Protein AF-0000000077652849 (afdb_homodimer)

Organism: Acanthosepion pharaonis (NCBI:txid158019)

Radius of gyration: 27.16 Å; Cα contacts (8 Å, |Δi|>4): 1986; chains: 2; bounding box: 56×71×80 Å

Sequence (888 aa):
MTVIPEKGLSDDEVLNELKRYRGYGNVNWQEGWCSGMIYGQDTKLTSLLAKSYEIFAFSNPLHPEVFPDIRKMEAEIVRMTCNLFNGGPESCGVVTTGGTESIMLACLAYRNWAMEKGIKIPEIIAPITAHAAFDKAAMVFRMKLTHVPVDPVTSAADVNAMRKAINKNTCLLVGSAPQFPHGIIDPIKEISELGVKYNIPVHCDCCLGGFLVPFLDKAGYPIDPVDFRLPGVTSISADTHKYGQAPKGSAVLMYKNPDYRKHQWFSITNWPGGIYATPTFAGSRAGSEIAACWATMLYVGMDGYIESARKIISTTRAFTKILKSIDGLKVIGDPKLSVVAFGSDQFDIYRLSDDLTERGWILNPLQFPSSIHICVVMAHTQPGVVERFEKDVTECVKKIMENPGELCSGAGALYGMSQKIPDRSVIEEVTEIYLNASYNTRSHMTVIPEKGLSDDEVLNELKRYRGYGNVNWQEGWCSGMIYGQDTKLTSLLAKSYEIFAFSNPLHPEVFPDIRKMEAEIVRMTCNLFNGGPESCGVVTTGGTESIMLACLAYRNWAMEKGIKIPEIIAPITAHAAFDKAAMVFRMKLTHVPVDPVTSAADVNAMRKAINKNTCLLVGSAPQFPHGIIDPIKEISELGVKYNIPVHCDCCLGGFLVPFLDKAGYPIDPVDFRLPGVTSISADTHKYGQAPKGSAVLMYKNPDYRKHQWFSITNWPGGIYATPTFAGSRAGSEIAACWATMLYVGMDGYIESARKIISTTRAFTKILKSIDGLKVIGDPKLSVVAFGSDQFDIYRLSDDLTERGWILNPLQFPSSIHICVVMAHTQPGVVERFEKDVTECVKKIMENPGELCSGAGALYGMSQKIPDRSVIEEVTEIYLNASYNTRSH

pLDDT: mean 91.32, std 11.64, range [34.81, 98.94]

Solvent-accessible surface area (backbone atoms only — not comparable to full-atom values): 43561 Å² total; per-residue (Å²): 112,61,59,62,37,64,62,39,40,51,68,66,55,44,51,51,50,50,54,56,36,56,62,64,33,78,62,60,50,78,69,36,35,51,38,64,72,60,44,58,79,54,64,67,57,38,54,48,40,18,54,48,29,51,75,25,41,63,35,34,55,72,41,49,82,56,25,42,34,47,34,51,41,46,17,26,48,37,40,27,50,33,51,56,39,54,37,59,93,53,30,43,55,44,77,32,48,20,47,36,50,24,49,30,43,51,52,43,11,34,40,45,51,32,39,76,73,66,34,88,55,29,21,37,42,29,33,53,52,50,62,66,40,58,58,48,34,21,64,54,48,62,37,44,72,45,68,26,57,50,35,89,69,51,58,24,50,32,62,68,54,46,59,70,64,59,55,94,40,49,33,33,38,50,37,27,41,34,24,76,44,40,10,27,55,29,59,40,58,62,50,14,50,51,13,54,75,68,73,25,47,18,38,32,39,14,32,70,23,42,45,34,62,66,28,23,56,83,38,74,52,69,74,82,73,68,38,46,84,38,84,14,33,41,32,38,28,27,13,33,29,34,60,41,41,14,47,42,40,26,14,36,28,35,24,53,30,60,86,55,54,62,38,40,49,46,73,47,74,84,36,30,58,22,75,46,71,30,78,53,86,44,59,64,42,36,23,26,41,48,51,34,37,42,47,32,45,39,40,41,11,45,49,42,44,24,52,50,35,32,44,27,38,54,44,31,50,50,52,50,51,50,44,62,68,37,87,61,44,39,60,45,40,74,43,78,50,40,25,49,15,35,27,38,94,62,34,58,45,40,42,52,53,47,52,40,37,76,74,55,39,45,66,44,63,31,29,89,62,67,26,36,27,43,31,52,31,64,40,39,56,42,88,61,37,62,59,48,46,50,51,52,53,52,52,47,49,54,58,43,62,75,51,33,85,56,80,57,86,51,75,33,30,54,56,52,38,58,72,63,44,86,60,59,66,56,52,52,50,50,50,47,48,50,57,49,54,55,46,48,59,79,77,110,114,60,59,64,36,63,61,40,41,51,69,66,56,44,50,50,50,53,53,55,36,55,61,66,34,79,60,61,50,78,69,35,35,52,38,64,73,58,45,58,80,54,65,69,56,39,54,47,42,18,55,47,30,50,74,26,42,63,34,34,52,72,39,49,82,56,25,41,34,45,36,51,42,46,17,26,47,37,39,27,50,34,51,56,39,54,36,59,94,54,30,43,56,43,78,33,49,21,47,36,48,24,49,29,43,51,51,42,11,36,40,46,50,31,39,77,72,67,35,88,56,29,21,37,42,31,32,53,53,50,62,65,40,57,58,48,32,21,65,52,46,61,35,44,72,44,68,25,59,50,36,90,68,52,58,24,51,32,63,68,54,46,61,70,66,59,54,94,38,49,32,35,38,48,37,28,41,35,23,75,46,38,10,26,55,27,59,40,56,62,51,14,50,50,14,56,74,68,72,27,47,16,37,32,39,14,32,68,23,41,45,35,63,65,30,23,56,85,38,74,53,68,73,79,73,71,38,47,82,37,84,14,34,40,30,38,27,27,14,35,29,36,62,41,42,15,47,44,38,26,14,36,28,36,24,53,32,60,84,55,53,60,40,40,50,46,75,46,75,84,36,28,58,24,75,47,71,29,80,53,86,45,58,63,41,39,23,26,42,47,51,35,37,42,47,32,45,38,41,40,11,46,50,44,44,24,52,50,35,32,45,28,39,53,43,31,50,50,53,50,52,49,43,62,69,38,89,62,43,39,61,47,42,73,47,78,51,42,25,47,15,34,28,38,94,61,38,56,44,42,42,53,53,47,53,39,37,75,74,56,38,43,63,44,64,33,27,88,61,68,26,36,26,42,31,52,31,63,39,39,56,42,88,61,37,60,58,48,47,49,50,53,52,50,53,47,49,55,58,43,62,74,53,31,85,58,78,58,85,51,74,33,28,56,56,52,38,57,72,64,44,85,61,60,65,55,52,53,51,48,49,47,48,50,56,48,54,55,46,48,60,78,80,111

InterPro domains:
  IPR002129 Pyridoxal phosphate-dependent decarboxylase, major domain [PF00282] (13-342)
  IPR015421 Pyridoxal phosphate-dependent transferase, major domain [G3DSA:3.40.640.10] (42-301)
  IPR015422 Pyridoxal phosphate-dependent transferase, small domain [G3DSA:3.90.1150.10] (11-402)
  IPR015424 Pyridoxal phosphate-dependent transferase [SSF53383] (4-403)
  IPR050477 Group II Amino Acid Decarboxylases [PTHR42735] (3-441)

Nearest PDB structures (foldseek):
  4q6r-assembly1_B  TM=9.886E-01  e=1.057E-63  Homo sapiens
  3maf-assembly1_B  TM=9.734E-01  e=4.972E-50  Symbiobacterium thermophilum
  5k1r-assembly1_A  TM=9.733E-01  e=2.637E-50  Burkholderia pseudomallei K96243
  5k1r-assembly1_B  TM=9.380E-01  e=6.633E-50  Burkholderia pseudomallei K96243
  4w8i-assembly1_B  TM=8.892E-01  e=3.155E-33  Legionella pneumophila str. Paris

Structure (mmCIF, N/CA/C/O backbone):
data_AF-0000000077652849-model_v1
#
loop_
_entity.id
_entity.type
_entity.pdbx_description
1 polymer 'sphinganine-1-phosphate aldolase'
#
loop_
_atom_site.group_PDB
_atom_site.id
_atom_site.type_symbol
_atom_site.label_atom_id
_atom_site.label_alt_id
_atom_site.label_comp_id
_atom_site.label_asym_id
_atom_site.label_entity_id
_atom_site.label_seq_id
_atom_site.pdbx_PDB_ins_code
_atom_site.Cartn_x
_atom_site.Cartn_y
_atom_site.Cartn_z
_atom_site.occupancy
_atom_site.B_iso_or_equiv
_atom_site.auth_seq_id
_atom_site.auth_comp_id
_atom_site.auth_asym_id
_atom_site.auth_atom_id
_atom_site.pdbx_PDB_model_num
ATOM 1 N N . MET A 1 1 ? -11.734 -13.859 18.406 1 75.75 1 MET A N 1
ATOM 2 C CA . MET A 1 1 ? -11.812 -14.922 17.406 1 75.75 1 MET A CA 1
ATOM 3 C C . MET A 1 1 ? -10.438 -15.211 16.812 1 75.75 1 MET A C 1
ATOM 5 O O . MET A 1 1 ? -9.984 -14.523 15.898 1 75.75 1 MET A O 1
ATOM 9 N N . THR A 1 2 ? -9.781 -16.172 17.359 1 81.31 2 THR A N 1
ATOM 10 C CA . THR A 1 2 ? -8.398 -16.438 16.984 1 81.31 2 THR A CA 1
ATOM 11 C C . THR A 1 2 ? -8.305 -17.609 16.016 1 81.31 2 THR A C 1
ATOM 13 O O . THR A 1 2 ? -7.219 -17.969 15.57 1 81.31 2 THR A O 1
ATOM 16 N N . VAL A 1 3 ? -9.516 -18.141 15.742 1 87.38 3 VAL A N 1
ATOM 17 C CA . VAL A 1 3 ? -9.555 -19.25 14.789 1 87.38 3 VAL A CA 1
ATOM 18 C C . VAL A 1 3 ? -10.68 -19.016 13.781 1 87.38 3 VAL A C 1
ATOM 20 O O . VAL A 1 3 ? -11.734 -18.484 14.125 1 87.38 3 VAL A O 1
ATOM 23 N N . ILE A 1 4 ? -10.438 -19.422 12.562 1 92.69 4 ILE A N 1
ATOM 24 C CA . ILE A 1 4 ? -11.5 -19.391 11.562 1 92.69 4 ILE A CA 1
ATOM 25 C C . ILE A 1 4 ? -12.641 -20.312 11.992 1 92.69 4 ILE A C 1
ATOM 27 O O . ILE A 1 4 ? -12.398 -21.453 12.398 1 92.69 4 ILE A O 1
ATOM 31 N N . PRO A 1 5 ? -13.852 -19.859 11.922 1 93.81 5 PRO A N 1
ATOM 32 C CA . PRO A 1 5 ? -14.961 -20.75 12.289 1 93.81 5 PRO A CA 1
ATOM 33 C C . PRO A 1 5 ? -15.031 -22 11.422 1 93.81 5 PRO A C 1
ATOM 35 O O . PRO A 1 5 ? -14.758 -21.938 10.219 1 93.81 5 PRO A O 1
ATOM 38 N N . GLU A 1 6 ? -15.406 -23.062 12.055 1 94.94 6 GLU A N 1
ATOM 39 C CA . GLU A 1 6 ? -15.5 -24.328 11.328 1 94.94 6 GLU A CA 1
ATOM 40 C C . GLU A 1 6 ? -16.5 -24.234 10.18 1 94.94 6 GLU A C 1
ATOM 42 O O . GLU A 1 6 ? -16.234 -24.75 9.086 1 94.94 6 GLU A O 1
ATOM 47 N N . LYS A 1 7 ? -17.609 -23.688 10.555 1 95.31 7 LYS A N 1
ATOM 48 C CA . LYS A 1 7 ? -18.625 -23.375 9.547 1 95.31 7 LYS A CA 1
ATOM 49 C C . LYS A 1 7 ? -18.703 -21.875 9.289 1 95.31 7 LYS A C 1
ATOM 51 O O . LYS A 1 7 ? -18.781 -21.078 10.227 1 95.31 7 LYS A O 1
ATOM 56 N N . GLY A 1 8 ? -18.719 -21.516 7.973 1 94.62 8 GLY A N 1
ATOM 57 C CA . GLY A 1 8 ? -18.859 -20.109 7.641 1 94.62 8 GLY A CA 1
ATOM 58 C C . GLY A 1 8 ? -20.078 -19.469 8.281 1 94.62 8 GLY A C 1
ATOM 59 O O . GLY A 1 8 ? -21.141 -20.109 8.383 1 94.62 8 GLY A O 1
ATOM 60 N N . LEU A 1 9 ? -19.938 -18.25 8.695 1 93.94 9 LEU A N 1
ATOM 61 C CA . LEU A 1 9 ? -21.047 -17.516 9.297 1 93.94 9 LEU A CA 1
ATOM 62 C C . LEU A 1 9 ? -21.953 -16.938 8.211 1 93.94 9 LEU A C 1
ATOM 64 O O . LEU A 1 9 ? -21.5 -16.656 7.102 1 93.94 9 LEU A O 1
ATOM 68 N N . SER A 1 10 ? -23.219 -16.766 8.523 1 93.81 10 SER A N 1
ATOM 69 C CA . SER A 1 10 ? -24.141 -16.094 7.602 1 93.81 10 SER A CA 1
ATOM 70 C C . SER A 1 10 ? -23.797 -14.609 7.465 1 93.81 10 SER A C 1
ATOM 72 O O . SER A 1 10 ? -23.078 -14.055 8.289 1 93.81 10 SER A O 1
ATOM 74 N N . ASP A 1 11 ? -24.344 -14.039 6.395 1 92.19 11 ASP A N 1
ATOM 75 C CA . ASP A 1 11 ? -24.109 -12.617 6.176 1 92.19 11 ASP A CA 1
ATOM 76 C C . ASP A 1 11 ? -24.594 -11.797 7.371 1 92.19 11 ASP A C 1
ATOM 78 O O . ASP A 1 11 ? -23.906 -10.875 7.816 1 92.19 11 ASP A O 1
ATOM 82 N N . ASP A 1 12 ? -25.688 -12.156 7.93 1 92.75 12 ASP A N 1
ATOM 83 C CA . ASP A 1 12 ? -26.25 -11.445 9.07 1 92.75 12 ASP A CA 1
ATOM 84 C C . ASP A 1 12 ? -25.375 -11.602 10.305 1 92.75 12 ASP A C 1
ATOM 86 O O . ASP A 1 12 ? -25.172 -10.656 11.07 1 92.75 12 ASP A O 1
ATOM 90 N N . GLU A 1 13 ? -24.859 -12.781 10.508 1 93.81 13 GLU A N 1
ATOM 91 C CA . GLU A 1 13 ? -24 -13.039 11.656 1 93.81 13 GLU A CA 1
ATOM 92 C C . GLU A 1 13 ? -22.703 -12.227 11.562 1 93.81 13 GLU A C 1
ATOM 94 O O . GLU A 1 13 ? -22.25 -11.656 12.555 1 93.81 13 GLU A O 1
ATOM 99 N N . VAL A 1 14 ? -22.172 -12.188 10.43 1 94.5 14 VAL A N 1
ATOM 100 C CA . VAL A 1 14 ? -20.938 -11.438 10.219 1 94.5 14 VAL A CA 1
ATOM 101 C C . VAL A 1 14 ? -21.188 -9.945 10.422 1 94.5 14 VAL A C 1
ATOM 103 O O . VAL A 1 14 ? -20.406 -9.258 11.086 1 94.5 14 VAL A O 1
ATOM 106 N N . LEU A 1 15 ? -22.281 -9.492 9.805 1 93.38 15 LEU A N 1
ATOM 107 C CA . LEU A 1 15 ? -22.625 -8.078 9.922 1 93.38 15 LEU A CA 1
ATOM 108 C C . LEU A 1 15 ? -22.844 -7.691 11.383 1 93.38 15 LEU A C 1
ATOM 110 O O . LEU A 1 15 ? -22.422 -6.613 11.812 1 93.38 15 LEU A O 1
ATOM 114 N N . ASN A 1 16 ? -23.453 -8.594 12.133 1 93.25 16 ASN A N 1
ATOM 115 C CA . ASN A 1 16 ? -23.672 -8.336 13.547 1 93.25 16 ASN A CA 1
ATOM 116 C C . ASN A 1 16 ? -22.344 -8.258 14.312 1 93.25 16 ASN A C 1
ATOM 118 O O . ASN A 1 16 ? -22.203 -7.434 15.219 1 93.25 16 ASN A O 1
ATOM 122 N N . GLU A 1 17 ? -21.453 -9.109 13.984 1 92.19 17 GLU A N 1
ATOM 123 C CA . GLU A 1 17 ? -20.141 -9.07 14.625 1 92.19 17 GLU A CA 1
ATOM 124 C C . GLU A 1 17 ? -19.391 -7.793 14.273 1 92.19 17 GLU A C 1
ATOM 126 O O . GLU A 1 17 ? -18.703 -7.219 15.125 1 92.19 17 GLU A O 1
ATOM 131 N N . LEU A 1 18 ? -19.5 -7.344 13.008 1 92.75 18 LEU A N 1
ATOM 132 C CA . LEU A 1 18 ? -18.875 -6.098 12.578 1 92.75 18 LEU A CA 1
ATOM 133 C C . LEU A 1 18 ? -19.406 -4.914 13.383 1 92.75 18 LEU A C 1
ATOM 135 O O . LEU A 1 18 ? -18.641 -4.074 13.852 1 92.75 18 LEU A O 1
ATOM 139 N N . LYS A 1 19 ? -20.703 -4.895 13.516 1 90.75 19 LYS A N 1
ATOM 140 C CA . LYS A 1 19 ? -21.328 -3.812 14.266 1 90.75 19 LYS A CA 1
ATOM 141 C C . LYS A 1 19 ? -20.922 -3.855 15.734 1 90.75 19 LYS A C 1
ATOM 143 O O . LYS A 1 19 ? -20.719 -2.812 16.359 1 90.75 19 LYS A O 1
ATOM 148 N N . ARG A 1 20 ? -20.828 -5.09 16.266 1 89.5 20 ARG A N 1
ATOM 149 C CA . ARG A 1 20 ? -20.375 -5.246 17.656 1 89.5 20 ARG A CA 1
ATOM 150 C C . ARG A 1 20 ? -18.969 -4.688 17.844 1 89.5 20 ARG A C 1
ATOM 152 O O . ARG A 1 20 ? -18.703 -3.979 18.812 1 89.5 20 ARG A O 1
ATOM 159 N N . TYR A 1 21 ? -18.094 -5 16.922 1 88.25 21 TYR A N 1
ATOM 160 C CA . TYR A 1 21 ? -16.719 -4.496 16.984 1 88.25 21 TYR A CA 1
ATOM 161 C C . TYR A 1 21 ? -16.688 -2.979 16.859 1 88.25 21 TYR A C 1
ATOM 163 O O . TYR A 1 21 ? -15.938 -2.303 17.562 1 88.25 21 TYR A O 1
ATOM 171 N N . ARG A 1 22 ? -17.5 -2.43 15.922 1 86.44 22 ARG A N 1
ATOM 172 C CA . ARG A 1 22 ? -17.547 -0.982 15.742 1 86.44 22 ARG A CA 1
ATOM 173 C C . ARG A 1 22 ? -17.953 -0.283 17.047 1 86.44 22 ARG A C 1
ATOM 175 O O . ARG A 1 22 ? -17.531 0.85 17.297 1 86.44 22 ARG A O 1
ATOM 182 N N . GLY A 1 23 ? -18.688 -0.986 17.844 1 81.19 23 GLY A N 1
ATOM 183 C CA . GLY A 1 23 ? -19.141 -0.454 19.125 1 81.19 23 GLY A CA 1
ATOM 184 C C . GLY A 1 23 ? -18.031 -0.277 20.125 1 81.19 23 GLY A C 1
ATOM 185 O O . GLY A 1 23 ? -18.188 0.437 21.125 1 81.19 23 GLY A O 1
ATOM 186 N N . TYR A 1 24 ? -16.875 -0.88 19.844 1 77.19 24 TYR A N 1
ATOM 187 C CA . TYR A 1 24 ? -15.734 -0.741 20.75 1 77.19 24 TYR A CA 1
ATOM 188 C C . TYR A 1 24 ? -15.172 0.672 20.688 1 77.19 24 TYR A C 1
ATOM 190 O O . TYR A 1 24 ? -14.492 1.113 21.625 1 77.19 24 TYR A O 1
ATOM 198 N N . GLY A 1 25 ? -15.398 1.369 19.578 1 74.62 25 GLY A N 1
ATOM 199 C CA . GLY A 1 25 ? -14.961 2.752 19.484 1 74.62 25 GLY A CA 1
ATOM 200 C C . GLY A 1 25 ? -15.859 3.719 20.234 1 74.62 25 GLY A C 1
ATOM 201 O O . GLY A 1 25 ? -17.078 3.67 20.078 1 74.62 25 GLY A O 1
ATOM 202 N N . ASN A 1 26 ? -15.281 4.508 21.047 1 73.31 26 ASN A N 1
ATOM 203 C CA . ASN A 1 26 ? -16.094 5.363 21.906 1 73.31 26 ASN A CA 1
ATOM 204 C C . ASN A 1 26 ? -15.844 6.84 21.625 1 73.31 26 ASN A C 1
ATOM 206 O O . ASN A 1 26 ? -16.391 7.711 22.297 1 73.31 26 ASN A O 1
ATOM 210 N N . VAL A 1 27 ? -15.102 7.008 20.609 1 75.62 27 VAL A N 1
ATOM 211 C CA . VAL A 1 27 ? -14.805 8.406 20.312 1 75.62 27 VAL A CA 1
ATOM 212 C C . VAL A 1 27 ? -15.805 8.953 19.297 1 75.62 27 VAL A C 1
ATOM 214 O O . VAL A 1 27 ? -15.992 8.367 18.234 1 75.62 27 VAL A O 1
ATOM 217 N N . ASN A 1 28 ? -16.484 9.969 19.688 1 78.94 28 ASN A N 1
ATOM 218 C CA . ASN A 1 28 ? -17.438 10.617 18.781 1 78.94 28 ASN A CA 1
ATOM 219 C C . ASN A 1 28 ? -16.734 11.633 17.875 1 78.94 28 ASN A C 1
ATOM 221 O O . ASN A 1 28 ? -17 12.836 17.969 1 78.94 28 ASN A O 1
ATOM 225 N N . TRP A 1 29 ? -16.094 11.172 16.938 1 78.88 29 TRP A N 1
ATOM 226 C CA . TRP A 1 29 ? -15.281 12.031 16.078 1 78.88 29 TRP A CA 1
ATOM 227 C C . TRP A 1 29 ? -16.172 12.922 15.211 1 78.88 29 TRP A C 1
ATOM 229 O O . TRP A 1 29 ? -15.773 14.023 14.844 1 78.88 29 TRP A O 1
ATOM 239 N N . GLN A 1 30 ? -17.359 12.57 15.016 1 82.31 30 GLN A N 1
ATOM 240 C CA . GLN A 1 30 ? -18.281 13.32 14.172 1 82.31 30 GLN A CA 1
ATOM 241 C C . GLN A 1 30 ? -18.688 14.641 14.828 1 82.31 30 GLN A C 1
ATOM 243 O O . GLN A 1 30 ? -19.109 15.57 14.148 1 82.31 30 GLN A O 1
ATOM 248 N N . GLU A 1 31 ? -18.453 14.695 16.125 1 86.69 31 GLU A N 1
ATOM 249 C CA . GLU A 1 31 ? -18.859 15.898 16.844 1 86.69 31 GLU A CA 1
ATOM 250 C C . GLU A 1 31 ? -17.688 16.859 17.016 1 86.69 31 GLU A C 1
ATOM 252 O O . GLU A 1 31 ? -17.797 17.844 17.75 1 86.69 31 GLU A O 1
ATOM 257 N N . GLY A 1 32 ? -16.594 16.609 16.375 1 89.25 32 GLY A N 1
ATOM 258 C CA . GLY A 1 32 ? -15.5 17.578 16.312 1 89.25 32 GLY A CA 1
ATOM 259 C C . GLY A 1 32 ? -14.562 17.5 17.5 1 89.25 32 GLY A C 1
ATOM 260 O O . GLY A 1 32 ? -13.969 18.5 17.891 1 89.25 32 GLY A O 1
ATOM 261 N N . TRP A 1 33 ? -14.5 16.312 18.016 1 89.38 33 TRP A N 1
ATOM 262 C CA . TRP A 1 33 ? -13.664 16.141 19.203 1 89.38 33 TRP A CA 1
ATOM 263 C C . TRP A 1 33 ? -12.234 15.773 18.812 1 89.38 33 TRP A C 1
ATOM 265 O O . TRP A 1 33 ? -11.305 15.938 19.609 1 89.38 33 TRP A O 1
ATOM 275 N N . CYS A 1 34 ? -12.062 15.305 17.547 1 88.12 34 CYS A N 1
ATOM 276 C CA . CYS A 1 34 ? -10.797 14.68 17.188 1 88.12 34 CYS A CA 1
ATOM 277 C C . CYS A 1 34 ? -10.023 15.523 16.188 1 88.12 34 CYS A C 1
ATOM 279 O O . CYS A 1 34 ? -10.586 15.961 15.18 1 88.12 34 CYS A O 1
ATOM 281 N N . SER A 1 35 ? -8.711 15.578 16.422 1 88.81 35 SER A N 1
ATOM 282 C CA . SER A 1 35 ? -7.793 16.328 15.57 1 88.81 35 SER A CA 1
ATOM 283 C C . SER A 1 35 ? -7.348 15.492 14.375 1 88.81 35 SER A C 1
ATOM 285 O O . SER A 1 35 ? -6.652 14.492 14.531 1 88.81 35 SER A O 1
ATOM 287 N N . GLY A 1 36 ? -7.562 15.844 13.141 1 83 36 GLY A N 1
ATOM 288 C CA . GLY A 1 36 ? -6.941 15.445 11.883 1 83 36 GLY A CA 1
ATOM 289 C C . GLY A 1 36 ? -7.059 13.953 11.609 1 83 36 GLY A C 1
ATOM 290 O O . GLY A 1 36 ? -6.316 13.414 10.789 1 83 36 GLY A O 1
ATOM 291 N N . MET A 1 37 ? -7.883 13.18 12.109 1 74.31 37 MET A N 1
ATOM 292 C CA . MET A 1 37 ? -7.902 11.727 12 1 74.31 37 MET A CA 1
ATOM 293 C C . MET A 1 37 ? -8.953 11.273 10.992 1 74.31 37 MET A C 1
ATOM 295 O O . MET A 1 37 ? -8.75 10.297 10.273 1 74.31 37 MET A O 1
ATOM 299 N N . ILE A 1 38 ? -9.945 12.055 10.875 1 77 38 ILE A N 1
ATOM 300 C CA . ILE A 1 38 ? -11.055 11.734 9.984 1 77 38 ILE A CA 1
ATOM 301 C C . ILE A 1 38 ? -11.445 12.969 9.18 1 77 38 ILE A C 1
ATOM 303 O O . ILE A 1 38 ? -11.828 13.992 9.758 1 77 38 ILE A O 1
ATOM 307 N N . TYR A 1 39 ? -11.383 12.844 7.887 1 79 39 TYR A N 1
ATOM 308 C CA . TYR A 1 39 ? -11.562 14.016 7.047 1 79 39 TYR A CA 1
ATOM 309 C C . TYR A 1 39 ? -12.883 13.953 6.285 1 79 39 TYR A C 1
ATOM 311 O O . TYR A 1 39 ? -13.359 14.961 5.766 1 79 39 TYR A O 1
ATOM 319 N N . GLY A 1 40 ? -13.406 12.766 6.188 1 69.25 40 GLY A N 1
ATOM 320 C CA . GLY A 1 40 ? -14.68 12.609 5.496 1 69.25 40 GLY A CA 1
ATOM 321 C C . GLY A 1 40 ? -15.82 12.25 6.422 1 69.25 40 GLY A C 1
ATOM 322 O O . GLY A 1 40 ? -15.672 11.406 7.309 1 69.25 40 GLY A O 1
ATOM 323 N N . GLN A 1 41 ? -17.016 13.016 6.293 1 68.38 41 GLN A N 1
ATOM 324 C CA . GLN A 1 41 ? -18.078 12.766 7.242 1 68.38 41 GLN A CA 1
ATOM 325 C C . GLN A 1 41 ? -19.438 12.727 6.543 1 68.38 41 GLN A C 1
ATOM 327 O O . GLN A 1 41 ? -20.469 12.484 7.184 1 68.38 41 GLN A O 1
ATOM 332 N N . ASP A 1 42 ? -19.391 12.734 5.383 1 80.5 42 ASP A N 1
ATOM 333 C CA . ASP A 1 42 ? -20.672 12.828 4.684 1 80.5 42 ASP A CA 1
ATOM 334 C C . ASP A 1 42 ? -21.328 11.461 4.527 1 80.5 42 ASP A C 1
ATOM 336 O O . ASP A 1 42 ? -20.812 10.609 3.791 1 80.5 42 ASP A O 1
ATOM 340 N N . THR A 1 43 ? -22.453 11.328 5.188 1 83.38 43 THR A N 1
ATOM 341 C CA . THR A 1 43 ? -23.141 10.039 5.18 1 83.38 43 THR A CA 1
ATOM 342 C C . THR A 1 43 ? -23.625 9.695 3.775 1 83.38 43 THR A C 1
ATOM 344 O O . THR A 1 43 ? -23.641 8.523 3.391 1 83.38 43 THR A O 1
ATOM 347 N N . LYS A 1 44 ? -24.047 10.703 3.08 1 87.88 44 LYS A N 1
ATOM 348 C CA . LYS A 1 44 ? -24.484 10.453 1.709 1 87.88 44 LYS A CA 1
ATOM 349 C C . LYS A 1 44 ? -23.328 10 0.83 1 87.88 44 LYS A C 1
ATOM 351 O O . LYS A 1 44 ? -23.484 9.094 0.008 1 87.88 44 LYS A O 1
ATOM 356 N N . LEU A 1 45 ? -22.25 10.656 1.043 1 88.88 45 LEU A N 1
ATOM 357 C CA . LEU A 1 45 ? -21.062 10.242 0.321 1 88.88 45 LEU A CA 1
ATOM 358 C C . LEU A 1 45 ? -20.672 8.812 0.677 1 88.88 45 LEU A C 1
ATOM 360 O O . LEU A 1 45 ? -20.328 8.023 -0.204 1 88.88 45 LEU A O 1
ATOM 364 N N . THR A 1 46 ? -20.766 8.453 1.924 1 90.06 46 THR A N 1
ATOM 365 C CA . THR A 1 46 ? -20.406 7.117 2.379 1 90.06 46 THR A CA 1
ATOM 366 C C . THR A 1 46 ? -21.281 6.059 1.724 1 90.06 46 THR A C 1
ATOM 368 O O . THR A 1 46 ? -20.812 4.996 1.328 1 90.06 46 THR A O 1
ATOM 371 N N . SER A 1 47 ? -22.531 6.379 1.637 1 91.25 47 SER A N 1
ATOM 372 C CA . SER A 1 47 ? -23.469 5.461 0.987 1 91.25 47 SER A CA 1
ATOM 373 C C . SER A 1 47 ? -23.125 5.285 -0.49 1 91.25 47 SER A C 1
ATOM 375 O O . SER A 1 47 ? -23.203 4.176 -1.021 1 91.25 47 SER A O 1
ATOM 377 N N . LEU A 1 48 ? -22.828 6.379 -1.096 1 92.25 48 LEU A N 1
ATOM 378 C CA . LEU A 1 48 ? -22.406 6.332 -2.49 1 92.25 48 LEU A CA 1
ATOM 379 C C . LEU A 1 48 ? -21.156 5.48 -2.65 1 92.25 48 LEU A C 1
ATOM 381 O O . LEU A 1 48 ? -21.062 4.68 -3.584 1 92.25 48 LEU A O 1
ATOM 385 N N . LEU A 1 49 ? -20.266 5.625 -1.753 1 92.25 49 LEU A N 1
ATOM 386 C CA . LEU A 1 49 ? -18.984 4.91 -1.829 1 92.25 49 LEU A CA 1
ATOM 387 C C . LEU A 1 49 ? -19.188 3.422 -1.571 1 92.25 49 LEU A C 1
ATOM 389 O O . LEU A 1 49 ? -18.484 2.59 -2.143 1 92.25 49 LEU A O 1
ATOM 393 N N . ALA A 1 50 ? -20.141 3.123 -0.735 1 92.31 50 ALA A N 1
ATOM 394 C CA . ALA A 1 50 ? -20.484 1.719 -0.528 1 92.31 50 ALA A CA 1
ATOM 395 C C . ALA A 1 50 ? -20.984 1.081 -1.818 1 92.31 50 ALA A C 1
ATOM 397 O O . ALA A 1 50 ? -20.656 -0.064 -2.127 1 92.31 50 ALA A O 1
ATOM 398 N N . LYS A 1 51 ? -21.797 1.799 -2.514 1 92.12 51 LYS A N 1
ATOM 399 C CA . LYS A 1 51 ? -22.281 1.312 -3.803 1 92.12 51 LYS A CA 1
ATOM 400 C C . LYS A 1 51 ? -21.141 1.172 -4.801 1 92.12 51 LYS A C 1
ATOM 402 O O . LYS A 1 51 ? -21.094 0.21 -5.57 1 92.12 51 LYS A O 1
ATOM 407 N N . SER A 1 52 ? -20.266 2.16 -4.828 1 92.25 52 SER A N 1
ATOM 408 C CA . SER A 1 52 ? -19.078 2.08 -5.66 1 92.25 52 SER A CA 1
ATOM 409 C C . SER A 1 52 ? -18.25 0.836 -5.336 1 92.25 52 SER A C 1
ATOM 411 O O . SER A 1 52 ? -17.766 0.153 -6.238 1 92.25 52 SER A O 1
ATOM 413 N N . TYR A 1 53 ? -18.125 0.554 -4.066 1 90.12 53 TYR A N 1
ATOM 414 C CA . TYR A 1 53 ? -17.359 -0.604 -3.609 1 90.12 53 TYR A CA 1
ATOM 415 C C . TYR A 1 53 ? -17.984 -1.899 -4.125 1 90.12 53 TYR A C 1
ATOM 417 O O . TYR A 1 53 ? -17.266 -2.824 -4.516 1 90.12 53 TYR A O 1
ATOM 425 N N . GLU A 1 54 ? -19.203 -1.955 -4.109 1 89.69 54 GLU A N 1
ATOM 426 C CA . GLU A 1 54 ? -19.891 -3.148 -4.582 1 89.69 54 GLU A CA 1
ATOM 427 C C . GLU A 1 54 ? -19.578 -3.426 -6.051 1 89.69 54 GLU A C 1
ATOM 429 O O . GLU A 1 54 ? -19.516 -4.582 -6.469 1 89.69 54 GLU A O 1
ATOM 434 N N . ILE A 1 55 ? -19.422 -2.389 -6.777 1 88 55 ILE A N 1
ATOM 435 C CA . ILE A 1 55 ? -19.172 -2.504 -8.211 1 88 55 ILE A CA 1
ATOM 436 C C . ILE A 1 55 ? -17.719 -2.879 -8.453 1 88 55 ILE A C 1
ATOM 438 O O . ILE A 1 55 ? -17.406 -3.66 -9.359 1 88 55 ILE A O 1
ATOM 442 N N . PHE A 1 56 ? -16.797 -2.455 -7.621 1 88.56 56 PHE A N 1
ATOM 443 C CA . PHE A 1 56 ? -15.391 -2.512 -8 1 88.56 56 PHE A CA 1
ATOM 444 C C . PHE A 1 56 ? -14.578 -3.301 -6.977 1 88.56 56 PHE A C 1
ATOM 446 O O . PHE A 1 56 ? -13.352 -3.277 -6.996 1 88.56 56 PHE A O 1
ATOM 453 N N . ALA A 1 57 ? -15.156 -4.031 -6.133 1 84.38 57 ALA A N 1
ATOM 454 C CA . ALA A 1 57 ? -14.539 -4.68 -4.977 1 84.38 57 ALA A CA 1
ATOM 455 C C . ALA A 1 57 ? -13.359 -5.555 -5.406 1 84.38 57 ALA A C 1
ATOM 457 O O . ALA A 1 57 ? -12.359 -5.648 -4.691 1 84.38 57 ALA A O 1
ATOM 458 N N . PHE A 1 58 ? -13.383 -6.125 -6.555 1 83.25 58 PHE A N 1
ATOM 459 C CA . PHE A 1 58 ? -12.375 -7.105 -6.93 1 83.25 58 PHE A CA 1
ATOM 460 C C . PHE A 1 58 ? -11.57 -6.621 -8.125 1 83.25 58 PHE A C 1
ATOM 462 O O . PHE A 1 58 ? -10.828 -7.398 -8.734 1 83.25 58 PHE A O 1
ATOM 469 N N . SER A 1 59 ? -11.727 -5.395 -8.461 1 83.5 59 SER A N 1
ATOM 470 C CA . SER A 1 59 ? -11 -4.836 -9.602 1 83.5 59 SER A CA 1
ATOM 471 C C . SER A 1 59 ? -9.547 -4.543 -9.242 1 83.5 59 SER A C 1
ATOM 473 O O . SER A 1 59 ? -9.227 -4.305 -8.078 1 83.5 59 SER A O 1
ATOM 475 N N . ASN A 1 60 ? -8.688 -4.664 -10.25 1 83.62 60 ASN A N 1
ATOM 476 C CA . ASN A 1 60 ? -7.242 -4.539 -10.141 1 83.62 60 ASN A CA 1
ATOM 477 C C . ASN A 1 60 ? -6.645 -3.836 -11.352 1 83.62 60 ASN A C 1
ATOM 479 O O . ASN A 1 60 ? -6.691 -4.363 -12.469 1 83.62 60 ASN A O 1
ATOM 483 N N . PRO A 1 61 ? -5.98 -2.709 -11.125 1 78.5 61 PRO A N 1
ATOM 484 C CA . PRO A 1 61 ? -5.441 -1.976 -12.273 1 78.5 61 PRO A CA 1
ATOM 485 C C . PRO A 1 61 ? -4.246 -2.676 -12.914 1 78.5 61 PRO A C 1
ATOM 487 O O . PRO A 1 61 ? -3.812 -2.293 -14.008 1 78.5 61 PRO A O 1
ATOM 490 N N . LEU A 1 62 ? -3.732 -3.684 -12.273 1 76.5 62 LEU A N 1
ATOM 491 C CA . LEU A 1 62 ? -2.615 -4.441 -12.828 1 76.5 62 LEU A CA 1
ATOM 492 C C . LEU A 1 62 ? -3.027 -5.152 -14.117 1 76.5 62 LEU A C 1
ATOM 494 O O . LEU A 1 62 ? -2.172 -5.547 -14.914 1 76.5 62 LEU A O 1
ATOM 498 N N . HIS A 1 63 ? -4.352 -5.332 -14.297 1 77.06 63 HIS A N 1
ATOM 499 C CA . HIS A 1 63 ? -4.879 -6.023 -15.469 1 77.06 63 HIS A CA 1
ATOM 500 C C . HIS A 1 63 ? -5.762 -5.102 -16.297 1 77.06 63 HIS A C 1
ATOM 502 O O . HIS A 1 63 ? -6.984 -5.234 -16.297 1 77.06 63 HIS A O 1
ATOM 508 N N . PRO A 1 64 ? -5.094 -4.316 -17.109 1 76.19 64 PRO A N 1
ATOM 509 C CA . PRO A 1 64 ? -5.855 -3.311 -17.844 1 76.19 64 PRO A CA 1
ATOM 510 C C . PRO A 1 64 ? -6.781 -3.922 -18.891 1 76.19 64 PRO A C 1
ATOM 512 O O . PRO A 1 64 ? -7.762 -3.293 -19.297 1 76.19 64 PRO A O 1
ATOM 515 N N . GLU A 1 65 ? -6.477 -5.082 -19.297 1 75.69 65 GLU A N 1
ATOM 516 C CA . GLU A 1 65 ? -7.324 -5.758 -20.281 1 75.69 65 GLU A CA 1
ATOM 517 C C . GLU A 1 65 ? -8.672 -6.137 -19.672 1 75.69 65 GLU A C 1
ATOM 519 O O . GLU A 1 65 ? -9.688 -6.164 -20.359 1 75.69 65 GLU A O 1
ATOM 524 N N . VAL A 1 66 ? -8.633 -6.352 -18.422 1 78.38 66 VAL A N 1
ATOM 525 C CA . VAL A 1 66 ? -9.844 -6.781 -17.719 1 78.38 66 VAL A CA 1
ATOM 526 C C . VAL A 1 66 ? -10.523 -5.582 -17.078 1 78.38 66 VAL A C 1
ATOM 528 O O . VAL A 1 66 ? -11.75 -5.516 -17 1 78.38 66 VAL A O 1
ATOM 531 N N . PHE A 1 67 ? -9.672 -4.602 -16.641 1 85.62 67 PHE A N 1
ATOM 532 C CA . PHE A 1 67 ? -10.227 -3.484 -15.883 1 85.62 67 PHE A CA 1
ATOM 533 C C . PHE A 1 67 ? -9.797 -2.154 -16.5 1 85.62 67 PHE A C 1
ATOM 535 O O . PHE A 1 67 ? -9.227 -1.305 -15.805 1 85.62 67 PHE A O 1
ATOM 542 N N . PRO A 1 68 ? -10.133 -1.878 -17.719 1 84.06 68 PRO A N 1
ATOM 543 C CA . PRO A 1 68 ? -9.789 -0.594 -18.344 1 84.06 68 PRO A CA 1
ATOM 544 C C . PRO A 1 68 ? -10.461 0.589 -17.641 1 84.06 68 PRO A C 1
ATOM 546 O O . PRO A 1 68 ? -9.945 1.707 -17.688 1 84.06 68 PRO A O 1
ATOM 549 N N . ASP A 1 69 ? -11.586 0.338 -17.031 1 88.25 69 ASP A N 1
ATOM 550 C CA . ASP A 1 69 ? -12.328 1.358 -16.297 1 88.25 69 ASP A CA 1
ATOM 551 C C . ASP A 1 69 ? -11.5 1.932 -15.156 1 88.25 69 ASP A C 1
ATOM 553 O O . ASP A 1 69 ? -11.414 3.15 -15 1 88.25 69 ASP A O 1
ATOM 557 N N . ILE A 1 70 ? -10.844 1.064 -14.422 1 89.56 70 ILE A N 1
ATOM 558 C CA . ILE A 1 70 ? -10.047 1.5 -13.289 1 89.56 70 ILE A CA 1
ATOM 559 C C . ILE A 1 70 ? -8.844 2.305 -13.781 1 89.56 70 ILE A C 1
ATOM 561 O O . ILE A 1 70 ? -8.477 3.314 -13.172 1 89.56 70 ILE A O 1
ATOM 565 N N . ARG A 1 71 ? -8.266 1.888 -14.828 1 87.06 71 ARG A N 1
ATOM 566 C CA . ARG A 1 71 ? -7.129 2.613 -15.398 1 87.06 71 ARG A CA 1
ATOM 567 C C . ARG A 1 71 ? -7.539 4.012 -15.836 1 87.06 71 ARG A C 1
ATOM 569 O O . ARG A 1 71 ? -6.781 4.973 -15.672 1 87.06 71 ARG A O 1
ATOM 576 N N . LYS A 1 72 ? -8.688 4.102 -16.469 1 89.19 72 LYS A N 1
ATOM 577 C CA . LYS A 1 72 ? -9.203 5.398 -16.891 1 89.19 72 LYS A CA 1
ATOM 578 C C . LYS A 1 72 ? -9.422 6.316 -15.688 1 89.19 72 LYS A C 1
ATOM 580 O O . LYS A 1 72 ? -9.031 7.484 -15.711 1 89.19 72 LYS A O 1
ATOM 585 N N . MET A 1 73 ? -10.047 5.781 -14.672 1 92.56 73 MET A N 1
ATOM 586 C CA . MET A 1 73 ? -10.305 6.57 -13.477 1 92.56 73 MET A CA 1
ATOM 587 C C . MET A 1 73 ? -9 7.02 -12.828 1 92.56 73 MET A C 1
ATOM 589 O O . MET A 1 73 ? -8.891 8.148 -12.352 1 92.56 73 MET A O 1
ATOM 593 N N . GLU A 1 74 ? -8.047 6.098 -12.82 1 92.5 74 GLU A N 1
ATOM 594 C CA . GLU A 1 74 ? -6.738 6.426 -12.266 1 92.5 74 GLU A CA 1
ATOM 595 C C . GLU A 1 74 ? -6.09 7.586 -13.016 1 92.5 74 GLU A C 1
ATOM 597 O O . GLU A 1 74 ? -5.574 8.523 -12.398 1 92.5 74 GLU A O 1
ATOM 602 N N . ALA A 1 75 ? -6.125 7.531 -14.281 1 91.94 75 ALA A N 1
ATOM 603 C CA . ALA A 1 75 ? -5.562 8.586 -15.125 1 91.94 75 ALA A CA 1
ATOM 604 C C . ALA A 1 75 ? -6.277 9.914 -14.891 1 91.94 75 ALA A C 1
ATOM 606 O O . ALA A 1 75 ? -5.645 10.969 -14.867 1 91.94 75 ALA A O 1
ATOM 607 N N . GLU A 1 76 ? -7.559 9.859 -14.758 1 93.75 76 GLU A N 1
ATOM 608 C CA . GLU A 1 76 ? -8.352 11.062 -14.555 1 93.75 76 GLU A CA 1
ATOM 609 C C . GLU A 1 76 ? -8.062 11.688 -13.188 1 93.75 76 GLU A C 1
ATOM 611 O O . GLU A 1 76 ? -7.98 12.914 -13.07 1 93.75 76 GLU A O 1
ATOM 616 N N . ILE A 1 77 ? -7.891 10.859 -12.195 1 96.31 77 ILE A N 1
ATOM 617 C CA . ILE A 1 77 ? -7.535 11.344 -10.867 1 96.31 77 ILE A CA 1
ATOM 618 C C . ILE A 1 77 ? -6.23 12.133 -10.938 1 96.31 77 ILE A C 1
ATOM 620 O O . ILE A 1 77 ? -6.133 13.234 -10.406 1 96.31 77 ILE A O 1
ATOM 624 N N . VAL A 1 78 ? -5.242 11.578 -11.602 1 96.12 78 VAL A N 1
ATOM 625 C CA . VAL A 1 78 ? -3.924 12.188 -11.711 1 96.12 78 VAL A CA 1
ATOM 626 C C . VAL A 1 78 ? -4.027 13.516 -12.461 1 96.12 78 VAL A C 1
ATOM 628 O O . VAL A 1 78 ? -3.496 14.531 -12.016 1 96.12 78 VAL A O 1
ATOM 631 N N . ARG A 1 79 ? -4.762 13.516 -13.531 1 95.62 79 ARG A N 1
ATOM 632 C CA . ARG A 1 79 ? -4.871 14.727 -14.344 1 95.62 79 ARG A CA 1
ATOM 633 C C . ARG A 1 79 ? -5.602 15.828 -13.594 1 95.62 79 ARG A C 1
ATOM 635 O O . ARG A 1 79 ? -5.172 16.984 -13.609 1 95.62 79 ARG A O 1
ATOM 642 N N . MET A 1 80 ? -6.684 15.469 -12.977 1 96.81 80 MET A N 1
ATOM 643 C CA . MET A 1 80 ? -7.43 16.438 -12.18 1 96.81 80 MET A CA 1
ATOM 644 C C . MET A 1 80 ? -6.543 17.062 -11.109 1 96.81 80 MET A C 1
ATOM 646 O O . MET A 1 80 ? -6.574 18.281 -10.891 1 96.81 80 MET A O 1
ATOM 650 N N . THR A 1 81 ? -5.727 16.25 -10.492 1 97.88 81 THR A N 1
ATOM 651 C CA . THR A 1 81 ? -4.875 16.719 -9.406 1 97.88 81 THR A CA 1
ATOM 652 C C . THR A 1 81 ? -3.736 17.578 -9.953 1 97.88 81 THR A C 1
ATOM 654 O O . THR A 1 81 ? -3.393 18.609 -9.367 1 97.88 81 THR A O 1
ATOM 657 N N . CYS A 1 82 ? -3.139 17.125 -11.055 1 97.31 82 CYS A N 1
ATOM 658 C CA . CYS A 1 82 ? -2.113 17.938 -11.695 1 97.31 82 CYS A CA 1
ATOM 659 C C . CYS A 1 82 ? -2.648 19.328 -12.023 1 97.31 82 CYS A C 1
ATOM 661 O O . CYS A 1 82 ? -1.966 20.328 -11.797 1 97.31 82 CYS A O 1
ATOM 663 N N . ASN A 1 83 ? -3.848 19.406 -12.484 1 96.88 83 ASN A N 1
ATOM 664 C CA . ASN A 1 83 ? -4.461 20.672 -12.828 1 96.88 83 ASN A CA 1
ATOM 665 C C . ASN A 1 83 ? -4.641 21.562 -11.602 1 96.88 83 ASN A C 1
ATOM 667 O O . ASN A 1 83 ? -4.438 22.781 -11.664 1 96.88 83 ASN A O 1
ATOM 671 N N . LEU A 1 84 ? -4.992 20.969 -10.539 1 97.38 84 LEU A N 1
ATOM 672 C CA . LEU A 1 84 ? -5.176 21.703 -9.297 1 97.38 84 LEU A CA 1
ATOM 673 C C . LEU A 1 84 ? -3.875 22.375 -8.875 1 97.38 84 LEU A C 1
ATOM 675 O O . LEU A 1 84 ? -3.898 23.453 -8.258 1 97.38 84 LEU A O 1
ATOM 679 N N . PHE A 1 85 ? -2.752 21.781 -9.211 1 98.19 85 PHE A N 1
ATOM 680 C CA . PHE A 1 85 ? -1.46 22.297 -8.758 1 98.19 85 PHE A CA 1
ATOM 681 C C . PHE A 1 85 ? -0.735 23.016 -9.891 1 98.19 85 PHE A C 1
ATOM 683 O O . PHE A 1 85 ? 0.493 23.125 -9.875 1 98.19 85 PHE A O 1
ATOM 690 N N . ASN A 1 86 ? -1.49 23.375 -10.883 1 97.81 86 ASN A N 1
ATOM 691 C CA . ASN A 1 86 ? -0.988 24.156 -12.008 1 97.81 86 ASN A CA 1
ATOM 692 C C . ASN A 1 86 ? 0.1 23.406 -12.773 1 97.81 86 ASN A C 1
ATOM 694 O O . ASN A 1 86 ? 1.098 24 -13.188 1 97.81 86 ASN A O 1
ATOM 698 N N . GLY A 1 87 ? -0.124 22.125 -12.836 1 96.69 87 GLY A N 1
ATOM 699 C CA . GLY A 1 87 ? 0.768 21.328 -13.664 1 96.69 87 GLY A CA 1
ATOM 700 C C . GLY A 1 87 ? 0.542 21.547 -15.148 1 96.69 87 GLY A C 1
ATOM 701 O O . GLY A 1 87 ? -0.6 21.562 -15.617 1 96.69 87 GLY A O 1
ATOM 702 N N . GLY A 1 88 ? 1.569 21.828 -15.953 1 94.19 88 GLY A N 1
ATOM 703 C CA . GLY A 1 88 ? 1.474 21.984 -17.391 1 94.19 88 GLY A CA 1
ATOM 704 C C . GLY A 1 88 ? 1.092 20.688 -18.094 1 94.19 88 GLY A C 1
ATOM 705 O O . GLY A 1 88 ? 0.796 19.688 -17.453 1 94.19 88 GLY A O 1
ATOM 706 N N . PRO A 1 89 ? 1.064 20.656 -19.406 1 92.81 89 PRO A N 1
ATOM 707 C CA . PRO A 1 89 ? 0.631 19.516 -20.203 1 92.81 89 PRO A CA 1
ATOM 708 C C . PRO A 1 89 ? 1.518 18.281 -19.984 1 92.81 89 PRO A C 1
ATOM 710 O O . PRO A 1 89 ? 1.062 17.156 -20.172 1 92.81 89 PRO A O 1
ATOM 713 N N . GLU A 1 90 ? 2.711 18.531 -19.516 1 94.38 90 GLU A N 1
ATOM 714 C CA . GLU A 1 90 ? 3.643 17.422 -19.375 1 94.38 90 GLU A CA 1
ATOM 715 C C . GLU A 1 90 ? 3.574 16.828 -17.969 1 94.38 90 GLU A C 1
ATOM 717 O O . GLU A 1 90 ? 4.168 15.781 -17.703 1 94.38 90 GLU A O 1
ATOM 722 N N . SER A 1 91 ? 2.863 17.562 -17.078 1 96.31 91 SER A N 1
ATOM 723 C CA . SER A 1 91 ? 2.768 17.031 -15.727 1 96.31 91 SER A CA 1
ATOM 724 C C . SER A 1 91 ? 2.102 15.664 -15.711 1 96.31 91 SER A C 1
ATOM 726 O O . SER A 1 91 ? 1.305 15.344 -16.594 1 96.31 91 SER A O 1
ATOM 728 N N . CYS A 1 92 ? 2.496 14.805 -14.852 1 95.75 92 CYS A N 1
ATOM 729 C CA . CYS A 1 92 ? 2.039 13.43 -14.719 1 95.75 92 CYS A CA 1
ATOM 730 C C . CYS A 1 92 ? 2.066 12.977 -13.266 1 95.75 92 CYS A C 1
ATOM 732 O O . CYS A 1 92 ? 2.299 13.789 -12.367 1 95.75 92 CYS A O 1
ATOM 734 N N . GLY A 1 93 ? 1.746 11.719 -13.07 1 96.38 93 GLY A N 1
ATOM 735 C CA . GLY A 1 93 ? 1.745 11.258 -11.695 1 96.38 93 GLY A CA 1
ATOM 736 C C . GLY A 1 93 ? 1.3 9.812 -11.555 1 96.38 93 GLY A C 1
ATOM 737 O O . GLY A 1 93 ? 1.308 9.055 -12.531 1 96.38 93 GLY A O 1
ATOM 738 N N . VAL A 1 94 ? 1.081 9.438 -10.336 1 95.75 94 VAL A N 1
ATOM 739 C CA . VAL A 1 94 ? 0.565 8.117 -9.992 1 95.75 94 VAL A CA 1
ATOM 740 C C . VAL A 1 94 ? -0.381 8.227 -8.797 1 95.75 94 VAL A C 1
ATOM 742 O O . VAL A 1 94 ? -0.25 9.141 -7.973 1 95.75 94 VAL A O 1
ATOM 745 N N . VAL A 1 95 ? -1.373 7.344 -8.812 1 96 95 VAL A N 1
ATOM 746 C CA . VAL A 1 95 ? -2.201 7.184 -7.621 1 96 95 VAL A CA 1
ATOM 747 C C . VAL A 1 95 ? -1.526 6.215 -6.648 1 96 95 VAL A C 1
ATOM 749 O O . VAL A 1 95 ? -1.101 5.129 -7.043 1 96 95 VAL A O 1
ATOM 752 N N . THR A 1 96 ? -1.325 6.688 -5.438 1 96.25 96 THR A N 1
ATOM 753 C CA . THR A 1 96 ? -0.711 5.855 -4.41 1 96.25 96 THR A CA 1
ATOM 754 C C . THR A 1 96 ? -1.715 5.531 -3.307 1 96.25 96 THR A C 1
ATOM 756 O O . THR A 1 96 ? -2.859 5.988 -3.348 1 96.25 96 THR A O 1
ATOM 759 N N . THR A 1 97 ? -1.279 4.77 -2.324 1 93.94 97 THR A N 1
ATOM 760 C CA . THR A 1 97 ? -2.184 4.32 -1.272 1 93.94 97 THR A CA 1
ATOM 761 C C . THR A 1 97 ? -2.193 5.305 -0.107 1 93.94 97 THR A C 1
ATOM 763 O O . THR A 1 97 ? -2.961 5.141 0.844 1 93.94 97 THR A O 1
ATOM 766 N N . GLY A 1 98 ? -1.326 6.297 -0.155 1 95.25 98 GLY A N 1
ATOM 767 C CA . GLY A 1 98 ? -1.236 7.277 0.915 1 95.25 98 GLY A CA 1
ATOM 768 C C . GLY A 1 98 ? -0.02 8.18 0.799 1 95.25 98 GLY A C 1
ATOM 769 O O . GLY A 1 98 ? 0.854 7.941 -0.037 1 95.25 98 GLY A O 1
ATOM 770 N N . GLY A 1 99 ? -0.016 9.125 1.692 1 96.81 99 GLY A N 1
ATOM 771 C CA . GLY A 1 99 ? 1.052 10.109 1.659 1 96.81 99 GLY A CA 1
ATOM 772 C C . GLY A 1 99 ? 2.428 9.508 1.876 1 96.81 99 GLY A C 1
ATOM 773 O O . GLY A 1 99 ? 3.398 9.922 1.241 1 96.81 99 GLY A O 1
ATOM 774 N N . THR A 1 100 ? 2.537 8.531 2.76 1 96.94 100 THR A N 1
ATOM 775 C CA . THR A 1 100 ? 3.82 7.895 3.023 1 96.94 100 THR A CA 1
ATOM 776 C C . THR A 1 100 ? 4.371 7.242 1.759 1 96.94 100 THR A C 1
ATOM 778 O O . THR A 1 100 ? 5.543 7.418 1.423 1 96.94 100 THR A O 1
ATOM 781 N N . GLU A 1 101 ? 3.508 6.551 1.07 1 97.19 101 GLU A N 1
ATOM 782 C CA . GLU A 1 101 ? 3.957 5.91 -0.163 1 97.19 101 GLU A CA 1
ATOM 783 C C . GLU A 1 101 ? 4.348 6.949 -1.212 1 97.19 101 GLU A C 1
ATOM 785 O O . GLU A 1 101 ? 5.32 6.766 -1.945 1 97.19 101 GLU A O 1
ATOM 790 N N . SER A 1 102 ? 3.562 8.055 -1.3 1 98.25 102 SER A N 1
ATOM 791 C CA . SER A 1 102 ? 3.891 9.117 -2.242 1 98.25 102 SER A CA 1
ATOM 792 C C . SER A 1 102 ? 5.289 9.672 -1.987 1 98.25 102 SER A C 1
ATOM 794 O O . SER A 1 102 ? 6.09 9.797 -2.914 1 98.25 102 SER A O 1
ATOM 796 N N . ILE A 1 103 ? 5.559 9.961 -0.752 1 98.75 103 ILE A N 1
ATOM 797 C CA . ILE A 1 103 ? 6.84 10.539 -0.365 1 98.75 103 ILE A CA 1
ATOM 798 C C . ILE A 1 103 ? 7.961 9.539 -0.646 1 98.75 103 ILE A C 1
ATOM 800 O O . ILE A 1 103 ? 8.984 9.898 -1.229 1 98.75 103 ILE A O 1
ATOM 804 N N . MET A 1 104 ? 7.758 8.32 -0.277 1 98.62 104 MET A N 1
ATOM 805 C CA . MET A 1 104 ? 8.789 7.309 -0.468 1 98.62 104 MET A CA 1
ATOM 806 C C . MET A 1 104 ? 9.07 7.094 -1.95 1 98.62 104 MET A C 1
ATOM 808 O O . MET A 1 104 ? 10.227 6.945 -2.352 1 98.62 104 MET A O 1
ATOM 812 N N . LEU A 1 105 ? 8.023 7.051 -2.732 1 98.44 105 LEU A N 1
ATOM 813 C CA . LEU A 1 105 ? 8.203 6.863 -4.168 1 98.44 105 LEU A CA 1
ATOM 814 C C . LEU A 1 105 ? 8.945 8.047 -4.781 1 98.44 105 LEU A C 1
ATOM 816 O O . LEU A 1 105 ? 9.773 7.867 -5.676 1 98.44 105 LEU A O 1
ATOM 820 N N . ALA A 1 106 ? 8.617 9.266 -4.348 1 98.75 106 ALA A N 1
ATOM 821 C CA . ALA A 1 106 ? 9.367 10.43 -4.812 1 98.75 106 ALA A CA 1
ATOM 822 C C . ALA A 1 106 ? 10.852 10.289 -4.473 1 98.75 106 ALA A C 1
ATOM 824 O O . ALA A 1 106 ? 11.711 10.523 -5.32 1 98.75 106 ALA A O 1
ATOM 825 N N . CYS A 1 107 ? 11.141 9.922 -3.238 1 98.88 107 CYS A N 1
ATOM 826 C CA . CYS A 1 107 ? 12.523 9.727 -2.814 1 98.88 107 CYS A CA 1
ATOM 827 C C . CYS A 1 107 ? 13.203 8.656 -3.656 1 98.88 107 CYS A C 1
ATOM 829 O O . CYS A 1 107 ? 14.367 8.805 -4.031 1 98.88 107 CYS A O 1
ATOM 831 N N . LEU A 1 108 ? 12.477 7.57 -3.941 1 98.62 108 LEU A N 1
ATOM 832 C CA . LEU A 1 108 ? 13.023 6.492 -4.762 1 98.62 108 LEU A CA 1
ATOM 833 C C . LEU A 1 108 ? 13.375 6.996 -6.156 1 98.62 108 LEU A C 1
ATOM 835 O O . LEU A 1 108 ? 14.43 6.66 -6.695 1 98.62 108 LEU A O 1
ATOM 839 N N . ALA A 1 109 ? 12.453 7.754 -6.75 1 98.31 109 ALA A N 1
ATOM 840 C CA . ALA A 1 109 ? 12.672 8.297 -8.086 1 98.31 109 ALA A CA 1
ATOM 841 C C . ALA A 1 109 ? 13.945 9.133 -8.133 1 98.31 109 ALA A C 1
ATOM 843 O O . ALA A 1 109 ? 14.773 8.969 -9.031 1 98.31 109 ALA A O 1
ATOM 844 N N . TYR A 1 110 ? 14.094 9.969 -7.172 1 98.75 110 TYR A N 1
ATOM 845 C CA . TYR A 1 110 ? 15.227 10.898 -7.207 1 98.75 110 TYR A CA 1
ATOM 846 C C . TYR A 1 110 ? 16.516 10.195 -6.793 1 98.75 110 TYR A C 1
ATOM 848 O O . TYR A 1 110 ? 17.594 10.562 -7.246 1 98.75 110 TYR A O 1
ATOM 856 N N . ARG A 1 111 ? 16.422 9.164 -5.879 1 98.69 111 ARG A N 1
ATOM 857 C CA . ARG A 1 111 ? 17.562 8.305 -5.617 1 98.69 111 ARG A CA 1
ATOM 858 C C . ARG A 1 111 ? 18.078 7.672 -6.906 1 98.69 111 ARG A C 1
ATOM 860 O O . ARG A 1 111 ? 19.266 7.746 -7.211 1 98.69 111 ARG A O 1
ATOM 867 N N . ASN A 1 112 ? 17.188 7.012 -7.621 1 97.88 112 ASN A N 1
ATOM 868 C CA . ASN A 1 112 ? 17.562 6.32 -8.852 1 97.88 112 ASN A CA 1
ATOM 869 C C . ASN A 1 112 ? 18.094 7.293 -9.898 1 97.88 112 ASN A C 1
ATOM 871 O O . ASN A 1 112 ? 19.047 6.98 -10.609 1 97.88 112 ASN A O 1
ATOM 875 N N . TRP A 1 113 ? 17.391 8.453 -9.969 1 97.5 113 TRP A N 1
ATOM 876 C CA . TRP A 1 113 ? 17.844 9.508 -10.867 1 97.5 113 TRP A CA 1
ATOM 877 C C . TRP A 1 113 ? 19.281 9.914 -10.547 1 97.5 113 TRP A C 1
ATOM 879 O O . TRP A 1 113 ? 20.125 10.039 -11.445 1 97.5 113 TRP A O 1
ATOM 889 N N . ALA A 1 114 ? 19.609 10.125 -9.305 1 98.25 114 ALA A N 1
ATOM 890 C CA . ALA A 1 114 ? 20.938 10.547 -8.844 1 98.25 114 ALA A CA 1
ATOM 891 C C . ALA A 1 114 ? 21.969 9.445 -9.086 1 98.25 114 ALA A C 1
ATOM 893 O O . ALA A 1 114 ? 23.109 9.727 -9.477 1 98.25 114 ALA A O 1
ATOM 894 N N . MET A 1 115 ? 21.578 8.234 -8.844 1 97.31 115 MET A N 1
ATOM 895 C CA . MET A 1 115 ? 22.5 7.117 -9.039 1 97.31 115 MET A CA 1
ATOM 896 C C . MET A 1 115 ? 22.875 6.965 -10.508 1 97.31 115 MET A C 1
ATOM 898 O O . MET A 1 115 ? 24 6.617 -10.836 1 97.31 115 MET A O 1
ATOM 902 N N . GLU A 1 116 ? 21.938 7.184 -11.359 1 95.5 116 GLU A N 1
ATOM 903 C CA . GLU A 1 116 ? 22.219 7.152 -12.797 1 95.5 116 GLU A CA 1
ATOM 904 C C . GLU A 1 116 ? 23.234 8.219 -13.188 1 95.5 116 GLU A C 1
ATOM 906 O O . GLU A 1 116 ? 23.938 8.07 -14.188 1 95.5 116 GLU A O 1
ATOM 911 N N . LYS A 1 117 ? 23.328 9.227 -12.383 1 95.56 117 LYS A N 1
ATOM 912 C CA . LYS A 1 117 ? 24.266 10.32 -12.641 1 95.56 117 LYS A CA 1
ATOM 913 C C . LYS A 1 117 ? 25.594 10.086 -11.914 1 95.56 117 LYS A C 1
ATOM 915 O O . LYS A 1 117 ? 26.469 10.953 -11.922 1 95.56 117 LYS A O 1
ATOM 920 N N . GLY A 1 118 ? 25.703 8.977 -11.211 1 96.62 118 GLY A N 1
ATOM 921 C CA . GLY A 1 118 ? 26.984 8.578 -10.664 1 96.62 118 GLY A CA 1
ATOM 922 C C . GLY A 1 118 ? 27.078 8.797 -9.164 1 96.62 118 GLY A C 1
ATOM 923 O O . GLY A 1 118 ? 28.125 8.516 -8.555 1 96.62 118 GLY A O 1
ATOM 924 N N . ILE A 1 119 ? 26.047 9.281 -8.539 1 97.44 119 ILE A N 1
ATOM 925 C CA . ILE A 1 119 ? 26.078 9.492 -7.098 1 97.44 119 ILE A CA 1
ATOM 926 C C . ILE A 1 119 ? 25.891 8.156 -6.375 1 97.44 119 ILE A C 1
ATOM 928 O O . ILE A 1 119 ? 24.891 7.461 -6.598 1 97.44 119 ILE A O 1
ATOM 932 N N . LYS A 1 120 ? 26.734 7.801 -5.504 1 95.62 120 LYS A N 1
ATOM 933 C CA . LYS A 1 120 ? 26.734 6.488 -4.859 1 95.62 120 LYS A CA 1
ATOM 934 C C . LYS A 1 120 ? 25.766 6.465 -3.678 1 95.62 120 LYS A C 1
ATOM 936 O O . LYS A 1 120 ? 25.062 5.473 -3.461 1 95.62 120 LYS A O 1
ATOM 941 N N . ILE A 1 121 ? 25.766 7.57 -2.898 1 96.5 121 ILE A N 1
ATOM 942 C CA . ILE A 1 121 ? 24.891 7.695 -1.747 1 96.5 121 ILE A CA 1
ATOM 943 C C . ILE A 1 121 ? 24.078 8.992 -1.848 1 96.5 121 ILE A C 1
ATOM 945 O O . ILE A 1 121 ? 24.484 10.016 -1.285 1 96.5 121 ILE A O 1
ATOM 949 N N . PRO A 1 122 ? 22.984 8.906 -2.545 1 98.56 122 PRO A N 1
ATOM 950 C CA . PRO A 1 122 ? 22.156 10.109 -2.699 1 98.56 122 PRO A CA 1
ATOM 951 C C . PRO A 1 122 ? 21.688 10.68 -1.362 1 98.56 122 PRO A C 1
ATOM 953 O O . PRO A 1 122 ? 21.359 9.922 -0.446 1 98.56 122 PRO A O 1
ATOM 956 N N . GLU A 1 123 ? 21.672 12.008 -1.278 1 98.88 123 GLU A N 1
ATOM 957 C CA . GLU A 1 123 ? 21.391 12.688 -0.018 1 98.88 123 GLU A CA 1
ATOM 958 C C . GLU A 1 123 ? 20.156 13.594 -0.141 1 98.88 123 GLU A C 1
ATOM 960 O O . GLU A 1 123 ? 20.062 14.398 -1.073 1 98.88 123 GLU A O 1
ATOM 965 N N . ILE A 1 124 ? 19.234 13.414 0.779 1 98.94 124 ILE A N 1
ATOM 966 C CA . ILE A 1 124 ? 18.078 14.281 0.913 1 98.94 124 ILE A CA 1
ATOM 967 C C . ILE A 1 124 ? 18.359 15.391 1.918 1 98.94 124 ILE A C 1
ATOM 969 O O . ILE A 1 124 ? 18.938 15.141 2.984 1 98.94 124 ILE A O 1
ATOM 973 N N . ILE A 1 125 ? 18.047 16.609 1.582 1 98.94 125 ILE A N 1
ATOM 974 C CA . ILE A 1 125 ? 18.078 17.703 2.537 1 98.94 125 ILE A CA 1
ATOM 975 C C . ILE A 1 125 ? 16.656 18.156 2.85 1 98.94 125 ILE A C 1
ATOM 977 O O . ILE A 1 125 ? 15.93 18.594 1.955 1 98.94 125 ILE A O 1
ATOM 981 N N . ALA A 1 126 ? 16.25 18.016 4.086 1 98.88 126 ALA A N 1
ATOM 982 C CA . ALA A 1 126 ? 14.891 18.344 4.508 1 98.88 126 ALA A CA 1
ATOM 983 C C . ALA A 1 126 ? 14.891 19.031 5.871 1 98.88 126 ALA A C 1
ATOM 985 O O . ALA A 1 126 ? 15.773 18.797 6.699 1 98.88 126 ALA A O 1
ATOM 986 N N . PRO A 1 127 ? 13.945 19.953 6.117 1 98.81 127 PRO A N 1
ATOM 987 C CA . PRO A 1 127 ? 13.82 20.516 7.469 1 98.81 127 PRO A CA 1
ATOM 988 C C . PRO A 1 127 ? 13.5 19.438 8.516 1 98.81 127 PRO A C 1
ATOM 990 O O . PRO A 1 127 ? 12.891 18.422 8.188 1 98.81 127 PRO A O 1
ATOM 993 N N . ILE A 1 128 ? 13.844 19.688 9.758 1 98.38 128 ILE A N 1
ATOM 994 C CA . ILE A 1 128 ? 13.641 18.75 10.852 1 98.38 128 ILE A CA 1
ATOM 995 C C . ILE A 1 128 ? 12.148 18.484 11.047 1 98.38 128 ILE A C 1
ATOM 997 O O . ILE A 1 128 ? 11.758 17.469 11.617 1 98.38 128 ILE A O 1
ATOM 1001 N N . THR A 1 129 ? 11.312 19.375 10.5 1 98.31 129 THR A N 1
ATOM 1002 C CA . THR A 1 129 ? 9.867 19.266 10.664 1 98.31 129 THR A CA 1
ATOM 1003 C C . THR A 1 129 ? 9.25 18.453 9.531 1 98.31 129 THR A C 1
ATOM 1005 O O . THR A 1 129 ? 8.047 18.203 9.516 1 98.31 129 THR A O 1
ATOM 1008 N N . ALA A 1 130 ? 10.117 18.047 8.531 1 98.56 130 ALA A N 1
ATOM 1009 C CA . ALA A 1 130 ? 9.586 17.25 7.43 1 98.56 130 ALA A CA 1
ATOM 1010 C C . ALA A 1 130 ? 8.977 15.945 7.945 1 98.56 130 ALA A C 1
ATOM 1012 O O . ALA A 1 130 ? 9.422 15.406 8.961 1 98.56 130 ALA A O 1
ATOM 1013 N N . HIS A 1 131 ? 7.965 15.523 7.254 1 98 131 HIS A N 1
ATOM 1014 C CA . HIS A 1 131 ? 7.258 14.312 7.656 1 98 131 HIS A CA 1
ATOM 1015 C C . HIS A 1 131 ? 8.219 13.141 7.832 1 98 131 HIS A C 1
ATOM 1017 O O . HIS A 1 131 ? 9.18 13.008 7.07 1 98 131 HIS A O 1
ATOM 1023 N N . ALA A 1 132 ? 7.922 12.227 8.75 1 96.75 132 ALA A N 1
ATOM 1024 C CA . ALA A 1 132 ? 8.758 11.094 9.125 1 96.75 132 ALA A CA 1
ATOM 1025 C C . ALA A 1 132 ? 8.945 10.133 7.953 1 96.75 132 ALA A C 1
ATOM 1027 O O . ALA A 1 132 ? 9.883 9.336 7.945 1 96.75 132 ALA A O 1
ATOM 1028 N N . ALA A 1 133 ? 8.086 10.203 6.957 1 97.88 133 ALA A N 1
ATOM 1029 C CA . ALA A 1 133 ? 8.188 9.336 5.785 1 97.88 133 ALA A CA 1
ATOM 1030 C C . ALA A 1 133 ? 9.508 9.555 5.051 1 97.88 133 ALA A C 1
ATOM 1032 O O . ALA A 1 133 ? 10.008 8.656 4.375 1 97.88 133 ALA A O 1
ATOM 1033 N N . PHE A 1 134 ? 10.094 10.789 5.148 1 98.75 134 PHE A N 1
ATOM 1034 C CA . PHE A 1 134 ? 11.398 11.023 4.531 1 98.75 134 PHE A CA 1
ATOM 1035 C C . PHE A 1 134 ? 12.492 10.258 5.266 1 98.75 134 PHE A C 1
ATOM 1037 O O . PHE A 1 134 ? 13.406 9.727 4.637 1 98.75 134 PHE A O 1
ATOM 1044 N N . ASP A 1 135 ? 12.406 10.219 6.633 1 98.25 135 ASP A N 1
ATOM 1045 C CA . ASP A 1 135 ? 13.305 9.375 7.414 1 98.25 135 ASP A CA 1
ATOM 1046 C C . ASP A 1 135 ? 13.148 7.902 7.031 1 98.25 135 ASP A C 1
ATOM 1048 O O . ASP A 1 135 ? 14.141 7.188 6.883 1 98.25 135 ASP A O 1
ATOM 1052 N N . LYS A 1 136 ? 11.961 7.492 6.879 1 97.62 136 LYS A N 1
ATOM 1053 C CA . LYS A 1 136 ? 11.68 6.113 6.488 1 97.62 136 LYS A CA 1
ATOM 1054 C C . LYS A 1 136 ? 12.289 5.789 5.129 1 97.62 136 LYS A C 1
ATOM 1056 O O . LYS A 1 136 ? 12.922 4.742 4.957 1 97.62 136 LYS A O 1
ATOM 1061 N N . ALA A 1 137 ? 12.055 6.66 4.156 1 98.44 137 ALA A N 1
ATOM 1062 C CA . ALA A 1 137 ? 12.609 6.465 2.822 1 98.44 137 ALA A CA 1
ATOM 1063 C C . ALA A 1 137 ? 14.133 6.352 2.877 1 98.44 137 ALA A C 1
ATOM 1065 O O . ALA A 1 137 ? 14.719 5.473 2.238 1 98.44 137 ALA A O 1
ATOM 1066 N N . ALA A 1 138 ? 14.742 7.277 3.629 1 98.25 138 ALA A N 1
ATOM 1067 C CA . ALA A 1 138 ? 16.203 7.27 3.729 1 98.25 138 ALA A CA 1
ATOM 1068 C C . ALA A 1 138 ? 16.703 5.949 4.316 1 98.25 138 ALA A C 1
ATOM 1070 O O . ALA A 1 138 ? 17.672 5.371 3.818 1 98.25 138 ALA A O 1
ATOM 1071 N N . MET A 1 139 ? 16 5.492 5.367 1 96.5 139 MET A N 1
ATOM 1072 C CA . MET A 1 139 ? 16.375 4.242 6.02 1 96.5 139 MET A CA 1
ATOM 1073 C C . MET A 1 139 ? 16.172 3.055 5.086 1 96.5 139 MET A C 1
ATOM 1075 O O . MET A 1 139 ? 17.062 2.217 4.938 1 96.5 139 MET A O 1
ATOM 1079 N N . VAL A 1 140 ? 15.078 2.988 4.43 1 97.38 140 VAL A N 1
ATOM 1080 C CA . VAL A 1 140 ? 14.68 1.835 3.631 1 97.38 140 VAL A CA 1
ATOM 1081 C C . VAL A 1 140 ? 15.492 1.79 2.34 1 97.38 140 VAL A C 1
ATOM 1083 O O . VAL A 1 140 ? 15.922 0.718 1.903 1 97.38 140 VAL A O 1
ATOM 1086 N N . PHE A 1 141 ? 15.734 2.953 1.72 1 98 141 PHE A N 1
ATOM 1087 C CA . PHE A 1 141 ? 16.344 3.01 0.396 1 98 141 PHE A CA 1
ATOM 1088 C C . PHE A 1 141 ? 17.859 3.223 0.502 1 98 141 PHE A C 1
ATOM 1090 O O . PHE A 1 141 ? 18.547 3.328 -0.513 1 98 141 PHE A O 1
ATOM 1097 N N . ARG A 1 142 ? 18.359 3.326 1.752 1 96.81 142 ARG A N 1
ATOM 1098 C CA . ARG A 1 142 ? 19.781 3.535 2.027 1 96.81 142 ARG A CA 1
ATOM 1099 C C . ARG A 1 142 ? 20.266 4.828 1.39 1 96.81 142 ARG A C 1
ATOM 1101 O O . ARG A 1 142 ? 21.25 4.824 0.649 1 96.81 142 ARG A O 1
ATOM 1108 N N . MET A 1 143 ? 19.594 5.863 1.698 1 98.38 143 MET A N 1
ATOM 1109 C CA . MET A 1 143 ? 19.953 7.238 1.373 1 98.38 143 MET A CA 1
ATOM 1110 C C . MET A 1 143 ? 20.438 7.98 2.615 1 98.38 143 MET A C 1
ATOM 1112 O O . MET A 1 143 ? 20.25 7.508 3.738 1 98.38 143 MET A O 1
ATOM 1116 N N . LYS A 1 144 ? 21.141 9.031 2.408 1 98.69 144 LYS A N 1
ATOM 1117 C CA . LYS A 1 144 ? 21.469 9.93 3.51 1 98.69 144 LYS A CA 1
ATOM 1118 C C . LYS A 1 144 ? 20.406 11.031 3.645 1 98.69 144 LYS A C 1
ATOM 1120 O O . LYS A 1 144 ? 19.938 11.57 2.643 1 98.69 144 LYS A O 1
ATOM 1125 N N . LEU A 1 145 ? 19.922 11.266 4.824 1 98.75 145 LEU A N 1
ATOM 1126 C CA . LEU A 1 145 ? 19.016 12.367 5.113 1 98.75 145 LEU A CA 1
ATOM 1127 C C . LEU A 1 145 ? 19.656 13.383 6.059 1 98.75 145 LEU A C 1
ATOM 1129 O O . LEU A 1 145 ? 20.094 13.023 7.152 1 98.75 145 LEU A O 1
ATOM 1133 N N . THR A 1 146 ? 19.828 14.57 5.582 1 98.81 146 THR A N 1
ATOM 1134 C CA . THR A 1 146 ? 20.312 15.672 6.402 1 98.81 146 THR A CA 1
ATOM 1135 C C . THR A 1 146 ? 19.172 16.594 6.797 1 98.81 146 THR A C 1
ATOM 1137 O O . THR A 1 146 ? 18.516 17.188 5.934 1 98.81 146 THR A O 1
ATOM 1140 N N . HIS A 1 147 ? 18.953 16.703 8.07 1 98.69 147 HIS A N 1
ATOM 1141 C CA . HIS A 1 147 ? 17.938 17.625 8.594 1 98.69 147 HIS A CA 1
ATOM 1142 C C . HIS A 1 147 ? 18.531 19.016 8.789 1 98.69 147 HIS A C 1
ATOM 1144 O O . HIS A 1 147 ? 19.594 19.172 9.398 1 98.69 147 HIS A O 1
ATOM 1150 N N . VAL A 1 148 ? 17.859 19.984 8.312 1 98.69 148 VAL A N 1
ATOM 1151 C CA . VAL A 1 148 ? 18.234 21.375 8.586 1 98.69 148 VAL A CA 1
ATOM 1152 C C . VAL A 1 148 ? 17.281 21.953 9.625 1 98.69 148 VAL A C 1
ATOM 1154 O O . VAL A 1 148 ? 16.141 21.516 9.758 1 98.69 148 VAL A O 1
ATOM 1157 N N . PRO A 1 149 ? 17.703 22.922 10.383 1 98.25 149 PRO A N 1
ATOM 1158 C CA . PRO A 1 149 ? 16.844 23.516 11.406 1 98.25 149 PRO A CA 1
ATOM 1159 C C . PRO A 1 149 ? 15.742 24.391 10.82 1 98.25 149 PRO A C 1
ATOM 1161 O O . PRO A 1 149 ? 15.734 24.656 9.609 1 98.25 149 PRO A O 1
ATOM 1164 N N . VAL A 1 150 ? 14.82 24.734 11.633 1 98.06 150 VAL A N 1
ATOM 1165 C CA . VAL A 1 150 ? 13.789 25.719 11.312 1 98.06 150 VAL A CA 1
ATOM 1166 C C . VAL A 1 150 ? 14.055 27.016 12.07 1 98.06 150 VAL A C 1
ATOM 1168 O O . VAL A 1 150 ? 14.773 27.016 13.07 1 98.06 150 VAL A O 1
ATOM 1171 N N . ASP A 1 151 ? 13.523 28.094 11.492 1 97.06 151 ASP A N 1
ATOM 1172 C CA . ASP A 1 151 ? 13.617 29.375 12.18 1 97.06 151 ASP A CA 1
ATOM 1173 C C . ASP A 1 151 ? 12.914 29.328 13.531 1 97.06 151 ASP A C 1
ATOM 1175 O O . ASP A 1 151 ? 11.75 28.938 13.617 1 97.06 151 ASP A O 1
ATOM 1179 N N . PRO A 1 152 ? 13.547 29.719 14.609 1 93.88 152 PRO A N 1
ATOM 1180 C CA . PRO A 1 152 ? 12.969 29.578 15.945 1 93.88 152 PRO A CA 1
ATOM 1181 C C . PRO A 1 152 ? 11.734 30.438 16.156 1 93.88 152 PRO A C 1
ATOM 1183 O O . PRO A 1 152 ? 10.93 30.172 17.047 1 93.88 152 PRO A O 1
ATOM 1186 N N . VAL A 1 153 ? 11.594 31.438 15.32 1 94.69 153 VAL A N 1
ATOM 1187 C CA . VAL A 1 153 ? 10.461 32.344 15.477 1 94.69 153 VAL A CA 1
ATOM 1188 C C . VAL A 1 153 ? 9.312 31.906 14.57 1 94.69 153 VAL A C 1
ATOM 1190 O O . VAL A 1 153 ? 8.188 31.719 15.039 1 94.69 153 VAL A O 1
ATOM 1193 N N . THR A 1 154 ? 9.625 31.625 13.367 1 96.56 154 THR A N 1
ATOM 1194 C CA . THR A 1 154 ? 8.578 31.344 12.391 1 96.56 154 THR A CA 1
ATOM 1195 C C . THR A 1 154 ? 8.305 29.844 12.305 1 96.56 154 THR A C 1
ATOM 1197 O O . THR A 1 154 ? 7.27 29.438 11.781 1 96.56 154 THR A O 1
ATOM 1200 N N . SER A 1 155 ? 9.242 29.016 12.742 1 97.5 155 SER A N 1
ATOM 1201 C CA . SER A 1 155 ? 9.203 27.562 12.672 1 97.5 155 SER A CA 1
ATOM 1202 C C . SER A 1 155 ? 9.234 27.078 11.227 1 97.5 155 SER A C 1
ATOM 1204 O O . SER A 1 155 ? 8.953 25.906 10.953 1 97.5 155 SER A O 1
ATOM 1206 N N . ALA A 1 156 ? 9.539 27.953 10.266 1 98.12 156 ALA A N 1
ATOM 1207 C CA . ALA A 1 156 ? 9.711 27.594 8.867 1 98.12 156 ALA A CA 1
ATOM 1208 C C . ALA A 1 156 ? 11.133 27.094 8.594 1 98.12 156 ALA A C 1
ATOM 1210 O O . ALA A 1 156 ? 12.062 27.453 9.312 1 98.12 156 ALA A O 1
ATOM 1211 N N . ALA A 1 157 ? 11.273 26.359 7.543 1 98.5 157 ALA A N 1
ATOM 1212 C CA . ALA A 1 157 ? 12.586 25.828 7.172 1 98.5 157 ALA A CA 1
ATOM 1213 C C . ALA A 1 157 ? 13.617 26.938 7.027 1 98.5 157 ALA A C 1
ATOM 1215 O O . ALA A 1 157 ? 13.312 28 6.473 1 98.5 157 ALA A O 1
ATOM 1216 N N . ASP A 1 158 ? 14.82 26.719 7.547 1 98.56 158 ASP A N 1
ATOM 1217 C CA . ASP A 1 158 ? 15.938 27.641 7.363 1 98.56 158 ASP A CA 1
ATOM 1218 C C . ASP A 1 158 ? 16.609 27.438 6.008 1 98.56 158 ASP A C 1
ATOM 1220 O O . ASP A 1 158 ? 17.5 26.594 5.867 1 98.56 158 ASP A O 1
ATOM 1224 N N . VAL A 1 159 ? 16.328 28.344 5.113 1 98.5 159 VAL A N 1
ATOM 1225 C CA . VAL A 1 159 ? 16.797 28.188 3.736 1 98.5 159 VAL A CA 1
ATOM 1226 C C . VAL A 1 159 ? 18.312 28.359 3.67 1 98.5 159 VAL A C 1
ATOM 1228 O O . VAL A 1 159 ? 18.969 27.719 2.867 1 98.5 159 VAL A O 1
ATOM 1231 N N . ASN A 1 160 ? 18.828 29.25 4.488 1 98.5 160 ASN A N 1
ATOM 1232 C CA . ASN A 1 160 ? 20.281 29.422 4.523 1 98.5 160 ASN A CA 1
ATOM 1233 C C . ASN A 1 160 ? 20.984 28.156 4.992 1 98.5 160 ASN A C 1
ATOM 1235 O O . ASN A 1 160 ? 22.016 27.766 4.441 1 98.5 160 ASN A O 1
ATOM 1239 N N . ALA A 1 161 ? 20.453 27.578 6.027 1 98.69 161 ALA A N 1
ATOM 1240 C CA . ALA A 1 161 ? 21 26.312 6.496 1 98.69 161 ALA A CA 1
ATOM 1241 C C . ALA A 1 161 ? 20.891 25.234 5.422 1 98.69 161 ALA A C 1
ATOM 1243 O O . ALA A 1 161 ? 21.781 24.391 5.281 1 98.69 161 ALA A O 1
ATOM 1244 N N . MET A 1 162 ? 19.812 25.25 4.691 1 98.75 162 MET A N 1
ATOM 1245 C CA . MET A 1 162 ? 19.625 24.312 3.588 1 98.75 162 MET A CA 1
ATOM 1246 C C . MET A 1 162 ? 20.688 24.516 2.518 1 98.75 162 MET A C 1
ATOM 1248 O O . MET A 1 162 ? 21.297 23.547 2.045 1 98.75 162 MET A O 1
ATOM 1252 N N . ARG A 1 163 ? 20.891 25.734 2.174 1 98.81 163 ARG A N 1
ATOM 1253 C CA . ARG A 1 163 ? 21.906 26.062 1.181 1 98.81 163 ARG A CA 1
ATOM 1254 C C . ARG A 1 163 ? 23.281 25.547 1.609 1 98.81 163 ARG A C 1
ATOM 1256 O O . ARG A 1 163 ? 24 24.953 0.811 1 98.81 163 ARG A O 1
ATOM 1263 N N . LYS A 1 164 ? 23.625 25.734 2.859 1 98.81 164 LYS A N 1
ATOM 1264 C CA . LYS A 1 164 ? 24.922 25.344 3.393 1 98.81 164 LYS A CA 1
ATOM 1265 C C . LYS A 1 164 ? 25.078 23.828 3.402 1 98.81 164 LYS A C 1
ATOM 1267 O O . LYS A 1 164 ? 26.203 23.312 3.32 1 98.81 164 LYS A O 1
ATOM 1272 N N . ALA A 1 165 ? 23.984 23.141 3.438 1 98.81 165 ALA A N 1
ATOM 1273 C CA . ALA A 1 165 ? 24.016 21.688 3.539 1 98.81 165 ALA A CA 1
ATOM 1274 C C . ALA A 1 165 ? 24.172 21.047 2.162 1 98.81 165 ALA A C 1
ATOM 1276 O O . ALA A 1 165 ? 24.5 19.875 2.057 1 98.81 165 ALA A O 1
ATOM 1277 N N . ILE A 1 166 ? 23.906 21.75 1.072 1 98.75 166 ILE A N 1
ATOM 1278 C CA . ILE A 1 166 ? 23.969 21.219 -0.285 1 98.75 166 ILE A CA 1
ATOM 1279 C C . ILE A 1 166 ? 25.391 20.781 -0.615 1 98.75 166 ILE A C 1
ATOM 1281 O O . ILE A 1 166 ? 26.344 21.469 -0.284 1 98.75 166 ILE A O 1
ATOM 1285 N N . ASN A 1 167 ? 25.578 19.688 -1.185 1 98.5 167 ASN A N 1
ATOM 1286 C CA . ASN A 1 167 ? 26.844 19.141 -1.649 1 98.5 167 ASN A CA 1
ATOM 1287 C C . ASN A 1 167 ? 26.656 18.281 -2.906 1 98.5 167 ASN A C 1
ATOM 1289 O O . ASN A 1 167 ? 25.578 18.266 -3.494 1 98.5 167 ASN A O 1
ATOM 1293 N N . LYS A 1 168 ? 27.672 17.578 -3.334 1 97.81 168 LYS A N 1
ATOM 1294 C CA . LYS A 1 168 ? 27.688 16.891 -4.621 1 97.81 168 LYS A CA 1
ATOM 1295 C C . LYS A 1 168 ? 26.766 15.672 -4.594 1 97.81 168 LYS A C 1
ATOM 1297 O O . LYS A 1 168 ? 26.406 15.141 -5.648 1 97.81 168 LYS A O 1
ATOM 1302 N N . ASN A 1 169 ? 26.375 15.234 -3.381 1 98.56 169 ASN A N 1
ATOM 1303 C CA . ASN A 1 169 ? 25.562 14.039 -3.252 1 98.56 169 ASN A CA 1
ATOM 1304 C C . ASN A 1 169 ? 24.078 14.391 -3.1 1 98.56 169 ASN A C 1
ATOM 1306 O O . ASN A 1 169 ? 23.219 13.5 -3.111 1 98.56 169 ASN A O 1
ATOM 1310 N N . THR A 1 170 ? 23.797 15.695 -3.006 1 98.88 170 THR A N 1
ATOM 1311 C CA . THR A 1 170 ? 22.406 16.109 -2.777 1 98.88 170 THR A CA 1
ATOM 1312 C C . THR A 1 170 ? 21.547 15.805 -3.998 1 98.88 170 THR A C 1
ATOM 1314 O O . THR A 1 170 ? 21.859 16.234 -5.109 1 98.88 170 THR A O 1
ATOM 1317 N N . CYS A 1 171 ? 20.469 15.062 -3.76 1 98.75 171 CYS A N 1
ATOM 1318 C CA . CYS A 1 171 ? 19.641 14.672 -4.898 1 98.75 171 CYS A CA 1
ATOM 1319 C C . CYS A 1 171 ? 18.219 15.211 -4.75 1 98.75 171 CYS A C 1
ATOM 1321 O O . CYS A 1 171 ? 17.422 15.141 -5.691 1 98.75 171 CYS A O 1
ATOM 1323 N N . LEU A 1 172 ? 17.875 15.797 -3.602 1 98.94 172 LEU A N 1
ATOM 1324 C CA . LEU A 1 172 ? 16.5 16.219 -3.354 1 98.94 172 LEU A CA 1
ATOM 1325 C C . LEU A 1 172 ? 16.438 17.266 -2.248 1 98.94 172 LEU A C 1
ATOM 1327 O O . LEU A 1 172 ? 17.062 17.094 -1.196 1 98.94 172 LEU A O 1
ATOM 1331 N N . LEU A 1 173 ? 15.82 18.344 -2.516 1 98.94 173 LEU A N 1
ATOM 1332 C CA . LEU A 1 173 ? 15.43 19.328 -1.504 1 98.94 173 LEU A CA 1
ATOM 1333 C C . LEU A 1 173 ? 13.945 19.203 -1.18 1 98.94 173 LEU A C 1
ATOM 1335 O O . LEU A 1 173 ? 13.125 18.969 -2.074 1 98.94 173 LEU A O 1
ATOM 1339 N N . VAL A 1 174 ? 13.617 19.359 0.117 1 98.94 174 VAL A N 1
ATOM 1340 C CA . VAL A 1 174 ? 12.25 19.109 0.55 1 98.94 174 VAL A CA 1
ATOM 1341 C C . VAL A 1 174 ? 11.688 20.344 1.256 1 98.94 174 VAL A C 1
ATOM 1343 O O . VAL A 1 174 ? 12.406 21.016 2 1 98.94 174 VAL A O 1
ATOM 1346 N N . GLY A 1 175 ? 10.5 20.656 1.016 1 98.88 175 GLY A N 1
ATOM 1347 C CA . GLY A 1 175 ? 9.68 21.578 1.778 1 98.88 175 GLY A CA 1
ATOM 1348 C C . GLY A 1 175 ? 8.258 21.094 1.973 1 98.88 175 GLY A C 1
ATOM 1349 O O . GLY A 1 175 ? 7.766 20.266 1.202 1 98.88 175 GLY A O 1
ATOM 1350 N N . SER A 1 176 ? 7.625 21.562 2.992 1 98.75 176 SER A N 1
ATOM 1351 C CA . SER A 1 176 ? 6.273 21.125 3.316 1 98.75 176 SER A CA 1
ATOM 1352 C C . SER A 1 176 ? 5.281 22.281 3.248 1 98.75 176 SER A C 1
ATOM 1354 O O . SER A 1 176 ? 5.613 23.406 3.598 1 98.75 176 SER A O 1
ATOM 1356 N N . ALA A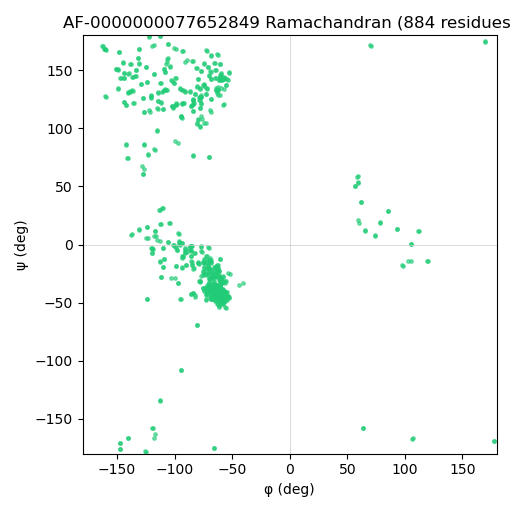 1 177 ? 4.031 21.953 2.838 1 98.44 177 ALA A N 1
ATOM 1357 C CA . ALA A 1 177 ? 2.973 22.969 2.762 1 98.44 177 ALA A CA 1
ATOM 1358 C C . ALA A 1 177 ? 1.631 22.375 3.195 1 98.44 177 ALA A C 1
ATOM 1360 O O . ALA A 1 177 ? 0.762 22.109 2.361 1 98.44 177 ALA A O 1
ATOM 1361 N N . PRO A 1 178 ? 1.278 22.344 4.461 1 98 178 PRO A N 1
ATOM 1362 C CA . PRO A 1 178 ? 2.168 22.719 5.559 1 98 178 PRO A CA 1
ATOM 1363 C C . PRO A 1 178 ? 2.93 21.531 6.141 1 98 178 PRO A C 1
ATOM 1365 O O . PRO A 1 178 ? 2.662 20.375 5.777 1 98 178 PRO A O 1
ATOM 1368 N N . GLN A 1 179 ? 3.928 21.797 6.93 1 98.19 179 GLN A N 1
ATOM 1369 C CA . GLN A 1 179 ? 4.5 20.719 7.742 1 98.19 179 GLN A CA 1
ATOM 1370 C C . GLN A 1 179 ? 3.531 20.281 8.828 1 98.19 179 GLN A C 1
ATOM 1372 O O . GLN A 1 179 ? 2.74 21.078 9.328 1 98.19 179 GLN A O 1
ATOM 1377 N N . PHE A 1 180 ? 3.525 19.125 9.219 1 96 180 PHE A N 1
ATOM 1378 C CA . PHE A 1 180 ? 2.584 18.5 10.141 1 96 180 PHE A CA 1
ATOM 1379 C C . PHE A 1 180 ? 2.752 19.078 11.547 1 96 180 PHE A C 1
ATOM 1381 O O . PHE A 1 180 ? 1.768 19.422 12.203 1 96 180 PHE A O 1
ATOM 1388 N N . PRO A 1 181 ? 3.939 19.203 12.07 1 97.12 181 PRO A N 1
ATOM 1389 C CA . PRO A 1 181 ? 4.086 19.516 13.492 1 97.12 181 PRO A CA 1
ATOM 1390 C C . PRO A 1 181 ? 3.445 20.844 13.875 1 97.12 181 PRO A C 1
ATOM 1392 O O . PRO A 1 181 ? 2.633 20.906 14.797 1 97.12 181 PRO A O 1
ATOM 1395 N N . HIS A 1 182 ? 3.768 21.891 13.102 1 97.94 182 HIS A N 1
ATOM 1396 C CA . HIS A 1 182 ? 3.4 23.219 13.594 1 97.94 182 HIS A CA 1
ATOM 1397 C C . HIS A 1 182 ? 2.455 23.922 12.625 1 97.94 182 HIS A C 1
ATOM 1399 O O . HIS A 1 182 ? 1.987 25.031 12.898 1 97.94 182 HIS A O 1
ATOM 1405 N N . GLY A 1 183 ? 2.188 23.281 11.523 1 97.88 183 GLY A N 1
ATOM 1406 C CA . GLY A 1 183 ? 1.227 23.844 10.586 1 97.88 183 GLY A CA 1
ATOM 1407 C C . GLY A 1 183 ? 1.8 24.953 9.742 1 97.88 183 GLY A C 1
ATOM 1408 O O . GLY A 1 183 ? 1.053 25.75 9.148 1 97.88 183 GLY A O 1
ATOM 1409 N N . ILE A 1 184 ? 3.096 25.031 9.656 1 98.31 184 ILE A N 1
ATOM 1410 C CA . ILE A 1 184 ? 3.76 26.141 8.977 1 98.31 184 ILE A CA 1
ATOM 1411 C C . ILE A 1 184 ? 4.07 25.75 7.535 1 98.31 184 ILE A C 1
ATOM 1413 O O . ILE A 1 184 ? 4.488 24.609 7.266 1 98.31 184 ILE A O 1
ATOM 1417 N N . ILE A 1 185 ? 3.789 26.609 6.582 1 98.56 185 ILE A N 1
ATOM 1418 C CA . ILE A 1 185 ? 4.23 26.438 5.203 1 98.56 185 ILE A CA 1
ATOM 1419 C C . ILE A 1 185 ? 5.707 26.812 5.086 1 98.56 185 ILE A C 1
ATOM 1421 O O . ILE A 1 185 ? 6.098 27.938 5.426 1 98.56 185 ILE A O 1
ATOM 1425 N N . ASP A 1 186 ? 6.539 25.938 4.656 1 98.69 186 ASP A N 1
ATOM 1426 C CA . ASP A 1 186 ? 7.941 26.25 4.414 1 98.69 186 ASP A CA 1
ATOM 1427 C C . ASP A 1 186 ? 8.086 27.25 3.27 1 98.69 186 ASP A C 1
ATOM 1429 O O . ASP A 1 186 ? 7.168 27.422 2.473 1 98.69 186 ASP A O 1
ATOM 1433 N N . PRO A 1 187 ? 9.227 28 3.256 1 98.5 187 PRO A N 1
ATOM 1434 C CA . PRO A 1 187 ? 9.453 28.938 2.152 1 98.5 187 PRO A CA 1
ATOM 1435 C C . PRO A 1 187 ? 9.742 28.234 0.829 1 98.5 187 PRO A C 1
ATOM 1437 O O . PRO A 1 187 ? 10.867 28.312 0.316 1 98.5 187 PRO A O 1
ATOM 1440 N N . ILE A 1 188 ? 8.719 27.656 0.174 1 98.81 188 ILE A N 1
ATOM 1441 C CA . ILE A 1 188 ? 8.852 26.797 -0.995 1 98.81 188 ILE A CA 1
ATOM 1442 C C . ILE A 1 188 ? 9.453 27.578 -2.154 1 98.81 188 ILE A C 1
ATOM 1444 O O . ILE A 1 188 ? 10.227 27.031 -2.949 1 98.81 188 ILE A O 1
ATOM 1448 N N . LYS A 1 189 ? 9.078 28.875 -2.275 1 98.75 189 LYS A N 1
ATOM 1449 C CA . LYS A 1 189 ? 9.648 29.703 -3.332 1 98.75 189 LYS A CA 1
ATOM 1450 C C . LYS A 1 189 ? 11.164 29.766 -3.225 1 98.75 189 LYS A C 1
ATOM 1452 O O . LYS A 1 189 ? 11.875 29.562 -4.215 1 98.75 189 LYS A O 1
ATOM 1457 N N . GLU A 1 190 ? 11.633 30.094 -2.055 1 98.81 190 GLU A N 1
ATOM 1458 C CA . GLU A 1 190 ? 13.07 30.188 -1.832 1 98.81 190 GLU A CA 1
ATOM 1459 C C . GLU A 1 190 ? 13.75 28.844 -2.02 1 98.81 190 GLU A C 1
ATOM 1461 O O . GLU A 1 190 ? 14.867 28.766 -2.549 1 98.81 190 GLU A O 1
ATOM 1466 N N . ILE A 1 191 ? 13.141 27.766 -1.571 1 98.88 191 ILE A N 1
ATOM 1467 C CA . ILE A 1 191 ? 13.688 26.438 -1.751 1 98.88 191 ILE A CA 1
ATOM 1468 C C . ILE A 1 191 ? 13.742 26.094 -3.238 1 98.88 191 ILE A C 1
ATOM 1470 O O . ILE A 1 191 ? 14.719 25.5 -3.709 1 98.88 191 ILE A O 1
ATOM 1474 N N . SER A 1 192 ? 12.664 26.438 -3.941 1 98.81 192 SER A N 1
ATOM 1475 C CA . SER A 1 192 ? 12.625 26.266 -5.391 1 98.81 192 SER A CA 1
ATOM 1476 C C . SER A 1 192 ? 13.797 26.984 -6.059 1 98.81 192 SER A C 1
ATOM 1478 O O . SER A 1 192 ? 14.422 26.438 -6.969 1 98.81 192 SER A O 1
ATOM 1480 N N . GLU A 1 193 ? 14.047 28.203 -5.625 1 98.81 193 GLU A N 1
ATOM 1481 C CA . GLU A 1 193 ? 15.164 28.969 -6.18 1 98.81 193 GLU A CA 1
ATOM 1482 C C . GLU A 1 193 ? 16.484 28.25 -5.957 1 98.81 193 GLU A C 1
ATOM 1484 O O . GLU A 1 193 ? 17.359 28.25 -6.836 1 98.81 193 GLU A O 1
ATOM 1489 N N . LEU A 1 194 ? 16.688 27.641 -4.781 1 98.75 194 LEU A N 1
ATOM 1490 C CA . LEU A 1 194 ? 17.875 26.828 -4.527 1 98.75 194 LEU A CA 1
ATOM 1491 C C . LEU A 1 194 ? 17.953 25.656 -5.504 1 98.75 194 LEU A C 1
ATOM 1493 O O . LEU A 1 194 ? 19.031 25.328 -6.012 1 98.75 194 LEU A O 1
ATOM 1497 N N . GLY A 1 195 ? 16.781 25 -5.688 1 98.75 195 GLY A N 1
ATOM 1498 C CA . GLY A 1 195 ? 16.719 23.891 -6.613 1 98.75 195 GLY A CA 1
ATOM 1499 C C . GLY A 1 195 ? 17.172 24.25 -8.016 1 98.75 195 GLY A C 1
ATOM 1500 O O . GLY A 1 195 ? 17.938 23.516 -8.641 1 98.75 195 GLY A O 1
ATOM 1501 N N . VAL A 1 196 ? 16.719 25.406 -8.461 1 98.69 196 VAL A N 1
ATOM 1502 C CA . VAL A 1 196 ? 17.078 25.875 -9.789 1 98.69 196 VAL A CA 1
ATOM 1503 C C . VAL A 1 196 ? 18.562 26.203 -9.836 1 98.69 196 VAL A C 1
ATOM 1505 O O . VAL A 1 196 ? 19.281 25.797 -10.75 1 98.69 196 VAL A O 1
ATOM 1508 N N . LYS A 1 197 ? 19 26.906 -8.867 1 98.62 197 LYS A N 1
ATOM 1509 C CA . LYS A 1 197 ? 20.391 27.375 -8.82 1 98.62 197 LYS A CA 1
ATOM 1510 C C . LYS A 1 197 ? 21.359 26.203 -8.836 1 98.62 197 LYS A C 1
ATOM 1512 O O . LYS A 1 197 ? 22.406 26.25 -9.5 1 98.62 197 LYS A O 1
ATOM 1517 N N . TYR A 1 198 ? 21.094 25.141 -8.141 1 98.5 198 TYR A N 1
ATOM 1518 C CA . TYR A 1 198 ? 22.047 24.031 -7.969 1 98.5 198 TYR A CA 1
ATOM 1519 C C . TYR A 1 198 ? 21.641 22.828 -8.812 1 98.5 198 TYR A C 1
ATOM 1521 O O . TYR A 1 198 ? 22.281 21.781 -8.742 1 98.5 198 TYR A O 1
ATOM 1529 N N . ASN A 1 199 ? 20.594 22.953 -9.57 1 97.81 199 ASN A N 1
ATOM 1530 C CA . ASN A 1 199 ? 20.062 21.875 -10.398 1 97.81 199 ASN A CA 1
ATOM 1531 C C . ASN A 1 199 ? 19.734 20.641 -9.57 1 97.81 199 ASN A C 1
ATOM 1533 O O . ASN A 1 199 ? 20.203 19.531 -9.867 1 97.81 199 ASN A O 1
ATOM 1537 N N . ILE A 1 200 ? 19 20.859 -8.5 1 98.62 200 ILE A N 1
ATOM 1538 C CA . ILE A 1 200 ? 18.531 19.812 -7.602 1 98.62 200 ILE A CA 1
ATOM 1539 C C . ILE A 1 200 ? 17 19.812 -7.555 1 98.62 200 ILE A C 1
ATOM 1541 O O . ILE A 1 200 ? 16.391 20.844 -7.293 1 98.62 200 ILE A O 1
ATOM 1545 N N . PRO A 1 201 ? 16.375 18.656 -7.801 1 98.69 201 PRO A N 1
ATOM 1546 C CA . PRO A 1 201 ? 14.906 18.578 -7.711 1 98.69 201 PRO A CA 1
ATOM 1547 C C . PRO A 1 201 ? 14.383 19.016 -6.344 1 98.69 201 PRO A C 1
ATOM 1549 O O . PRO A 1 201 ? 14.992 18.703 -5.316 1 98.69 201 PRO A O 1
ATOM 1552 N N . VAL A 1 202 ? 13.219 19.703 -6.348 1 98.94 202 VAL A N 1
ATOM 1553 C CA . VAL A 1 202 ? 12.539 20.094 -5.117 1 98.94 202 VAL A CA 1
ATOM 1554 C C . VAL A 1 202 ? 11.203 19.359 -5.016 1 98.94 202 VAL A C 1
ATOM 1556 O O . VAL A 1 202 ? 10.391 19.391 -5.945 1 98.94 202 VAL A O 1
ATOM 1559 N N . HIS A 1 203 ? 11.016 18.641 -3.945 1 98.94 203 HIS A N 1
ATOM 1560 C CA . HIS A 1 203 ? 9.727 18.031 -3.637 1 98.94 203 HIS A CA 1
ATOM 1561 C C . HIS A 1 203 ? 8.938 18.875 -2.643 1 98.94 203 HIS A C 1
ATOM 1563 O O . HIS A 1 203 ? 9.43 19.172 -1.548 1 98.94 203 HIS A O 1
ATOM 1569 N N . CYS A 1 204 ? 7.793 19.297 -3.002 1 98.94 204 CYS A N 1
ATOM 1570 C CA . CYS A 1 204 ? 6.875 19.953 -2.074 1 98.94 204 CYS A CA 1
ATOM 1571 C C . CYS A 1 204 ? 5.898 18.953 -1.476 1 98.94 204 CYS A C 1
ATOM 1573 O O . CYS A 1 204 ? 5.016 18.438 -2.172 1 98.94 204 CYS A O 1
ATOM 1575 N N . ASP A 1 205 ? 6.066 18.672 -0.194 1 98.81 205 ASP A N 1
ATOM 1576 C CA . ASP A 1 205 ? 5.156 17.781 0.517 1 98.81 205 ASP A CA 1
ATOM 1577 C C . ASP A 1 205 ? 3.854 18.5 0.874 1 98.81 205 ASP A C 1
ATOM 1579 O O . ASP A 1 205 ? 3.789 19.219 1.875 1 98.81 205 ASP A O 1
ATOM 1583 N N . CYS A 1 206 ? 2.844 18.219 0.076 1 98.5 206 CYS A N 1
ATOM 1584 C CA . CYS A 1 206 ? 1.504 18.734 0.317 1 98.5 206 CYS A CA 1
ATOM 1585 C C . CYS A 1 206 ? 0.54 17.609 0.688 1 98.5 206 CYS A C 1
ATOM 1587 O O . CYS A 1 206 ? -0.651 17.688 0.382 1 98.5 206 CYS A O 1
ATOM 1589 N N . CYS A 1 207 ? 1.063 16.578 1.302 1 97.56 207 CYS A N 1
ATOM 1590 C CA . CYS A 1 207 ? 0.179 15.484 1.688 1 97.56 207 CYS A CA 1
ATOM 1591 C C . CYS A 1 207 ? -0.995 16 2.514 1 97.56 207 CYS A C 1
ATOM 1593 O O . CYS A 1 207 ? -2.145 15.641 2.258 1 97.56 207 CYS A O 1
ATOM 1595 N N . LEU A 1 208 ? -0.706 16.844 3.412 1 95.81 208 LEU A N 1
ATOM 1596 C CA . LEU A 1 208 ? -1.728 17.391 4.297 1 95.81 208 LEU A CA 1
ATOM 1597 C C . LEU A 1 208 ? -2.467 18.547 3.631 1 95.81 208 LEU A C 1
ATOM 1599 O O . LEU A 1 208 ? -3.699 18.562 3.596 1 95.81 208 LEU A O 1
ATOM 1603 N N . GLY A 1 209 ? -1.801 19.438 3.008 1 95.88 209 GLY A N 1
ATOM 1604 C CA . GLY A 1 209 ? -2.367 20.656 2.477 1 95.88 209 GLY A CA 1
ATOM 1605 C C . GLY A 1 209 ? -2.877 20.516 1.055 1 95.88 209 GLY A C 1
ATOM 1606 O O . GLY A 1 209 ? -3.51 21.438 0.523 1 95.88 209 GLY A O 1
ATOM 1607 N N . GLY A 1 210 ? -2.672 19.438 0.409 1 94.12 210 GLY A N 1
ATOM 1608 C CA . GLY A 1 210 ? -2.844 19.297 -1.027 1 94.12 210 GLY A CA 1
ATOM 1609 C C . GLY A 1 210 ? -4.262 19.578 -1.49 1 94.12 210 GLY A C 1
ATOM 1610 O O . GLY A 1 210 ? -4.477 20 -2.625 1 94.12 210 GLY A O 1
ATOM 1611 N N . PHE A 1 211 ? -5.262 19.312 -0.739 1 96.06 211 PHE A N 1
ATOM 1612 C CA . PHE A 1 211 ? -6.637 19.578 -1.136 1 96.06 211 PHE A CA 1
ATOM 1613 C C . PHE A 1 211 ? -7.227 20.719 -0.303 1 96.06 211 PHE A C 1
ATOM 1615 O O . PHE A 1 211 ? -8.43 20.719 -0.019 1 96.06 211 PHE A O 1
ATOM 1622 N N . LEU A 1 212 ? -6.309 21.641 0.079 1 97.31 212 LEU A N 1
ATOM 1623 C CA . LEU A 1 212 ? -6.641 22.953 0.618 1 97.31 212 LEU A CA 1
ATOM 1624 C C . LEU A 1 212 ? -5.977 24.062 -0.198 1 97.31 212 LEU A C 1
ATOM 1626 O O . LEU A 1 212 ? -6.652 24.969 -0.67 1 97.31 212 LEU A O 1
ATOM 1630 N N . VAL A 1 213 ? -4.738 23.875 -0.451 1 97.69 213 VAL A N 1
ATOM 1631 C CA . VAL A 1 213 ? -3.875 24.891 -1.052 1 97.69 213 VAL A CA 1
ATOM 1632 C C . VAL A 1 213 ? -4.469 25.359 -2.379 1 97.69 213 VAL A C 1
ATOM 1634 O O . VAL A 1 213 ? -4.586 26.547 -2.627 1 97.69 213 VAL A O 1
ATOM 1637 N N . PRO A 1 214 ? -4.953 24.406 -3.205 1 97.25 214 PRO A N 1
ATOM 1638 C CA . PRO A 1 214 ? -5.41 24.844 -4.527 1 97.25 214 PRO A CA 1
ATOM 1639 C C . PRO A 1 214 ? -6.688 25.672 -4.469 1 97.25 214 PRO A C 1
ATOM 1641 O O . PRO A 1 214 ? -7.035 26.344 -5.441 1 97.25 214 PRO A O 1
ATOM 1644 N N . PHE A 1 215 ? -7.344 25.656 -3.32 1 97.81 215 PHE A N 1
ATOM 1645 C CA . PHE A 1 215 ? -8.672 26.25 -3.27 1 97.81 215 PHE A CA 1
ATOM 1646 C C . PHE A 1 215 ? -8.664 27.547 -2.443 1 97.81 215 PHE A C 1
ATOM 1648 O O . PHE A 1 215 ? -9.672 28.234 -2.361 1 97.81 215 PHE A O 1
ATOM 1655 N N . LEU A 1 216 ? -7.566 27.875 -1.901 1 97.69 216 LEU A N 1
ATOM 1656 C CA . LEU A 1 216 ? -7.477 28.938 -0.912 1 97.69 216 LEU A CA 1
ATOM 1657 C C . LEU A 1 216 ? -7.762 30.297 -1.549 1 97.69 216 LEU A C 1
ATOM 1659 O O . LEU A 1 216 ? -8.422 31.141 -0.947 1 97.69 216 LEU A O 1
ATOM 1663 N N . ASP A 1 217 ? -7.184 30.484 -2.746 1 96.81 217 ASP A N 1
ATOM 1664 C CA . ASP A 1 217 ? -7.418 31.766 -3.416 1 96.81 217 ASP A CA 1
ATOM 1665 C C . ASP A 1 217 ? -8.906 32.031 -3.605 1 96.81 217 ASP A C 1
ATOM 1667 O O . ASP A 1 217 ? -9.414 33.094 -3.248 1 96.81 217 ASP A O 1
ATOM 1671 N N . LYS A 1 218 ? -9.594 31.062 -4.105 1 96.62 218 LYS A N 1
ATOM 1672 C CA . LYS A 1 218 ? -11.023 31.188 -4.359 1 96.62 218 LYS A CA 1
ATOM 1673 C C . LYS A 1 218 ? -11.82 31.188 -3.057 1 96.62 218 LYS A C 1
ATOM 1675 O O . LYS A 1 218 ? -12.953 31.672 -3.018 1 96.62 218 LYS A O 1
ATOM 1680 N N . ALA A 1 219 ? -11.203 30.688 -2.023 1 97.44 219 ALA A N 1
ATOM 1681 C CA . ALA A 1 219 ? -11.852 30.656 -0.715 1 97.44 219 ALA A CA 1
ATOM 1682 C C . ALA A 1 219 ? -11.633 31.969 0.034 1 97.44 219 ALA A C 1
ATOM 1684 O O . ALA A 1 219 ? -12.164 32.156 1.13 1 97.44 219 ALA A O 1
ATOM 1685 N N . GLY A 1 220 ? -10.828 32.875 -0.537 1 97.06 220 GLY A N 1
ATOM 1686 C CA . GLY A 1 220 ? -10.617 34.188 0.055 1 97.06 220 GLY A CA 1
ATOM 1687 C C . GLY A 1 220 ? -9.406 34.25 0.974 1 97.06 220 GLY A C 1
ATOM 1688 O O . GLY A 1 220 ? -9.281 35.156 1.796 1 97.06 220 GLY A O 1
ATOM 1689 N N . TYR A 1 221 ? -8.547 33.219 0.902 1 97.19 221 TYR A N 1
ATOM 1690 C CA . TYR A 1 221 ? -7.359 33.125 1.749 1 97.19 221 TYR A CA 1
ATOM 1691 C C . TYR A 1 221 ? -6.109 32.906 0.914 1 97.19 221 TYR A C 1
ATOM 1693 O O . TYR A 1 221 ? -5.422 31.875 1.09 1 97.19 221 TYR A O 1
ATOM 1701 N N . PRO A 1 222 ? -5.711 33.75 0.137 1 95.5 222 PRO A N 1
ATOM 1702 C CA . PRO A 1 222 ? -4.574 33.531 -0.76 1 95.5 222 PRO A CA 1
ATOM 1703 C C . PRO A 1 222 ? -3.262 33.312 -0.009 1 95.5 222 PRO A C 1
ATOM 1705 O O . PRO A 1 222 ? -3.033 33.938 1.024 1 95.5 222 PRO A O 1
ATOM 1708 N N . ILE A 1 223 ? -2.41 32.438 -0.521 1 95.56 223 ILE A N 1
ATOM 1709 C CA . ILE A 1 223 ? -1.059 32.219 -0.02 1 95.56 223 ILE A CA 1
ATOM 1710 C C . ILE A 1 223 ? -0.067 32.25 -1.181 1 95.56 223 ILE A C 1
ATOM 1712 O O . ILE A 1 223 ? -0.466 32.219 -2.348 1 95.56 223 ILE A O 1
ATOM 1716 N N . ASP A 1 224 ? 1.232 32.312 -0.857 1 95.94 224 ASP A N 1
ATOM 1717 C CA . ASP A 1 224 ? 2.266 32.219 -1.882 1 95.94 224 ASP A CA 1
ATOM 1718 C C . ASP A 1 224 ? 2.242 30.828 -2.547 1 95.94 224 ASP A C 1
ATOM 1720 O O . ASP A 1 224 ? 1.864 29.844 -1.92 1 95.94 224 ASP A O 1
ATOM 1724 N N . PRO A 1 225 ? 2.65 30.828 -3.814 1 97.12 225 PRO A N 1
ATOM 1725 C CA . PRO A 1 225 ? 2.631 29.547 -4.531 1 97.12 225 PRO A CA 1
ATOM 1726 C C . PRO A 1 225 ? 3.537 28.5 -3.893 1 97.12 225 PRO A C 1
ATOM 1728 O O . PRO A 1 225 ? 4.633 28.828 -3.428 1 97.12 225 PRO A O 1
ATOM 1731 N N . VAL A 1 226 ? 3.045 27.297 -3.91 1 98.25 226 VAL A N 1
ATOM 1732 C CA . VAL A 1 226 ? 3.842 26.188 -3.406 1 98.25 226 VAL A CA 1
ATOM 1733 C C . VAL A 1 226 ? 3.83 25.047 -4.418 1 98.25 226 VAL A C 1
ATOM 1735 O O . VAL A 1 226 ? 4.211 23.922 -4.094 1 98.25 226 VAL A O 1
ATOM 1738 N N . ASP A 1 227 ? 3.365 25.281 -5.672 1 98.31 227 ASP A N 1
ATOM 1739 C CA . ASP A 1 227 ? 3.107 24.219 -6.637 1 98.31 227 ASP A CA 1
ATOM 1740 C C . ASP A 1 227 ? 3.971 24.391 -7.883 1 98.31 227 ASP A C 1
ATOM 1742 O O . ASP A 1 227 ? 5.051 24.969 -7.82 1 98.31 227 ASP A O 1
ATOM 1746 N N . PHE A 1 228 ? 3.553 23.797 -9 1 98.56 228 PHE A N 1
ATOM 1747 C CA . PHE A 1 228 ? 4.398 23.672 -10.18 1 98.56 228 PHE A CA 1
ATOM 1748 C C . PHE A 1 228 ? 4.605 25.031 -10.844 1 98.56 228 PHE A C 1
ATOM 1750 O O . PHE A 1 228 ? 5.387 25.156 -11.781 1 98.56 228 PHE A O 1
ATOM 1757 N N . ARG A 1 229 ? 3.965 26.219 -10.344 1 98.19 229 ARG A N 1
ATOM 1758 C CA . ARG A 1 229 ? 4.293 27.562 -10.789 1 98.19 229 ARG A CA 1
ATOM 1759 C C . ARG A 1 229 ? 5.723 27.938 -10.406 1 98.19 229 ARG A C 1
ATOM 1761 O O . ARG A 1 229 ? 6.316 28.828 -11.008 1 98.19 229 ARG A O 1
ATOM 1768 N N . LEU A 1 230 ? 6.242 27.297 -9.367 1 98.81 230 LEU A N 1
ATOM 1769 C CA . LEU A 1 230 ? 7.637 27.469 -8.969 1 98.81 230 LEU A CA 1
ATOM 1770 C C . LEU A 1 230 ? 8.547 26.547 -9.781 1 98.81 230 LEU A C 1
ATOM 1772 O O . LEU A 1 230 ? 8.406 25.328 -9.742 1 98.81 230 LEU A O 1
ATOM 1776 N N . PRO A 1 231 ? 9.547 27.062 -10.438 1 98.25 231 PRO A N 1
ATOM 1777 C CA . PRO A 1 231 ? 10.305 26.281 -11.414 1 98.25 231 PRO A CA 1
ATOM 1778 C C . PRO A 1 231 ? 11.117 25.172 -10.773 1 98.25 231 PRO A C 1
ATOM 1780 O O . PRO A 1 231 ? 11.375 24.141 -11.414 1 98.25 231 PRO A O 1
ATOM 1783 N N . GLY A 1 232 ? 11.516 25.344 -9.555 1 98.69 232 GLY A N 1
ATOM 1784 C CA . GLY A 1 232 ? 12.344 24.344 -8.906 1 98.69 232 GLY A CA 1
ATOM 1785 C C . GLY A 1 232 ? 11.555 23.156 -8.391 1 98.69 232 GLY A C 1
ATOM 1786 O O . GLY A 1 232 ? 12.125 22.109 -8.102 1 98.69 232 GLY A O 1
ATOM 1787 N N . VAL A 1 233 ? 10.203 23.312 -8.289 1 98.88 233 VAL A N 1
ATOM 1788 C CA . VAL A 1 233 ? 9.359 22.219 -7.797 1 98.88 233 VAL A CA 1
ATOM 1789 C C . VAL A 1 233 ? 9.156 21.188 -8.906 1 98.88 233 VAL A C 1
ATOM 1791 O O . VAL A 1 233 ? 8.539 21.484 -9.93 1 98.88 233 VAL A O 1
ATOM 1794 N N . THR A 1 234 ? 9.648 19.969 -8.617 1 98.81 234 THR A N 1
ATOM 1795 C CA . THR A 1 234 ? 9.594 18.969 -9.664 1 98.81 234 THR A CA 1
ATOM 1796 C C . THR A 1 234 ? 8.617 17.844 -9.289 1 98.81 234 THR A C 1
ATOM 1798 O O . THR A 1 234 ? 8.227 17.047 -10.141 1 98.81 234 THR A O 1
ATOM 1801 N N . SER A 1 235 ? 8.242 17.781 -8.062 1 98.88 235 SER A N 1
ATOM 1802 C CA . SER A 1 235 ? 7.242 16.812 -7.633 1 98.88 235 SER A CA 1
ATOM 1803 C C . SER A 1 235 ? 6.453 17.328 -6.438 1 98.88 235 SER A C 1
ATOM 1805 O O . SER A 1 235 ? 6.941 18.156 -5.68 1 98.88 235 SER A O 1
ATOM 1807 N N . ILE A 1 236 ? 5.207 16.875 -6.328 1 98.88 236 ILE A N 1
ATOM 1808 C CA . ILE A 1 236 ? 4.297 17.266 -5.254 1 98.88 236 ILE A CA 1
ATOM 1809 C C . ILE A 1 236 ? 3.486 16.047 -4.805 1 98.88 236 ILE A C 1
ATOM 1811 O O . ILE A 1 236 ? 3.014 15.266 -5.633 1 98.88 236 ILE A O 1
ATOM 1815 N N . SER A 1 237 ? 3.42 15.797 -3.547 1 98.75 237 SER A N 1
ATOM 1816 C CA . SER A 1 237 ? 2.514 14.789 -3.002 1 98.75 237 SER A CA 1
ATOM 1817 C C . SER A 1 237 ? 1.257 15.438 -2.424 1 98.75 237 SER A C 1
ATOM 1819 O O . SER A 1 237 ? 1.33 16.484 -1.783 1 98.75 237 SER A O 1
ATOM 1821 N N . ALA A 1 238 ? 0.112 14.867 -2.643 1 98.5 238 ALA A N 1
ATOM 1822 C CA . ALA A 1 238 ? -1.174 15.359 -2.162 1 98.5 238 ALA A CA 1
ATOM 1823 C C . ALA A 1 238 ? -2.1 14.211 -1.78 1 98.5 238 ALA A C 1
ATOM 1825 O O . ALA A 1 238 ? -2.406 13.352 -2.609 1 98.5 238 ALA A O 1
ATOM 1826 N N . ASP A 1 239 ? -2.547 14.211 -0.552 1 97.12 239 ASP A N 1
ATOM 1827 C CA . ASP A 1 239 ? -3.398 13.125 -0.083 1 97.12 239 ASP A CA 1
ATOM 1828 C C . ASP A 1 239 ? -4.863 13.391 -0.416 1 97.12 239 ASP A C 1
ATOM 1830 O O . ASP A 1 239 ? -5.465 14.336 0.109 1 97.12 239 ASP A O 1
ATOM 1834 N N . THR A 1 240 ? -5.418 12.516 -1.182 1 96.44 240 THR A N 1
ATOM 1835 C CA . THR A 1 240 ? -6.844 12.617 -1.481 1 96.44 240 THR A CA 1
ATOM 1836 C C . THR A 1 240 ? -7.68 12.164 -0.29 1 96.44 240 THR A C 1
ATOM 1838 O O . THR A 1 240 ? -8.836 12.57 -0.143 1 96.44 240 THR A O 1
ATOM 1841 N N . HIS A 1 241 ? -7.113 11.352 0.579 1 93.44 241 HIS A N 1
ATOM 1842 C CA . HIS A 1 241 ? -7.883 10.781 1.683 1 93.44 241 HIS A CA 1
ATOM 1843 C C . HIS A 1 241 ? -7.898 11.727 2.881 1 93.44 241 HIS A C 1
ATOM 1845 O O . HIS A 1 241 ? -8.477 11.406 3.922 1 93.44 241 HIS A O 1
ATOM 1851 N N . LYS A 1 242 ? -7.242 12.859 2.826 1 95.12 242 LYS A N 1
ATOM 1852 C CA . LYS A 1 242 ? -7.332 13.906 3.842 1 95.12 242 LYS A CA 1
ATOM 1853 C C . LYS A 1 242 ? -8.375 14.953 3.463 1 95.12 242 LYS A C 1
ATOM 1855 O O . LYS A 1 242 ? -9.562 14.641 3.352 1 95.12 242 LYS A O 1
ATOM 1860 N N . TYR A 1 243 ? -7.969 16.125 3.082 1 96.44 243 TYR A N 1
ATOM 1861 C CA . TYR A 1 243 ? -8.938 17.172 2.783 1 96.44 243 TYR A CA 1
ATOM 1862 C C . TYR A 1 243 ? -9.586 16.953 1.423 1 96.44 243 TYR A C 1
ATOM 1864 O O . TYR A 1 243 ? -10.555 17.625 1.066 1 96.44 243 TYR A O 1
ATOM 1872 N N . GLY A 1 244 ? -9.086 15.93 0.68 1 95.31 244 GLY A N 1
ATOM 1873 C CA . GLY A 1 244 ? -9.766 15.516 -0.537 1 95.31 244 GLY A CA 1
ATOM 1874 C C . GLY A 1 244 ? -11.047 14.734 -0.271 1 95.31 244 GLY A C 1
ATOM 1875 O O . GLY A 1 244 ? -11.844 14.523 -1.18 1 95.31 244 GLY A O 1
ATOM 1876 N N . GLN A 1 245 ? -11.227 14.273 0.884 1 93.5 245 GLN A N 1
ATOM 1877 C CA . GLN A 1 245 ? -12.445 13.664 1.409 1 93.5 245 GLN A CA 1
ATOM 1878 C C . GLN A 1 245 ? -12.656 12.266 0.84 1 93.5 245 GLN A C 1
ATOM 1880 O O . GLN A 1 245 ? -13.734 11.68 0.995 1 93.5 245 GLN A O 1
ATOM 1885 N N . ALA A 1 246 ? -11.664 11.781 0.128 1 93.19 246 ALA A N 1
ATOM 1886 C CA . ALA A 1 246 ? -11.719 10.391 -0.313 1 93.19 246 ALA A CA 1
ATOM 1887 C C . ALA A 1 246 ? -11.438 9.438 0.845 1 93.19 246 ALA A C 1
ATOM 1889 O O . ALA A 1 246 ? -10.852 9.836 1.855 1 93.19 246 ALA A O 1
ATOM 1890 N N . PRO A 1 247 ? -11.898 8.203 0.758 1 89.44 247 PRO A N 1
ATOM 1891 C CA . PRO A 1 247 ? -11.562 7.23 1.799 1 89.44 247 PRO A CA 1
ATOM 1892 C C . PRO A 1 247 ? -10.062 6.949 1.881 1 89.44 247 PRO A C 1
ATOM 1894 O O . PRO A 1 247 ? -9.32 7.266 0.948 1 89.44 247 PRO A O 1
ATOM 1897 N N . LYS A 1 248 ? -9.695 6.344 3.029 1 89.06 248 LYS A N 1
ATOM 1898 C CA . LYS A 1 248 ? -8.305 5.941 3.203 1 89.06 248 LYS A CA 1
ATOM 1899 C C . LYS A 1 248 ? -7.859 4.988 2.096 1 89.06 248 LYS A C 1
ATOM 1901 O O . LYS A 1 248 ? -8.656 4.184 1.61 1 89.06 248 LYS A O 1
ATOM 1906 N N . GLY A 1 249 ? -6.566 5.191 1.679 1 90.31 249 GLY A N 1
ATOM 1907 C CA . GLY A 1 249 ? -6.043 4.285 0.667 1 90.31 249 GLY A CA 1
ATOM 1908 C C . GLY A 1 249 ? -5.793 4.965 -0.666 1 90.31 249 GLY A C 1
ATOM 1909 O O . GLY A 1 249 ? -5.578 4.293 -1.68 1 90.31 249 GLY A O 1
ATOM 1910 N N . SER A 1 250 ? -5.84 6.277 -0.672 1 93.62 250 SER A N 1
ATOM 1911 C CA . SER A 1 250 ? -5.582 6.961 -1.935 1 93.62 250 SER A CA 1
ATOM 1912 C C . SER A 1 250 ? -4.812 8.266 -1.712 1 93.62 250 SER A C 1
ATOM 1914 O O . SER A 1 250 ? -5.043 8.961 -0.722 1 93.62 250 SER A O 1
ATOM 1916 N N . ALA A 1 251 ? -3.945 8.562 -2.582 1 97.44 251 ALA A N 1
ATOM 1917 C CA . ALA A 1 251 ? -3.16 9.789 -2.688 1 97.44 251 ALA A CA 1
ATOM 1918 C C . ALA A 1 251 ? -2.596 9.961 -4.094 1 97.44 251 ALA A C 1
ATOM 1920 O O . ALA A 1 251 ? -2.727 9.07 -4.938 1 97.44 251 ALA A O 1
ATOM 1921 N N . VAL A 1 252 ? -2.098 11.086 -4.371 1 98.12 252 VAL A N 1
ATOM 1922 C CA . VAL A 1 252 ? -1.517 11.328 -5.688 1 98.12 252 VAL A CA 1
ATOM 1923 C C . VAL A 1 252 ? -0.099 11.875 -5.535 1 98.12 252 VAL A C 1
ATOM 1925 O O . VAL A 1 252 ? 0.14 12.789 -4.742 1 98.12 252 VAL A O 1
ATOM 1928 N N . LEU A 1 253 ? 0.836 11.25 -6.156 1 98.69 253 LEU A N 1
ATOM 1929 C CA . LEU A 1 253 ? 2.172 11.797 -6.367 1 98.69 253 LEU A CA 1
ATOM 1930 C C . LEU A 1 253 ? 2.305 12.383 -7.77 1 98.69 253 LEU A C 1
ATOM 1932 O O . LEU A 1 253 ? 2.094 11.68 -8.766 1 98.69 253 LEU A O 1
ATOM 1936 N N . MET A 1 254 ? 2.588 13.641 -7.828 1 98.5 254 MET A N 1
ATOM 1937 C CA . MET A 1 254 ? 2.676 14.336 -9.109 1 98.5 254 MET A CA 1
ATOM 1938 C C . MET A 1 254 ? 4.125 14.672 -9.445 1 98.5 254 MET A C 1
ATOM 1940 O O . MET A 1 254 ? 4.934 14.914 -8.555 1 98.5 254 MET A O 1
ATOM 1944 N N . TYR A 1 255 ? 4.426 14.68 -10.695 1 98.44 255 TYR A N 1
ATOM 1945 C CA . TYR A 1 255 ? 5.707 15.133 -11.234 1 98.44 255 TYR A CA 1
ATOM 1946 C C . TYR A 1 255 ? 5.5 16.219 -12.289 1 98.44 255 TYR A C 1
ATOM 1948 O O . TYR A 1 255 ? 4.48 16.234 -12.984 1 98.44 255 TYR A O 1
ATOM 1956 N N . LYS A 1 256 ? 6.492 17.062 -12.422 1 97.81 256 LYS A N 1
ATOM 1957 C CA . LYS A 1 256 ? 6.473 18.125 -13.414 1 97.81 256 LYS A CA 1
ATOM 1958 C C . LYS A 1 256 ? 6.473 17.562 -14.828 1 97.81 256 LYS A C 1
ATOM 1960 O O . LYS A 1 256 ? 5.883 18.156 -15.742 1 97.81 256 LYS A O 1
ATOM 1965 N N . ASN A 1 257 ? 7.125 16.484 -15.016 1 95.06 257 ASN A N 1
ATOM 1966 C CA . ASN A 1 257 ? 7.184 15.805 -16.297 1 95.06 257 ASN A CA 1
ATOM 1967 C C . ASN A 1 257 ? 7.598 14.344 -16.141 1 95.06 257 ASN A C 1
ATOM 1969 O O . ASN A 1 257 ? 8.016 13.922 -15.062 1 95.06 257 ASN A O 1
ATOM 1973 N N . PRO A 1 258 ? 7.453 13.516 -17.219 1 93.81 258 PRO A N 1
ATOM 1974 C CA . PRO A 1 258 ? 7.691 12.07 -17.125 1 93.81 258 PRO A CA 1
ATOM 1975 C C . PRO A 1 258 ? 9.164 11.727 -16.891 1 93.81 258 PRO A C 1
ATOM 1977 O O . PRO A 1 258 ? 9.477 10.609 -16.469 1 93.81 258 PRO A O 1
ATOM 1980 N N . ASP A 1 259 ? 10.062 12.648 -17.094 1 93.56 259 ASP A N 1
ATOM 1981 C CA . ASP A 1 259 ? 11.492 12.375 -16.984 1 93.56 259 ASP A CA 1
ATOM 1982 C C . ASP A 1 259 ? 11.875 12.07 -15.531 1 93.56 259 ASP A C 1
ATOM 1984 O O . ASP A 1 259 ? 12.844 11.352 -15.273 1 93.56 259 ASP A O 1
ATOM 1988 N N . TYR A 1 260 ? 11.094 12.625 -14.617 1 95.44 260 TYR A N 1
ATOM 1989 C CA . TYR A 1 260 ? 11.312 12.312 -13.211 1 95.44 260 TYR A CA 1
ATOM 1990 C C . TYR A 1 260 ? 10.578 11.039 -12.805 1 95.44 260 TYR A C 1
ATOM 1992 O O . TYR A 1 260 ? 11.141 10.188 -12.125 1 95.44 260 TYR A O 1
ATOM 2000 N N . ARG A 1 261 ? 9.344 10.883 -13.266 1 94.62 261 ARG A N 1
ATOM 2001 C CA . ARG A 1 261 ? 8.445 9.805 -12.859 1 94.62 261 ARG A CA 1
ATOM 2002 C C . ARG A 1 261 ? 9.008 8.445 -13.25 1 94.62 261 ARG A C 1
ATOM 2004 O O . ARG A 1 261 ? 8.844 7.465 -12.523 1 94.62 261 ARG A O 1
ATOM 2011 N N . LYS A 1 262 ? 9.688 8.375 -14.359 1 92.12 262 LYS A N 1
ATOM 2012 C CA . LYS A 1 262 ? 10.148 7.098 -14.906 1 92.12 262 LYS A CA 1
ATOM 2013 C C . LYS A 1 262 ? 11.141 6.43 -13.961 1 92.12 262 LYS A C 1
ATOM 2015 O O . LYS A 1 262 ? 11.32 5.211 -14 1 92.12 262 LYS A O 1
ATOM 2020 N N . HIS A 1 263 ? 11.727 7.223 -13.055 1 94.81 263 HIS A N 1
ATOM 2021 C CA . HIS A 1 263 ? 12.781 6.695 -12.203 1 94.81 263 HIS A CA 1
ATOM 2022 C C . HIS A 1 263 ? 12.211 5.965 -10.992 1 94.81 263 HIS A C 1
ATOM 2024 O O . HIS A 1 263 ? 12.938 5.301 -10.258 1 94.81 263 HIS A O 1
ATOM 2030 N N . GLN A 1 264 ? 10.883 6.043 -10.82 1 94.44 264 GLN A N 1
ATOM 2031 C CA . GLN A 1 264 ? 10.305 5.273 -9.719 1 94.44 264 GLN A CA 1
ATOM 2032 C C . GLN A 1 264 ? 9.828 3.906 -10.203 1 94.44 264 GLN A C 1
ATOM 2034 O O . GLN A 1 264 ? 9.523 3.031 -9.391 1 94.44 264 GLN A O 1
ATOM 2039 N N . TRP A 1 265 ? 9.797 3.662 -11.492 1 91.31 265 TRP A N 1
ATOM 2040 C CA . TRP A 1 265 ? 9.266 2.422 -12.047 1 91.31 265 TRP A CA 1
ATOM 2041 C C . TRP A 1 265 ? 10.156 1.237 -11.688 1 91.31 265 TRP A C 1
ATOM 2043 O O . TRP A 1 265 ? 11.383 1.367 -11.633 1 91.31 265 TRP A O 1
ATOM 2053 N N . PHE A 1 266 ? 9.477 0.152 -11.422 1 91.75 266 PHE A N 1
ATOM 2054 C CA . PHE A 1 266 ? 10.164 -1.133 -11.359 1 91.75 266 PHE A CA 1
ATOM 2055 C C . PHE A 1 266 ? 9.797 -2 -12.555 1 91.75 266 PHE A C 1
ATOM 2057 O O . PHE A 1 266 ? 8.625 -2.098 -12.922 1 91.75 266 PHE A O 1
ATOM 2064 N N . SER A 1 267 ? 10.836 -2.596 -13.18 1 89.5 267 SER A N 1
ATOM 2065 C CA . SER A 1 267 ? 10.578 -3.492 -14.305 1 89.5 267 SER A CA 1
ATOM 2066 C C . SER A 1 267 ? 11.633 -4.59 -14.391 1 89.5 267 SER A C 1
ATOM 2068 O O . SER A 1 267 ? 12.82 -4.336 -14.172 1 89.5 267 SER A O 1
ATOM 2070 N N . ILE A 1 268 ? 11.148 -5.75 -14.578 1 89.38 268 ILE A N 1
ATOM 2071 C CA . ILE A 1 268 ? 12.023 -6.871 -14.891 1 89.38 268 ILE A CA 1
ATOM 2072 C C . ILE A 1 268 ? 11.516 -7.594 -16.125 1 89.38 268 ILE A C 1
ATOM 2074 O O . ILE A 1 268 ? 10.312 -7.785 -16.297 1 89.38 268 ILE A O 1
ATOM 2078 N N . THR A 1 269 ? 12.445 -7.969 -17.016 1 87.25 269 THR A N 1
ATOM 2079 C CA . THR A 1 269 ? 12.039 -8.523 -18.297 1 87.25 269 THR A CA 1
ATOM 2080 C C . THR A 1 269 ? 12.562 -9.945 -18.469 1 87.25 269 THR A C 1
ATOM 2082 O O . THR A 1 269 ? 12.203 -10.633 -19.422 1 87.25 269 THR A O 1
ATOM 2085 N N . ASN A 1 270 ? 13.328 -10.422 -17.547 1 88.88 270 ASN A N 1
ATOM 2086 C CA . ASN A 1 270 ? 13.945 -11.734 -17.703 1 88.88 270 ASN A CA 1
ATOM 2087 C C . ASN A 1 270 ? 13.375 -12.742 -16.703 1 88.88 270 ASN A C 1
ATOM 2089 O O . ASN A 1 270 ? 14 -13.773 -16.438 1 88.88 270 ASN A O 1
ATOM 2093 N N . TRP A 1 271 ? 12.25 -12.414 -16.156 1 92.88 271 TRP A N 1
ATOM 2094 C CA . TRP A 1 271 ? 11.57 -13.289 -15.211 1 92.88 271 TRP A CA 1
ATOM 2095 C C . TRP A 1 271 ? 10.766 -14.359 -15.945 1 92.88 271 TRP A C 1
ATOM 2097 O O . TRP A 1 271 ? 10.023 -14.055 -16.875 1 92.88 271 TRP A O 1
ATOM 2107 N N . PRO A 1 272 ? 10.961 -15.664 -15.555 1 94.81 272 PRO A N 1
ATOM 2108 C CA . PRO A 1 272 ? 10.203 -16.734 -16.219 1 94.81 272 PRO A CA 1
ATOM 2109 C C . PRO A 1 272 ? 8.703 -16.469 -16.234 1 94.81 272 PRO A C 1
ATOM 2111 O O . PRO A 1 272 ? 7.988 -16.969 -17.109 1 94.81 272 PRO A O 1
ATOM 2114 N N . GLY A 1 273 ? 8.242 -15.68 -15.266 1 93 273 GLY A N 1
ATOM 2115 C CA . GLY A 1 273 ? 6.832 -15.352 -15.172 1 93 273 GLY A CA 1
ATOM 2116 C C . GLY A 1 273 ? 6.395 -14.305 -16.172 1 93 273 GLY A C 1
ATOM 2117 O O . GLY A 1 273 ? 5.207 -13.984 -16.266 1 93 273 GLY A O 1
ATOM 2118 N N . GLY A 1 274 ? 7.344 -13.781 -16.969 1 89.44 274 GLY A N 1
ATOM 2119 C CA . GLY A 1 274 ? 7.031 -12.758 -17.969 1 89.44 274 GLY A CA 1
ATOM 2120 C C . GLY A 1 274 ? 7.535 -11.383 -17.578 1 89.44 274 GLY A C 1
ATOM 2121 O O . GLY A 1 274 ? 8.414 -11.25 -16.719 1 89.44 274 GLY A O 1
ATOM 2122 N N . ILE A 1 275 ? 7.027 -10.469 -18.297 1 83.88 275 ILE A N 1
ATOM 2123 C CA . ILE A 1 275 ? 7.383 -9.078 -18.031 1 83.88 275 ILE A CA 1
ATOM 2124 C C . ILE A 1 275 ? 6.59 -8.562 -16.828 1 83.88 275 ILE A C 1
ATOM 2126 O O . ILE A 1 275 ? 5.363 -8.703 -16.781 1 83.88 275 ILE A O 1
ATOM 2130 N N . TYR A 1 276 ? 7.301 -8.102 -15.898 1 86.44 276 TYR A N 1
ATOM 2131 C CA . TYR A 1 276 ? 6.68 -7.543 -14.695 1 86.44 276 TYR A CA 1
ATOM 2132 C C . TYR A 1 276 ? 7.102 -6.094 -14.492 1 86.44 276 TYR A C 1
ATOM 2134 O O . TYR A 1 276 ? 8.289 -5.805 -14.312 1 86.44 276 TYR A O 1
ATOM 2142 N N . ALA A 1 277 ? 6.141 -5.168 -14.602 1 88.44 277 ALA A N 1
ATOM 2143 C CA . ALA A 1 277 ? 6.391 -3.736 -14.445 1 88.44 277 ALA A CA 1
ATOM 2144 C C . ALA A 1 277 ? 5.312 -3.08 -13.586 1 88.44 277 ALA A C 1
ATOM 2146 O O . ALA A 1 277 ? 4.125 -3.361 -13.75 1 88.44 277 ALA A O 1
ATOM 2147 N N . THR A 1 278 ? 5.734 -2.299 -12.617 1 90.62 278 THR A N 1
ATOM 2148 C CA . THR A 1 278 ? 4.773 -1.633 -11.742 1 90.62 278 THR A CA 1
ATOM 2149 C C . THR A 1 278 ? 5.176 -0.18 -11.508 1 90.62 278 THR A C 1
ATOM 2151 O O . THR A 1 278 ? 6.363 0.131 -11.391 1 90.62 278 THR A O 1
ATOM 2154 N N . PRO A 1 279 ? 4.168 0.688 -11.422 1 89.94 279 PRO A N 1
ATOM 2155 C CA . PRO A 1 279 ? 4.449 2.102 -11.164 1 89.94 279 PRO A CA 1
ATOM 2156 C C . PRO A 1 279 ? 4.633 2.408 -9.68 1 89.94 279 PRO A C 1
ATOM 2158 O O . PRO A 1 279 ? 5.156 3.469 -9.32 1 89.94 279 PRO A O 1
ATOM 2161 N N . THR A 1 280 ? 4.148 1.562 -8.82 1 93.56 280 THR A N 1
ATOM 2162 C CA . THR A 1 280 ? 4.242 1.736 -7.375 1 93.56 280 THR A CA 1
ATOM 2163 C C . THR A 1 280 ? 4.871 0.51 -6.723 1 93.56 280 THR A C 1
ATOM 2165 O O . THR A 1 280 ? 5.324 -0.405 -7.414 1 93.56 280 THR A O 1
ATOM 2168 N N . PHE A 1 281 ? 4.961 0.538 -5.383 1 93.5 281 PHE A N 1
ATOM 2169 C CA . PHE A 1 281 ? 5.535 -0.608 -4.688 1 93.5 281 PHE A CA 1
ATOM 2170 C C . PHE A 1 281 ? 4.699 -1.859 -4.922 1 93.5 281 PHE A C 1
ATOM 2172 O O . PHE A 1 281 ? 5.238 -2.932 -5.195 1 93.5 281 PHE A O 1
ATOM 2179 N N . ALA A 1 282 ? 3.439 -1.632 -4.871 1 91.06 282 ALA A N 1
ATOM 2180 C CA . ALA A 1 282 ? 2.533 -2.768 -5.023 1 91.06 282 ALA A CA 1
ATOM 2181 C C . ALA A 1 282 ? 2.373 -3.146 -6.492 1 91.06 282 ALA A C 1
ATOM 2183 O O . ALA A 1 282 ? 2.371 -2.277 -7.367 1 91.06 282 ALA A O 1
ATOM 2184 N N . GLY A 1 283 ? 2.283 -4.438 -6.746 1 88.81 283 GLY A N 1
ATOM 2185 C CA . GLY A 1 283 ? 1.812 -4.879 -8.047 1 88.81 283 GLY A CA 1
ATOM 2186 C C . GLY A 1 283 ? 0.302 -4.836 -8.18 1 88.81 283 GLY A C 1
ATOM 2187 O O . GLY A 1 283 ? -0.249 -3.898 -8.766 1 88.81 283 GLY A O 1
ATOM 2188 N N . SER A 1 284 ? -0.3 -5.723 -7.445 1 87.44 284 SER A N 1
ATOM 2189 C CA . SER A 1 284 ? -1.756 -5.672 -7.352 1 87.44 284 SER A CA 1
ATOM 2190 C C . SER A 1 284 ? -2.211 -4.582 -6.391 1 87.44 284 SER A C 1
ATOM 2192 O O . SER A 1 284 ? -1.601 -4.379 -5.34 1 87.44 284 SER A O 1
ATOM 2194 N N . ARG A 1 285 ? -3.225 -3.791 -6.824 1 89.69 285 ARG A N 1
ATOM 2195 C CA . ARG A 1 285 ? -3.795 -2.719 -6.012 1 89.69 285 ARG A CA 1
ATOM 2196 C C . ARG A 1 285 ? -5.316 -2.791 -6.004 1 89.69 285 ARG A C 1
ATOM 2198 O O . ARG A 1 285 ? -5.922 -3.389 -6.898 1 89.69 285 ARG A O 1
ATOM 2205 N N . ALA A 1 286 ? -5.879 -2.166 -5.039 1 91 286 ALA A N 1
ATOM 2206 C CA . ALA A 1 286 ? -7.332 -2.178 -4.898 1 91 286 ALA A CA 1
ATOM 2207 C C . ALA A 1 286 ? -7.98 -1.172 -5.844 1 91 286 ALA A C 1
ATOM 2209 O O . ALA A 1 286 ? -7.934 0.036 -5.602 1 91 286 ALA A O 1
ATOM 2210 N N . GLY A 1 287 ? -8.625 -1.709 -6.879 1 91.44 287 GLY A N 1
ATOM 2211 C CA . GLY A 1 287 ? -9.344 -0.825 -7.785 1 91.44 287 GLY A CA 1
ATOM 2212 C C . GLY A 1 287 ? -10.5 -0.1 -7.117 1 91.44 287 GLY A C 1
ATOM 2213 O O . GLY A 1 287 ? -10.883 0.991 -7.543 1 91.44 287 GLY A O 1
ATOM 2214 N N . SER A 1 288 ? -11.039 -0.688 -6.082 1 92.19 288 SER A N 1
ATOM 2215 C CA . SER A 1 288 ? -12.141 -0.08 -5.344 1 92.19 288 SER A CA 1
ATOM 2216 C C . SER A 1 288 ? -11.734 1.261 -4.746 1 92.19 288 SER A C 1
ATOM 2218 O O . SER A 1 288 ? -12.531 2.193 -4.691 1 92.19 288 SER A O 1
ATOM 2220 N N . GLU A 1 289 ? -10.508 1.334 -4.293 1 93.25 289 GLU A N 1
ATOM 2221 C CA . GLU A 1 289 ? -10.008 2.58 -3.715 1 93.25 289 GLU A CA 1
ATOM 2222 C C . GLU A 1 289 ? -9.867 3.662 -4.781 1 93.25 289 GLU A C 1
ATOM 2224 O O . GLU A 1 289 ? -10.133 4.836 -4.523 1 93.25 289 GLU A O 1
ATOM 2229 N N . ILE A 1 290 ? -9.43 3.256 -5.918 1 94.12 290 ILE A N 1
ATOM 2230 C CA . ILE A 1 290 ? -9.289 4.18 -7.039 1 94.12 290 ILE A CA 1
ATOM 2231 C C . ILE A 1 290 ? -10.664 4.699 -7.457 1 94.12 290 ILE A C 1
ATOM 2233 O O . ILE A 1 290 ? -10.852 5.906 -7.629 1 94.12 290 ILE A O 1
ATOM 2237 N N . ALA A 1 291 ? -11.625 3.803 -7.574 1 94.69 291 ALA A N 1
ATOM 2238 C CA . ALA A 1 291 ? -12.984 4.18 -7.957 1 94.69 291 ALA A CA 1
ATOM 2239 C C . ALA A 1 291 ? -13.617 5.098 -6.918 1 94.69 291 ALA A C 1
ATOM 2241 O O . ALA A 1 291 ? -14.297 6.066 -7.266 1 94.69 291 ALA A O 1
ATOM 2242 N N . ALA A 1 292 ? -13.375 4.773 -5.715 1 94.62 292 ALA A N 1
ATOM 2243 C CA . ALA A 1 292 ? -13.93 5.578 -4.629 1 94.62 292 ALA A CA 1
ATOM 2244 C C . ALA A 1 292 ? -13.352 6.988 -4.641 1 94.62 292 ALA A C 1
ATOM 2246 O O . ALA A 1 292 ? -14.062 7.965 -4.414 1 94.62 292 ALA A O 1
ATOM 2247 N N . CYS A 1 293 ? -12.086 7.086 -4.805 1 95.94 293 CYS A N 1
ATOM 2248 C CA . CYS A 1 293 ? -11.43 8.391 -4.895 1 95.94 293 CYS A CA 1
ATOM 2249 C C . CYS A 1 293 ? -12 9.203 -6.051 1 95.94 293 CYS A C 1
ATOM 2251 O O . CYS A 1 293 ? -12.344 10.375 -5.879 1 95.94 293 CYS A O 1
ATOM 2253 N N . TRP A 1 294 ? -12.086 8.539 -7.203 1 96.06 294 TRP A N 1
ATOM 2254 C CA . TRP A 1 294 ? -12.633 9.172 -8.398 1 96.06 294 TRP A CA 1
ATOM 2255 C C . TRP A 1 294 ? -14.047 9.672 -8.148 1 96.06 294 TRP A C 1
ATOM 2257 O O . TRP A 1 294 ? -14.367 10.828 -8.445 1 96.06 294 TRP A O 1
ATOM 2267 N N . ALA A 1 295 ? -14.859 8.852 -7.602 1 95.88 295 ALA A N 1
ATOM 2268 C CA . ALA A 1 295 ? -16.25 9.188 -7.289 1 95.88 295 ALA A CA 1
ATOM 2269 C C . ALA A 1 295 ? -16.328 10.367 -6.324 1 95.88 295 ALA A C 1
ATOM 2271 O O . ALA A 1 295 ? -17.172 11.25 -6.484 1 95.88 295 ALA A O 1
ATOM 2272 N N . THR A 1 296 ? -15.477 10.406 -5.352 1 96.12 296 THR A N 1
ATOM 2273 C CA . THR A 1 296 ? -15.461 11.461 -4.352 1 96.12 296 THR A CA 1
ATOM 2274 C C . THR A 1 296 ? -15.133 12.812 -4.992 1 96.12 296 THR A C 1
ATOM 2276 O O . THR A 1 296 ? -15.781 13.812 -4.699 1 96.12 296 THR A O 1
ATOM 2279 N N . MET A 1 297 ? -14.141 12.82 -5.828 1 96.5 297 MET A N 1
ATOM 2280 C CA . MET A 1 297 ? -13.719 14.062 -6.477 1 96.5 297 MET A CA 1
ATOM 2281 C C . MET A 1 297 ? -14.852 14.656 -7.309 1 96.5 297 MET A C 1
ATOM 2283 O O . MET A 1 297 ? -15.047 15.867 -7.332 1 96.5 297 MET A O 1
ATOM 2287 N N . LEU A 1 298 ? -15.602 13.758 -7.969 1 96.19 298 LEU A N 1
ATOM 2288 C CA . LEU A 1 298 ? -16.719 14.211 -8.789 1 96.19 298 LEU A CA 1
ATOM 2289 C C . LEU A 1 298 ? -17.891 14.664 -7.91 1 96.19 298 LEU A C 1
ATOM 2291 O O . LEU A 1 298 ? -18.578 15.633 -8.242 1 96.19 298 LEU A O 1
ATOM 2295 N N . TYR A 1 299 ? -18.109 13.977 -6.84 1 95.75 299 TYR A N 1
ATOM 2296 C CA . TYR A 1 299 ? -19.219 14.258 -5.926 1 95.75 299 TYR A CA 1
ATOM 2297 C C . TYR A 1 299 ? -19.016 15.594 -5.23 1 95.75 299 TYR A C 1
ATOM 2299 O O . TYR A 1 299 ? -19.953 16.391 -5.129 1 95.75 299 TYR A O 1
ATOM 2307 N N . VAL A 1 300 ? -17.812 15.875 -4.746 1 95.5 300 VAL A N 1
ATOM 2308 C CA . VAL A 1 300 ? -17.531 17.109 -4.012 1 95.5 300 VAL A CA 1
ATOM 2309 C C . VAL A 1 300 ? -17.5 18.297 -4.973 1 95.5 300 VAL A C 1
ATOM 2311 O O . VAL A 1 300 ? -18.172 19.297 -4.738 1 95.5 300 VAL A O 1
ATOM 2314 N N . GLY A 1 301 ? -16.766 18.078 -6.098 1 95.75 301 GLY A N 1
ATOM 2315 C CA . GLY A 1 301 ? -16.688 19.141 -7.094 1 95.75 301 GLY A CA 1
ATOM 2316 C C . GLY A 1 301 ? -15.859 20.328 -6.625 1 95.75 301 GLY A C 1
ATOM 2317 O O . GLY A 1 301 ? -15.531 20.438 -5.445 1 95.75 301 GLY A O 1
ATOM 2318 N N . MET A 1 302 ? -15.602 21.219 -7.547 1 96.94 302 MET A N 1
ATOM 2319 C CA . MET A 1 302 ? -14.805 22.406 -7.254 1 96.94 302 MET A CA 1
ATOM 2320 C C . MET A 1 302 ? -15.477 23.266 -6.191 1 96.94 302 MET A C 1
ATOM 2322 O O . MET A 1 302 ? -14.828 23.734 -5.254 1 96.94 302 MET A O 1
ATOM 2326 N N . ASP A 1 303 ? -16.688 23.484 -6.336 1 97.62 303 ASP A N 1
ATOM 2327 C CA . ASP A 1 303 ? -17.406 24.328 -5.395 1 97.62 303 ASP A CA 1
ATOM 2328 C C . ASP A 1 303 ? -17.391 23.719 -3.99 1 97.62 303 ASP A C 1
ATOM 2330 O O . ASP A 1 303 ? -17.219 24.453 -3.004 1 97.62 303 ASP A O 1
ATOM 2334 N N . GLY A 1 304 ? -17.578 22.375 -3.912 1 96.56 304 GLY A N 1
ATOM 2335 C CA . GLY A 1 304 ? -17.531 21.719 -2.621 1 96.56 304 GLY A CA 1
ATOM 2336 C C . GLY A 1 304 ? -16.172 21.844 -1.943 1 96.56 304 GLY A C 1
ATOM 2337 O O . GLY A 1 304 ? -16.094 22.062 -0.734 1 96.56 304 GLY A O 1
ATOM 2338 N N . TYR A 1 305 ? -15.133 21.703 -2.717 1 97.38 305 TYR A N 1
ATOM 2339 C CA . TYR A 1 305 ? -13.789 21.828 -2.164 1 97.38 305 TYR A CA 1
ATOM 2340 C C . TYR A 1 305 ? -13.516 23.266 -1.719 1 97.38 305 TYR A C 1
ATOM 2342 O O . TYR A 1 305 ? -12.898 23.484 -0.674 1 97.38 305 TYR A O 1
ATOM 2350 N N . ILE A 1 306 ? -13.93 24.234 -2.492 1 98.12 306 ILE A N 1
ATOM 2351 C CA . ILE A 1 306 ? -13.742 25.641 -2.143 1 98.12 306 ILE A CA 1
ATOM 2352 C C . ILE A 1 306 ? -14.484 25.953 -0.845 1 98.12 306 ILE A C 1
ATOM 2354 O O . ILE A 1 306 ? -13.93 26.594 0.05 1 98.12 306 ILE A O 1
ATOM 2358 N N . GLU A 1 307 ? -15.695 25.5 -0.752 1 97.38 307 GLU A N 1
ATOM 2359 C CA . GLU A 1 307 ? -16.484 25.734 0.449 1 97.38 307 GLU A CA 1
ATOM 2360 C C . GLU A 1 307 ? -15.867 25.062 1.665 1 97.38 307 GLU A C 1
ATOM 2362 O O . GLU A 1 307 ? -15.828 25.641 2.752 1 97.38 307 GLU A O 1
ATOM 2367 N N . SER A 1 308 ? -15.422 23.844 1.48 1 96.25 308 SER A N 1
ATOM 2368 C CA . SER A 1 308 ? -14.75 23.125 2.562 1 96.25 308 SER A CA 1
ATOM 2369 C C . SER A 1 308 ? -13.516 23.891 3.033 1 96.25 308 SER A C 1
ATOM 2371 O O . SER A 1 308 ? -13.273 24.016 4.234 1 96.25 308 SER A O 1
ATOM 2373 N N . ALA A 1 309 ? -12.742 24.359 2.086 1 97.5 309 ALA A N 1
ATOM 2374 C CA . ALA A 1 309 ? -11.547 25.125 2.422 1 97.5 309 ALA A CA 1
ATOM 2375 C C . ALA A 1 309 ? -11.906 26.391 3.205 1 97.5 309 ALA A C 1
ATOM 2377 O O . ALA A 1 309 ? -11.242 26.719 4.191 1 97.5 309 ALA A O 1
ATOM 2378 N N . ARG A 1 310 ? -12.914 27.078 2.76 1 97.94 310 ARG A N 1
ATOM 2379 C CA . ARG A 1 310 ? -13.352 28.297 3.424 1 97.94 310 ARG A CA 1
ATOM 2380 C C . ARG A 1 310 ? -13.734 28.016 4.875 1 97.94 310 ARG A C 1
ATOM 2382 O O . ARG A 1 310 ? -13.297 28.734 5.781 1 97.94 310 ARG A O 1
ATOM 2389 N N . LYS A 1 311 ? -14.539 27.016 5.074 1 97.25 311 LYS A N 1
ATOM 2390 C CA . LYS A 1 311 ? -15.008 26.672 6.41 1 97.25 311 LYS A CA 1
ATOM 2391 C C . LYS A 1 311 ? -13.852 26.25 7.312 1 97.25 311 LYS A C 1
ATOM 2393 O O . LYS A 1 311 ? -13.773 26.672 8.469 1 97.25 311 LYS A O 1
ATOM 2398 N N . ILE A 1 312 ? -12.961 25.438 6.781 1 97.5 312 ILE A N 1
ATOM 2399 C CA . ILE A 1 312 ? -11.859 24.891 7.559 1 97.5 312 ILE A CA 1
ATOM 2400 C C . ILE A 1 312 ? -10.906 26.016 7.957 1 97.5 312 ILE A C 1
ATOM 2402 O O . ILE A 1 312 ? -10.5 26.109 9.117 1 97.5 312 ILE A O 1
ATOM 2406 N N . ILE A 1 313 ? -10.586 26.875 7.027 1 98.19 313 ILE A N 1
ATOM 2407 C CA . ILE A 1 313 ? -9.633 27.938 7.305 1 98.19 313 ILE A CA 1
ATOM 2408 C C . ILE A 1 313 ? -10.258 28.969 8.25 1 98.19 313 ILE A C 1
ATOM 2410 O O . ILE A 1 313 ? -9.602 29.469 9.164 1 98.19 313 ILE A O 1
ATOM 2414 N N . SER A 1 314 ? -11.531 29.281 8 1 98.25 314 SER A N 1
ATOM 2415 C CA . SER A 1 314 ? -12.219 30.203 8.898 1 98.25 314 SER A CA 1
ATOM 2416 C C . SER A 1 314 ? -12.227 29.688 10.328 1 98.25 314 SER A C 1
ATOM 2418 O O . SER A 1 314 ? -11.984 30.438 11.281 1 98.25 314 SER A O 1
ATOM 2420 N N . THR A 1 315 ? -12.547 28.422 10.492 1 98.19 315 THR A N 1
ATOM 2421 C CA . THR A 1 315 ? -12.555 27.781 11.812 1 98.19 315 THR A CA 1
ATOM 2422 C C . THR A 1 315 ? -11.156 27.766 12.414 1 98.19 315 THR A C 1
ATOM 2424 O O . THR A 1 315 ? -10.984 28 13.609 1 98.19 315 THR A O 1
ATOM 2427 N N . THR A 1 316 ? -10.148 27.5 11.586 1 98.19 316 THR A N 1
ATOM 2428 C CA . THR A 1 316 ? -8.766 27.516 12.047 1 98.19 316 THR A CA 1
ATOM 2429 C C . THR A 1 316 ? -8.391 28.891 12.578 1 98.19 316 THR A C 1
ATOM 2431 O O . THR A 1 316 ? -7.73 29 13.617 1 98.19 316 THR A O 1
ATOM 2434 N N . ARG A 1 317 ? -8.844 29.938 11.898 1 98.19 317 ARG A N 1
ATOM 2435 C CA . ARG A 1 317 ? -8.586 31.297 12.344 1 98.19 317 ARG A CA 1
ATOM 2436 C C . ARG A 1 317 ? -9.266 31.578 13.68 1 98.19 317 ARG A C 1
ATOM 2438 O O . ARG A 1 317 ? -8.695 32.25 14.539 1 98.19 317 ARG A O 1
ATOM 2445 N N . ALA A 1 318 ? -10.414 31.078 13.781 1 98.38 318 ALA A N 1
ATOM 2446 C CA . ALA A 1 318 ? -11.125 31.25 15.047 1 98.38 318 ALA A CA 1
ATOM 2447 C C . ALA A 1 318 ? -10.383 30.562 16.188 1 98.38 318 ALA A C 1
ATOM 2449 O O . ALA A 1 318 ? -10.227 31.156 17.266 1 98.38 318 ALA A O 1
ATOM 2450 N N . PHE A 1 319 ? -9.953 29.328 15.969 1 98.5 319 PHE A N 1
ATOM 2451 C CA . PHE A 1 319 ? -9.18 28.609 16.969 1 98.5 319 PHE A CA 1
ATOM 2452 C C . PHE A 1 319 ? -7.906 29.375 17.312 1 98.5 319 PHE A C 1
ATOM 2454 O O . PHE A 1 319 ? -7.547 29.5 18.484 1 98.5 319 PHE A O 1
ATOM 2461 N N . THR A 1 320 ? -7.234 29.859 16.312 1 98.5 320 THR A N 1
ATOM 2462 C CA . THR A 1 320 ? -5.988 30.609 16.5 1 98.5 320 THR A CA 1
ATOM 2463 C C . THR A 1 320 ? -6.219 31.844 17.344 1 98.5 320 THR A C 1
ATOM 2465 O O . THR A 1 320 ? -5.434 32.156 18.25 1 98.5 320 THR A O 1
ATOM 2468 N N . LYS A 1 321 ? -7.262 32.531 17.031 1 98.19 321 LYS A N 1
ATOM 2469 C CA . LYS A 1 321 ? -7.598 33.75 17.781 1 98.19 321 LYS A CA 1
ATOM 2470 C C . LYS A 1 321 ? -7.848 33.438 19.25 1 98.19 321 LYS A C 1
ATOM 2472 O O . LYS A 1 321 ? -7.387 34.156 20.141 1 98.19 321 LYS A O 1
ATOM 2477 N N . ILE A 1 322 ? -8.57 32.406 19.484 1 98.31 322 ILE A N 1
ATOM 2478 C CA . ILE A 1 322 ? -8.859 31.969 20.844 1 98.31 322 ILE A CA 1
ATOM 2479 C C . ILE A 1 322 ? -7.555 31.656 21.578 1 98.31 322 ILE A C 1
ATOM 2481 O O . ILE A 1 322 ? -7.336 32.156 22.688 1 98.31 322 ILE A O 1
ATOM 2485 N N . LEU A 1 323 ? -6.684 30.891 20.969 1 98.56 323 LEU A N 1
ATOM 2486 C CA . LEU A 1 323 ? -5.438 30.469 21.594 1 98.56 323 LEU A CA 1
ATOM 2487 C C . LEU A 1 323 ? -4.539 31.656 21.891 1 98.56 323 LEU A C 1
ATOM 2489 O O . LEU A 1 323 ? -3.857 31.688 22.922 1 98.56 323 LEU A O 1
ATOM 2493 N N . LYS A 1 324 ? -4.551 32.625 21.016 1 97.81 324 LYS A N 1
ATOM 2494 C CA . LYS A 1 324 ? -3.727 33.844 21.188 1 97.81 324 LYS A CA 1
ATOM 2495 C C . LYS A 1 324 ? -4.277 34.719 22.297 1 97.81 324 LYS A C 1
ATOM 2497 O O . LYS A 1 324 ? -3.537 35.5 22.891 1 97.81 324 LYS A O 1
ATOM 2502 N N . SER A 1 325 ? -5.559 34.594 22.547 1 97.75 325 SER A N 1
ATOM 2503 C CA . SER A 1 325 ? -6.207 35.469 23.516 1 97.75 325 SER A CA 1
ATOM 2504 C C . SER A 1 325 ? -6.074 34.938 24.938 1 97.75 325 SER A C 1
ATOM 2506 O O . SER A 1 325 ? -6.316 35.688 25.891 1 97.75 325 SER A O 1
ATOM 2508 N N . ILE A 1 326 ? -5.699 33.75 25.047 1 97.69 326 ILE A N 1
ATOM 2509 C CA . ILE A 1 326 ? -5.621 33.125 26.375 1 97.69 326 ILE A CA 1
ATOM 2510 C C . ILE A 1 326 ? -4.219 33.312 26.953 1 97.69 326 ILE A C 1
ATOM 2512 O O . ILE A 1 326 ? -3.238 32.844 26.375 1 97.69 326 ILE A O 1
ATOM 2516 N N . ASP A 1 327 ? -4.176 33.938 28.109 1 95.56 327 ASP A N 1
ATOM 2517 C CA . ASP A 1 327 ? -2.898 34.125 28.781 1 95.56 327 ASP A CA 1
ATOM 2518 C C . ASP A 1 327 ? -2.258 32.812 29.156 1 95.56 327 ASP A C 1
ATOM 2520 O O . ASP A 1 327 ? -2.93 31.922 29.688 1 95.56 327 ASP A O 1
ATOM 2524 N N . GLY A 1 328 ? -0.985 32.719 28.828 1 95.56 328 GLY A N 1
ATOM 2525 C CA . GLY A 1 328 ? -0.269 31.484 29.141 1 95.56 328 GLY A CA 1
ATOM 2526 C C . GLY A 1 328 ? -0.054 30.578 27.953 1 95.56 328 GLY A C 1
ATOM 2527 O O . GLY A 1 328 ? 0.75 29.656 28 1 95.56 328 GLY A O 1
ATOM 2528 N N . LEU A 1 329 ? -0.777 30.875 26.922 1 98.06 329 LEU A N 1
ATOM 2529 C CA . LEU A 1 329 ? -0.62 30.078 25.703 1 98.06 329 LEU A CA 1
ATOM 2530 C C . LEU A 1 329 ? 0.079 30.906 24.609 1 98.06 329 LEU A C 1
ATOM 2532 O O . LEU A 1 329 ? 0.021 32.125 24.625 1 98.06 329 LEU A O 1
ATOM 2536 N N . LYS A 1 330 ? 0.76 30.219 23.781 1 97.44 330 LYS A N 1
ATOM 2537 C CA . LYS A 1 330 ? 1.385 30.844 22.609 1 97.44 330 LYS A CA 1
ATOM 2538 C C . LYS A 1 330 ? 1.242 29.953 21.375 1 97.44 330 LYS A C 1
ATOM 2540 O O . LYS A 1 330 ? 1.466 28.734 21.453 1 97.44 330 LYS A O 1
ATOM 2545 N N . VAL A 1 331 ? 0.83 30.531 20.328 1 98.31 331 VAL A N 1
ATOM 2546 C CA . VAL A 1 331 ? 0.759 29.844 19.047 1 98.31 331 VAL A CA 1
ATOM 2547 C C . VAL A 1 331 ? 2.143 29.812 18.406 1 98.31 331 VAL A C 1
ATOM 2549 O O . VAL A 1 331 ? 2.889 30.781 18.469 1 98.31 331 VAL A O 1
ATOM 2552 N N . ILE A 1 332 ? 2.5 28.656 17.859 1 98.06 332 ILE A N 1
ATOM 2553 C CA . ILE A 1 332 ? 3.805 28.484 17.234 1 98.06 332 ILE A CA 1
ATOM 2554 C C . ILE A 1 332 ? 3.744 28.984 15.789 1 98.06 332 ILE A C 1
ATOM 2556 O O . ILE A 1 332 ? 2.949 28.484 14.992 1 98.06 332 ILE A O 1
ATOM 2560 N N . GLY A 1 333 ? 4.59 29.953 15.492 1 96.94 333 GLY A N 1
ATOM 2561 C CA . GLY A 1 333 ? 4.652 30.5 14.141 1 96.94 333 GLY A CA 1
ATOM 2562 C C . GLY A 1 333 ? 3.367 31.188 13.719 1 96.94 333 GLY A C 1
ATOM 2563 O O . GLY A 1 333 ? 2.67 31.781 14.547 1 96.94 333 GLY A O 1
ATOM 2564 N N . ASP A 1 334 ? 3.217 31.281 12.469 1 96.62 334 ASP A N 1
ATOM 2565 C CA . ASP A 1 334 ? 2.021 31.859 11.859 1 96.62 334 ASP A CA 1
ATOM 2566 C C . ASP A 1 334 ? 1.365 30.875 10.898 1 96.62 334 ASP A C 1
ATOM 2568 O O . ASP A 1 334 ? 1.499 31.016 9.68 1 96.62 334 ASP A O 1
ATOM 2572 N N . PRO A 1 335 ? 0.684 29.953 11.484 1 96.75 335 PRO A N 1
ATOM 2573 C CA . PRO A 1 335 ? 0.054 28.938 10.633 1 96.75 335 PRO A CA 1
ATOM 2574 C C . PRO A 1 335 ? -1.007 29.531 9.703 1 96.75 335 PRO A C 1
ATOM 2576 O O . PRO A 1 335 ? -1.871 30.281 10.156 1 96.75 335 PRO A O 1
ATOM 2579 N N . LYS A 1 336 ? -0.967 29.156 8.406 1 96.31 336 LYS A N 1
ATOM 2580 C CA . LYS A 1 336 ? -1.864 29.75 7.414 1 96.31 336 LYS A CA 1
ATOM 2581 C C . LYS A 1 336 ? -2.916 28.734 6.957 1 96.31 336 LYS A C 1
ATOM 2583 O O . LYS A 1 336 ? -3.916 29.109 6.344 1 96.31 336 LYS A O 1
ATOM 2588 N N . LEU A 1 337 ? -2.697 27.484 7.305 1 97.12 337 LEU A N 1
ATOM 2589 C CA . LEU A 1 337 ? -3.605 26.453 6.82 1 97.12 337 LEU A CA 1
ATOM 2590 C C . LEU A 1 337 ? -4.402 25.844 7.973 1 97.12 337 LEU A C 1
ATOM 2592 O O . LEU A 1 337 ? -4.941 26.578 8.805 1 97.12 337 LEU A O 1
ATOM 2596 N N . SER A 1 338 ? -4.512 24.547 8.016 1 97.44 338 SER A N 1
ATOM 2597 C CA . SER A 1 338 ? -5.543 23.906 8.828 1 97.44 338 SER A CA 1
ATOM 2598 C C . SER A 1 338 ? -4.977 23.422 10.156 1 97.44 338 SER A C 1
ATOM 2600 O O . SER A 1 338 ? -5.719 22.938 11.016 1 97.44 338 SER A O 1
ATOM 2602 N N . VAL A 1 339 ? -3.65 23.594 10.406 1 98.06 339 VAL A N 1
ATOM 2603 C CA . VAL A 1 339 ? -3.014 23.078 11.609 1 98.06 339 VAL A CA 1
ATOM 2604 C C . VAL A 1 339 ? -2.531 24.234 12.484 1 98.06 339 VAL A C 1
ATOM 2606 O O . VAL A 1 339 ? -1.855 25.141 12.008 1 98.06 339 VAL A O 1
ATOM 2609 N N . VAL A 1 340 ? -2.861 24.172 13.75 1 98.19 340 VAL A N 1
ATOM 2610 C CA . VAL A 1 340 ? -2.418 25.188 14.703 1 98.19 340 VAL A CA 1
ATOM 2611 C C . VAL A 1 340 ? -1.724 24.516 15.891 1 98.19 340 VAL A C 1
ATOM 2613 O O . VAL A 1 340 ? -2.348 23.75 16.625 1 98.19 340 VAL A O 1
ATOM 2616 N N . ALA A 1 341 ? -0.487 24.766 16 1 98.38 341 ALA A N 1
ATOM 2617 C CA . ALA A 1 341 ? 0.28 24.281 17.141 1 98.38 341 ALA A CA 1
ATOM 2618 C C . ALA A 1 341 ? 0.442 25.375 18.203 1 98.38 341 ALA A C 1
ATOM 2620 O O . ALA A 1 341 ? 0.601 26.547 17.875 1 98.38 341 ALA A O 1
ATOM 2621 N N . PHE A 1 342 ? 0.395 24.969 19.469 1 98.38 342 PHE A N 1
ATOM 2622 C CA . PHE A 1 342 ? 0.524 25.938 20.547 1 98.38 342 PHE A CA 1
ATOM 2623 C C . PHE A 1 342 ? 1.186 25.297 21.766 1 98.38 342 PHE A C 1
ATOM 2625 O O . PHE A 1 342 ? 1.149 24.078 21.938 1 98.38 342 PHE A O 1
ATOM 2632 N N . GLY A 1 343 ? 1.864 26.109 22.5 1 97.25 343 GLY A N 1
ATOM 2633 C CA . GLY A 1 343 ? 2.557 25.719 23.719 1 97.25 343 GLY A CA 1
ATOM 2634 C C . GLY A 1 343 ? 2.449 26.766 24.812 1 97.25 343 GLY A C 1
ATOM 2635 O O . GLY A 1 343 ? 1.527 27.594 24.812 1 97.25 343 GLY A O 1
ATOM 2636 N N . SER A 1 344 ? 3.285 26.594 25.844 1 96.94 344 SER A N 1
ATOM 2637 C CA . SER A 1 344 ? 3.316 27.531 26.953 1 96.94 344 SER A CA 1
ATOM 2638 C C . SER A 1 344 ? 4.723 27.672 27.531 1 96.94 344 SER A C 1
ATOM 2640 O O . SER A 1 344 ? 5.465 26.688 27.594 1 96.94 344 SER A O 1
ATOM 2642 N N . ASP A 1 345 ? 5.027 28.906 27.922 1 95 345 ASP A N 1
ATOM 2643 C CA . ASP A 1 345 ? 6.258 29.141 28.672 1 95 345 ASP A CA 1
ATOM 2644 C C . ASP A 1 345 ? 5.988 29.172 30.172 1 95 345 ASP A C 1
ATOM 2646 O O . ASP A 1 345 ? 6.918 29.312 30.969 1 95 345 ASP A O 1
ATOM 2650 N N . GLN A 1 346 ? 4.75 28.938 30.562 1 95.88 346 GLN A N 1
ATOM 2651 C CA . GLN A 1 346 ? 4.363 29.141 31.953 1 95.88 346 GLN A CA 1
ATOM 2652 C C . GLN A 1 346 ? 4.047 27.812 32.625 1 95.88 346 GLN A C 1
ATOM 2654 O O . GLN A 1 346 ? 4.145 27.688 33.844 1 95.88 346 GLN A O 1
ATOM 2659 N N . PHE A 1 347 ? 3.637 26.875 31.922 1 94.81 347 PHE A N 1
ATOM 2660 C CA . PHE A 1 347 ? 3.299 25.562 32.469 1 94.81 347 PHE A CA 1
ATOM 2661 C C . PHE A 1 347 ? 3.594 24.469 31.453 1 94.81 347 PHE A C 1
ATOM 2663 O O . PHE A 1 347 ? 3.877 24.75 30.281 1 94.81 347 PHE A O 1
ATOM 2670 N N . ASP A 1 348 ? 3.615 23.266 31.906 1 93.38 348 ASP A N 1
ATOM 2671 C CA . ASP A 1 348 ? 3.795 22.109 31.031 1 93.38 348 ASP A CA 1
ATOM 2672 C C . ASP A 1 348 ? 2.574 21.891 30.141 1 93.38 348 ASP A C 1
ATOM 2674 O O . ASP A 1 348 ? 1.513 21.484 30.625 1 93.38 348 ASP A O 1
ATOM 2678 N N . ILE A 1 349 ? 2.771 22.031 28.859 1 95.75 349 ILE A N 1
ATOM 2679 C CA . ILE A 1 349 ? 1.673 22.062 27.906 1 95.75 349 ILE A CA 1
ATOM 2680 C C . ILE A 1 349 ? 0.958 20.719 27.906 1 95.75 349 ILE A C 1
ATOM 2682 O O . ILE A 1 349 ? -0.219 20.625 27.547 1 95.75 349 ILE A O 1
ATOM 2686 N N . TYR A 1 350 ? 1.618 19.688 28.344 1 93.81 350 TYR A N 1
ATOM 2687 C CA . TYR A 1 350 ? 1.03 18.344 28.312 1 93.81 350 TYR A CA 1
ATOM 2688 C C . TYR A 1 350 ? -0.023 18.188 29.391 1 93.81 350 TYR A C 1
ATOM 2690 O O . TYR A 1 350 ? -0.881 17.312 29.312 1 93.81 350 TYR A O 1
ATOM 2698 N N . ARG A 1 351 ? 0.016 19.047 30.406 1 94.12 351 ARG A N 1
ATOM 2699 C CA . ARG A 1 351 ? -1.07 19.094 31.375 1 94.12 351 ARG A CA 1
ATOM 2700 C C . ARG A 1 351 ? -2.379 19.516 30.719 1 94.12 351 ARG A C 1
ATOM 2702 O O . ARG A 1 351 ? -3.438 18.953 31.016 1 94.12 351 ARG A O 1
ATOM 2709 N N . LEU A 1 352 ? -2.211 20.5 29.906 1 95.75 352 LEU A N 1
ATOM 2710 C CA . LEU A 1 352 ? -3.387 20.938 29.156 1 95.75 352 LEU A CA 1
ATOM 2711 C C . LEU A 1 352 ? -3.891 19.828 28.25 1 95.75 352 LEU A C 1
ATOM 2713 O O . LEU A 1 352 ? -5.102 19.625 28.125 1 95.75 352 LEU A O 1
ATOM 2717 N N . SER A 1 353 ? -2.977 19.188 27.547 1 94.25 353 SER A N 1
ATOM 2718 C CA . SER A 1 353 ? -3.348 18.062 26.688 1 94.25 353 SER A CA 1
ATOM 2719 C C . SER A 1 353 ? -4.16 17.016 27.469 1 94.25 353 SER A C 1
ATOM 2721 O O . SER A 1 353 ? -5.195 16.547 26.984 1 94.25 353 SER A O 1
ATOM 2723 N N . ASP A 1 354 ? -3.732 16.688 28.625 1 92.44 354 ASP A N 1
ATOM 2724 C CA . ASP A 1 354 ? -4.406 15.688 29.453 1 92.44 354 ASP A CA 1
ATOM 2725 C C . ASP A 1 354 ? -5.797 16.172 29.859 1 92.44 354 ASP A C 1
ATOM 2727 O O . ASP A 1 354 ? -6.766 15.414 29.812 1 92.44 354 ASP A O 1
ATOM 2731 N N . ASP A 1 355 ? -5.855 17.406 30.344 1 94.81 355 ASP A N 1
ATOM 2732 C CA . ASP A 1 355 ? -7.129 17.969 30.781 1 94.81 355 ASP A CA 1
ATOM 2733 C C . ASP A 1 355 ? -8.141 18 29.641 1 94.81 355 ASP A C 1
ATOM 2735 O O . ASP A 1 355 ? -9.32 17.688 29.844 1 94.81 355 ASP A O 1
ATOM 2739 N N . LEU A 1 356 ? -7.66 18.375 28.5 1 95.25 356 LEU A N 1
ATOM 2740 C CA . LEU A 1 356 ? -8.547 18.406 27.344 1 95.25 356 LEU A CA 1
ATOM 2741 C C . LEU A 1 356 ? -8.992 17 26.953 1 95.25 356 LEU A C 1
ATOM 2743 O O . LEU A 1 356 ? -10.141 16.812 26.531 1 95.25 356 LEU A O 1
ATOM 2747 N N . THR A 1 357 ? -8.086 16.062 27.047 1 91.69 357 THR A N 1
ATOM 2748 C CA . THR A 1 357 ? -8.438 14.672 26.766 1 91.69 357 THR A CA 1
ATOM 2749 C C . THR A 1 357 ? -9.539 14.188 27.703 1 91.69 357 THR A C 1
ATOM 2751 O O . THR A 1 357 ? -10.453 13.469 27.297 1 91.69 357 THR A O 1
ATOM 2754 N N . GLU A 1 358 ? -9.453 14.539 28.922 1 91.12 358 GLU A N 1
ATOM 2755 C CA . GLU A 1 358 ? -10.469 14.18 29.906 1 91.12 358 GLU A CA 1
ATOM 2756 C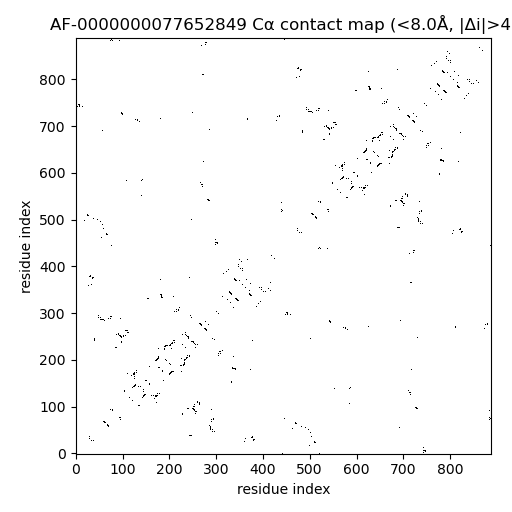 C . GLU A 1 358 ? -11.836 14.742 29.516 1 91.12 358 GLU A C 1
ATOM 2758 O O . GLU A 1 358 ? -12.867 14.156 29.844 1 91.12 358 GLU A O 1
ATOM 2763 N N . ARG A 1 359 ? -11.797 15.852 28.828 1 94 359 ARG A N 1
ATOM 2764 C CA . ARG A 1 359 ? -13.039 16.484 28.406 1 94 359 ARG A CA 1
ATOM 2765 C C . ARG A 1 359 ? -13.516 15.891 27.078 1 94 359 ARG A C 1
ATOM 2767 O O . ARG A 1 359 ? -14.594 16.25 26.594 1 94 359 ARG A O 1
ATOM 2774 N N . GLY A 1 360 ? -12.617 15.078 26.453 1 90.06 360 GLY A N 1
ATOM 2775 C CA . GLY A 1 360 ? -13.047 14.398 25.234 1 90.06 360 GLY A CA 1
ATOM 2776 C C . GLY A 1 360 ? -12.211 14.773 24.016 1 90.06 360 GLY A C 1
ATOM 2777 O O . GLY A 1 360 ? -12.242 14.078 23 1 90.06 360 GLY A O 1
ATOM 2778 N N . TRP A 1 361 ? -11.414 15.883 24.188 1 93.31 361 TRP A N 1
ATOM 2779 C CA . TRP A 1 361 ? -10.594 16.312 23.047 1 93.31 361 TRP A CA 1
ATOM 2780 C C . TRP A 1 361 ? -9.438 15.336 22.828 1 93.31 361 TRP A C 1
ATOM 2782 O O . TRP A 1 361 ? -8.828 14.852 23.781 1 93.31 361 TRP A O 1
ATOM 2792 N N . ILE A 1 362 ? -9.25 14.992 21.547 1 90.81 362 ILE A N 1
ATOM 2793 C CA . ILE A 1 362 ? -8.078 14.219 21.172 1 90.81 362 ILE A CA 1
ATOM 2794 C C . ILE A 1 362 ? -7.184 15.047 20.266 1 90.81 362 ILE A C 1
ATOM 2796 O O . ILE A 1 362 ? -7.375 15.062 19.047 1 90.81 362 ILE A O 1
ATOM 2800 N N . LEU A 1 363 ? -6.168 15.641 20.875 1 93.69 363 LEU A N 1
ATOM 2801 C CA . LEU A 1 363 ? -5.227 16.484 20.141 1 93.69 363 LEU A CA 1
ATOM 2802 C C . LEU A 1 363 ? -3.895 15.766 19.938 1 93.69 363 LEU A C 1
ATOM 2804 O O . LEU A 1 363 ? -3.705 14.648 20.453 1 93.69 363 LEU A O 1
ATOM 2808 N N . ASN A 1 364 ? -3.029 16.375 19.156 1 92.69 364 ASN A N 1
ATOM 2809 C CA . ASN A 1 364 ? -1.759 15.734 18.844 1 92.69 364 ASN A CA 1
ATOM 2810 C C . ASN A 1 364 ? -0.615 16.297 19.672 1 92.69 364 ASN A C 1
ATOM 2812 O O . ASN A 1 364 ? -0.284 17.484 19.547 1 92.69 364 ASN A O 1
ATOM 2816 N N . PRO A 1 365 ? 0.004 15.469 20.469 1 92.38 365 PRO A N 1
ATOM 2817 C CA . PRO A 1 365 ? 1.194 15.938 21.188 1 92.38 365 PRO A CA 1
ATOM 2818 C C . PRO A 1 365 ? 2.412 16.062 20.266 1 92.38 365 PRO A C 1
ATOM 2820 O O . PRO A 1 365 ? 2.619 15.234 19.391 1 92.38 365 PRO A O 1
ATOM 2823 N N . LEU A 1 366 ? 3.125 17.094 20.422 1 94.75 366 LEU A N 1
ATOM 2824 C CA . LEU A 1 366 ? 4.34 17.391 19.656 1 94.75 366 LEU A CA 1
ATOM 2825 C C . LEU A 1 366 ? 5.543 17.5 20.594 1 94.75 366 LEU A C 1
ATOM 2827 O O . LEU A 1 366 ? 5.395 17.453 21.812 1 94.75 366 LEU A O 1
ATOM 2831 N N . GLN A 1 367 ? 6.746 17.578 19.969 1 91.94 367 GLN A N 1
ATOM 2832 C CA . GLN A 1 367 ? 7.965 17.734 20.75 1 91.94 367 GLN A CA 1
ATOM 2833 C C . GLN A 1 367 ? 8.984 18.609 20.016 1 91.94 367 GLN A C 1
ATOM 2835 O O . GLN A 1 367 ? 8.891 18.781 18.797 1 91.94 367 GLN A O 1
ATOM 2840 N N . PHE A 1 368 ? 9.93 19.25 20.734 1 90.81 368 PHE A N 1
ATOM 2841 C CA . PHE A 1 368 ? 11.039 20.078 20.266 1 90.81 368 PHE A CA 1
ATOM 2842 C C . PHE A 1 368 ? 10.523 21.266 19.453 1 90.81 368 PHE A C 1
ATOM 2844 O O . PHE A 1 368 ? 10.906 21.438 18.297 1 90.81 368 PHE A O 1
ATOM 2851 N N . PRO A 1 369 ? 9.656 22.125 20.078 1 92.75 369 PRO A N 1
ATOM 2852 C CA . PRO A 1 369 ? 9.43 22.234 21.516 1 92.75 369 PRO A CA 1
ATOM 2853 C C . PRO A 1 369 ? 8.18 21.484 21.984 1 92.75 369 PRO A C 1
ATOM 2855 O O . PRO A 1 369 ? 7.352 21.094 21.156 1 92.75 369 PRO A O 1
ATOM 2858 N N . SER A 1 370 ? 8.055 21.344 23.266 1 93.06 370 SER A N 1
ATOM 2859 C CA . SER A 1 370 ? 6.816 20.797 23.812 1 93.06 370 SER A CA 1
ATOM 2860 C C . SER A 1 370 ? 5.609 21.625 23.375 1 93.06 370 SER A C 1
ATOM 2862 O O . SER A 1 370 ? 5.547 22.828 23.641 1 93.06 370 SER A O 1
ATOM 2864 N N . SER A 1 371 ? 4.719 20.984 22.719 1 96.25 371 SER A N 1
ATOM 2865 C CA . SER A 1 371 ? 3.516 21.625 22.203 1 96.25 371 SER A CA 1
ATOM 2866 C C . SER A 1 371 ? 2.445 20.609 21.844 1 96.25 371 SER A C 1
ATOM 2868 O O . SER A 1 371 ? 2.658 19.406 22 1 96.25 371 SER A O 1
ATOM 2870 N N . ILE A 1 372 ? 1.286 21.062 21.547 1 96.81 372 ILE A N 1
ATOM 2871 C CA . ILE A 1 372 ? 0.197 20.25 21 1 96.81 372 ILE A CA 1
ATOM 2872 C C . ILE A 1 372 ? -0.442 20.984 19.812 1 96.81 372 ILE A C 1
ATOM 2874 O O . ILE A 1 372 ? -0.293 22.188 19.672 1 96.81 372 ILE A O 1
ATOM 2878 N N . HIS A 1 373 ? -0.965 20.25 18.875 1 97.06 373 HIS A N 1
ATOM 2879 C CA . HIS A 1 373 ? -1.641 20.969 17.797 1 97.06 373 HIS A CA 1
ATOM 2880 C C . HIS A 1 373 ? -3.023 20.391 17.531 1 97.06 373 HIS A C 1
ATOM 2882 O O . HIS A 1 373 ? -3.322 19.266 17.953 1 97.06 373 HIS A O 1
ATOM 2888 N N . ILE A 1 374 ? -3.877 21.172 16.984 1 97.19 374 ILE A N 1
ATOM 2889 C CA . ILE A 1 374 ? -5.168 20.766 16.453 1 97.19 374 ILE A CA 1
ATOM 2890 C C . ILE A 1 374 ? -5.172 20.906 14.938 1 97.19 374 ILE A C 1
ATOM 2892 O O . ILE A 1 374 ? -4.805 21.969 14.406 1 97.19 374 ILE A O 1
ATOM 2896 N N . CYS A 1 375 ? -5.422 19.844 14.289 1 96.94 375 CYS A N 1
ATOM 2897 C CA . CYS A 1 375 ? -5.656 19.797 12.844 1 96.94 375 CYS A CA 1
ATOM 2898 C C . CYS A 1 375 ? -7.145 19.875 12.531 1 96.94 375 CYS A C 1
ATOM 2900 O O . CYS A 1 375 ? -7.879 18.906 12.742 1 96.94 375 CYS A O 1
ATOM 2902 N N . VAL A 1 376 ? -7.555 21 11.992 1 97.5 376 VAL A N 1
ATOM 2903 C CA . VAL A 1 376 ? -8.969 21.312 11.828 1 97.5 376 VAL A CA 1
ATOM 2904 C C . VAL A 1 376 ? -9.539 20.562 10.625 1 97.5 376 VAL A C 1
ATOM 2906 O O . VAL A 1 376 ? -8.953 20.578 9.539 1 97.5 376 VAL A O 1
ATOM 2909 N N . VAL A 1 377 ? -10.602 19.859 10.859 1 94.75 377 VAL A N 1
ATOM 2910 C CA . VAL A 1 377 ? -11.312 19.141 9.805 1 94.75 377 VAL A CA 1
ATOM 2911 C C . VAL A 1 377 ? -12.766 19.609 9.742 1 94.75 377 VAL A C 1
ATOM 2913 O O . VAL A 1 377 ? -13.164 20.5 10.492 1 94.75 377 VAL A O 1
ATOM 2916 N N . MET A 1 378 ? -13.508 19.078 8.844 1 93.25 378 MET A N 1
ATOM 2917 C CA . MET A 1 378 ? -14.875 19.531 8.609 1 93.25 378 MET A CA 1
ATOM 2918 C C . MET A 1 378 ? -15.711 19.375 9.875 1 93.25 378 MET A C 1
ATOM 2920 O O . MET A 1 378 ? -16.594 20.203 10.133 1 93.25 378 MET A O 1
ATOM 2924 N N . ALA A 1 379 ? -15.43 18.375 10.664 1 92.69 379 ALA A N 1
ATOM 2925 C CA . ALA A 1 379 ? -16.203 18.125 11.875 1 92.69 379 ALA A CA 1
ATOM 2926 C C . ALA A 1 379 ? -16.078 19.297 12.844 1 92.69 379 ALA A C 1
ATOM 2928 O O . ALA A 1 379 ? -17 19.562 13.625 1 92.69 379 ALA A O 1
ATOM 2929 N N . HIS A 1 380 ? -15.039 20.047 12.789 1 96.06 380 HIS A N 1
ATOM 2930 C CA . HIS A 1 380 ? -14.789 21.172 13.688 1 96.06 380 HIS A CA 1
ATOM 2931 C C . HIS A 1 380 ? -15.578 22.406 13.258 1 96.06 380 HIS A C 1
ATOM 2933 O O . HIS A 1 380 ? -15.703 23.359 14.023 1 96.06 380 HIS A O 1
ATOM 2939 N N . THR A 1 381 ? -16.078 22.391 12.062 1 95.88 381 THR A N 1
ATOM 2940 C CA . THR A 1 381 ? -16.734 23.562 11.516 1 95.88 381 THR A CA 1
ATOM 2941 C C . THR A 1 381 ? -18.203 23.609 11.93 1 95.88 381 THR A C 1
ATOM 2943 O O . THR A 1 381 ? -18.922 24.562 11.617 1 95.88 381 THR A O 1
ATOM 2946 N N . GLN A 1 382 ? -18.594 22.641 12.641 1 93.62 382 GLN A N 1
ATOM 2947 C CA . GLN A 1 382 ? -19.984 22.562 13.094 1 93.62 382 GLN A CA 1
ATOM 2948 C C . GLN A 1 382 ? -20.281 23.609 14.156 1 93.62 382 GLN A C 1
ATOM 2950 O O . GLN A 1 382 ? -19.375 24.016 14.891 1 93.62 382 GLN A O 1
ATOM 2955 N N . PRO A 1 383 ? -21.562 23.953 14.172 1 94.69 383 PRO A N 1
ATOM 2956 C CA . PRO A 1 383 ? -21.922 24.953 15.188 1 94.69 383 PRO A CA 1
ATOM 2957 C C . PRO A 1 383 ? -21.609 24.469 16.609 1 94.69 383 PRO A C 1
ATOM 2959 O O . PRO A 1 383 ? -21.844 23.312 16.938 1 94.69 383 PRO A O 1
ATOM 2962 N N . GLY A 1 384 ? -21.047 25.297 17.344 1 96.5 384 GLY A N 1
ATOM 2963 C CA . GLY A 1 384 ? -20.844 25.016 18.75 1 96.5 384 GLY A CA 1
ATOM 2964 C C . GLY A 1 384 ? -19.453 24.5 19.062 1 96.5 384 GLY A C 1
ATOM 2965 O O . GLY A 1 384 ? -19.016 24.5 20.219 1 96.5 384 GLY A O 1
ATOM 2966 N N . VAL A 1 385 ? -18.766 24.031 18.062 1 96.69 385 VAL A N 1
ATOM 2967 C CA . VAL A 1 385 ? -17.469 23.406 18.312 1 96.69 385 VAL A CA 1
ATOM 2968 C C . VAL A 1 385 ? -16.453 24.469 18.719 1 96.69 385 VAL A C 1
ATOM 2970 O O . VAL A 1 385 ? -15.672 24.266 19.656 1 96.69 385 VAL A O 1
ATOM 2973 N N . VAL A 1 386 ? -16.438 25.609 18.047 1 98.06 386 VAL A N 1
ATOM 2974 C CA . VAL A 1 386 ? -15.508 26.688 18.359 1 98.06 386 VAL A CA 1
ATOM 2975 C C . VAL A 1 386 ? -15.758 27.203 19.781 1 98.06 386 VAL A C 1
ATOM 2977 O O . VAL A 1 386 ? -14.812 27.406 20.547 1 98.06 386 VAL A O 1
ATOM 2980 N N . GLU A 1 387 ? -17.016 27.328 20.109 1 97.81 387 GLU A N 1
ATOM 2981 C CA . GLU A 1 387 ? -17.391 27.797 21.438 1 97.81 387 GLU A CA 1
ATOM 2982 C C . GLU A 1 387 ? -16.969 26.781 22.5 1 97.81 387 GLU A C 1
ATOM 2984 O O . GLU A 1 387 ? -16.484 27.172 23.578 1 97.81 387 GLU A O 1
ATOM 2989 N N . ARG A 1 388 ? -17.219 25.547 22.219 1 97.75 388 ARG A N 1
ATOM 2990 C CA . ARG A 1 388 ? -16.812 24.484 23.125 1 97.75 388 ARG A CA 1
ATOM 2991 C C . ARG A 1 388 ? -15.297 24.5 23.344 1 97.75 388 ARG A C 1
ATOM 2993 O O . ARG A 1 388 ? -14.82 24.328 24.469 1 97.75 388 ARG A O 1
ATOM 3000 N N . PHE A 1 389 ? -14.602 24.688 22.328 1 97.88 389 PHE A N 1
ATOM 3001 C CA . PHE A 1 389 ? -13.148 24.75 22.406 1 97.88 389 PHE A CA 1
ATOM 3002 C C . PHE A 1 389 ? -12.695 25.922 23.281 1 97.88 389 PHE A C 1
ATOM 3004 O O . PHE A 1 389 ? -11.844 25.75 24.156 1 97.88 389 PHE A O 1
ATOM 3011 N N . GLU A 1 390 ? -13.227 27.031 22.969 1 98.31 390 GLU A N 1
ATOM 3012 C CA . GLU A 1 390 ? -12.883 28.219 23.75 1 98.31 390 GLU A CA 1
ATOM 3013 C C . GLU A 1 390 ? -13.148 28 25.234 1 98.31 390 GLU A C 1
ATOM 3015 O O . GLU A 1 390 ? -12.297 28.297 26.078 1 98.31 390 GLU A O 1
ATOM 3020 N N . LYS A 1 391 ? -14.281 27.484 25.5 1 98.31 391 LYS A N 1
ATOM 3021 C CA . LYS A 1 391 ? -14.68 27.234 26.891 1 98.31 391 LYS A CA 1
ATOM 3022 C C . LYS A 1 391 ? -13.727 26.25 27.547 1 98.31 391 LYS A C 1
ATOM 3024 O O . LYS A 1 391 ? -13.211 26.516 28.641 1 98.31 391 LYS A O 1
ATOM 3029 N N . ASP A 1 392 ? -13.547 25.094 26.906 1 98.31 392 ASP A N 1
ATOM 3030 C CA . ASP A 1 392 ? -12.766 24.016 27.5 1 98.31 392 ASP A CA 1
ATOM 3031 C C . ASP A 1 392 ? -11.305 24.422 27.672 1 98.31 392 ASP A C 1
ATOM 3033 O O . ASP A 1 392 ? -10.711 24.172 28.719 1 98.31 392 ASP A O 1
ATOM 3037 N N . VAL A 1 393 ? -10.695 25.078 26.703 1 98.44 393 VAL A N 1
ATOM 3038 C CA . VAL A 1 393 ? -9.305 25.484 26.797 1 98.44 393 VAL A CA 1
ATOM 3039 C C . VAL A 1 393 ? -9.156 26.547 27.891 1 98.44 393 VAL A C 1
ATOM 3041 O O . VAL A 1 393 ? -8.234 26.469 28.719 1 98.44 393 VAL A O 1
ATOM 3044 N N . THR A 1 394 ? -10.062 27.5 27.891 1 98.12 394 THR A N 1
ATOM 3045 C CA . THR A 1 394 ? -10 28.578 28.875 1 98.12 394 THR A CA 1
ATOM 3046 C C . THR A 1 394 ? -10.102 28.016 30.281 1 98.12 394 THR A C 1
ATOM 3048 O O . THR A 1 394 ? -9.312 28.391 31.156 1 98.12 394 THR A O 1
ATOM 3051 N N . GLU A 1 395 ? -11.062 27.141 30.484 1 98.19 395 GLU A N 1
ATOM 3052 C CA . GLU A 1 395 ? -11.273 26.562 31.812 1 98.19 395 GLU A CA 1
ATOM 3053 C C . GLU A 1 395 ? -10.078 25.719 32.219 1 98.19 395 GLU A C 1
ATOM 3055 O O . GLU A 1 395 ? -9.656 25.766 33.406 1 98.19 395 GLU A O 1
ATOM 3060 N N . CYS A 1 396 ? -9.562 24.938 31.344 1 97.69 396 CYS A N 1
ATOM 3061 C CA . CYS A 1 396 ? -8.422 24.094 31.656 1 97.69 396 CYS A CA 1
ATOM 3062 C C . CYS A 1 396 ? -7.195 24.922 31.984 1 97.69 396 CYS A C 1
ATOM 3064 O O . CYS A 1 396 ? -6.477 24.625 32.938 1 97.69 396 CYS A O 1
ATOM 3066 N N . VAL A 1 397 ? -6.973 25.969 31.219 1 97.94 397 VAL A N 1
ATOM 3067 C CA . VAL A 1 397 ? -5.809 26.812 31.453 1 97.94 397 VAL A CA 1
ATOM 3068 C C . VAL A 1 397 ? -5.957 27.531 32.812 1 97.94 397 VAL A C 1
ATOM 3070 O O . VAL A 1 397 ? -4.992 27.656 33.562 1 97.94 397 VAL A O 1
ATOM 3073 N N . LYS A 1 398 ? -7.125 28.016 33.062 1 97.31 398 LYS A N 1
ATOM 3074 C CA . LYS A 1 398 ? -7.379 28.672 34.344 1 97.31 398 LYS A CA 1
ATOM 3075 C C . LYS A 1 398 ? -7.051 27.734 35.5 1 97.31 398 LYS A C 1
ATOM 3077 O O . LYS A 1 398 ? -6.414 28.156 36.5 1 97.31 398 LYS A O 1
ATOM 3082 N N . LYS A 1 399 ? -7.492 26.562 35.375 1 96.25 399 LYS A N 1
ATOM 3083 C CA . LYS A 1 399 ? -7.219 25.562 36.406 1 96.25 399 LYS A CA 1
ATOM 3084 C C . LYS A 1 399 ? -5.719 25.312 36.531 1 96.25 399 LYS A C 1
ATOM 3086 O O . LYS A 1 399 ? -5.195 25.266 37.656 1 96.25 399 LYS A O 1
ATOM 3091 N N . ILE A 1 400 ? -5.031 25.156 35.469 1 96.25 400 ILE A N 1
ATOM 3092 C CA . ILE A 1 400 ? -3.604 24.859 35.438 1 96.25 400 ILE A CA 1
ATOM 3093 C C . ILE A 1 400 ? -2.828 26.031 36.062 1 96.25 400 ILE A C 1
ATOM 3095 O O . ILE A 1 400 ? -1.854 25.812 36.781 1 96.25 400 ILE A O 1
ATOM 3099 N N . MET A 1 401 ? -3.301 27.25 35.812 1 95.5 401 MET A N 1
ATOM 3100 C CA . MET A 1 401 ? -2.588 28.453 36.219 1 95.5 401 MET A CA 1
ATOM 3101 C C . MET A 1 401 ? -2.691 28.672 37.719 1 95.5 401 MET A C 1
ATOM 3103 O O . MET A 1 401 ? -1.944 29.469 38.281 1 95.5 401 MET A O 1
ATOM 3107 N N . GLU A 1 402 ? -3.588 27.922 38.344 1 95.25 402 GLU A N 1
ATOM 3108 C CA . GLU A 1 402 ? -3.621 27.938 39.812 1 95.25 402 GLU A CA 1
ATOM 3109 C C . GLU A 1 402 ? -2.354 27.328 40.375 1 95.25 402 GLU A C 1
ATOM 3111 O O . GLU A 1 402 ? -1.911 27.719 41.469 1 95.25 402 GLU A O 1
ATOM 3116 N N . ASN A 1 403 ? -1.788 26.359 39.656 1 92.88 403 ASN A N 1
ATOM 3117 C CA . ASN A 1 403 ? -0.523 25.719 40 1 92.88 403 ASN A CA 1
ATOM 3118 C C . ASN A 1 403 ? 0.318 25.438 38.781 1 92.88 403 ASN A C 1
ATOM 3120 O O . ASN A 1 403 ? 0.57 24.266 38.438 1 92.88 403 ASN A O 1
ATOM 3124 N N . PRO A 1 404 ? 0.866 26.375 38.25 1 89.44 404 PRO A N 1
ATOM 3125 C CA . PRO A 1 404 ? 1.515 26.219 36.938 1 89.44 404 PRO A CA 1
ATOM 3126 C C . PRO A 1 404 ? 2.789 25.375 37 1 89.44 404 PRO A C 1
ATOM 3128 O O . PRO A 1 404 ? 3.188 24.781 36 1 89.44 404 PRO A O 1
ATOM 3131 N N . GLY A 1 405 ? 3.389 25.219 38.125 1 87 405 GLY A N 1
ATOM 3132 C CA . GLY A 1 405 ? 4.656 24.516 38.281 1 87 405 GLY A CA 1
ATOM 3133 C C . GLY A 1 405 ? 4.492 23.016 38.438 1 87 405 GLY A C 1
ATOM 3134 O O . GLY A 1 405 ? 5.477 22.281 38.375 1 87 405 GLY A O 1
ATOM 3135 N N . GLU A 1 406 ? 3.287 22.516 38.531 1 83.56 406 GLU A N 1
ATOM 3136 C CA . GLU A 1 406 ? 3.037 21.094 38.688 1 83.56 406 GLU A CA 1
ATOM 3137 C C . GLU A 1 406 ? 3.371 20.328 37.406 1 83.56 406 GLU A C 1
ATOM 3139 O O . GLU A 1 406 ? 3.174 20.828 36.312 1 83.56 406 GLU A O 1
ATOM 3144 N N . LEU A 1 407 ? 3.881 19.031 37.656 1 79 407 LEU A N 1
ATOM 3145 C CA . LEU A 1 407 ? 4.281 18.219 36.531 1 79 407 LEU A CA 1
ATOM 3146 C C . LEU A 1 407 ? 3.115 17.359 36.031 1 79 407 LEU A C 1
ATOM 3148 O O . LEU A 1 407 ? 2.193 17.062 36.781 1 79 407 LEU A O 1
ATOM 3152 N N . CYS A 1 408 ? 3.234 16.984 34.781 1 75.69 408 CYS A N 1
ATOM 3153 C CA . CYS A 1 408 ? 2.199 16.172 34.156 1 75.69 408 CYS A CA 1
ATOM 3154 C C . CYS A 1 408 ? 2.24 14.734 34.625 1 75.69 408 CYS A C 1
ATOM 3156 O O . CYS A 1 408 ? 3.318 14.18 34.844 1 75.69 408 CYS A O 1
ATOM 3158 N N . SER A 1 409 ? 1.146 13.938 34.938 1 64 409 SER A N 1
ATOM 3159 C CA . SER A 1 409 ? 1.131 12.562 35.406 1 64 409 SER A CA 1
ATOM 3160 C C . SER A 1 409 ? 0.526 11.625 34.375 1 64 409 SER A C 1
ATOM 3162 O O . SER A 1 409 ? 0.72 10.406 34.438 1 64 409 SER A O 1
ATOM 3164 N N . GLY A 1 410 ? 0.116 11.891 33.219 1 60.22 410 GLY A N 1
ATOM 3165 C CA . GLY A 1 410 ? -0.618 11.078 32.25 1 60.22 410 GLY A CA 1
ATOM 3166 C C . GLY A 1 410 ? 0.148 10.836 30.969 1 60.22 410 GLY A C 1
ATOM 3167 O O . GLY A 1 410 ? 1.375 10.719 30.984 1 60.22 410 GLY A O 1
ATOM 3168 N N . ALA A 1 411 ? -0.559 10.367 29.984 1 59.78 411 ALA A N 1
ATOM 3169 C CA . ALA A 1 411 ? 0.005 10.125 28.656 1 59.78 411 ALA A CA 1
ATOM 3170 C C . ALA A 1 411 ? 0.955 11.25 28.25 1 59.78 411 ALA A C 1
ATOM 3172 O O . ALA A 1 411 ? 1.974 11.008 27.594 1 59.78 411 ALA A O 1
ATOM 3173 N N . GLY A 1 412 ? 0.623 12.305 28.672 1 62.19 412 GLY A N 1
ATOM 3174 C CA . GLY A 1 412 ? 1.492 13.445 28.453 1 62.19 412 GLY A CA 1
ATOM 3175 C C . GLY A 1 412 ? 2.871 13.273 29.062 1 62.19 412 GLY A C 1
ATOM 3176 O O . GLY A 1 412 ? 3.857 13.797 28.531 1 62.19 412 GLY A O 1
ATOM 3177 N N . ALA A 1 413 ? 2.773 12.5 30.078 1 57.59 413 ALA A N 1
ATOM 3178 C CA . ALA A 1 413 ? 4.059 12.227 30.719 1 57.59 413 ALA A CA 1
ATOM 3179 C C . ALA A 1 413 ? 4.984 11.461 29.781 1 57.59 413 ALA A C 1
ATOM 3181 O O . ALA A 1 413 ? 6.191 11.711 29.75 1 57.59 413 ALA A O 1
ATOM 3182 N N . LEU A 1 414 ? 4.332 10.617 29.062 1 61.31 414 LEU A N 1
ATOM 3183 C CA . LEU A 1 414 ? 5.129 9.859 28.109 1 61.31 414 LEU A CA 1
ATOM 3184 C C . LEU A 1 414 ? 5.703 10.773 27.031 1 61.31 414 LEU A C 1
ATOM 3186 O O . LEU A 1 414 ? 6.883 10.664 26.688 1 61.31 414 LEU A O 1
ATOM 3190 N N . TYR A 1 415 ? 4.914 11.578 26.594 1 64.5 415 TYR A N 1
ATOM 3191 C CA . TYR A 1 415 ? 5.387 12.531 25.594 1 64.5 415 TYR A CA 1
ATOM 3192 C C . TYR A 1 415 ? 6.367 13.523 26.203 1 64.5 415 TYR A C 1
ATOM 3194 O O . TYR A 1 415 ? 7.379 13.875 25.594 1 64.5 415 TYR A O 1
ATOM 3202 N N . GLY A 1 416 ? 5.996 13.953 27.281 1 58.66 416 GLY A N 1
ATOM 3203 C CA . GLY A 1 416 ? 6.898 14.828 28.016 1 58.66 416 GLY A CA 1
ATOM 3204 C C . GLY A 1 416 ? 8.219 14.164 28.375 1 58.66 416 GLY A C 1
ATOM 3205 O O . GLY A 1 416 ? 9.273 14.789 28.266 1 58.66 416 GLY A O 1
ATOM 3206 N N . MET A 1 417 ? 7.949 12.883 28.672 1 54.84 417 MET A N 1
ATOM 3207 C CA . MET A 1 417 ? 9.148 12.125 29.016 1 54.84 417 MET A CA 1
ATOM 3208 C C . MET A 1 417 ? 10.047 11.945 27.797 1 54.84 417 MET A C 1
ATOM 3210 O O . MET A 1 417 ? 11.273 12.008 27.906 1 54.84 417 MET A O 1
ATOM 3214 N N . SER A 1 418 ? 9.336 11.789 26.703 1 56.66 418 SER A N 1
ATOM 3215 C CA . SER A 1 418 ? 10.117 11.602 25.484 1 56.66 418 SER A CA 1
ATOM 3216 C C . SER A 1 418 ? 11.062 12.773 25.25 1 56.66 418 SER A C 1
ATOM 3218 O O . SER A 1 418 ? 12.172 12.586 24.75 1 56.66 418 SER A O 1
ATOM 3220 N N . GLN A 1 419 ? 10.641 13.859 25.656 1 56 419 GLN A N 1
ATOM 3221 C CA . GLN A 1 419 ? 11.461 15.055 25.484 1 56 419 GLN A CA 1
ATOM 3222 C C . GLN A 1 419 ? 12.586 15.094 26.5 1 56 419 GLN A C 1
ATOM 3224 O O . GLN A 1 419 ? 13.609 15.75 26.281 1 56 419 GLN A O 1
ATOM 3229 N N . LYS A 1 420 ? 12.32 14.461 27.594 1 58.28 420 LYS A N 1
ATOM 3230 C CA . LYS A 1 420 ? 13.242 14.586 28.719 1 58.28 420 LYS A CA 1
ATOM 3231 C C . LYS A 1 420 ? 14.195 13.391 28.797 1 58.28 420 LYS A C 1
ATOM 3233 O O . LYS A 1 420 ? 15.195 13.438 29.5 1 58.28 420 LYS A O 1
ATOM 3238 N N . ILE A 1 421 ? 13.773 12.328 28.109 1 54.12 421 ILE A N 1
ATOM 3239 C CA . ILE A 1 421 ? 14.602 11.133 28.25 1 54.12 421 ILE A CA 1
ATOM 3240 C C . ILE A 1 421 ? 15.859 11.273 27.391 1 54.12 421 ILE A C 1
ATOM 3242 O O . ILE A 1 421 ? 15.773 11.422 26.172 1 54.12 421 ILE A O 1
ATOM 3246 N N . PRO A 1 422 ? 16.875 11.398 28.094 1 55.22 422 PRO A N 1
ATOM 3247 C CA . PRO A 1 422 ? 18.141 11.531 27.344 1 55.22 422 PRO A CA 1
ATOM 3248 C C . PRO A 1 422 ? 18.406 10.344 26.438 1 55.22 422 PRO A C 1
ATOM 3250 O O . PRO A 1 422 ? 19.047 10.492 25.391 1 55.22 422 PRO A O 1
ATOM 3253 N N . ASP A 1 423 ? 17.922 9.102 26.906 1 56.41 423 ASP A N 1
ATOM 3254 C CA . ASP A 1 423 ? 18.203 7.898 26.125 1 56.41 423 ASP A CA 1
ATOM 3255 C C . ASP A 1 423 ? 17 7.516 25.266 1 56.41 423 ASP A C 1
ATOM 3257 O O . ASP A 1 423 ? 16.125 6.754 25.703 1 56.41 423 ASP A O 1
ATOM 3261 N N . ARG A 1 424 ? 16.906 7.996 24.141 1 60.78 424 ARG A N 1
ATOM 3262 C CA . ARG A 1 424 ? 15.836 7.828 23.172 1 60.78 424 ARG A CA 1
ATOM 3263 C C . ARG A 1 424 ? 15.672 6.363 22.781 1 60.78 424 ARG A C 1
ATOM 3265 O O . ARG A 1 424 ? 14.656 5.98 22.203 1 60.78 424 ARG A O 1
ATOM 3272 N N . SER A 1 425 ? 16.656 5.566 23.172 1 59.03 425 SER A N 1
ATOM 3273 C CA . SER A 1 425 ? 16.562 4.133 22.922 1 59.03 425 SER A CA 1
ATOM 3274 C C . SER A 1 425 ? 15.414 3.516 23.719 1 59.03 425 SER A C 1
ATOM 3276 O O . SER A 1 425 ? 14.789 2.551 23.281 1 59.03 425 SER A O 1
ATOM 3278 N N . VAL A 1 426 ? 15.102 4.125 24.797 1 58.22 426 VAL A N 1
ATOM 3279 C CA . VAL A 1 426 ? 14.023 3.627 25.641 1 58.22 426 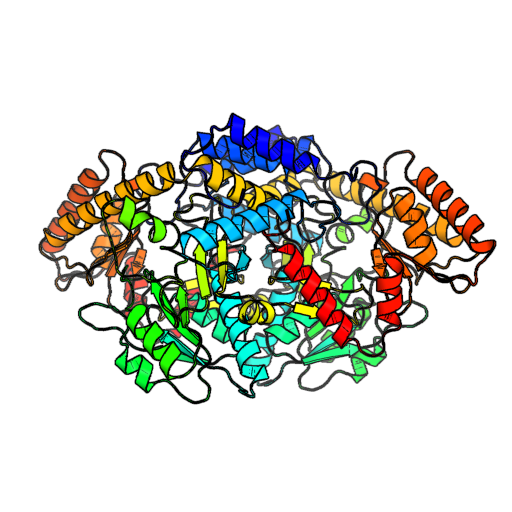VAL A CA 1
ATOM 3280 C C . VAL A 1 426 ? 12.68 3.84 24.953 1 58.22 426 VAL A C 1
ATOM 3282 O O . VAL A 1 426 ? 11.82 2.959 24.969 1 58.22 426 VAL A O 1
ATOM 3285 N N . ILE A 1 427 ? 12.656 4.875 24.312 1 59.91 427 ILE A N 1
ATOM 3286 C CA . ILE A 1 427 ? 11.414 5.199 23.625 1 59.91 427 ILE A CA 1
ATOM 3287 C C . ILE A 1 427 ? 11.219 4.254 22.438 1 59.91 427 ILE A C 1
ATOM 3289 O O . ILE A 1 427 ? 10.102 3.814 22.156 1 59.91 427 ILE A O 1
ATOM 3293 N N . GLU A 1 428 ? 12.281 3.977 21.875 1 64.5 428 GLU A N 1
ATOM 3294 C CA . GLU A 1 428 ? 12.219 3.018 20.781 1 64.5 428 GLU A CA 1
ATOM 3295 C C . GLU A 1 428 ? 11.703 1.662 21.25 1 64.5 428 GLU A C 1
ATOM 3297 O O . GLU A 1 428 ? 10.93 1.002 20.562 1 64.5 428 GLU A O 1
ATOM 3302 N N . GLU A 1 429 ? 12.109 1.371 22.453 1 63.62 429 GLU A N 1
ATOM 3303 C CA . GLU A 1 429 ? 11.648 0.123 23.047 1 63.62 429 GLU A CA 1
ATOM 3304 C C . GLU A 1 429 ? 10.156 0.168 23.344 1 63.62 429 GLU A C 1
ATOM 3306 O O . GLU A 1 429 ? 9.445 -0.814 23.125 1 63.62 429 GLU A O 1
ATOM 3311 N N . VAL A 1 430 ? 9.703 1.325 23.688 1 57.88 430 VAL A N 1
ATOM 3312 C CA . VAL A 1 430 ? 8.289 1.492 24.016 1 57.88 430 VAL A CA 1
ATOM 3313 C C . VAL A 1 430 ? 7.461 1.416 22.734 1 57.88 430 VAL A C 1
ATOM 3315 O O . VAL A 1 430 ? 6.391 0.805 22.719 1 57.88 430 VAL A O 1
ATOM 3318 N N . THR A 1 431 ? 8.039 1.962 21.797 1 67 431 THR A N 1
ATOM 3319 C CA . THR A 1 431 ? 7.375 1.917 20.484 1 67 431 THR A CA 1
ATOM 3320 C C . THR A 1 431 ? 7.246 0.478 20 1 67 431 THR A C 1
ATOM 3322 O O . THR A 1 431 ? 6.207 0.09 19.469 1 67 431 THR A O 1
ATOM 3325 N N . GLU A 1 432 ? 8.25 -0.185 20.297 1 68.69 432 GLU A N 1
ATOM 3326 C CA . GLU A 1 432 ? 8.219 -1.602 19.938 1 68.69 432 GLU A CA 1
ATOM 3327 C C . GLU A 1 432 ? 7.137 -2.342 20.719 1 68.69 432 GLU A C 1
ATOM 3329 O O . GLU A 1 432 ? 6.43 -3.184 20.172 1 68.69 432 GLU A O 1
ATOM 3334 N N . ILE A 1 433 ? 7.047 -1.964 21.875 1 57.03 433 ILE A N 1
ATOM 3335 C CA . ILE A 1 433 ? 6.043 -2.594 22.734 1 57.03 433 ILE A CA 1
ATOM 3336 C C . ILE A 1 433 ? 4.645 -2.258 22.219 1 57.03 433 ILE A C 1
ATOM 3338 O O . ILE A 1 433 ? 3.777 -3.133 22.141 1 57.03 433 ILE A O 1
ATOM 3342 N N . TYR A 1 434 ? 4.621 -1.056 21.844 1 59.94 434 TYR A N 1
ATOM 3343 C CA . TYR A 1 434 ? 3.334 -0.604 21.328 1 59.94 434 TYR A CA 1
ATOM 3344 C C . TYR A 1 434 ? 2.977 -1.337 20.031 1 59.94 434 TYR A C 1
ATOM 3346 O O . TYR A 1 434 ? 1.852 -1.82 19.875 1 59.94 434 TYR A O 1
ATOM 3354 N N . LEU A 1 435 ? 3.9 -1.479 19.266 1 68.25 435 LEU A N 1
ATOM 3355 C CA . LEU A 1 435 ? 3.662 -2.139 17.984 1 68.25 435 LEU A CA 1
ATOM 3356 C C . LEU A 1 435 ? 3.404 -3.629 18.188 1 68.25 435 LEU A C 1
ATOM 3358 O O . LEU A 1 435 ? 2.564 -4.215 17.5 1 68.25 435 LEU A O 1
ATOM 3362 N N . ASN A 1 436 ? 4.098 -4.094 19.141 1 65.69 436 ASN A N 1
ATOM 3363 C CA . ASN A 1 436 ? 3.877 -5.504 19.469 1 65.69 436 ASN A CA 1
ATOM 3364 C C . ASN A 1 436 ? 2.488 -5.734 20.047 1 65.69 436 ASN A C 1
ATOM 3366 O O . ASN A 1 436 ? 1.846 -6.746 19.766 1 65.69 436 ASN A O 1
ATOM 3370 N N . ALA A 1 437 ? 2.148 -4.738 20.797 1 52.34 437 ALA A N 1
ATOM 3371 C CA . ALA A 1 437 ? 0.843 -4.844 21.438 1 52.34 437 ALA A CA 1
ATOM 3372 C C . ALA A 1 437 ? -0.287 -4.754 20.422 1 52.34 437 ALA A C 1
ATOM 3374 O O . ALA A 1 437 ? -1.342 -5.367 20.594 1 52.34 437 ALA A O 1
ATOM 3375 N N . SER A 1 438 ? 0.043 -4.086 19.484 1 57 438 SER A N 1
ATOM 3376 C CA . SER A 1 438 ? -0.969 -3.887 18.453 1 57 438 SER A CA 1
ATOM 3377 C C . SER A 1 438 ? -1.267 -5.184 17.703 1 57 438 SER A C 1
ATOM 3379 O O . SER A 1 438 ? -2.326 -5.324 17.094 1 57 438 SER A O 1
ATOM 3381 N N . TYR A 1 439 ? -0.415 -6.117 17.906 1 63.06 439 TYR A N 1
ATOM 3382 C CA . TYR A 1 439 ? -0.606 -7.375 17.188 1 63.06 439 TYR A CA 1
ATOM 3383 C C . TYR A 1 439 ? -0.708 -8.539 18.172 1 63.06 439 TYR A C 1
ATOM 3385 O O . TYR A 1 439 ? -0.65 -9.703 17.766 1 63.06 439 TYR A O 1
ATOM 3393 N N . ASN A 1 440 ? -0.728 -8.219 19.453 1 54.06 440 ASN A N 1
ATOM 3394 C CA . ASN A 1 440 ? -0.812 -9.273 20.453 1 54.06 440 ASN A CA 1
ATOM 3395 C C . ASN A 1 440 ? -2.205 -9.898 20.5 1 54.06 440 ASN A C 1
ATOM 3397 O O . ASN A 1 440 ? -3.184 -9.227 2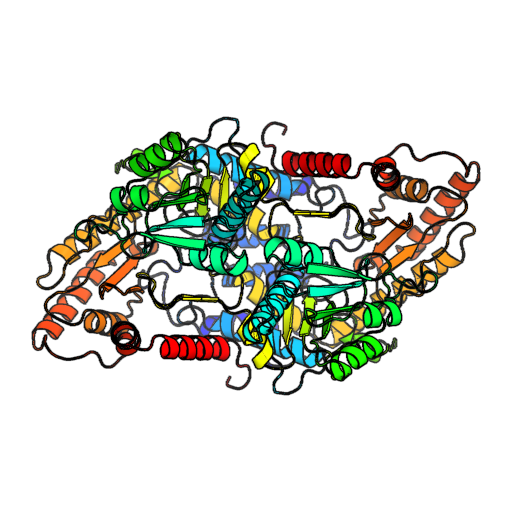0.812 1 54.06 440 ASN A O 1
ATOM 3401 N N . THR A 1 441 ? -2.324 -11.062 19.953 1 50.12 441 THR A N 1
ATOM 3402 C CA . THR A 1 441 ? -3.592 -11.789 19.938 1 50.12 441 THR A CA 1
ATOM 3403 C C . THR A 1 441 ? -3.889 -12.383 21.312 1 50.12 441 THR A C 1
ATOM 3405 O O . THR A 1 441 ? -4.977 -12.914 21.547 1 50.12 441 THR A O 1
ATOM 3408 N N . ARG A 1 442 ? -2.891 -12.445 22.219 1 47.28 442 ARG A N 1
ATOM 3409 C CA . ARG A 1 442 ? -3.111 -13.141 23.484 1 47.28 442 ARG A CA 1
ATOM 3410 C C . ARG A 1 442 ? -3.965 -12.305 24.422 1 47.28 442 ARG A C 1
ATOM 3412 O O . ARG A 1 442 ? -4.52 -12.82 25.391 1 47.28 442 ARG A O 1
ATOM 3419 N N . SER A 1 443 ? -3.758 -11.102 24.406 1 38.94 443 SER A N 1
ATOM 3420 C CA . SER A 1 443 ? -4.41 -10.352 25.469 1 38.94 443 SER A CA 1
ATOM 3421 C C . SER A 1 443 ? -5.906 -10.203 25.203 1 38.94 443 SER A C 1
ATOM 3423 O O . SER A 1 443 ? -6.641 -9.68 26.047 1 38.94 443 SER A O 1
ATOM 3425 N N . HIS A 1 444 ? -6.5 -10.234 24.031 1 35.5 444 HIS A N 1
ATOM 3426 C CA . HIS A 1 444 ? -7.926 -9.922 24.062 1 35.5 444 HIS A CA 1
ATOM 3427 C C . HIS A 1 444 ? -8.773 -11.188 24.109 1 35.5 444 HIS A C 1
ATOM 3429 O O . HIS A 1 444 ? -8.438 -12.188 23.469 1 35.5 444 HIS A O 1
ATOM 3435 N N . MET B 1 1 ? -12.867 12.883 -18.344 1 76.06 1 MET B N 1
ATOM 3436 C CA . MET B 1 1 ? -13.016 13.93 -17.328 1 76.06 1 MET B CA 1
ATOM 3437 C C . MET B 1 1 ? -11.656 14.32 -16.75 1 76.06 1 MET B C 1
ATOM 3439 O O . MET B 1 1 ? -11.156 13.664 -15.836 1 76.06 1 MET B O 1
ATOM 3443 N N . THR B 1 2 ? -11.086 15.328 -17.281 1 81.44 2 THR B N 1
ATOM 3444 C CA . THR B 1 2 ? -9.727 15.695 -16.922 1 81.44 2 THR B CA 1
ATOM 3445 C C . THR B 1 2 ? -9.711 16.875 -15.945 1 81.44 2 THR B C 1
ATOM 3447 O O . THR B 1 2 ? -8.648 17.312 -15.5 1 81.44 2 THR B O 1
ATOM 3450 N N . VAL B 1 3 ? -10.961 17.312 -15.656 1 87.25 3 VAL B N 1
ATOM 3451 C CA . VAL B 1 3 ? -11.078 18.406 -14.695 1 87.25 3 VAL B CA 1
ATOM 3452 C C . VAL B 1 3 ? -12.18 18.078 -13.68 1 87.25 3 VAL B C 1
ATOM 3454 O O . VAL B 1 3 ? -13.188 17.469 -14.023 1 87.25 3 VAL B O 1
ATOM 3457 N N . ILE B 1 4 ? -11.953 18.5 -12.469 1 92.69 4 ILE B N 1
ATOM 3458 C CA . ILE B 1 4 ? -13.008 18.391 -11.469 1 92.69 4 ILE B CA 1
ATOM 3459 C C . ILE B 1 4 ? -14.211 19.234 -11.898 1 92.69 4 ILE B C 1
ATOM 3461 O O . ILE B 1 4 ? -14.062 20.391 -12.297 1 92.69 4 ILE B O 1
ATOM 3465 N N . PRO B 1 5 ? -15.391 18.688 -11.82 1 93.81 5 PRO B N 1
ATOM 3466 C CA . PRO B 1 5 ? -16.562 19.5 -12.18 1 93.81 5 PRO B CA 1
ATOM 3467 C C . PRO B 1 5 ? -16.719 20.734 -11.312 1 93.81 5 PRO B C 1
ATOM 3469 O O . PRO B 1 5 ? -16.438 20.703 -10.109 1 93.81 5 PRO B O 1
ATOM 3472 N N . GLU B 1 6 ? -17.172 21.781 -11.945 1 94.94 6 GLU B N 1
ATOM 3473 C CA . GLU B 1 6 ? -17.359 23.031 -11.227 1 94.94 6 GLU B CA 1
ATOM 3474 C C . GLU B 1 6 ? -18.344 22.859 -10.062 1 94.94 6 GLU B C 1
ATOM 3476 O O . GLU B 1 6 ? -18.109 23.391 -8.977 1 94.94 6 GLU B O 1
ATOM 3481 N N . LYS B 1 7 ? -19.422 22.219 -10.445 1 95.38 7 LYS B N 1
ATOM 3482 C CA . LYS B 1 7 ? -20.391 21.844 -9.43 1 95.38 7 LYS B CA 1
ATOM 3483 C C . LYS B 1 7 ? -20.359 20.344 -9.172 1 95.38 7 LYS B C 1
ATOM 3485 O O . LYS B 1 7 ? -20.391 19.547 -10.109 1 95.38 7 LYS B O 1
ATOM 3490 N N . GLY B 1 8 ? -20.328 19.984 -7.852 1 94.75 8 GLY B N 1
ATOM 3491 C CA . GLY B 1 8 ? -20.375 18.562 -7.52 1 94.75 8 GLY B CA 1
ATOM 3492 C C . GLY B 1 8 ? -21.547 17.844 -8.148 1 94.75 8 GLY B C 1
ATOM 3493 O O . GLY B 1 8 ? -22.656 18.391 -8.234 1 94.75 8 GLY B O 1
ATOM 3494 N N . LEU B 1 9 ? -21.297 16.656 -8.57 1 94 9 LEU B N 1
ATOM 3495 C CA . LEU B 1 9 ? -22.359 15.828 -9.148 1 94 9 LEU B CA 1
ATOM 3496 C C . LEU B 1 9 ? -23.203 15.18 -8.062 1 94 9 LEU B C 1
ATOM 3498 O O . LEU B 1 9 ? -22.734 14.938 -6.953 1 94 9 LEU B O 1
ATOM 3502 N N . SER B 1 10 ? -24.469 14.906 -8.367 1 93.88 10 SER B N 1
ATOM 3503 C CA . SER B 1 10 ? -25.328 14.172 -7.445 1 93.88 10 SER B CA 1
ATOM 3504 C C . SER B 1 10 ? -24.875 12.719 -7.309 1 93.88 10 SER B C 1
ATOM 3506 O O . SER B 1 10 ? -24.125 12.219 -8.141 1 93.88 10 SER B O 1
ATOM 3508 N N . ASP B 1 11 ? -25.359 12.109 -6.234 1 92.25 11 ASP B N 1
ATOM 3509 C CA . ASP B 1 11 ? -25.031 10.703 -6.016 1 92.25 11 ASP B CA 1
ATOM 3510 C C . ASP B 1 11 ? -25.453 9.844 -7.207 1 92.25 11 ASP B C 1
ATOM 3512 O O . ASP B 1 11 ? -24.703 8.984 -7.656 1 92.25 11 ASP B O 1
ATOM 3516 N N . ASP B 1 12 ? -26.578 10.133 -7.758 1 92.94 12 ASP B N 1
ATOM 3517 C CA . ASP B 1 12 ? -27.094 9.375 -8.898 1 92.94 12 ASP B CA 1
ATOM 3518 C C . ASP B 1 12 ? -26.234 9.602 -10.141 1 92.94 12 ASP B C 1
ATOM 3520 O O . ASP B 1 12 ? -25.969 8.672 -10.898 1 92.94 12 ASP B O 1
ATOM 3524 N N . GLU B 1 13 ? -25.828 10.805 -10.344 1 93.94 13 GLU B N 1
ATOM 3525 C CA . GLU B 1 13 ? -24.984 11.125 -11.5 1 93.94 13 GLU B CA 1
ATOM 3526 C C . GLU B 1 13 ? -23.641 10.422 -11.414 1 93.94 13 GLU B C 1
ATOM 3528 O O . GLU B 1 13 ? -23.156 9.875 -12.406 1 93.94 13 GLU B O 1
ATOM 3533 N N . VAL B 1 14 ? -23.094 10.414 -10.281 1 94.62 14 VAL B N 1
ATOM 3534 C CA . VAL B 1 14 ? -21.797 9.766 -10.078 1 94.62 14 VAL B CA 1
ATOM 3535 C C . VAL B 1 14 ? -21.953 8.258 -10.281 1 94.62 14 VAL B C 1
ATOM 3537 O O . VAL B 1 14 ? -21.125 7.629 -10.945 1 94.62 14 VAL B O 1
ATOM 3540 N N . LEU B 1 15 ? -22.984 7.723 -9.656 1 93.5 15 LEU B N 1
ATOM 3541 C CA . LEU B 1 15 ? -23.219 6.289 -9.773 1 93.5 15 LEU B CA 1
ATOM 3542 C C . LEU B 1 15 ? -23.422 5.887 -11.234 1 93.5 15 LEU B C 1
ATOM 3544 O O . LEU B 1 15 ? -22.922 4.844 -11.664 1 93.5 15 LEU B O 1
ATOM 3548 N N . ASN B 1 16 ? -24.094 6.734 -11.969 1 93.25 16 ASN B N 1
ATOM 3549 C CA . ASN B 1 16 ? -24.312 6.465 -13.383 1 93.25 16 ASN B CA 1
ATOM 3550 C C . ASN B 1 16 ? -23 6.484 -14.164 1 93.25 16 ASN B C 1
ATOM 3552 O O . ASN B 1 16 ? -22.797 5.672 -15.062 1 93.25 16 ASN B O 1
ATOM 3556 N N . GLU B 1 17 ? -22.156 7.395 -13.836 1 92.31 17 GLU B N 1
ATOM 3557 C CA . GLU B 1 17 ? -20.859 7.461 -14.492 1 92.31 17 GLU B CA 1
ATOM 3558 C C . GLU B 1 17 ? -20 6.242 -14.148 1 92.31 17 GLU B C 1
ATOM 3560 O O . GLU B 1 17 ? -19.281 5.719 -15 1 92.31 17 GLU B O 1
ATOM 3565 N N . LEU B 1 18 ? -20.062 5.789 -12.883 1 92.88 18 LEU B N 1
ATOM 3566 C CA . LEU B 1 18 ? -19.344 4.594 -12.453 1 92.88 18 LEU B CA 1
ATOM 3567 C C . LEU B 1 18 ? -19.797 3.373 -13.25 1 92.88 18 LEU B C 1
ATOM 3569 O O . LEU B 1 18 ? -18.969 2.594 -13.727 1 92.88 18 LEU B O 1
ATOM 3573 N N . LYS B 1 19 ? -21.094 3.25 -13.359 1 90.94 19 LYS B N 1
ATOM 3574 C CA . LYS B 1 19 ? -21.641 2.121 -14.109 1 90.94 19 LYS B CA 1
ATOM 3575 C C . LYS B 1 19 ? -21.25 2.189 -15.578 1 90.94 19 LYS B C 1
ATOM 3577 O O . LYS B 1 19 ? -20.969 1.164 -16.203 1 90.94 19 LYS B O 1
ATOM 3582 N N . AR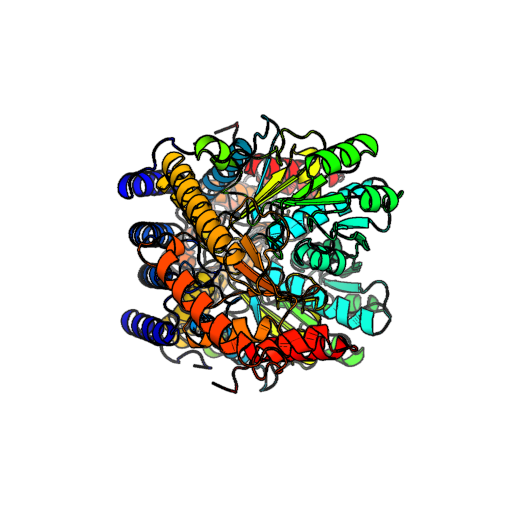G B 1 20 ? -21.25 3.424 -16.125 1 89.56 20 ARG B N 1
ATOM 3583 C CA . ARG B 1 20 ? -20.828 3.613 -17.5 1 89.56 20 ARG B CA 1
ATOM 3584 C C . ARG B 1 20 ? -19.375 3.162 -17.703 1 89.56 20 ARG B C 1
ATOM 3586 O O . ARG B 1 20 ? -19.062 2.475 -18.672 1 89.56 20 ARG B O 1
ATOM 3593 N N . TYR B 1 21 ? -18.516 3.547 -16.781 1 88.38 21 TYR B N 1
ATOM 3594 C CA . TYR B 1 21 ? -17.109 3.15 -16.875 1 88.38 21 TYR B CA 1
ATOM 3595 C C . TYR B 1 21 ? -16.969 1.639 -16.734 1 88.38 21 TYR B C 1
ATOM 3597 O O . TYR B 1 21 ? -16.156 1.025 -17.453 1 88.38 21 TYR B O 1
ATOM 3605 N N . ARG B 1 22 ? -17.734 1.03 -15.805 1 86.62 22 ARG B N 1
ATOM 3606 C CA . ARG B 1 22 ? -17.672 -0.417 -15.625 1 86.62 22 ARG B CA 1
ATOM 3607 C C . ARG B 1 22 ? -18.016 -1.146 -16.922 1 86.62 22 ARG B C 1
ATOM 3609 O O . ARG B 1 22 ? -17.516 -2.242 -17.172 1 86.62 22 ARG B O 1
ATOM 3616 N N . GLY B 1 23 ? -18.797 -0.498 -17.719 1 81.25 23 GLY B N 1
ATOM 3617 C CA . GLY B 1 23 ? -19.234 -1.064 -18.984 1 81.25 23 GLY B CA 1
ATOM 3618 C C . GLY B 1 23 ? -18.109 -1.155 -20.016 1 81.25 23 GLY B C 1
ATOM 3619 O O . GLY B 1 23 ? -18.219 -1.878 -21 1 81.25 23 GLY B O 1
ATOM 3620 N N . TYR B 1 24 ? -17.016 -0.472 -19.734 1 77.25 24 TYR B N 1
ATOM 3621 C CA . TYR B 1 24 ? -15.867 -0.523 -20.641 1 77.25 24 TYR B CA 1
ATOM 3622 C C . TYR B 1 24 ? -15.195 -1.889 -20.594 1 77.25 24 TYR B C 1
ATOM 3624 O O . TYR B 1 24 ? -14.5 -2.279 -21.531 1 77.25 24 TYR B O 1
ATOM 3632 N N . GLY B 1 25 ? -15.359 -2.602 -19.484 1 74.81 25 GLY B N 1
ATOM 3633 C CA . GLY B 1 25 ? -14.82 -3.947 -19.391 1 74.81 25 GLY B CA 1
ATOM 3634 C C . GLY B 1 25 ? -15.648 -4.98 -20.125 1 74.81 25 GLY B C 1
ATOM 3635 O O . GLY B 1 25 ? -16.875 -5.027 -19.969 1 74.81 25 GLY B O 1
ATOM 3636 N N . ASN B 1 26 ? -15.023 -5.715 -20.969 1 73.25 26 ASN B N 1
ATOM 3637 C CA . ASN B 1 26 ? -15.781 -6.633 -21.812 1 73.25 26 ASN B CA 1
ATOM 3638 C C . ASN B 1 26 ? -15.422 -8.086 -21.516 1 73.25 26 ASN B C 1
ATOM 3640 O O . ASN B 1 26 ? -15.914 -9 -22.188 1 73.25 26 ASN B O 1
ATOM 3644 N N . VAL B 1 27 ? -14.656 -8.195 -20.516 1 75.69 27 VAL B N 1
ATOM 3645 C CA . VAL B 1 27 ? -14.258 -9.57 -20.234 1 75.69 27 VAL B CA 1
ATOM 3646 C C . VAL B 1 27 ? -15.211 -10.18 -19.203 1 75.69 27 VAL B C 1
ATOM 3648 O O . VAL B 1 27 ? -15.422 -9.609 -18.125 1 75.69 27 VAL B O 1
ATOM 3651 N N . ASN B 1 28 ? -15.828 -11.242 -19.578 1 78.88 28 ASN B N 1
ATOM 3652 C CA . ASN B 1 28 ? -16.719 -11.953 -18.672 1 78.88 28 ASN B CA 1
ATOM 3653 C C . ASN B 1 28 ? -15.938 -12.914 -17.766 1 78.88 28 ASN B C 1
ATOM 3655 O O . ASN B 1 28 ? -16.094 -14.133 -17.859 1 78.88 28 ASN B O 1
ATOM 3659 N N . TRP B 1 29 ? -15.32 -12.406 -16.828 1 79 29 TRP B N 1
ATOM 3660 C CA . TRP B 1 29 ? -14.438 -13.203 -15.984 1 79 29 TRP B CA 1
ATOM 3661 C C . TRP B 1 29 ? -15.242 -14.164 -15.109 1 79 29 TRP B C 1
ATOM 3663 O O . TRP B 1 29 ? -14.758 -15.234 -14.742 1 79 29 TRP B O 1
ATOM 3673 N N . GLN B 1 30 ? -16.453 -13.906 -14.914 1 82.88 30 GLN B N 1
ATOM 3674 C CA . GLN B 1 30 ? -17.312 -14.734 -14.055 1 82.88 30 GLN B CA 1
ATOM 3675 C C . GLN B 1 30 ? -17.609 -16.078 -14.711 1 82.88 30 GLN B C 1
ATOM 3677 O O . GLN B 1 30 ? -17.969 -17.047 -14.031 1 82.88 30 GLN B O 1
ATOM 3682 N N . GLU B 1 31 ? -17.391 -16.109 -16.016 1 86.88 31 GLU B N 1
ATOM 3683 C CA . GLU B 1 31 ? -17.703 -17.328 -16.75 1 86.88 31 GLU B CA 1
ATOM 3684 C C . GLU B 1 31 ? -16.469 -18.203 -16.922 1 86.88 31 GLU B C 1
ATOM 3686 O O . GLU B 1 31 ? -16.5 -19.203 -17.656 1 86.88 31 GLU B O 1
ATOM 3691 N N . GLY B 1 32 ? -15.391 -17.875 -16.281 1 89.38 32 GLY B N 1
ATOM 3692 C CA . GLY B 1 32 ? -14.234 -18.766 -16.219 1 89.38 32 GLY B CA 1
ATOM 3693 C C . GLY B 1 32 ? -13.312 -18.609 -17.422 1 89.38 32 GLY B C 1
ATOM 3694 O O . GLY B 1 32 ? -12.633 -19.562 -17.812 1 89.38 32 GLY B O 1
ATOM 3695 N N . TRP B 1 33 ? -13.336 -17.406 -17.938 1 89.62 33 TRP B N 1
ATOM 3696 C CA . TRP B 1 33 ? -12.523 -17.172 -19.125 1 89.62 33 TRP B CA 1
ATOM 3697 C C . TRP B 1 33 ? -11.133 -16.703 -18.75 1 89.62 33 TRP B C 1
ATOM 3699 O O . TRP B 1 33 ? -10.195 -16.781 -19.562 1 89.62 33 TRP B O 1
ATOM 3709 N N . CYS B 1 34 ? -10.992 -16.234 -17.484 1 88.31 34 CYS B N 1
ATOM 3710 C CA . CYS B 1 34 ? -9.773 -15.508 -17.141 1 88.31 34 CYS B CA 1
ATOM 3711 C C . CYS B 1 34 ? -8.93 -16.281 -16.141 1 88.31 34 CYS B C 1
ATOM 3713 O O . CYS B 1 34 ? -9.453 -16.766 -15.133 1 88.31 34 CYS B O 1
ATOM 3715 N N . SER B 1 35 ? -7.613 -16.25 -16.375 1 89.12 35 SER B N 1
ATOM 3716 C CA . SER B 1 35 ? -6.641 -16.922 -15.523 1 89.12 35 SER B CA 1
ATOM 3717 C C . SER B 1 35 ? -6.266 -16.062 -14.328 1 89.12 35 SER B C 1
ATOM 3719 O O . SER B 1 35 ? -5.66 -14.992 -14.492 1 89.12 35 SER B O 1
ATOM 3721 N N . GLY B 1 36 ? -6.43 -16.406 -13.078 1 83.31 36 GLY B N 1
ATOM 3722 C CA . GLY B 1 36 ? -5.848 -15.969 -11.82 1 83.31 36 GLY B CA 1
ATOM 3723 C C . GLY B 1 36 ? -6.082 -14.492 -11.539 1 83.31 36 GLY B C 1
ATOM 3724 O O . GLY B 1 36 ? -5.414 -13.906 -10.688 1 83.31 36 GLY B O 1
ATOM 3725 N N . MET B 1 37 ? -6.926 -13.781 -12.07 1 74.5 37 MET B N 1
ATOM 3726 C CA . MET B 1 37 ? -7.059 -12.328 -11.961 1 74.5 37 MET B CA 1
ATOM 3727 C C . MET B 1 37 ? -8.133 -11.961 -10.945 1 74.5 37 MET B C 1
ATOM 3729 O O . MET B 1 37 ? -8 -10.977 -10.219 1 74.5 37 MET B O 1
ATOM 3733 N N . ILE B 1 38 ? -9.062 -12.82 -10.812 1 77.12 38 ILE B N 1
ATOM 3734 C CA . ILE B 1 38 ? -10.188 -12.586 -9.914 1 77.12 38 ILE B CA 1
ATOM 3735 C C . ILE B 1 38 ? -10.484 -13.852 -9.109 1 77.12 38 ILE B C 1
ATOM 3737 O O . ILE B 1 38 ? -10.797 -14.898 -9.68 1 77.12 38 ILE B O 1
ATOM 3741 N N . TYR B 1 39 ? -10.422 -13.719 -7.812 1 79.56 39 TYR B N 1
ATOM 3742 C CA . TYR B 1 39 ? -10.508 -14.906 -6.969 1 79.56 39 TYR B CA 1
ATOM 3743 C C . TYR B 1 39 ? -11.828 -14.945 -6.207 1 79.56 39 TYR B C 1
ATOM 3745 O O . TYR B 1 39 ? -12.227 -15.992 -5.695 1 79.56 39 TYR B O 1
ATOM 3753 N N . GLY B 1 40 ? -12.445 -13.805 -6.102 1 69.5 40 GLY B N 1
ATOM 3754 C CA . GLY B 1 40 ? -13.719 -13.742 -5.41 1 69.5 40 GLY B CA 1
ATOM 3755 C C . GLY B 1 40 ? -14.891 -13.477 -6.336 1 69.5 40 GLY B C 1
ATOM 3756 O O . GLY B 1 40 ? -14.805 -12.633 -7.227 1 69.5 40 GLY B O 1
ATOM 3757 N N . GLN B 1 41 ? -16.016 -14.32 -6.184 1 68.06 41 GLN B N 1
ATOM 3758 C CA . GLN B 1 41 ? -17.109 -14.156 -7.129 1 68.06 41 GLN B CA 1
ATOM 3759 C C . GLN B 1 41 ? -18.453 -14.219 -6.422 1 68.06 41 GLN B C 1
ATOM 3761 O O . GLN B 1 41 ? -19.5 -14.047 -7.051 1 68.06 41 GLN B O 1
ATOM 3766 N N . ASP B 1 42 ? -18.406 -14.227 -5.266 1 80.56 42 ASP B N 1
ATOM 3767 C CA . ASP B 1 42 ? -19.656 -14.422 -4.551 1 80.56 42 ASP B CA 1
ATOM 3768 C C . ASP B 1 42 ? -20.406 -13.102 -4.391 1 80.56 42 ASP B C 1
ATOM 3770 O O . ASP B 1 42 ? -19.969 -12.211 -3.66 1 80.56 42 ASP B O 1
ATOM 3774 N N . THR B 1 43 ? -21.562 -13.062 -5.047 1 83.25 43 THR B N 1
ATOM 3775 C CA . THR B 1 43 ? -22.344 -11.828 -5.035 1 83.25 43 THR B CA 1
ATOM 3776 C C . THR B 1 43 ? -22.844 -11.523 -3.629 1 83.25 43 THR B C 1
ATOM 3778 O O . THR B 1 43 ? -22.938 -10.352 -3.242 1 83.25 43 THR B O 1
ATOM 3781 N N . LYS B 1 44 ? -23.172 -12.555 -2.939 1 87.75 44 LYS B N 1
ATOM 3782 C CA . LYS B 1 44 ? -23.625 -12.344 -1.565 1 87.75 44 LYS B CA 1
ATOM 3783 C C . LYS B 1 44 ? -22.484 -11.805 -0.693 1 87.75 44 LYS B C 1
ATOM 3785 O O . LYS B 1 44 ? -22.703 -10.914 0.131 1 87.75 44 LYS B O 1
ATOM 3790 N N . LEU B 1 45 ? -21.375 -12.375 -0.908 1 88.94 45 LEU B N 1
ATOM 3791 C CA . LEU B 1 45 ? -20.219 -11.875 -0.194 1 88.94 45 LEU B CA 1
ATOM 3792 C C . LEU B 1 45 ? -19.938 -10.414 -0.55 1 88.94 45 LEU B C 1
ATOM 3794 O O . LEU B 1 45 ? -19.656 -9.602 0.329 1 88.94 45 LEU B O 1
ATOM 3798 N N . THR B 1 46 ? -20.078 -10.062 -1.8 1 90.12 46 THR B N 1
ATOM 3799 C CA . THR B 1 46 ? -19.828 -8.695 -2.256 1 90.12 46 THR B CA 1
ATOM 3800 C C . THR B 1 46 ? -20.781 -7.715 -1.595 1 90.12 46 THR B C 1
ATOM 3802 O O . THR B 1 46 ? -20.375 -6.617 -1.202 1 90.12 46 THR B O 1
ATOM 3805 N N . SER B 1 47 ? -22 -8.117 -1.497 1 91.25 47 SER B N 1
ATOM 3806 C CA . SER B 1 47 ? -23 -7.273 -0.838 1 91.25 47 SER B CA 1
ATOM 3807 C C . SER B 1 47 ? -22.656 -7.074 0.635 1 91.25 47 SER B C 1
ATOM 3809 O O . SER B 1 47 ? -22.812 -5.973 1.168 1 91.25 47 SER B O 1
ATOM 3811 N N . LEU B 1 48 ? -22.281 -8.141 1.243 1 92.25 48 LEU B N 1
ATOM 3812 C CA . LEU B 1 48 ? -21.844 -8.062 2.635 1 92.25 48 LEU B CA 1
ATOM 3813 C C . LEU B 1 48 ? -20.656 -7.117 2.785 1 92.25 48 LEU B C 1
ATOM 3815 O O . LEU B 1 48 ? -20.609 -6.312 3.719 1 92.25 48 LEU B O 1
ATOM 3819 N N . LEU B 1 49 ? -19.766 -7.195 1.876 1 92.25 49 LEU B N 1
ATOM 3820 C CA . LEU B 1 49 ? -18.547 -6.387 1.941 1 92.25 49 LEU B CA 1
ATOM 3821 C C . LEU B 1 49 ? -18.859 -4.918 1.689 1 92.25 49 LEU B C 1
ATOM 3823 O O . LEU B 1 49 ? -18.219 -4.035 2.258 1 92.25 49 LEU B O 1
ATOM 3827 N N . ALA B 1 50 ? -19.844 -4.688 0.863 1 92.25 50 ALA B N 1
ATOM 3828 C CA . ALA B 1 50 ? -20.297 -3.312 0.661 1 92.25 50 ALA B CA 1
ATOM 3829 C C . ALA B 1 50 ? -20.844 -2.719 1.955 1 92.25 50 ALA B C 1
ATOM 3831 O O . ALA B 1 50 ? -20.594 -1.552 2.264 1 92.25 50 ALA B O 1
ATOM 3832 N N . LYS B 1 51 ? -21.594 -3.494 2.654 1 92.06 51 LYS B N 1
ATOM 3833 C CA . LYS B 1 51 ? -22.109 -3.047 3.947 1 92.06 51 LYS B CA 1
ATOM 3834 C C . LYS B 1 51 ? -20.969 -2.82 4.941 1 92.06 51 LYS B C 1
ATOM 3836 O O . LYS B 1 51 ? -20.984 -1.858 5.711 1 92.06 51 LYS B O 1
ATOM 3841 N N . SER B 1 52 ? -20.016 -3.734 4.965 1 92.25 52 SER B N 1
ATOM 3842 C CA . SER B 1 52 ? -18.828 -3.562 5.793 1 92.25 52 SER B CA 1
ATOM 3843 C C . SER B 1 52 ? -18.109 -2.26 5.461 1 92.25 52 SER B C 1
ATOM 3845 O O . SER B 1 52 ? -17.656 -1.542 6.359 1 92.25 52 SER B O 1
ATOM 3847 N N . TYR B 1 53 ? -18.016 -1.97 4.188 1 90.19 53 TYR B N 1
ATOM 3848 C CA . TYR B 1 53 ? -17.344 -0.755 3.727 1 90.19 53 TYR B CA 1
ATOM 3849 C C . TYR B 1 53 ? -18.062 0.487 4.246 1 90.19 53 TYR B C 1
ATOM 3851 O O . TYR B 1 53 ? -17.422 1.464 4.633 1 90.19 53 TYR B O 1
ATOM 3859 N N . GLU B 1 54 ? -19.281 0.453 4.242 1 89.75 54 GLU B N 1
ATOM 3860 C CA . GLU B 1 54 ? -20.062 1.588 4.723 1 89.75 54 GLU B CA 1
ATOM 3861 C C . GLU B 1 54 ? -19.75 1.889 6.188 1 89.75 54 GLU B C 1
ATOM 3863 O O . GLU B 1 54 ? -19.781 3.047 6.605 1 89.75 54 GLU B O 1
ATOM 3868 N N . ILE B 1 55 ? -19.5 0.857 6.906 1 88.06 55 ILE B N 1
ATOM 3869 C CA . ILE B 1 55 ? -19.266 0.992 8.336 1 88.06 55 ILE B CA 1
ATOM 3870 C C . ILE B 1 55 ? -17.828 1.477 8.578 1 88.06 55 ILE B C 1
ATOM 3872 O O . ILE B 1 55 ? -17.578 2.275 9.477 1 88.06 55 ILE B O 1
ATOM 3876 N N . PHE B 1 56 ? -16.891 1.124 7.73 1 88.75 56 PHE B N 1
ATOM 3877 C CA . PHE B 1 56 ? -15.484 1.285 8.102 1 88.75 56 PHE B CA 1
ATOM 3878 C C . PHE B 1 56 ? -14.742 2.129 7.074 1 88.75 56 PHE B C 1
ATOM 3880 O O . PHE B 1 56 ? -13.508 2.197 7.09 1 88.75 56 PHE B O 1
ATOM 3887 N N . ALA B 1 57 ? -15.367 2.82 6.23 1 84.62 57 ALA B N 1
ATOM 3888 C CA . ALA B 1 57 ? -14.805 3.51 5.07 1 84.62 57 ALA B CA 1
ATOM 3889 C C . ALA B 1 57 ? -13.695 4.469 5.492 1 84.62 57 ALA B C 1
ATOM 3891 O O . ALA B 1 57 ? -12.711 4.637 4.773 1 84.62 57 ALA B O 1
ATOM 3892 N N . PHE B 1 58 ? -13.766 5.039 6.637 1 83.5 58 PHE B N 1
ATOM 3893 C CA . PHE B 1 58 ? -12.828 6.098 7.004 1 83.5 58 PHE B CA 1
ATOM 3894 C C . PHE B 1 58 ? -11.984 5.68 8.203 1 83.5 58 PHE B C 1
ATOM 3896 O O . PHE B 1 58 ? -11.305 6.508 8.812 1 83.5 58 PHE B O 1
ATOM 3903 N N . SER B 1 59 ? -12.055 4.441 8.539 1 83.81 59 SER B N 1
ATOM 3904 C CA . SER B 1 59 ? -11.281 3.941 9.672 1 83.81 59 SER B CA 1
ATOM 3905 C C . SER B 1 59 ? -9.812 3.756 9.305 1 83.81 59 SER B C 1
ATOM 3907 O O . SER B 1 59 ? -9.484 3.537 8.141 1 83.81 59 SER B O 1
ATOM 3909 N N . ASN B 1 60 ? -8.961 3.941 10.305 1 83.94 60 ASN B N 1
ATOM 3910 C CA . ASN B 1 60 ? -7.508 3.924 10.188 1 83.94 60 ASN B CA 1
ATOM 3911 C C . ASN B 1 60 ? -6.852 3.275 11.398 1 83.94 60 ASN B C 1
ATOM 3913 O O . ASN B 1 60 ? -6.934 3.803 12.516 1 83.94 60 ASN B O 1
ATOM 3917 N N . PRO B 1 61 ? -6.102 2.205 11.172 1 78.94 61 PRO B N 1
ATOM 3918 C CA . PRO B 1 61 ? -5.504 1.519 12.32 1 78.94 61 PRO B CA 1
ATOM 3919 C C . PRO B 1 61 ? -4.359 2.309 12.945 1 78.94 61 PRO B C 1
ATOM 3921 O O . PRO B 1 61 ? -3.889 1.961 14.039 1 78.94 61 PRO B O 1
ATOM 3924 N N . LEU B 1 62 ? -3.932 3.346 12.297 1 76.94 62 LEU B N 1
ATOM 3925 C CA . LEU B 1 62 ? -2.869 4.184 12.844 1 76.94 62 LEU B CA 1
ATOM 3926 C C . LEU B 1 62 ? -3.324 4.863 14.133 1 76.94 62 LEU B C 1
ATOM 3928 O O . LEU B 1 62 ? -2.496 5.328 14.922 1 76.94 62 LEU B O 1
ATOM 3932 N N . HIS B 1 63 ? -4.652 4.953 14.32 1 77.25 63 HIS B N 1
ATOM 3933 C CA . HIS B 1 63 ? -5.223 5.605 15.5 1 77.25 63 HIS B CA 1
ATOM 3934 C C . HIS B 1 63 ? -6.023 4.617 16.344 1 77.25 63 HIS B C 1
ATOM 3936 O O . HIS B 1 63 ? -7.254 4.656 16.344 1 77.25 63 HIS B O 1
ATOM 3942 N N . PRO B 1 64 ? -5.297 3.881 17.141 1 76.56 64 PRO B N 1
ATOM 3943 C CA . PRO B 1 64 ? -5.973 2.814 17.891 1 76.56 64 PRO B CA 1
ATOM 3944 C C . PRO B 1 64 ? -6.938 3.354 18.953 1 76.56 64 PRO B C 1
ATOM 3946 O O . PRO B 1 64 ? -7.867 2.65 19.359 1 76.56 64 PRO B O 1
ATOM 3949 N N . GLU B 1 65 ? -6.727 4.535 19.344 1 76.06 65 GLU B N 1
ATOM 3950 C CA . GLU B 1 65 ? -7.621 5.141 20.328 1 76.06 65 GLU B CA 1
ATOM 3951 C C . GLU B 1 65 ? -8.992 5.418 19.719 1 76.06 65 GLU B C 1
ATOM 3953 O O . GLU B 1 65 ? -10.008 5.363 20.422 1 76.06 65 GLU B O 1
ATOM 3958 N N . VAL B 1 66 ? -8.977 5.633 18.469 1 78.5 66 VAL B N 1
ATOM 3959 C CA . VAL B 1 66 ? -10.219 5.977 17.781 1 78.5 66 VAL B CA 1
ATOM 3960 C C . VAL B 1 66 ? -10.812 4.73 17.141 1 78.5 66 VAL B C 1
ATOM 3962 O O . VAL B 1 66 ? -12.031 4.578 17.078 1 78.5 66 VAL B O 1
ATOM 3965 N N . PHE B 1 67 ? -9.891 3.816 16.703 1 85.81 67 PHE B N 1
ATOM 3966 C CA . PHE B 1 67 ? -10.359 2.66 15.945 1 85.81 67 PHE B CA 1
ATOM 3967 C C . PHE B 1 67 ? -9.836 1.367 16.547 1 85.81 67 PHE B C 1
ATOM 3969 O O . PHE B 1 67 ? -9.203 0.562 15.859 1 85.81 67 PHE B O 1
ATOM 3976 N N . PRO B 1 68 ? -10.156 1.062 17.781 1 84.31 68 PRO B N 1
ATOM 3977 C CA . PRO B 1 68 ? -9.719 -0.192 18.406 1 84.31 68 PRO B CA 1
ATOM 3978 C C . PRO B 1 68 ? -10.297 -1.423 17.703 1 84.31 68 PRO B C 1
ATOM 3980 O O . PRO B 1 68 ? -9.695 -2.498 17.734 1 84.31 68 PRO B O 1
ATOM 3983 N N . ASP B 1 69 ? -11.43 -1.263 17.109 1 88.44 69 ASP B N 1
ATOM 3984 C CA . ASP B 1 69 ? -12.094 -2.34 16.375 1 88.44 69 ASP B CA 1
ATOM 3985 C C . ASP B 1 69 ? -11.227 -2.848 15.234 1 88.44 69 ASP B C 1
ATOM 3987 O O . ASP B 1 69 ? -11.047 -4.059 15.07 1 88.44 69 ASP B O 1
ATOM 3991 N N . ILE B 1 70 ? -10.648 -1.931 14.484 1 89.62 70 ILE B N 1
ATOM 3992 C CA . ILE B 1 70 ? -9.82 -2.305 13.344 1 89.62 70 ILE B CA 1
ATOM 3993 C C . ILE B 1 70 ? -8.555 -3.012 13.828 1 89.62 70 ILE B C 1
ATOM 3995 O O . ILE B 1 70 ? -8.117 -3.992 13.227 1 89.62 70 ILE B O 1
ATOM 3999 N N . ARG B 1 71 ? -8 -2.549 14.883 1 87.19 71 ARG B N 1
ATOM 4000 C CA . ARG B 1 71 ? -6.812 -3.184 15.438 1 87.19 71 ARG B CA 1
ATOM 4001 C C . ARG B 1 71 ? -7.113 -4.609 15.883 1 87.19 71 ARG B C 1
ATOM 4003 O O . ARG B 1 71 ? -6.285 -5.508 15.711 1 87.19 71 ARG B O 1
ATOM 4010 N N . LYS B 1 72 ? -8.242 -4.789 16.516 1 89.38 72 LYS B N 1
ATOM 4011 C CA . LYS B 1 72 ? -8.656 -6.125 16.953 1 89.38 72 LYS B CA 1
ATOM 4012 C C . LYS B 1 72 ? -8.812 -7.055 15.75 1 89.38 72 LYS B C 1
ATOM 4014 O O . LYS B 1 72 ? -8.328 -8.188 15.773 1 89.38 72 LYS B O 1
ATOM 4019 N N . MET B 1 73 ? -9.492 -6.566 14.742 1 92.62 73 MET B N 1
ATOM 4020 C CA . MET B 1 73 ? -9.695 -7.375 13.547 1 92.62 73 MET B CA 1
ATOM 4021 C C . MET B 1 73 ? -8.359 -7.727 12.891 1 92.62 73 MET B C 1
ATOM 4023 O O . MET B 1 73 ? -8.172 -8.852 12.422 1 92.62 73 MET B O 1
ATOM 4027 N N . GLU B 1 74 ? -7.477 -6.738 12.875 1 92.56 74 GLU B N 1
ATOM 4028 C CA . GLU B 1 74 ? -6.152 -6.969 12.305 1 92.56 74 GLU B CA 1
ATOM 4029 C C . GLU B 1 74 ? -5.418 -8.078 13.055 1 92.56 74 GLU B C 1
ATOM 4031 O O . GLU B 1 74 ? -4.836 -8.977 12.438 1 92.56 74 GLU B O 1
ATOM 4036 N N . ALA B 1 75 ? -5.449 -8.023 14.328 1 92.06 75 ALA B N 1
ATOM 4037 C CA . ALA B 1 75 ? -4.805 -9.039 15.164 1 92.06 75 ALA B CA 1
ATOM 4038 C C . ALA B 1 75 ? -5.422 -10.414 14.938 1 92.06 75 ALA B C 1
ATOM 4040 O O . ALA B 1 75 ? -4.711 -11.422 14.898 1 92.06 75 ALA B O 1
ATOM 4041 N N . GLU B 1 76 ? -6.695 -10.453 14.812 1 93.81 76 GLU B N 1
ATOM 4042 C CA . GLU B 1 76 ? -7.398 -11.711 14.609 1 93.81 76 GLU B CA 1
ATOM 4043 C C . GLU B 1 76 ? -7.074 -12.312 13.25 1 93.81 76 GLU B C 1
ATOM 4045 O O . GLU B 1 76 ? -6.898 -13.523 13.125 1 93.81 76 GLU B O 1
ATOM 4050 N N . ILE B 1 77 ? -6.973 -11.477 12.25 1 96.38 77 ILE B N 1
ATOM 4051 C CA . ILE B 1 77 ? -6.59 -11.938 10.922 1 96.38 77 ILE B CA 1
ATOM 4052 C C . ILE B 1 77 ? -5.227 -12.625 10.984 1 96.38 77 ILE B C 1
ATOM 4054 O O . ILE B 1 77 ? -5.055 -13.719 10.445 1 96.38 77 ILE B O 1
ATOM 4058 N N . VAL B 1 78 ? -4.281 -11.992 11.633 1 96.19 78 VAL B N 1
ATOM 4059 C CA . VAL B 1 78 ? -2.92 -12.508 11.734 1 96.19 78 VAL B CA 1
ATOM 4060 C C . VAL B 1 78 ? -2.92 -13.836 12.484 1 96.19 78 VAL B C 1
ATOM 4062 O O . VAL B 1 78 ? -2.316 -14.812 12.031 1 96.19 78 VAL B O 1
ATOM 4065 N N . ARG B 1 79 ? -3.641 -13.891 13.562 1 95.69 79 ARG B N 1
ATOM 4066 C CA . ARG B 1 79 ? -3.652 -15.102 14.375 1 95.69 79 ARG B CA 1
ATOM 4067 C C . ARG B 1 79 ? -4.301 -16.266 13.633 1 95.69 79 ARG B C 1
ATOM 4069 O O . ARG B 1 79 ? -3.787 -17.375 13.641 1 95.69 79 ARG B O 1
ATOM 4076 N N . MET B 1 80 ? -5.414 -15.984 13.023 1 96.81 80 MET B N 1
ATOM 4077 C CA . MET B 1 80 ? -6.086 -17.016 12.234 1 96.81 80 MET B CA 1
ATOM 4078 C C . MET B 1 80 ? -5.164 -17.562 11.148 1 96.81 80 MET B C 1
ATOM 4080 O O . MET B 1 80 ? -5.105 -18.766 10.93 1 96.81 80 MET B O 1
ATOM 4084 N N . THR B 1 81 ? -4.422 -16.688 10.531 1 97.88 81 THR B N 1
ATOM 4085 C CA . THR B 1 81 ? -3.541 -17.094 9.438 1 97.88 81 THR B CA 1
ATOM 4086 C C . THR B 1 81 ? -2.34 -17.875 9.977 1 97.88 81 THR B C 1
ATOM 4088 O O . THR B 1 81 ? -1.925 -18.875 9.391 1 97.88 81 THR B O 1
ATOM 4091 N N . CYS B 1 82 ? -1.773 -17.359 11.078 1 97.38 82 CYS B N 1
ATOM 4092 C CA . CYS B 1 82 ? -0.684 -18.109 11.711 1 97.38 82 CYS B CA 1
ATOM 4093 C C . CYS B 1 82 ? -1.11 -19.531 12.039 1 97.38 82 CYS B C 1
ATOM 4095 O O . CYS B 1 82 ? -0.355 -20.469 11.805 1 97.38 82 CYS B O 1
ATOM 4097 N N . ASN B 1 83 ? -2.293 -19.688 12.508 1 96.88 83 ASN B N 1
ATOM 4098 C CA . ASN B 1 83 ? -2.805 -21 12.859 1 96.88 83 ASN B CA 1
ATOM 4099 C C . ASN B 1 83 ? -2.924 -21.906 11.633 1 96.88 83 ASN B C 1
ATOM 4101 O O . ASN B 1 83 ? -2.629 -23.094 11.695 1 96.88 83 ASN B O 1
ATOM 4105 N N . LEU B 1 84 ? -3.328 -21.344 10.562 1 97.38 84 LEU B N 1
ATOM 4106 C CA . LEU B 1 84 ? -3.459 -22.094 9.32 1 97.38 84 LEU B CA 1
ATOM 4107 C C . LEU B 1 84 ? -2.113 -22.672 8.891 1 97.38 84 LEU B C 1
ATOM 4109 O O . LEU B 1 84 ? -2.059 -23.734 8.273 1 97.38 84 LEU B O 1
ATOM 4113 N N . PHE B 1 85 ? -1.036 -21.984 9.227 1 98.19 85 PHE B N 1
ATOM 4114 C CA . PHE B 1 85 ? 0.287 -22.391 8.766 1 98.19 85 PHE B CA 1
ATOM 4115 C C . PHE B 1 85 ? 1.071 -23.047 9.891 1 98.19 85 PHE B C 1
ATOM 4117 O O . PHE B 1 85 ? 2.303 -23.062 9.875 1 98.19 85 PHE B O 1
ATOM 4124 N N . ASN B 1 86 ? 0.356 -23.469 10.891 1 97.81 86 ASN B N 1
ATOM 4125 C CA . ASN B 1 86 ? 0.922 -24.203 12.016 1 97.81 86 ASN B CA 1
ATOM 4126 C C . ASN B 1 86 ? 1.954 -23.375 12.773 1 97.81 86 ASN B C 1
ATOM 4128 O O . ASN B 1 86 ? 2.996 -23.891 13.18 1 97.81 86 ASN B O 1
ATOM 4132 N N . GLY B 1 87 ? 1.632 -22.125 12.836 1 96.62 87 GLY B N 1
ATOM 4133 C CA . GLY B 1 87 ? 2.465 -21.266 13.664 1 96.62 87 GLY B CA 1
ATOM 4134 C C . GLY B 1 87 ? 2.264 -21.5 15.148 1 96.62 87 GLY B C 1
ATOM 4135 O O . GLY B 1 87 ? 1.129 -21.609 15.617 1 96.62 87 GLY B O 1
ATOM 4136 N N . GLY B 1 88 ? 3.311 -21.703 15.945 1 94.06 88 GLY B N 1
ATOM 4137 C CA . GLY B 1 88 ? 3.232 -21.859 17.391 1 94.06 88 GLY B CA 1
ATOM 4138 C C . GLY B 1 88 ? 2.762 -20.609 18.094 1 94.06 88 GLY B C 1
ATOM 4139 O O . GLY B 1 88 ? 2.389 -19.625 17.453 1 94.06 88 GLY B O 1
ATOM 4140 N N . PRO B 1 89 ? 2.732 -20.578 19.406 1 92.75 89 PRO B N 1
ATOM 4141 C CA . PRO B 1 89 ? 2.217 -19.469 20.203 1 92.75 89 PRO B CA 1
ATOM 4142 C C . PRO B 1 89 ? 3.01 -18.172 19.984 1 92.75 89 PRO B C 1
ATOM 4144 O O . PRO B 1 89 ? 2.473 -17.078 20.172 1 92.75 89 PRO B O 1
ATOM 4147 N N . GLU B 1 90 ? 4.215 -18.328 19.5 1 94.44 90 GLU B N 1
ATOM 4148 C CA . GLU B 1 90 ? 5.059 -17.156 19.359 1 94.44 90 GLU B CA 1
ATOM 4149 C C . GLU B 1 90 ? 4.941 -16.562 17.953 1 94.44 90 GLU B C 1
ATOM 4151 O O . GLU B 1 90 ? 5.453 -15.477 17.688 1 94.44 90 GLU B O 1
ATOM 4156 N N . SER B 1 91 ? 4.285 -17.359 17.062 1 96.38 91 SER B N 1
ATOM 4157 C CA . SER B 1 91 ? 4.145 -16.844 15.711 1 96.38 91 SER B CA 1
ATOM 4158 C C . SER B 1 91 ? 3.377 -15.523 15.703 1 96.38 91 SER B C 1
ATOM 4160 O O . SER B 1 91 ? 2.564 -15.266 16.594 1 96.38 91 SER B O 1
ATOM 4162 N N . CYS B 1 92 ? 3.699 -14.625 14.844 1 95.81 92 CYS B N 1
ATOM 4163 C CA . CYS B 1 92 ? 3.141 -13.289 14.711 1 95.81 92 CYS B CA 1
ATOM 4164 C C . CYS B 1 92 ? 3.127 -12.836 13.258 1 95.81 92 CYS B C 1
ATOM 4166 O O . CYS B 1 92 ? 3.412 -13.633 12.359 1 95.81 92 CYS B O 1
ATOM 4168 N N . GLY B 1 93 ? 2.715 -11.609 13.07 1 96.5 93 GLY B N 1
ATOM 4169 C CA . GLY B 1 93 ? 2.672 -11.141 11.695 1 96.5 93 GLY B CA 1
ATOM 4170 C C . GLY B 1 93 ? 2.115 -9.734 11.555 1 96.5 93 GLY B C 1
ATOM 4171 O O . GLY B 1 93 ? 2.074 -8.977 12.531 1 96.5 93 GLY B O 1
ATOM 4172 N N . VAL B 1 94 ? 1.861 -9.391 10.336 1 95.81 94 VAL B N 1
ATOM 4173 C CA . VAL B 1 94 ? 1.242 -8.109 9.992 1 95.81 94 VAL B CA 1
ATOM 4174 C C . VAL B 1 94 ? 0.3 -8.289 8.805 1 95.81 94 VAL B C 1
ATOM 4176 O O . VAL B 1 94 ? 0.493 -9.188 7.984 1 95.81 94 VAL B O 1
ATOM 4179 N N . VAL B 1 95 ? -0.755 -7.473 8.828 1 96 95 VAL B N 1
ATOM 4180 C CA . VAL B 1 95 ? -1.599 -7.371 7.637 1 96 95 VAL B CA 1
ATOM 4181 C C . VAL B 1 95 ? -1.002 -6.359 6.664 1 96 95 VAL B C 1
ATOM 4183 O O . VAL B 1 95 ? -0.654 -5.242 7.055 1 96 95 VAL B O 1
ATOM 4186 N N . THR B 1 96 ? -0.778 -6.816 5.453 1 96.25 96 THR B N 1
ATOM 4187 C CA . THR B 1 96 ? -0.234 -5.941 4.422 1 96.25 96 THR B CA 1
ATOM 4188 C C . THR B 1 96 ? -1.267 -5.688 3.326 1 96.25 96 THR B C 1
ATOM 4190 O O . THR B 1 96 ? -2.373 -6.227 3.373 1 96.25 96 THR B O 1
ATOM 4193 N N . THR B 1 97 ? -0.898 -4.898 2.342 1 93.94 97 THR B N 1
ATOM 4194 C CA . THR B 1 97 ? -1.841 -4.516 1.295 1 93.94 97 THR B CA 1
ATOM 4195 C C . THR B 1 97 ? -1.787 -5.504 0.133 1 93.94 97 THR B C 1
ATOM 4197 O O . THR B 1 97 ? -2.58 -5.41 -0.807 1 93.94 97 THR B O 1
ATOM 4200 N N . GLY B 1 98 ? -0.841 -6.426 0.177 1 95.25 98 GLY B N 1
ATOM 4201 C CA . GLY B 1 98 ? -0.686 -7.402 -0.89 1 95.25 98 GLY B CA 1
ATOM 4202 C C . GLY B 1 98 ? 0.595 -8.203 -0.779 1 95.25 98 GLY B C 1
ATOM 4203 O O . GLY B 1 98 ? 1.451 -7.91 0.057 1 95.25 98 GLY B O 1
ATOM 4204 N N . GLY B 1 99 ? 0.669 -9.148 -1.681 1 96.81 99 GLY B N 1
ATOM 4205 C CA . GLY B 1 99 ? 1.81 -10.055 -1.652 1 96.81 99 GLY B CA 1
ATOM 4206 C C . GLY B 1 99 ? 3.135 -9.344 -1.876 1 96.81 99 GLY B C 1
ATOM 4207 O O . GLY B 1 99 ? 4.137 -9.688 -1.246 1 96.81 99 GLY B O 1
ATOM 4208 N N . THR B 1 100 ? 3.166 -8.367 -2.766 1 96.94 100 THR B N 1
ATOM 4209 C CA . THR B 1 100 ? 4.395 -7.633 -3.037 1 96.94 100 THR B CA 1
ATOM 4210 C C . THR B 1 100 ? 4.902 -6.941 -1.775 1 96.94 100 THR B C 1
ATOM 4212 O O . THR B 1 100 ? 6.086 -7.023 -1.447 1 96.94 100 THR B O 1
ATOM 4215 N N . GLU B 1 101 ? 3.988 -6.312 -1.084 1 97.19 101 GLU B N 1
ATOM 4216 C CA . GLU B 1 101 ? 4.398 -5.641 0.147 1 97.19 101 GLU B CA 1
ATOM 4217 C C . GLU B 1 101 ? 4.871 -6.648 1.192 1 97.19 101 GLU B C 1
ATOM 4219 O O . GLU B 1 101 ? 5.832 -6.391 1.921 1 97.19 101 GLU B O 1
ATOM 4224 N N . SER B 1 102 ? 4.172 -7.805 1.288 1 98.31 102 SER B N 1
ATOM 4225 C CA . SER B 1 102 ? 4.586 -8.844 2.23 1 98.31 102 SER B CA 1
ATOM 4226 C C . SER B 1 102 ? 6.016 -9.289 1.967 1 98.31 102 SER B C 1
ATOM 4228 O O . SER B 1 102 ? 6.832 -9.359 2.889 1 98.31 102 SER B O 1
ATOM 4230 N N . ILE B 1 103 ? 6.301 -9.562 0.729 1 98.75 103 ILE B N 1
ATOM 4231 C CA . ILE B 1 103 ? 7.621 -10.039 0.333 1 98.75 103 ILE B CA 1
ATOM 4232 C C . ILE B 1 103 ? 8.664 -8.961 0.609 1 98.75 103 ILE B C 1
ATOM 4234 O O . ILE B 1 103 ? 9.719 -9.242 1.187 1 98.75 103 ILE B O 1
ATOM 4238 N N . MET B 1 104 ? 8.375 -7.77 0.242 1 98.62 104 MET B N 1
ATOM 4239 C CA . MET B 1 104 ? 9.328 -6.68 0.427 1 98.62 104 MET B CA 1
ATOM 4240 C C . MET B 1 104 ? 9.602 -6.441 1.908 1 98.62 104 MET B C 1
ATOM 4242 O O . MET B 1 104 ? 10.742 -6.207 2.303 1 98.62 104 MET B O 1
ATOM 4246 N N . LEU B 1 105 ? 8.547 -6.473 2.697 1 98.44 105 LEU B N 1
ATOM 4247 C CA . LEU B 1 105 ? 8.727 -6.27 4.133 1 98.44 105 LEU B CA 1
ATOM 4248 C C . LEU B 1 105 ? 9.555 -7.395 4.742 1 98.44 105 LEU B C 1
ATOM 4250 O O . LEU B 1 105 ? 10.375 -7.152 5.629 1 98.44 105 LEU B O 1
ATOM 4254 N N . ALA B 1 106 ? 9.32 -8.641 4.309 1 98.75 106 ALA B N 1
ATOM 4255 C CA . ALA B 1 106 ? 10.164 -9.742 4.77 1 98.75 106 ALA B CA 1
ATOM 4256 C C . ALA B 1 106 ? 11.625 -9.492 4.422 1 98.75 106 ALA B C 1
ATOM 4258 O O . ALA B 1 106 ? 12.508 -9.656 5.266 1 98.75 106 ALA B O 1
ATOM 4259 N N . CYS B 1 107 ? 11.883 -9.102 3.182 1 98.88 107 CYS B N 1
ATOM 4260 C CA . CYS B 1 107 ? 13.242 -8.805 2.75 1 98.88 107 CYS B CA 1
ATOM 4261 C C . CYS B 1 107 ? 13.844 -7.68 3.588 1 98.88 107 CYS B C 1
ATOM 4263 O O . CYS B 1 107 ? 15.023 -7.738 3.955 1 98.88 107 CYS B O 1
ATOM 4265 N N . LEU B 1 108 ? 13.039 -6.652 3.885 1 98.62 108 LEU B N 1
ATOM 4266 C CA . LEU B 1 108 ? 13.508 -5.539 4.703 1 98.62 108 LEU B CA 1
ATOM 4267 C C . LEU B 1 108 ? 13.898 -6.016 6.094 1 98.62 108 LEU B C 1
ATOM 4269 O O . LEU B 1 108 ? 14.93 -5.598 6.629 1 98.62 108 LEU B O 1
ATOM 4273 N N . ALA B 1 109 ? 13.039 -6.84 6.688 1 98.31 109 ALA B N 1
ATOM 4274 C CA . ALA B 1 109 ? 13.312 -7.367 8.023 1 98.31 109 ALA B CA 1
ATOM 4275 C C . ALA B 1 109 ? 14.648 -8.102 8.062 1 98.31 109 ALA B C 1
ATOM 4277 O O . ALA B 1 109 ? 15.469 -7.867 8.953 1 98.31 109 ALA B O 1
ATOM 4278 N N . TYR B 1 110 ? 14.859 -8.922 7.102 1 98.75 110 TYR B N 1
ATOM 4279 C CA . TYR B 1 110 ? 16.047 -9.758 7.129 1 98.75 110 TYR B CA 1
ATOM 4280 C C . TYR B 1 110 ? 17.281 -8.969 6.707 1 98.75 110 TYR B C 1
ATOM 4282 O O . TYR B 1 110 ? 18.391 -9.25 7.152 1 98.75 110 TYR B O 1
ATOM 4290 N N . ARG B 1 111 ? 17.094 -7.949 5.789 1 98.69 111 ARG B N 1
ATOM 4291 C CA . ARG B 1 111 ? 18.188 -7.008 5.523 1 98.69 111 ARG B CA 1
ATOM 4292 C C . ARG B 1 111 ? 18.656 -6.336 6.805 1 98.69 111 ARG B C 1
ATOM 4294 O O . ARG B 1 111 ? 19.859 -6.316 7.102 1 98.69 111 ARG B O 1
ATOM 4301 N N . ASN B 1 112 ? 17.719 -5.746 7.527 1 97.94 112 ASN B N 1
ATOM 4302 C CA . ASN B 1 112 ? 18.047 -5.027 8.758 1 97.94 112 ASN B CA 1
ATOM 4303 C C . ASN B 1 112 ? 18.656 -5.957 9.797 1 97.94 112 ASN B C 1
ATOM 4305 O O . ASN B 1 112 ? 19.594 -5.578 10.5 1 97.94 112 ASN B O 1
ATOM 4309 N N . TRP B 1 113 ? 18.047 -7.168 9.875 1 97.56 113 TRP B N 1
ATOM 4310 C CA . TRP B 1 113 ? 18.594 -8.188 10.766 1 97.56 113 TRP B CA 1
ATOM 4311 C C . TRP B 1 113 ? 20.047 -8.484 10.438 1 97.56 113 TRP B C 1
ATOM 4313 O O . TRP B 1 113 ? 20.891 -8.547 11.336 1 97.56 113 TRP B O 1
ATOM 4323 N N . ALA B 1 114 ? 20.375 -8.664 9.188 1 98.25 114 ALA B N 1
ATOM 4324 C CA . ALA B 1 114 ? 21.719 -8.977 8.727 1 98.25 114 ALA B CA 1
ATOM 4325 C C . ALA B 1 114 ? 22.672 -7.809 8.961 1 98.25 114 ALA B C 1
ATOM 4327 O O . ALA B 1 114 ? 23.828 -8.008 9.344 1 98.25 114 ALA B O 1
ATOM 4328 N N . MET B 1 115 ? 22.203 -6.629 8.727 1 97.38 115 MET B N 1
ATOM 4329 C CA . MET B 1 115 ? 23.031 -5.445 8.914 1 97.38 115 MET B CA 1
ATOM 4330 C C . MET B 1 115 ? 23.406 -5.27 10.391 1 97.38 115 MET B C 1
ATOM 4332 O O . MET B 1 115 ? 24.516 -4.84 10.703 1 97.38 115 MET B O 1
ATOM 4336 N N . GLU B 1 116 ? 22.5 -5.562 11.242 1 95.56 116 GLU B N 1
ATOM 4337 C CA . GLU B 1 116 ? 22.781 -5.516 12.68 1 95.56 116 GLU B CA 1
ATOM 4338 C C . GLU B 1 116 ? 23.875 -6.508 13.062 1 95.56 116 GLU B C 1
ATOM 4340 O O . GLU B 1 116 ? 24.578 -6.312 14.055 1 95.56 116 GLU B O 1
ATOM 4345 N N . LYS B 1 117 ? 24.031 -7.5 12.242 1 95.62 117 LYS B N 1
ATOM 4346 C CA . LYS B 1 117 ? 25.047 -8.523 12.492 1 95.62 117 LYS B CA 1
ATOM 4347 C C . LYS B 1 117 ? 26.344 -8.195 11.766 1 95.62 117 LYS B C 1
ATOM 4349 O O . LYS B 1 117 ? 27.281 -9 11.766 1 95.62 117 LYS B O 1
ATOM 4354 N N . GLY B 1 118 ? 26.391 -7.066 11.062 1 96.62 118 GLY B N 1
ATOM 4355 C CA . GLY B 1 118 ? 27.641 -6.578 10.508 1 96.62 118 GLY B CA 1
ATOM 4356 C C . GLY B 1 118 ? 27.734 -6.781 9.008 1 96.62 118 GLY B C 1
ATOM 4357 O O . GLY B 1 118 ? 28.734 -6.41 8.391 1 96.62 118 GLY B O 1
ATOM 4358 N N . ILE B 1 119 ? 26.719 -7.344 8.391 1 97.5 119 ILE B N 1
ATOM 4359 C CA . ILE B 1 119 ? 26.766 -7.547 6.945 1 97.5 119 ILE B CA 1
ATOM 4360 C C . ILE B 1 119 ? 26.469 -6.227 6.234 1 97.5 119 ILE B C 1
ATOM 4362 O O . ILE B 1 119 ? 25.422 -5.609 6.465 1 97.5 119 ILE B O 1
ATOM 4366 N N . LYS B 1 120 ? 27.281 -5.801 5.348 1 95.69 120 LYS B N 1
ATOM 4367 C CA . LYS B 1 120 ? 27.172 -4.492 4.711 1 95.69 120 LYS B CA 1
ATOM 4368 C C . LYS B 1 120 ? 26.188 -4.535 3.539 1 95.69 120 LYS B C 1
ATOM 4370 O O . LYS B 1 120 ? 25.422 -3.598 3.332 1 95.69 120 LYS B O 1
ATOM 4375 N N . ILE B 1 121 ? 26.281 -5.637 2.746 1 96.56 121 ILE B N 1
ATOM 4376 C CA . ILE B 1 121 ? 25.391 -5.824 1.604 1 96.56 121 ILE B CA 1
ATOM 4377 C C . ILE B 1 121 ? 24.703 -7.18 1.705 1 96.56 121 ILE B C 1
ATOM 4379 O O . ILE B 1 121 ? 25.172 -8.164 1.136 1 96.56 121 ILE B O 1
ATOM 4383 N N . PRO B 1 122 ? 23.594 -7.188 2.412 1 98.56 122 PRO B N 1
ATOM 4384 C CA . PRO B 1 122 ? 22.875 -8.453 2.57 1 98.56 122 PRO B CA 1
ATOM 4385 C C . PRO B 1 122 ? 22.438 -9.055 1.236 1 98.56 122 PRO B C 1
ATOM 4387 O O . PRO B 1 122 ? 22.047 -8.328 0.323 1 98.56 122 PRO B O 1
ATOM 4390 N N . GLU B 1 123 ? 22.531 -10.383 1.156 1 98.88 123 GLU B N 1
ATOM 4391 C CA . GLU B 1 123 ? 22.281 -11.078 -0.102 1 98.88 123 GLU B CA 1
ATOM 4392 C C . GLU B 1 123 ? 21.141 -12.078 0.029 1 98.88 123 GLU B C 1
ATOM 4394 O O . GLU B 1 123 ? 21.109 -12.883 0.959 1 98.88 123 GLU B O 1
ATOM 4399 N N . ILE B 1 124 ? 20.203 -11.977 -0.882 1 98.94 124 ILE B N 1
ATOM 4400 C CA . ILE B 1 124 ? 19.094 -12.93 -1.006 1 98.94 124 ILE B CA 1
ATOM 4401 C C . ILE B 1 124 ? 19.469 -14.016 -2.014 1 98.94 124 ILE B C 1
ATOM 4403 O O . ILE B 1 124 ? 20.016 -13.719 -3.084 1 98.94 124 ILE B O 1
ATOM 4407 N N . ILE B 1 125 ? 19.25 -15.242 -1.681 1 98.94 125 ILE B N 1
ATOM 4408 C CA . ILE B 1 125 ? 19.359 -16.344 -2.637 1 98.94 125 ILE B CA 1
ATOM 4409 C C . ILE B 1 125 ? 17.969 -16.906 -2.941 1 98.94 125 ILE B C 1
ATOM 4411 O O . ILE B 1 125 ? 17.281 -17.391 -2.043 1 98.94 125 ILE B O 1
ATOM 4415 N N . ALA B 1 126 ? 17.547 -16.797 -4.18 1 98.88 126 ALA B N 1
ATOM 4416 C CA . ALA B 1 126 ? 16.203 -17.219 -4.59 1 98.88 126 ALA B CA 1
ATOM 4417 C C . ALA B 1 126 ? 16.25 -17.906 -5.953 1 98.88 126 ALA B C 1
ATOM 4419 O O . ALA B 1 126 ? 17.094 -17.594 -6.789 1 98.88 126 ALA B O 1
ATOM 4420 N N . PRO B 1 127 ? 15.375 -18.906 -6.195 1 98.81 127 PRO B N 1
ATOM 4421 C CA . PRO B 1 127 ? 15.281 -19.453 -7.543 1 98.81 127 PRO B CA 1
ATOM 4422 C C . PRO B 1 127 ? 14.875 -18.422 -8.586 1 98.81 127 PRO B C 1
ATOM 4424 O O . PRO B 1 127 ? 14.195 -17.438 -8.258 1 98.81 127 PRO B O 1
ATOM 4427 N N . ILE B 1 128 ? 15.234 -18.641 -9.836 1 98.38 128 ILE B N 1
ATOM 4428 C CA . ILE B 1 128 ? 14.953 -17.703 -10.93 1 98.38 128 ILE B CA 1
ATOM 4429 C C . ILE B 1 128 ? 13.445 -17.562 -11.117 1 98.38 128 ILE B C 1
ATOM 4431 O O . ILE B 1 128 ? 12.977 -16.578 -11.68 1 98.38 128 ILE B O 1
ATOM 4435 N N . THR B 1 129 ? 12.68 -18.516 -10.57 1 98.31 129 THR B N 1
ATOM 4436 C CA . THR B 1 129 ? 11.227 -18.516 -10.727 1 98.31 129 THR B CA 1
ATOM 4437 C C . THR B 1 129 ? 10.562 -17.766 -9.586 1 98.31 129 THR B C 1
ATOM 4439 O O . THR B 1 129 ? 9.336 -17.609 -9.562 1 98.31 129 THR B O 1
ATOM 4442 N N . ALA B 1 130 ? 11.391 -17.281 -8.586 1 98.5 130 ALA B N 1
ATOM 4443 C CA . ALA B 1 130 ? 10.82 -16.531 -7.48 1 98.5 130 ALA B CA 1
ATOM 4444 C C . ALA B 1 130 ? 10.102 -15.273 -7.988 1 98.5 130 ALA B C 1
ATOM 4446 O O . ALA B 1 130 ? 10.492 -14.695 -9 1 98.5 130 ALA B O 1
ATOM 4447 N N . HIS B 1 131 ? 9.062 -14.93 -7.289 1 97.94 131 HIS B N 1
ATOM 4448 C CA . HIS B 1 131 ? 8.266 -13.773 -7.676 1 97.94 131 HIS B CA 1
ATOM 4449 C C . HIS B 1 131 ? 9.141 -12.531 -7.859 1 97.94 131 HIS B C 1
ATOM 4451 O O . HIS B 1 131 ? 10.094 -12.328 -7.102 1 97.94 131 HIS B O 1
ATOM 4457 N N . ALA B 1 132 ? 8.758 -11.648 -8.773 1 96.69 132 ALA B N 1
ATOM 4458 C CA . ALA B 1 132 ? 9.508 -10.453 -9.164 1 96.69 132 ALA B CA 1
ATOM 4459 C C . ALA B 1 132 ? 9.633 -9.477 -7.992 1 96.69 132 ALA B C 1
ATOM 4461 O O . ALA B 1 132 ? 10.508 -8.609 -7.988 1 96.69 132 ALA B O 1
ATOM 4462 N N . ALA B 1 133 ? 8.789 -9.617 -6.984 1 97.88 133 ALA B N 1
ATOM 4463 C CA . ALA B 1 133 ? 8.828 -8.75 -5.809 1 97.88 133 ALA B CA 1
ATOM 4464 C C . ALA B 1 133 ? 10.164 -8.867 -5.082 1 97.88 133 ALA B C 1
ATOM 4466 O O . ALA B 1 133 ? 10.602 -7.93 -4.414 1 97.88 133 ALA B O 1
ATOM 4467 N N . PHE B 1 134 ? 10.844 -10.039 -5.191 1 98.75 134 PHE B N 1
ATOM 4468 C CA . PHE B 1 134 ? 12.164 -10.18 -4.582 1 98.75 134 PHE B CA 1
ATOM 4469 C C . PHE B 1 134 ? 13.195 -9.328 -5.32 1 98.75 134 PHE B C 1
ATOM 4471 O O . PHE B 1 134 ? 14.07 -8.727 -4.695 1 98.75 134 PHE B O 1
ATOM 4478 N N . ASP B 1 135 ? 13.094 -9.297 -6.684 1 98.19 135 ASP B N 1
ATOM 4479 C CA . ASP B 1 135 ? 13.93 -8.391 -7.469 1 98.19 135 ASP B CA 1
ATOM 4480 C C . ASP B 1 135 ? 13.664 -6.934 -7.086 1 98.19 135 ASP B C 1
ATOM 4482 O O . ASP B 1 135 ? 14.602 -6.145 -6.941 1 98.19 135 ASP B O 1
ATOM 4486 N N . LYS B 1 136 ? 12.438 -6.617 -6.93 1 97.5 136 LYS B N 1
ATOM 4487 C CA . LYS B 1 136 ? 12.055 -5.262 -6.543 1 97.5 136 LYS B CA 1
ATOM 4488 C C . LYS B 1 136 ? 12.648 -4.895 -5.184 1 97.5 136 LYS B C 1
ATOM 4490 O O . LYS B 1 136 ? 13.195 -3.803 -5.016 1 97.5 136 LYS B O 1
ATOM 4495 N N . ALA B 1 137 ? 12.492 -5.773 -4.215 1 98.44 137 ALA B N 1
ATOM 4496 C CA . ALA B 1 137 ? 13.039 -5.539 -2.883 1 98.44 137 ALA B CA 1
ATOM 4497 C C . ALA B 1 137 ? 14.547 -5.312 -2.945 1 98.44 137 ALA B C 1
ATOM 4499 O O . ALA B 1 137 ? 15.07 -4.395 -2.311 1 98.44 137 ALA B O 1
ATOM 4500 N N . ALA B 1 138 ? 15.227 -6.184 -3.695 1 98.31 138 ALA B N 1
ATOM 4501 C CA . ALA B 1 138 ? 16.672 -6.07 -3.805 1 98.31 138 ALA B CA 1
ATOM 4502 C C . ALA B 1 138 ? 17.078 -4.719 -4.395 1 98.31 138 ALA B C 1
ATOM 4504 O O . ALA B 1 138 ? 18 -4.07 -3.904 1 98.31 138 ALA B O 1
ATOM 4505 N N . MET B 1 139 ? 16.344 -4.32 -5.438 1 96.44 139 MET B N 1
ATOM 4506 C CA . MET B 1 139 ? 16.625 -3.049 -6.098 1 96.44 139 MET B CA 1
ATOM 4507 C C . MET B 1 139 ? 16.328 -1.876 -5.168 1 96.44 139 MET B C 1
ATOM 4509 O O . MET B 1 139 ? 17.156 -0.976 -5.023 1 96.44 139 MET B O 1
ATOM 4513 N N . VAL B 1 140 ? 15.242 -1.893 -4.508 1 97.31 140 VAL B N 1
ATOM 4514 C CA . VAL B 1 140 ? 14.766 -0.77 -3.711 1 97.31 140 VAL B CA 1
ATOM 4515 C C . VAL B 1 140 ? 15.578 -0.664 -2.424 1 97.31 140 VAL B C 1
ATOM 4517 O O . VAL B 1 140 ? 15.922 0.438 -1.989 1 97.31 140 VAL B O 1
ATOM 4520 N N . PHE B 1 141 ? 15.914 -1.804 -1.803 1 98 141 PHE B N 1
ATOM 4521 C CA . PHE B 1 141 ? 16.531 -1.814 -0.483 1 98 141 PHE B CA 1
ATOM 4522 C C . PHE B 1 141 ? 18.047 -1.912 -0.596 1 98 141 PHE B C 1
ATOM 4524 O O . PHE B 1 141 ? 18.75 -1.965 0.417 1 98 141 PHE B O 1
ATOM 4531 N N . ARG B 1 142 ? 18.547 -1.967 -1.85 1 96.88 142 ARG B N 1
ATOM 4532 C CA . ARG B 1 142 ? 19.984 -2.07 -2.131 1 96.88 142 ARG B CA 1
ATOM 4533 C C . ARG B 1 142 ? 20.578 -3.324 -1.497 1 96.88 142 ARG B C 1
ATOM 4535 O O . ARG B 1 142 ? 21.562 -3.246 -0.759 1 96.88 142 ARG B O 1
ATOM 4542 N N . MET B 1 143 ? 19.969 -4.406 -1.798 1 98.38 143 MET B N 1
ATOM 4543 C CA . MET B 1 143 ? 20.438 -5.75 -1.477 1 98.38 143 MET B CA 1
ATOM 4544 C C . MET B 1 143 ? 20.969 -6.453 -2.721 1 98.38 143 MET B C 1
ATOM 4546 O O . MET B 1 143 ? 20.75 -5.992 -3.842 1 98.38 143 MET B O 1
ATOM 4550 N N . LYS B 1 144 ? 21.75 -7.449 -2.525 1 98.69 144 LYS B N 1
ATOM 4551 C CA . LYS B 1 144 ? 22.125 -8.328 -3.629 1 98.69 144 LYS B CA 1
ATOM 4552 C C . LYS B 1 144 ? 21.156 -9.5 -3.756 1 98.69 144 LYS B C 1
ATOM 4554 O O . LYS B 1 144 ? 20.734 -10.078 -2.75 1 98.69 144 LYS B O 1
ATOM 4559 N N . LEU B 1 145 ? 20.688 -9.781 -4.93 1 98.75 145 LEU B N 1
ATOM 4560 C CA . LEU B 1 145 ? 19.859 -10.953 -5.215 1 98.75 145 LEU B CA 1
ATOM 4561 C C . LEU B 1 145 ? 20.578 -11.906 -6.16 1 98.75 145 LEU B C 1
ATOM 4563 O O . LEU B 1 145 ? 20.984 -11.516 -7.262 1 98.75 145 LEU B O 1
ATOM 4567 N N . THR B 1 146 ? 20.844 -13.078 -5.691 1 98.81 146 THR B N 1
ATOM 4568 C CA . THR B 1 146 ? 21.406 -14.141 -6.516 1 98.81 146 THR B CA 1
ATOM 4569 C C . THR B 1 146 ? 20.328 -15.148 -6.902 1 98.81 146 THR B C 1
ATOM 4571 O O . THR B 1 146 ? 19.734 -15.797 -6.039 1 98.81 146 THR B O 1
ATOM 4574 N N . HIS B 1 147 ? 20.109 -15.273 -8.172 1 98.62 147 HIS B N 1
ATOM 4575 C CA . HIS B 1 147 ? 19.172 -16.266 -8.688 1 98.62 147 HIS B CA 1
ATOM 4576 C C . HIS B 1 147 ? 19.859 -17.609 -8.891 1 98.62 147 HIS B C 1
ATOM 4578 O O . HIS B 1 147 ? 20.938 -17.688 -9.5 1 98.62 147 HIS B O 1
ATOM 4584 N N . VAL B 1 148 ? 19.266 -18.625 -8.422 1 98.69 148 VAL B N 1
ATOM 4585 C CA . VAL B 1 148 ? 19.734 -19.984 -8.703 1 98.69 148 VAL B CA 1
ATOM 4586 C C . VAL B 1 148 ? 18.828 -20.641 -9.734 1 98.69 148 VAL B C 1
ATOM 4588 O O . VAL B 1 148 ? 17.656 -20.281 -9.852 1 98.69 148 VAL B O 1
ATOM 4591 N N . PRO B 1 149 ? 19.328 -21.562 -10.492 1 98.25 149 PRO B N 1
ATOM 4592 C CA . PRO B 1 149 ? 18.516 -22.234 -11.516 1 98.25 149 PRO B CA 1
ATOM 4593 C C . PRO B 1 149 ? 17.484 -23.188 -10.914 1 98.25 149 PRO B C 1
ATOM 4595 O O . PRO B 1 149 ? 17.5 -23.438 -9.711 1 98.25 149 PRO B O 1
ATOM 4598 N N . VAL B 1 150 ? 16.578 -23.594 -11.727 1 98.06 150 VAL B N 1
ATOM 4599 C CA . VAL B 1 150 ? 15.633 -24.641 -11.391 1 98.06 150 VAL B CA 1
ATOM 4600 C C . VAL B 1 150 ? 15.992 -25.922 -12.148 1 98.06 150 VAL B C 1
ATOM 4602 O O . VAL B 1 150 ? 16.703 -25.875 -13.148 1 98.06 150 VAL B O 1
ATOM 4605 N N . ASP B 1 151 ? 15.531 -27.047 -11.578 1 97.12 151 ASP B N 1
ATOM 4606 C CA . ASP B 1 151 ? 15.727 -28.312 -12.266 1 97.12 151 ASP B CA 1
ATOM 4607 C C . ASP B 1 151 ? 15.016 -28.328 -13.617 1 97.12 151 ASP B C 1
ATOM 4609 O O . ASP B 1 151 ? 13.828 -28.016 -13.703 1 97.12 151 ASP B O 1
ATOM 4613 N N . PRO B 1 152 ? 15.672 -28.672 -14.68 1 93.94 152 PRO B N 1
ATOM 4614 C CA . PRO B 1 152 ? 15.078 -28.578 -16.016 1 93.94 152 PRO B CA 1
ATOM 4615 C C . PRO B 1 152 ? 13.906 -29.531 -16.203 1 93.94 152 PRO B C 1
ATOM 4617 O O . PRO B 1 152 ? 13.078 -29.328 -17.109 1 93.94 152 PRO B O 1
ATOM 4620 N N . VAL B 1 153 ? 13.844 -30.531 -15.383 1 94.75 153 VAL B N 1
ATOM 4621 C CA . VAL B 1 153 ? 12.789 -31.531 -15.531 1 94.75 153 VAL B CA 1
ATOM 4622 C C . VAL B 1 153 ? 11.617 -31.172 -14.617 1 94.75 153 VAL B C 1
ATOM 4624 O O . VAL B 1 153 ? 10.477 -31.078 -15.07 1 94.75 153 VAL B O 1
ATOM 4627 N N . THR B 1 154 ? 11.914 -30.859 -13.414 1 96.56 154 THR B N 1
ATOM 4628 C CA . THR B 1 154 ? 10.852 -30.656 -12.438 1 96.56 154 THR B CA 1
ATOM 4629 C C . THR B 1 154 ? 10.469 -29.188 -12.352 1 96.56 154 THR B C 1
ATOM 4631 O O . THR B 1 154 ? 9.406 -28.844 -11.828 1 96.56 154 THR B O 1
ATOM 4634 N N . SER B 1 155 ? 11.336 -28.297 -12.805 1 97.5 155 SER B N 1
ATOM 4635 C CA . SER B 1 155 ? 11.188 -26.844 -12.742 1 97.5 155 SER B CA 1
ATOM 4636 C C . SER B 1 155 ? 11.195 -26.359 -11.297 1 97.5 155 SER B C 1
ATOM 4638 O O . SER B 1 155 ? 10.82 -25.219 -11.023 1 97.5 155 SER B O 1
ATOM 4640 N N . ALA B 1 156 ? 11.562 -27.203 -10.328 1 98.12 156 ALA B N 1
ATOM 4641 C CA . ALA B 1 156 ? 11.711 -26.828 -8.922 1 98.12 156 ALA B CA 1
ATOM 4642 C C . ALA B 1 156 ? 13.094 -26.234 -8.664 1 98.12 156 ALA B C 1
ATOM 4644 O O . ALA B 1 156 ? 14.047 -26.5 -9.398 1 98.12 156 ALA B O 1
ATOM 4645 N N . ALA B 1 157 ? 13.188 -25.484 -7.613 1 98.5 157 ALA B N 1
ATOM 4646 C CA . ALA B 1 157 ? 14.453 -24.859 -7.246 1 98.5 157 ALA B CA 1
ATOM 4647 C C . ALA B 1 157 ? 15.57 -25.891 -7.113 1 98.5 157 ALA B C 1
ATOM 4649 O O . ALA B 1 157 ? 15.352 -26.969 -6.562 1 98.5 157 ALA B O 1
ATOM 4650 N N . ASP B 1 158 ? 16.766 -25.578 -7.641 1 98.56 158 ASP B N 1
ATOM 4651 C CA . ASP B 1 158 ? 17.938 -26.406 -7.469 1 98.56 158 ASP B CA 1
ATOM 4652 C C . ASP B 1 158 ? 18.594 -26.172 -6.117 1 98.56 158 ASP B C 1
ATOM 4654 O O . ASP B 1 158 ? 19.422 -25.25 -5.98 1 98.56 158 ASP B O 1
ATOM 4658 N N . VAL B 1 159 ? 18.406 -27.078 -5.223 1 98.5 159 VAL B N 1
ATOM 4659 C CA . VAL B 1 159 ? 18.859 -26.906 -3.844 1 98.5 159 VAL B CA 1
ATOM 4660 C C . VAL B 1 159 ? 20.375 -26.953 -3.787 1 98.5 159 VAL B C 1
ATOM 4662 O O . VAL B 1 159 ? 21 -26.266 -2.986 1 98.5 159 VAL B O 1
ATOM 4665 N N . ASN B 1 160 ? 20.969 -27.797 -4.613 1 98.5 160 ASN B N 1
ATOM 4666 C CA . ASN B 1 160 ? 22.422 -27.859 -4.656 1 98.5 160 ASN B CA 1
ATOM 4667 C C . ASN B 1 160 ? 23.031 -26.531 -5.125 1 98.5 160 ASN B C 1
ATOM 4669 O O . ASN B 1 160 ? 24.031 -26.078 -4.582 1 98.5 160 ASN B O 1
ATOM 4673 N N . ALA B 1 161 ? 22.453 -26.016 -6.16 1 98.69 161 ALA B N 1
ATOM 4674 C CA . ALA B 1 161 ? 22.906 -24.703 -6.629 1 98.69 161 ALA B CA 1
ATOM 4675 C C . ALA B 1 161 ? 22.719 -23.641 -5.551 1 98.69 161 ALA B C 1
ATOM 4677 O O . ALA B 1 161 ? 23.531 -22.734 -5.414 1 98.69 161 ALA B O 1
ATOM 4678 N N . MET B 1 162 ? 21.641 -23.734 -4.812 1 98.75 162 MET B N 1
ATOM 4679 C CA . MET B 1 162 ? 21.391 -22.812 -3.705 1 98.75 162 MET B CA 1
ATOM 4680 C C . MET B 1 162 ? 22.469 -22.938 -2.641 1 98.75 162 MET B C 1
ATOM 4682 O O . MET B 1 162 ? 23 -21.922 -2.17 1 98.75 162 MET B O 1
ATOM 4686 N N . ARG B 1 163 ? 22.766 -24.125 -2.307 1 98.81 163 ARG B N 1
ATOM 4687 C CA . ARG B 1 163 ? 23.812 -24.375 -1.32 1 98.81 163 ARG B CA 1
ATOM 4688 C C . ARG B 1 163 ? 25.141 -23.766 -1.756 1 98.81 163 ARG B C 1
ATOM 4690 O O . ARG B 1 163 ? 25.812 -23.109 -0.961 1 98.81 163 ARG B O 1
ATOM 4697 N N . LYS B 1 164 ? 25.484 -23.922 -3.006 1 98.81 164 LYS B N 1
ATOM 4698 C CA . LYS B 1 164 ? 26.75 -23.438 -3.545 1 98.81 164 LYS B CA 1
ATOM 4699 C C . LYS B 1 164 ? 26.797 -21.906 -3.555 1 98.81 164 LYS B C 1
ATOM 4701 O O . LYS B 1 164 ? 27.859 -21.312 -3.48 1 98.81 164 LYS B O 1
ATOM 4706 N N . ALA B 1 165 ? 25.656 -21.312 -3.588 1 98.81 165 ALA B N 1
ATOM 4707 C CA . ALA B 1 165 ? 25.562 -19.859 -3.686 1 98.81 165 ALA B CA 1
ATOM 4708 C C . ALA B 1 165 ? 25.672 -19.203 -2.309 1 98.81 165 ALA B C 1
ATOM 4710 O O . ALA B 1 165 ? 25.922 -18 -2.203 1 98.81 165 ALA B O 1
ATOM 4711 N N . ILE B 1 166 ? 25.484 -19.938 -1.217 1 98.75 166 ILE B N 1
ATOM 4712 C CA . ILE B 1 166 ? 25.5 -19.406 0.14 1 98.75 166 ILE B CA 1
ATOM 4713 C C . ILE B 1 166 ? 26.891 -18.859 0.462 1 98.75 166 ILE B C 1
ATOM 4715 O O . ILE B 1 166 ? 27.906 -19.484 0.124 1 98.75 166 ILE B O 1
ATOM 4719 N N . ASN B 1 167 ? 26.984 -17.75 1.024 1 98.5 167 ASN B N 1
ATOM 4720 C CA . ASN B 1 167 ? 28.219 -17.109 1.481 1 98.5 167 ASN B CA 1
ATOM 4721 C C . ASN B 1 167 ? 27.984 -16.266 2.74 1 98.5 167 ASN B C 1
ATOM 4723 O O . ASN B 1 167 ? 26.906 -16.328 3.334 1 98.5 167 ASN B O 1
ATOM 4727 N N . LYS B 1 168 ? 28.953 -15.492 3.162 1 97.88 168 LYS B N 1
ATOM 4728 C CA . LYS B 1 168 ? 28.906 -14.805 4.449 1 97.88 168 LYS B CA 1
ATOM 4729 C C . LYS B 1 168 ? 27.906 -13.656 4.43 1 97.88 168 LYS B C 1
ATOM 4731 O O . LYS B 1 168 ? 27.516 -13.156 5.484 1 97.88 168 LYS B O 1
ATOM 4736 N N . ASN B 1 169 ? 27.484 -13.25 3.227 1 98.56 169 ASN B N 1
ATOM 4737 C CA . ASN B 1 169 ? 26.578 -12.117 3.105 1 98.56 169 ASN B CA 1
ATOM 4738 C C . ASN B 1 169 ? 25.125 -12.578 2.961 1 98.56 169 ASN B C 1
ATOM 4740 O O . ASN B 1 169 ? 24.203 -11.758 2.973 1 98.56 169 ASN B O 1
ATOM 4744 N N . THR B 1 170 ? 24.922 -13.914 2.871 1 98.88 170 THR B N 1
ATOM 4745 C CA . THR B 1 170 ? 23.578 -14.43 2.652 1 98.88 170 THR B CA 1
ATOM 4746 C C . THR B 1 170 ? 22.703 -14.188 3.877 1 98.88 170 THR B C 1
ATOM 4748 O O . THR B 1 170 ? 23.047 -14.594 4.988 1 98.88 170 THR B O 1
ATOM 4751 N N . CYS B 1 171 ? 21.562 -13.523 3.643 1 98.75 171 CYS B N 1
ATOM 4752 C CA . CYS B 1 171 ? 20.719 -13.195 4.785 1 98.75 171 CYS B CA 1
ATOM 4753 C C . CYS B 1 171 ? 19.344 -13.844 4.648 1 98.75 171 CYS B C 1
ATOM 4755 O O . CYS B 1 171 ? 18.562 -13.836 5.594 1 98.75 171 CYS B O 1
ATOM 4757 N N . LEU B 1 172 ? 19.047 -14.461 3.504 1 98.94 172 LEU B N 1
ATOM 4758 C CA . LEU B 1 172 ? 17.703 -14.977 3.264 1 98.94 172 LEU B CA 1
ATOM 4759 C C . LEU B 1 172 ? 17.719 -16.031 2.158 1 98.94 172 LEU B C 1
ATOM 4761 O O . LEU B 1 172 ? 18.328 -15.82 1.103 1 98.94 172 LEU B O 1
ATOM 4765 N N . LEU B 1 173 ? 17.172 -17.156 2.428 1 98.94 173 LEU B N 1
ATOM 4766 C CA . LEU B 1 173 ? 16.859 -18.156 1.415 1 98.94 173 LEU B CA 1
ATOM 4767 C C . LEU B 1 173 ? 15.359 -18.141 1.102 1 98.94 173 LEU B C 1
ATOM 4769 O O . LEU B 1 173 ? 14.531 -17.984 2.002 1 98.94 173 LEU B O 1
ATOM 4773 N N . VAL B 1 174 ? 15.055 -18.328 -0.194 1 98.94 174 VAL B N 1
ATOM 4774 C CA . VAL B 1 174 ? 13.664 -18.172 -0.618 1 98.94 174 VAL B CA 1
ATOM 4775 C C . VAL B 1 174 ? 13.195 -19.453 -1.321 1 98.94 174 VAL B C 1
ATOM 4777 O O . VAL B 1 174 ? 13.953 -20.062 -2.068 1 98.94 174 VAL B O 1
ATOM 4780 N N . GLY B 1 175 ? 12.023 -19.859 -1.073 1 98.88 175 GLY B N 1
ATOM 4781 C CA . GLY B 1 175 ? 11.266 -20.844 -1.832 1 98.88 175 GLY B CA 1
ATOM 4782 C C . GLY B 1 175 ? 9.812 -20.469 -2.018 1 98.88 175 GLY B C 1
ATOM 4783 O O . GLY B 1 175 ? 9.266 -19.672 -1.247 1 98.88 175 GLY B O 1
ATOM 4784 N N . SER B 1 176 ? 9.219 -20.984 -3.033 1 98.75 176 SER B N 1
ATOM 4785 C CA . SER B 1 176 ? 7.836 -20.641 -3.35 1 98.75 176 SER B CA 1
ATOM 4786 C C . SER B 1 176 ? 6.93 -21.875 -3.277 1 98.75 176 SER B C 1
ATOM 4788 O O . SER B 1 176 ? 7.348 -22.984 -3.633 1 98.75 176 SER B O 1
ATOM 4790 N N . ALA B 1 177 ? 5.664 -21.641 -2.867 1 98.44 177 ALA B N 1
ATOM 4791 C CA . ALA B 1 177 ? 4.68 -22.719 -2.783 1 98.44 177 ALA B CA 1
ATOM 4792 C C . ALA B 1 177 ? 3.297 -22.234 -3.209 1 98.44 177 ALA B C 1
ATOM 4794 O O . ALA B 1 177 ? 2.418 -22.031 -2.369 1 98.44 177 ALA B O 1
ATOM 4795 N N . PRO B 1 178 ? 2.938 -22.219 -4.465 1 97.94 178 PRO B N 1
ATOM 4796 C CA . PRO B 1 178 ? 3.848 -22.531 -5.566 1 97.94 178 PRO B CA 1
ATOM 4797 C C . PRO B 1 178 ? 4.512 -21.297 -6.156 1 97.94 178 PRO B C 1
ATOM 4799 O O . PRO B 1 178 ? 4.16 -20.172 -5.789 1 97.94 178 PRO B O 1
ATOM 4802 N N . GLN B 1 179 ? 5.527 -21.484 -6.945 1 98.12 179 GLN B N 1
ATOM 4803 C CA . GLN B 1 179 ? 6.012 -20.375 -7.762 1 98.12 179 GLN B CA 1
ATOM 4804 C C . GLN B 1 179 ? 5.008 -20 -8.852 1 98.12 179 GLN B C 1
ATOM 4806 O O . GLN B 1 179 ? 4.266 -20.859 -9.328 1 98.12 179 GLN B O 1
ATOM 4811 N N . PHE B 1 180 ? 4.91 -18.859 -9.234 1 95.94 180 PHE B N 1
ATOM 4812 C CA . PHE B 1 180 ? 3.92 -18.312 -10.156 1 95.94 180 PHE B CA 1
ATOM 4813 C C . PHE B 1 180 ? 4.125 -18.875 -11.562 1 95.94 180 PHE B C 1
ATOM 4815 O O . PHE B 1 180 ? 3.168 -19.281 -12.211 1 95.94 180 PHE B O 1
ATOM 4822 N N . PRO B 1 181 ? 5.312 -18.906 -12.094 1 97.06 181 PRO B N 1
ATOM 4823 C CA . PRO B 1 181 ? 5.477 -19.203 -13.516 1 97.06 181 PRO B CA 1
ATOM 4824 C C . PRO B 1 181 ? 4.938 -20.594 -13.891 1 97.06 181 PRO B C 1
ATOM 4826 O O . PRO B 1 181 ? 4.137 -20.703 -14.82 1 97.06 181 PRO B O 1
ATOM 4829 N N . HIS B 1 182 ? 5.336 -21.594 -13.109 1 97.94 182 HIS B N 1
ATOM 4830 C CA . HIS B 1 182 ? 5.07 -22.938 -13.602 1 97.94 182 HIS B CA 1
ATOM 4831 C C . HIS B 1 182 ? 4.188 -23.719 -12.633 1 97.94 182 HIS B C 1
ATOM 4833 O O . HIS B 1 182 ? 3.799 -24.859 -12.906 1 97.94 182 HIS B O 1
ATOM 4839 N N . GLY B 1 183 ? 3.877 -23.109 -11.539 1 97.88 183 GLY B N 1
ATOM 4840 C CA . GLY B 1 183 ? 2.965 -23.734 -10.594 1 97.88 183 GLY B CA 1
ATOM 4841 C C . GLY B 1 183 ? 3.625 -24.812 -9.75 1 97.88 183 GLY B C 1
ATOM 4842 O O . GLY B 1 183 ? 2.941 -25.656 -9.156 1 97.88 183 GLY B O 1
ATOM 4843 N N . ILE B 1 184 ? 4.918 -24.781 -9.672 1 98.31 184 ILE B N 1
ATOM 4844 C CA . ILE B 1 184 ? 5.668 -25.828 -9 1 98.31 184 ILE B CA 1
ATOM 4845 C C . ILE B 1 184 ? 5.957 -25.422 -7.555 1 98.31 184 ILE B C 1
ATOM 4847 O O . ILE B 1 184 ? 6.293 -24.266 -7.289 1 98.31 184 ILE B O 1
ATOM 4851 N N . ILE B 1 185 ? 5.754 -26.312 -6.602 1 98.56 185 ILE B N 1
ATOM 4852 C CA . ILE B 1 185 ? 6.188 -26.109 -5.223 1 98.56 185 ILE B CA 1
ATOM 4853 C C . ILE B 1 185 ? 7.688 -26.359 -5.113 1 98.56 185 ILE B C 1
ATOM 4855 O O . ILE B 1 185 ? 8.164 -27.453 -5.453 1 98.56 185 ILE B O 1
ATOM 4859 N N . ASP B 1 186 ? 8.461 -25.422 -4.703 1 98.69 186 ASP B N 1
ATOM 4860 C CA . ASP B 1 186 ? 9.883 -25.625 -4.465 1 98.69 186 ASP B CA 1
ATOM 4861 C C . ASP B 1 186 ? 10.109 -26.609 -3.324 1 98.69 186 ASP B C 1
ATOM 4863 O O . ASP B 1 186 ? 9.211 -26.859 -2.521 1 98.69 186 ASP B O 1
ATOM 4867 N N . PRO B 1 187 ? 11.305 -27.266 -3.32 1 98.5 187 PRO B N 1
ATOM 4868 C CA . PRO B 1 187 ? 11.602 -28.188 -2.219 1 98.5 187 PRO B CA 1
ATOM 4869 C C . PRO B 1 187 ? 11.844 -27.469 -0.897 1 98.5 187 PRO B C 1
ATOM 4871 O O . PRO B 1 187 ? 12.977 -27.453 -0.394 1 98.5 187 PRO B O 1
ATOM 4874 N N . ILE B 1 188 ? 10.781 -26.969 -0.229 1 98.81 188 ILE B N 1
ATOM 4875 C CA . ILE B 1 188 ? 10.852 -26.094 0.939 1 98.81 188 ILE B CA 1
ATOM 4876 C C . ILE B 1 188 ? 11.531 -26.844 2.094 1 98.81 188 ILE B C 1
ATOM 4878 O O . ILE B 1 188 ? 12.258 -26.234 2.883 1 98.81 188 ILE B O 1
ATOM 4882 N N . LYS B 1 189 ? 11.25 -28.156 2.215 1 98.75 189 LYS B N 1
ATOM 4883 C CA . LYS B 1 189 ? 11.883 -28.938 3.27 1 98.75 189 LYS B CA 1
ATOM 4884 C C . LYS B 1 189 ? 13.406 -28.891 3.152 1 98.75 189 LYS B C 1
ATOM 4886 O O . LYS B 1 189 ? 14.102 -28.625 4.137 1 98.75 189 LYS B O 1
ATOM 4891 N N . GLU B 1 190 ? 13.891 -29.172 1.983 1 98.81 190 GLU B N 1
ATOM 4892 C CA . GLU B 1 190 ? 15.336 -29.156 1.752 1 98.81 190 GLU B CA 1
ATOM 4893 C C . GLU B 1 190 ? 15.906 -27.766 1.938 1 98.81 190 GLU B C 1
ATOM 4895 O O . GLU B 1 190 ? 17.016 -27.609 2.463 1 98.81 190 GLU B O 1
ATOM 4900 N N . ILE B 1 191 ? 15.219 -26.75 1.492 1 98.88 191 ILE B N 1
ATOM 4901 C CA . ILE B 1 191 ? 15.664 -25.375 1.67 1 98.88 191 ILE B CA 1
ATOM 4902 C C . ILE B 1 191 ? 15.703 -25.031 3.156 1 98.88 191 ILE B C 1
ATOM 4904 O O . ILE B 1 191 ? 16.625 -24.359 3.621 1 98.88 191 ILE B O 1
ATOM 4908 N N . SER B 1 192 ? 14.648 -25.453 3.869 1 98.81 192 SER B N 1
ATOM 4909 C CA . SER B 1 192 ? 14.609 -25.297 5.316 1 98.81 192 SER B CA 1
ATOM 4910 C C . SER B 1 192 ? 15.836 -25.922 5.977 1 98.81 192 SER B C 1
ATOM 4912 O O . SER B 1 192 ? 16.422 -25.328 6.887 1 98.81 192 SER B O 1
ATOM 4914 N N . GLU B 1 193 ? 16.172 -27.109 5.539 1 98.81 193 GLU B N 1
ATOM 4915 C CA . GLU B 1 193 ? 17.344 -27.781 6.082 1 98.81 193 GLU B CA 1
ATOM 4916 C C . GLU B 1 193 ? 18.625 -26.969 5.855 1 98.81 193 GLU B C 1
ATOM 4918 O O . GLU B 1 193 ? 19.484 -26.906 6.727 1 98.81 193 GLU B O 1
ATOM 4923 N N . LEU B 1 194 ? 18.766 -26.359 4.676 1 98.75 194 LEU B N 1
ATOM 4924 C CA . LEU B 1 194 ? 19.891 -25.453 4.418 1 98.75 194 LEU B CA 1
ATOM 4925 C C . LEU B 1 194 ? 19.875 -24.281 5.391 1 98.75 194 LEU B C 1
ATOM 4927 O O . LEU B 1 194 ? 20.922 -23.875 5.895 1 98.75 194 LEU B O 1
ATOM 4931 N N . GLY B 1 195 ? 18.641 -23.719 5.594 1 98.75 195 GLY B N 1
ATOM 4932 C CA . GLY B 1 195 ? 18.516 -22.609 6.52 1 98.75 195 GLY B CA 1
ATOM 4933 C C . GLY B 1 195 ? 19 -22.938 7.922 1 98.75 195 GLY B C 1
ATOM 4934 O O . GLY B 1 195 ? 19.719 -22.156 8.539 1 98.75 195 GLY B O 1
ATOM 4935 N N . VAL B 1 196 ? 18.641 -24.125 8.359 1 98.69 196 VAL B N 1
ATOM 4936 C CA . VAL B 1 196 ? 19.047 -24.562 9.688 1 98.69 196 VAL B CA 1
ATOM 4937 C C . VAL B 1 196 ? 20.547 -24.781 9.727 1 98.69 196 VAL B C 1
ATOM 4939 O O . VAL B 1 196 ? 21.234 -24.312 10.633 1 98.69 196 VAL B O 1
ATOM 4942 N N . LYS B 1 197 ? 21.031 -25.453 8.758 1 98.62 197 LYS B N 1
ATOM 4943 C CA . LYS B 1 197 ? 22.453 -25.812 8.703 1 98.62 197 LYS B CA 1
ATOM 4944 C C . LYS B 1 197 ? 23.328 -24.562 8.711 1 98.62 197 LYS B C 1
ATOM 4946 O O . LYS B 1 197 ? 24.375 -24.531 9.375 1 98.62 197 LYS B O 1
ATOM 4951 N N . TYR B 1 198 ? 22.984 -23.516 8.016 1 98.5 198 TYR B N 1
ATOM 4952 C CA . TYR B 1 198 ? 23.844 -22.359 7.832 1 98.5 198 TYR B CA 1
ATOM 4953 C C . TYR B 1 198 ? 23.359 -21.188 8.68 1 98.5 198 TYR B C 1
ATOM 4955 O O . TYR B 1 198 ? 23.906 -20.078 8.602 1 98.5 198 TYR B O 1
ATOM 4963 N N . ASN B 1 199 ? 22.328 -21.375 9.445 1 97.81 199 ASN B N 1
ATOM 4964 C CA . ASN B 1 199 ? 21.719 -20.344 10.281 1 97.81 199 ASN B CA 1
ATOM 4965 C C . ASN B 1 199 ? 21.297 -19.141 9.453 1 97.81 199 ASN B C 1
ATOM 4967 O O . ASN B 1 199 ? 21.688 -18 9.75 1 97.81 199 ASN B O 1
ATOM 4971 N N . ILE B 1 200 ? 20.578 -19.406 8.391 1 98.62 200 ILE B N 1
ATOM 4972 C CA . ILE B 1 200 ? 20.031 -18.406 7.496 1 98.62 200 ILE B CA 1
ATOM 4973 C C . ILE B 1 200 ? 18.5 -18.516 7.457 1 98.62 200 ILE B C 1
ATOM 4975 O O . ILE B 1 200 ? 17.969 -19.594 7.199 1 98.62 200 ILE B O 1
ATOM 4979 N N . PRO B 1 201 ? 17.781 -17.422 7.711 1 98.69 201 PRO B N 1
ATOM 4980 C CA . PRO B 1 201 ? 16.312 -17.469 7.629 1 98.69 201 PRO B CA 1
ATOM 4981 C C . PRO B 1 201 ? 15.812 -17.922 6.262 1 98.69 201 PRO B C 1
ATOM 4983 O O . PRO B 1 201 ? 16.391 -17.578 5.234 1 98.69 201 PRO B O 1
ATOM 4986 N N . VAL B 1 202 ? 14.703 -18.688 6.27 1 98.94 202 VAL B N 1
ATOM 4987 C CA . VAL B 1 202 ? 14.047 -19.141 5.047 1 98.94 202 VAL B CA 1
ATOM 4988 C C . VAL B 1 202 ? 12.656 -18.5 4.949 1 98.94 202 VAL B C 1
ATOM 4990 O O . VAL B 1 202 ? 11.859 -18.609 5.887 1 98.94 202 VAL B O 1
ATOM 4993 N N . HIS B 1 203 ? 12.422 -17.812 3.883 1 98.94 203 HIS B N 1
ATOM 4994 C CA . HIS B 1 203 ? 11.086 -17.297 3.582 1 98.94 203 HIS B CA 1
ATOM 4995 C C . HIS B 1 203 ? 10.359 -18.203 2.592 1 98.94 203 HIS B C 1
ATOM 4997 O O . HIS B 1 203 ? 10.859 -18.469 1.496 1 98.94 203 HIS B O 1
ATOM 5003 N N . CYS B 1 204 ? 9.25 -18.703 2.957 1 98.94 204 CYS B N 1
ATOM 5004 C CA . CYS B 1 204 ? 8.383 -19.422 2.035 1 98.94 204 CYS B CA 1
ATOM 5005 C C . CYS B 1 204 ? 7.328 -18.5 1.442 1 98.94 204 CYS B C 1
ATOM 5007 O O . CYS B 1 204 ? 6.41 -18.078 2.143 1 98.94 204 CYS B O 1
ATOM 5009 N N . ASP B 1 205 ? 7.461 -18.219 0.166 1 98.81 205 ASP B N 1
ATOM 5010 C CA . ASP B 1 205 ? 6.48 -17.406 -0.541 1 98.81 205 ASP B CA 1
ATOM 5011 C C . ASP B 1 205 ? 5.238 -18.219 -0.888 1 98.81 205 ASP B C 1
ATOM 5013 O O . ASP B 1 205 ? 5.215 -18.922 -1.891 1 98.81 205 ASP B O 1
ATOM 5017 N N . CYS B 1 206 ? 4.215 -18 -0.083 1 98.5 206 CYS B N 1
ATOM 5018 C CA . CYS B 1 206 ? 2.916 -18.625 -0.314 1 98.5 206 CYS B CA 1
ATOM 5019 C C . CYS B 1 206 ? 1.868 -17.578 -0.678 1 98.5 206 CYS B C 1
ATOM 5021 O O . CYS B 1 206 ? 0.687 -17.75 -0.369 1 98.5 206 CYS B O 1
ATOM 5023 N N . CYS B 1 207 ? 2.307 -16.516 -1.292 1 97.56 207 CYS B N 1
ATOM 5024 C CA . CYS B 1 207 ? 1.338 -15.492 -1.674 1 97.56 207 CYS B CA 1
ATOM 5025 C C . CYS B 1 207 ? 0.202 -16.094 -2.49 1 97.56 207 CYS B C 1
ATOM 5027 O O . CYS B 1 207 ? -0.971 -15.82 -2.229 1 97.56 207 CYS B O 1
ATOM 5029 N N . LEU B 1 208 ? 0.554 -16.906 -3.396 1 95.75 208 LEU B N 1
ATOM 5030 C CA . LEU B 1 208 ? -0.426 -17.531 -4.281 1 95.75 208 LEU B CA 1
ATOM 5031 C C . LEU B 1 208 ? -1.069 -18.75 -3.611 1 95.75 208 LEU B C 1
ATOM 5033 O O . LEU B 1 208 ? -2.297 -18.859 -3.576 1 95.75 208 LEU B O 1
ATOM 5037 N N . GLY B 1 209 ? -0.334 -19.562 -2.98 1 95.94 209 GLY B N 1
ATOM 5038 C CA . GLY B 1 209 ? -0.804 -20.844 -2.451 1 95.94 209 GLY B CA 1
ATOM 5039 C C . GLY B 1 209 ? -1.315 -20.734 -1.026 1 95.94 209 GLY B C 1
ATOM 5040 O O . GLY B 1 209 ? -1.868 -21.703 -0.49 1 95.94 209 GLY B O 1
ATOM 5041 N N . GLY B 1 210 ? -1.205 -19.641 -0.387 1 94.12 210 GLY B N 1
ATOM 5042 C CA . GLY B 1 210 ? -1.383 -19.516 1.05 1 94.12 210 GLY B CA 1
ATOM 5043 C C . GLY B 1 210 ? -2.773 -19.891 1.519 1 94.12 210 GLY B C 1
ATOM 5044 O O . GLY B 1 210 ? -2.953 -20.328 2.66 1 94.12 210 GLY B O 1
ATOM 5045 N N . PHE B 1 211 ? -3.781 -19.719 0.769 1 96.12 211 PHE B N 1
ATOM 5046 C CA . PHE B 1 211 ? -5.129 -20.094 1.173 1 96.12 211 PHE B CA 1
ATOM 5047 C C . PHE B 1 211 ? -5.637 -21.281 0.345 1 96.12 211 PHE B C 1
ATOM 5049 O O . PHE B 1 211 ? -6.836 -21.375 0.076 1 96.12 211 PHE B O 1
ATOM 5056 N N . LEU B 1 212 ? -4.656 -22.125 -0.048 1 97.31 212 LEU B N 1
ATOM 5057 C CA . LEU B 1 212 ? -4.887 -23.453 -0.586 1 97.31 212 LEU B CA 1
ATOM 5058 C C . LEU B 1 212 ? -4.137 -24.516 0.226 1 97.31 212 LEU B C 1
ATOM 5060 O O . LEU B 1 212 ? -4.734 -25.469 0.704 1 97.31 212 LEU B O 1
ATOM 5064 N N . VAL B 1 213 ? -2.916 -24.234 0.473 1 97.69 213 VAL B N 1
ATOM 5065 C CA . VAL B 1 213 ? -1.975 -25.172 1.071 1 97.69 213 VAL B CA 1
ATOM 5066 C C . VAL B 1 213 ? -2.525 -25.688 2.4 1 97.69 213 VAL B C 1
ATOM 5068 O O . VAL B 1 213 ? -2.551 -26.891 2.648 1 97.69 213 VAL B O 1
ATOM 5071 N N . PRO B 1 214 ? -3.07 -24.781 3.232 1 97.19 214 PRO B N 1
ATOM 5072 C CA . PRO B 1 214 ? -3.486 -25.234 4.559 1 97.19 214 PRO B CA 1
ATOM 5073 C C . PRO B 1 214 ? -4.699 -26.172 4.508 1 97.19 214 PRO B C 1
ATOM 5075 O O . PRO B 1 214 ? -4.992 -26.859 5.484 1 97.19 214 PRO B O 1
ATOM 5078 N N . PHE B 1 215 ? -5.363 -26.203 3.371 1 97.88 215 PHE B N 1
ATOM 5079 C CA . PHE B 1 215 ? -6.645 -26.891 3.326 1 97.88 215 PHE B CA 1
ATOM 5080 C C . PHE B 1 215 ? -6.539 -28.172 2.504 1 97.88 215 PHE B C 1
ATOM 5082 O O . PHE B 1 215 ? -7.496 -28.953 2.428 1 97.88 215 PHE B O 1
ATOM 5089 N N . LEU B 1 216 ? -5.426 -28.438 1.948 1 97.69 216 LEU B N 1
ATOM 5090 C CA . LEU B 1 216 ? -5.262 -29.5 0.959 1 97.69 216 LEU B CA 1
ATOM 5091 C C . LEU B 1 216 ? -5.438 -30.875 1.599 1 97.69 216 LEU B C 1
ATOM 5093 O O . LEU B 1 216 ? -6.039 -31.766 1 1 97.69 216 LEU B O 1
ATOM 5097 N N . ASP B 1 217 ? -4.848 -31 2.795 1 96.81 217 ASP B N 1
ATOM 5098 C CA . ASP B 1 217 ? -4.98 -32.281 3.467 1 96.81 217 ASP B CA 1
ATOM 5099 C C . ASP B 1 217 ? -6.445 -32.656 3.662 1 96.81 217 ASP B C 1
ATOM 5101 O O . ASP B 1 217 ? -6.867 -33.75 3.309 1 96.81 217 ASP B O 1
ATOM 5105 N N . LYS B 1 218 ? -7.195 -31.766 4.164 1 96.62 218 LYS B N 1
ATOM 5106 C CA . LYS B 1 218 ? -8.609 -31.984 4.426 1 96.62 218 LYS B CA 1
ATOM 5107 C C . LYS B 1 218 ? -9.406 -32.062 3.127 1 96.62 218 LYS B C 1
ATOM 5109 O O . LYS B 1 218 ? -10.508 -32.625 3.092 1 96.62 218 LYS B O 1
ATOM 5114 N N . ALA B 1 219 ? -8.844 -31.516 2.082 1 97.44 219 ALA B N 1
ATOM 5115 C CA . ALA B 1 219 ? -9.5 -31.531 0.779 1 97.44 219 ALA B CA 1
ATOM 5116 C C . ALA B 1 219 ? -9.188 -32.812 0.024 1 97.44 219 ALA B C 1
ATOM 5118 O O . ALA B 1 219 ? -9.711 -33.062 -1.069 1 97.44 219 ALA B O 1
ATOM 5119 N N . GLY B 1 220 ? -8.312 -33.656 0.594 1 97 220 GLY B N 1
ATOM 5120 C CA . GLY B 1 220 ? -8.008 -34.938 -0.003 1 97 220 GLY B CA 1
ATOM 5121 C C . GLY B 1 220 ? -6.801 -34.906 -0.926 1 97 220 GLY B C 1
ATOM 5122 O O . GLY B 1 220 ? -6.617 -35.812 -1.751 1 97 220 GLY B O 1
ATOM 5123 N N . TYR B 1 221 ? -6.023 -33.812 -0.857 1 97.12 221 TYR B N 1
ATOM 5124 C CA . TYR B 1 221 ? -4.852 -33.656 -1.708 1 97.12 221 TYR B CA 1
ATOM 5125 C C . TYR B 1 221 ? -3.615 -33.312 -0.878 1 97.12 221 TYR B C 1
ATOM 5127 O O . TYR B 1 221 ? -3.006 -32.281 -1.057 1 97.12 221 TYR B O 1
ATOM 5135 N N . PRO B 1 222 ? -3.146 -34.156 -0.109 1 95.5 222 PRO B N 1
ATOM 5136 C CA . PRO B 1 222 ? -2.029 -33.844 0.783 1 95.5 222 PRO B CA 1
ATOM 5137 C C . PRO B 1 222 ? -0.737 -33.531 0.027 1 95.5 222 PRO B C 1
ATOM 5139 O O . PRO B 1 222 ? -0.466 -34.156 -1.008 1 95.5 222 PRO B O 1
ATOM 5142 N N . ILE B 1 223 ? 0.05 -32.594 0.529 1 95.56 223 ILE B N 1
ATOM 5143 C CA . ILE B 1 223 ? 1.378 -32.281 0.019 1 95.56 223 ILE B CA 1
ATOM 5144 C C . ILE B 1 223 ? 2.375 -32.219 1.174 1 95.56 223 ILE B C 1
ATOM 5146 O O . ILE B 1 223 ? 1.982 -32.219 2.344 1 95.56 223 ILE B O 1
ATOM 5150 N N . ASP B 1 224 ? 3.674 -32.188 0.846 1 95.88 224 ASP B N 1
ATOM 5151 C CA . ASP B 1 224 ? 4.703 -32 1.864 1 95.88 224 ASP B CA 1
ATOM 5152 C C . ASP B 1 224 ? 4.578 -30.625 2.527 1 95.88 224 ASP B C 1
ATOM 5154 O O . ASP B 1 224 ? 4.121 -29.672 1.903 1 95.88 224 ASP B O 1
ATOM 5158 N N . PRO B 1 225 ? 4.996 -30.594 3.793 1 97.12 225 PRO B N 1
ATOM 5159 C CA . PRO B 1 225 ? 4.883 -29.312 4.512 1 97.12 225 PRO B CA 1
ATOM 5160 C C . PRO B 1 225 ? 5.703 -28.203 3.869 1 97.12 225 PRO B C 1
ATOM 5162 O O . PRO B 1 225 ? 6.816 -28.438 3.395 1 97.12 225 PRO B O 1
ATOM 5165 N N . VAL B 1 226 ? 5.129 -27.047 3.887 1 98.25 226 VAL B N 1
ATOM 5166 C CA . VAL B 1 226 ? 5.84 -25.875 3.381 1 98.25 226 VAL B CA 1
ATOM 5167 C C . VAL B 1 226 ? 5.75 -24.734 4.395 1 98.25 226 VAL B C 1
ATOM 5169 O O . VAL B 1 226 ? 6.043 -23.578 4.074 1 98.25 226 VAL B O 1
ATOM 5172 N N . ASP B 1 227 ? 5.297 -25 5.656 1 98.31 227 ASP B N 1
ATOM 5173 C CA . ASP B 1 227 ? 4.965 -23.969 6.621 1 98.31 227 ASP B CA 1
ATOM 5174 C C . ASP B 1 227 ? 5.848 -24.062 7.863 1 98.31 227 ASP B C 1
ATOM 5176 O O . ASP B 1 227 ? 6.969 -24.578 7.797 1 98.31 227 ASP B O 1
ATOM 5180 N N . PHE B 1 228 ? 5.395 -23.516 8.984 1 98.56 228 PHE B N 1
ATOM 5181 C CA . PHE B 1 228 ? 6.242 -23.328 10.156 1 98.56 228 PHE B CA 1
ATOM 5182 C C . PHE B 1 228 ? 6.551 -24.672 10.82 1 98.56 228 PHE B C 1
ATOM 5184 O O . PHE B 1 228 ? 7.344 -24.734 11.758 1 98.56 228 PHE B O 1
ATOM 5191 N N . ARG B 1 229 ? 6 -25.891 10.312 1 98.12 229 ARG B N 1
ATOM 5192 C CA . ARG B 1 229 ? 6.43 -27.203 10.75 1 98.12 229 ARG B CA 1
ATOM 5193 C C . ARG B 1 229 ? 7.883 -27.469 10.367 1 98.12 229 ARG B C 1
ATOM 5195 O O . ARG B 1 229 ? 8.547 -28.312 10.961 1 98.12 229 ARG B O 1
ATOM 5202 N N . LEU B 1 230 ? 8.352 -26.797 9.328 1 98.81 230 LEU B N 1
ATOM 5203 C CA . LEU B 1 230 ? 9.75 -26.859 8.922 1 98.81 230 LEU B CA 1
ATOM 5204 C C . LEU B 1 230 ? 10.594 -25.875 9.727 1 98.81 230 LEU B C 1
ATOM 5206 O O . LEU B 1 230 ? 10.352 -24.672 9.688 1 98.81 230 LEU B O 1
ATOM 5210 N N . PRO B 1 231 ? 11.625 -26.312 10.383 1 98.25 231 PRO B N 1
ATOM 5211 C CA . PRO B 1 231 ? 12.32 -25.469 11.359 1 98.25 231 PRO B CA 1
ATOM 5212 C C . PRO B 1 231 ? 13.047 -24.297 10.711 1 98.25 231 PRO B C 1
ATOM 5214 O O . PRO B 1 231 ? 13.227 -23.25 11.344 1 98.25 231 PRO B O 1
ATOM 5217 N N . GLY B 1 232 ? 13.453 -24.453 9.492 1 98.62 232 GLY B N 1
ATOM 5218 C CA . GLY B 1 232 ? 14.203 -23.406 8.836 1 98.62 232 GLY B CA 1
ATOM 5219 C C . GLY B 1 232 ? 13.32 -22.281 8.328 1 98.62 232 GLY B C 1
ATOM 5220 O O . GLY B 1 232 ? 13.805 -21.188 8.039 1 98.62 232 GLY B O 1
ATOM 5221 N N . VAL B 1 233 ? 11.984 -22.531 8.227 1 98.88 233 VAL B N 1
ATOM 5222 C CA . VAL B 1 233 ? 11.062 -21.5 7.742 1 98.88 233 VAL B CA 1
ATOM 5223 C C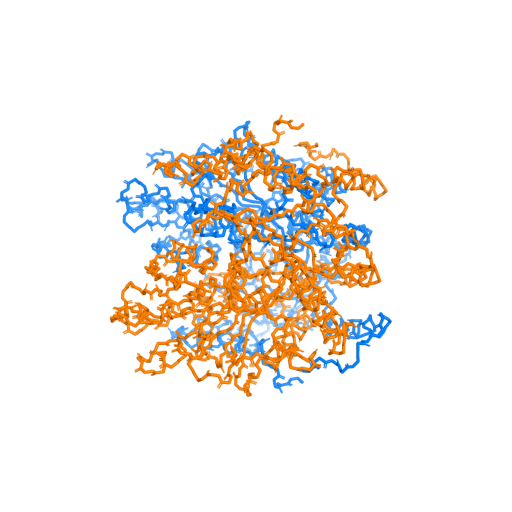 . VAL B 1 233 ? 10.781 -20.5 8.852 1 98.88 233 VAL B C 1
ATOM 5225 O O . VAL B 1 233 ? 10.203 -20.844 9.883 1 98.88 233 VAL B O 1
ATOM 5228 N N . THR B 1 234 ? 11.188 -19.234 8.562 1 98.81 234 THR B N 1
ATOM 5229 C CA . THR B 1 234 ? 11.055 -18.234 9.617 1 98.81 234 THR B CA 1
ATOM 5230 C C . THR B 1 234 ? 10 -17.188 9.25 1 98.81 234 THR B C 1
ATOM 5232 O O . THR B 1 234 ? 9.562 -16.422 10.102 1 98.81 234 THR B O 1
ATOM 5235 N N . SER B 1 235 ? 9.617 -17.156 8.016 1 98.88 235 SER B N 1
ATOM 5236 C CA . SER B 1 235 ? 8.547 -16.266 7.59 1 98.88 235 SER B CA 1
ATOM 5237 C C . SER B 1 235 ? 7.785 -16.844 6.398 1 98.88 235 SER B C 1
ATOM 5239 O O . SER B 1 235 ? 8.328 -17.641 5.641 1 98.88 235 SER B O 1
ATOM 5241 N N . ILE B 1 236 ? 6.508 -16.484 6.305 1 98.88 236 ILE B N 1
ATOM 5242 C CA . ILE B 1 236 ? 5.625 -16.938 5.234 1 98.88 236 ILE B CA 1
ATOM 5243 C C . ILE B 1 236 ? 4.723 -15.789 4.793 1 98.88 236 ILE B C 1
ATOM 5245 O O . ILE B 1 236 ? 4.195 -15.047 5.625 1 98.88 236 ILE B O 1
ATOM 5249 N N . SER B 1 237 ? 4.637 -15.555 3.535 1 98.75 237 SER B N 1
ATOM 5250 C CA . SER B 1 237 ? 3.65 -14.617 2.998 1 98.75 237 SER B CA 1
ATOM 5251 C C . SER B 1 237 ? 2.445 -15.352 2.424 1 98.75 237 SER B C 1
ATOM 5253 O O . SER B 1 237 ? 2.596 -16.391 1.781 1 98.75 237 SER B O 1
ATOM 5255 N N . ALA B 1 238 ? 1.257 -14.875 2.643 1 98.5 238 ALA B N 1
ATOM 5256 C CA . ALA B 1 238 ? 0.008 -15.469 2.17 1 98.5 238 ALA B CA 1
ATOM 5257 C C . ALA B 1 238 ? -1.006 -14.391 1.8 1 98.5 238 ALA B C 1
ATOM 5259 O O . ALA B 1 238 ? -1.366 -13.555 2.633 1 98.5 238 ALA B O 1
ATOM 5260 N N . ASP B 1 239 ? -1.458 -14.43 0.578 1 97.12 239 ASP B N 1
ATOM 5261 C CA . ASP B 1 239 ? -2.393 -13.406 0.118 1 97.12 239 ASP B CA 1
ATOM 5262 C C . ASP B 1 239 ? -3.832 -13.781 0.46 1 97.12 239 ASP B C 1
ATOM 5264 O O . ASP B 1 239 ? -4.363 -14.766 -0.062 1 97.12 239 ASP B O 1
ATOM 5268 N N . THR B 1 240 ? -4.449 -12.953 1.228 1 96.5 240 THR B N 1
ATOM 5269 C CA . THR B 1 240 ? -5.859 -13.156 1.537 1 96.5 240 THR B CA 1
ATOM 5270 C C . THR B 1 240 ? -6.738 -12.766 0.351 1 96.5 240 THR B C 1
ATOM 5272 O O . THR B 1 240 ? -7.859 -13.258 0.212 1 96.5 240 THR B O 1
ATOM 5275 N N . HIS B 1 241 ? -6.234 -11.906 -0.516 1 93.44 241 HIS B N 1
ATOM 5276 C CA . HIS B 1 241 ? -7.051 -11.406 -1.614 1 93.44 241 HIS B CA 1
ATOM 5277 C C . HIS B 1 241 ? -7.004 -12.344 -2.814 1 93.44 241 HIS B C 1
ATOM 5279 O O . HIS B 1 241 ? -7.617 -12.07 -3.848 1 93.44 241 HIS B O 1
ATOM 5285 N N . LYS B 1 242 ? -6.273 -13.414 -2.77 1 95.12 242 LYS B N 1
ATOM 5286 C CA . LYS B 1 242 ? -6.289 -14.461 -3.787 1 95.12 242 LYS B CA 1
ATOM 5287 C C . LYS B 1 242 ? -7.246 -15.586 -3.406 1 95.12 242 LYS B C 1
ATOM 5289 O O . LYS B 1 242 ? -8.453 -15.367 -3.293 1 95.12 242 LYS B O 1
ATOM 5294 N N . TYR B 1 243 ? -6.742 -16.734 -3.029 1 96.44 243 TYR B N 1
ATOM 5295 C CA . TYR B 1 243 ? -7.629 -17.859 -2.727 1 96.44 243 TYR B CA 1
ATOM 5296 C C . TYR B 1 243 ? -8.281 -17.672 -1.361 1 96.44 243 TYR B C 1
ATOM 5298 O O . TYR B 1 243 ? -9.195 -18.422 -1 1 96.44 243 TYR B O 1
ATOM 5306 N N . GLY B 1 244 ? -7.855 -16.625 -0.622 1 95.38 244 GLY B N 1
ATOM 5307 C CA . GLY B 1 244 ? -8.555 -16.266 0.601 1 95.38 244 GLY B CA 1
ATOM 5308 C C . GLY B 1 244 ? -9.891 -15.586 0.347 1 95.38 244 GLY B C 1
ATOM 5309 O O . GLY B 1 244 ? -10.695 -15.43 1.265 1 95.38 244 GLY B O 1
ATOM 5310 N N . GLN B 1 245 ? -10.125 -15.133 -0.803 1 93.5 245 GLN B N 1
ATOM 5311 C CA . GLN B 1 245 ? -11.391 -14.617 -1.318 1 93.5 245 GLN B CA 1
ATOM 5312 C C . GLN B 1 245 ? -11.703 -13.242 -0.748 1 93.5 245 GLN B C 1
ATOM 5314 O O . GLN B 1 245 ? -12.812 -12.734 -0.899 1 93.5 245 GLN B O 1
ATOM 5319 N N . ALA B 1 246 ? -10.75 -12.68 -0.038 1 93.25 246 ALA B N 1
ATOM 5320 C CA . ALA B 1 246 ? -10.898 -11.297 0.402 1 93.25 246 ALA B CA 1
ATOM 5321 C C . ALA B 1 246 ? -10.695 -10.32 -0.757 1 93.25 246 ALA B C 1
ATOM 5323 O O . ALA B 1 246 ? -10.086 -10.68 -1.77 1 93.25 246 ALA B O 1
ATOM 5324 N N . PRO B 1 247 ? -11.25 -9.133 -0.671 1 89.38 247 PRO B N 1
ATOM 5325 C CA . PRO B 1 247 ? -10.992 -8.141 -1.715 1 89.38 247 PRO B CA 1
ATOM 5326 C C . PRO B 1 247 ? -9.516 -7.75 -1.807 1 89.38 247 PRO B C 1
ATOM 5328 O O . PRO B 1 247 ? -8.75 -8 -0.876 1 89.38 247 PRO B O 1
ATOM 5331 N N . LYS B 1 248 ? -9.195 -7.129 -2.959 1 89 248 LYS B N 1
ATOM 5332 C CA . LYS B 1 248 ? -7.84 -6.621 -3.143 1 89 248 LYS B CA 1
ATOM 5333 C C . LYS B 1 248 ? -7.469 -5.637 -2.039 1 89 248 LYS B C 1
ATOM 5335 O O . LYS B 1 248 ? -8.32 -4.891 -1.549 1 89 248 LYS B O 1
ATOM 5340 N N . GLY B 1 249 ? -6.152 -5.734 -1.633 1 90.25 249 GLY B N 1
ATOM 5341 C CA . GLY B 1 249 ? -5.695 -4.789 -0.625 1 90.25 249 GLY B CA 1
ATOM 5342 C C . GLY B 1 249 ? -5.387 -5.441 0.708 1 90.25 249 GLY B C 1
ATOM 5343 O O . GLY B 1 249 ? -5.223 -4.754 1.719 1 90.25 249 GLY B O 1
ATOM 5344 N N . SER B 1 250 ? -5.332 -6.754 0.713 1 93.62 250 SER B N 1
ATOM 5345 C CA . SER B 1 250 ? -5.012 -7.414 1.975 1 93.62 250 SER B CA 1
ATOM 5346 C C . SER B 1 250 ? -4.152 -8.656 1.747 1 93.62 250 SER B C 1
ATOM 5348 O O . SER B 1 250 ? -4.336 -9.367 0.759 1 93.62 250 SER B O 1
ATOM 5350 N N . ALA B 1 251 ? -3.271 -8.883 2.617 1 97.5 251 ALA B N 1
ATOM 5351 C CA . ALA B 1 251 ? -2.398 -10.047 2.715 1 97.5 251 ALA B CA 1
ATOM 5352 C C . ALA B 1 251 ? -1.813 -10.18 4.117 1 97.5 251 ALA B C 1
ATOM 5354 O O . ALA B 1 251 ? -2.006 -9.305 4.961 1 97.5 251 ALA B O 1
ATOM 5355 N N . VAL B 1 252 ? -1.224 -11.266 4.391 1 98.12 252 VAL B N 1
ATOM 5356 C CA . VAL B 1 252 ? -0.618 -11.461 5.703 1 98.12 252 VAL B CA 1
ATOM 5357 C C . VAL B 1 252 ? 0.836 -11.898 5.543 1 98.12 252 VAL B C 1
ATOM 5359 O O . VAL B 1 252 ? 1.14 -12.789 4.742 1 98.12 252 VAL B O 1
ATOM 5362 N N . LEU B 1 253 ? 1.725 -11.211 6.156 1 98.69 253 LEU B N 1
ATOM 5363 C CA . LEU B 1 253 ? 3.1 -11.656 6.359 1 98.69 253 LEU B CA 1
ATOM 5364 C C . LEU B 1 253 ? 3.283 -12.227 7.762 1 98.69 253 LEU B C 1
ATOM 5366 O O . LEU B 1 253 ? 3.025 -11.547 8.758 1 98.69 253 LEU B O 1
ATOM 5370 N N . MET B 1 254 ? 3.662 -13.453 7.828 1 98.5 254 MET B N 1
ATOM 5371 C CA . MET B 1 254 ? 3.811 -14.141 9.109 1 98.5 254 MET B CA 1
ATOM 5372 C C . MET B 1 254 ? 5.281 -14.367 9.438 1 98.5 254 MET B C 1
ATOM 5374 O O . MET B 1 254 ? 6.102 -14.547 8.531 1 98.5 254 MET B O 1
ATOM 5378 N N . TYR B 1 255 ? 5.594 -14.359 10.672 1 98.44 255 TYR B N 1
ATOM 5379 C CA . TYR B 1 255 ? 6.902 -14.719 11.203 1 98.44 255 TYR B CA 1
ATOM 5380 C C . TYR B 1 255 ? 6.785 -15.812 12.258 1 98.44 255 TYR B C 1
ATOM 5382 O O . TYR B 1 255 ? 5.773 -15.898 12.961 1 98.44 255 TYR B O 1
ATOM 5390 N N . LYS B 1 256 ? 7.836 -16.578 12.383 1 97.81 256 LYS B N 1
ATOM 5391 C CA . LYS B 1 256 ? 7.898 -17.641 13.375 1 97.81 256 LYS B CA 1
ATOM 5392 C C . LYS B 1 256 ? 7.871 -17.078 14.797 1 97.81 256 LYS B C 1
ATOM 5394 O O . LYS B 1 256 ? 7.336 -17.719 15.711 1 97.81 256 LYS B O 1
ATOM 5399 N N . ASN B 1 257 ? 8.445 -15.961 14.977 1 95.06 257 ASN B N 1
ATOM 5400 C CA . ASN B 1 257 ? 8.461 -15.281 16.266 1 95.06 257 ASN B CA 1
ATOM 5401 C C . ASN B 1 257 ? 8.758 -13.789 16.109 1 95.06 257 ASN B C 1
ATOM 5403 O O . ASN B 1 257 ? 9.133 -13.344 15.016 1 95.06 257 ASN B O 1
ATOM 5407 N N . PRO B 1 258 ? 8.562 -12.977 17.172 1 93.88 258 PRO B N 1
ATOM 5408 C CA . PRO B 1 258 ? 8.68 -11.523 17.078 1 93.88 258 PRO B CA 1
ATOM 5409 C C . PRO B 1 258 ? 10.117 -11.062 16.828 1 93.88 258 PRO B C 1
ATOM 5411 O O . PRO B 1 258 ? 10.344 -9.922 16.406 1 93.88 258 PRO B O 1
ATOM 5414 N N . ASP B 1 259 ? 11.086 -11.898 17.031 1 93.75 259 ASP B N 1
ATOM 5415 C CA . ASP B 1 259 ? 12.492 -11.516 16.906 1 93.75 259 ASP B CA 1
ATOM 5416 C C . ASP B 1 259 ? 12.836 -11.172 15.469 1 93.75 259 ASP B C 1
ATOM 5418 O O . ASP B 1 259 ? 13.742 -10.375 15.211 1 93.75 259 ASP B O 1
ATOM 5422 N N . TYR B 1 260 ? 12.109 -11.789 14.555 1 95.5 260 TYR B N 1
ATOM 5423 C CA . TYR B 1 260 ? 12.305 -11.469 13.148 1 95.5 260 TYR B CA 1
ATOM 5424 C C . TYR B 1 260 ? 11.469 -10.25 12.75 1 95.5 260 TYR B C 1
ATOM 5426 O O . TYR B 1 260 ? 11.961 -9.352 12.062 1 95.5 260 TYR B O 1
ATOM 5434 N N . ARG B 1 261 ? 10.227 -10.195 13.211 1 94.69 261 ARG B N 1
ATOM 5435 C CA . ARG B 1 261 ? 9.25 -9.188 12.812 1 94.69 261 ARG B CA 1
ATOM 5436 C C . ARG B 1 261 ? 9.711 -7.789 13.203 1 94.69 261 ARG B C 1
ATOM 5438 O O . ARG B 1 261 ? 9.461 -6.824 12.477 1 94.69 261 ARG B O 1
ATOM 5445 N N . LYS B 1 262 ? 10.375 -7.66 14.305 1 92.25 262 LYS B N 1
ATOM 5446 C CA . LYS B 1 262 ? 10.75 -6.355 14.844 1 92.25 262 LYS B CA 1
ATOM 5447 C C . LYS B 1 262 ? 11.68 -5.613 13.898 1 92.25 262 LYS B C 1
ATOM 5449 O O . LYS B 1 262 ? 11.773 -4.383 13.938 1 92.25 262 LYS B O 1
ATOM 5454 N N . HIS B 1 263 ? 12.328 -6.355 12.992 1 94.94 263 HIS B N 1
ATOM 5455 C CA . HIS B 1 263 ? 13.336 -5.754 12.133 1 94.94 263 HIS B CA 1
ATOM 5456 C C . HIS B 1 263 ? 12.703 -5.066 10.93 1 94.94 263 HIS B C 1
ATOM 5458 O O . HIS B 1 263 ? 13.383 -4.348 10.188 1 94.94 263 HIS B O 1
ATOM 5464 N N . GLN B 1 264 ? 11.391 -5.25 10.766 1 94.56 264 GLN B N 1
ATOM 5465 C CA . GLN B 1 264 ? 10.75 -4.523 9.672 1 94.56 264 GLN B CA 1
ATOM 5466 C C . GLN B 1 264 ? 10.18 -3.195 10.156 1 94.56 264 GLN B C 1
ATOM 5468 O O . GLN B 1 264 ? 9.805 -2.344 9.344 1 94.56 264 GLN B O 1
ATOM 5473 N N . TRP B 1 265 ? 10.133 -2.936 11.461 1 91.69 265 TRP B N 1
ATOM 5474 C CA . TRP B 1 265 ? 9.508 -1.74 12.016 1 91.69 265 TRP B CA 1
ATOM 5475 C C . TRP B 1 265 ? 10.305 -0.492 11.656 1 91.69 265 TRP B C 1
ATOM 5477 O O . TRP B 1 265 ? 11.539 -0.531 11.594 1 91.69 265 TRP B O 1
ATOM 5487 N N . PHE B 1 266 ? 9.578 0.54 11.391 1 92.06 266 PHE B N 1
ATOM 5488 C CA . PHE B 1 266 ? 10.164 1.875 11.32 1 92.06 266 PHE B CA 1
ATOM 5489 C C . PHE B 1 266 ? 9.742 2.711 12.523 1 92.06 266 PHE B C 1
ATOM 5491 O O . PHE B 1 266 ? 8.562 2.723 12.898 1 92.06 266 PHE B O 1
ATOM 5498 N N . SER B 1 267 ? 10.688 3.375 13.133 1 89.75 267 SER B N 1
ATOM 5499 C CA . SER B 1 267 ? 10.367 4.254 14.25 1 89.75 267 SER B CA 1
ATOM 5500 C C . SER B 1 267 ? 11.336 5.426 14.328 1 89.75 267 SER B C 1
ATOM 5502 O O . SER B 1 267 ? 12.539 5.262 14.102 1 89.75 267 SER B O 1
ATOM 5504 N N . ILE B 1 268 ? 10.789 6.543 14.523 1 89.56 268 ILE B N 1
ATOM 5505 C CA . ILE B 1 268 ? 11.586 7.727 14.836 1 89.56 268 ILE B CA 1
ATOM 5506 C C . ILE B 1 268 ? 11.031 8.414 16.078 1 89.56 268 ILE B C 1
ATOM 5508 O O . ILE B 1 268 ? 9.82 8.508 16.266 1 89.56 268 ILE B O 1
ATOM 5512 N N . THR B 1 269 ? 11.914 8.859 16.969 1 87.38 269 THR B N 1
ATOM 5513 C CA . THR B 1 269 ? 11.477 9.383 18.25 1 87.38 269 THR B CA 1
ATOM 5514 C C . THR B 1 269 ? 11.898 10.844 18.422 1 87.38 269 THR B C 1
ATOM 5516 O O . THR B 1 269 ? 11.492 11.5 19.375 1 87.38 269 THR B O 1
ATOM 5519 N N . ASN B 1 270 ? 12.625 11.383 17.484 1 89 270 ASN B N 1
ATOM 5520 C CA . ASN B 1 270 ? 13.141 12.734 17.625 1 89 270 ASN B CA 1
ATOM 5521 C C . ASN B 1 270 ? 12.5 13.695 16.641 1 89 270 ASN B C 1
ATOM 5523 O O . ASN B 1 270 ? 13.031 14.773 16.375 1 89 270 ASN B O 1
ATOM 5527 N N . TRP B 1 271 ? 11.391 13.273 16.109 1 93 271 TRP B N 1
ATOM 5528 C CA . TRP B 1 271 ? 10.641 14.102 15.164 1 93 271 TRP B CA 1
ATOM 5529 C C . TRP B 1 271 ? 9.766 15.109 15.898 1 93 271 TRP B C 1
ATOM 5531 O O . TRP B 1 271 ? 9.047 14.75 16.844 1 93 271 TRP B O 1
ATOM 5541 N N . PRO B 1 272 ? 9.844 16.422 15.508 1 94.81 272 PRO B N 1
ATOM 5542 C CA . PRO B 1 272 ? 9.016 17.422 16.188 1 94.81 272 PRO B CA 1
ATOM 5543 C C . PRO B 1 272 ? 7.535 17.047 16.203 1 94.81 272 PRO B C 1
ATOM 5545 O O . PRO B 1 272 ? 6.793 17.5 17.078 1 94.81 272 PRO B O 1
ATOM 5548 N N . GLY B 1 273 ? 7.137 16.234 15.234 1 93 273 GLY B N 1
ATOM 5549 C CA . GLY B 1 273 ? 5.75 15.797 15.156 1 93 273 GLY B CA 1
ATOM 5550 C C . GLY B 1 273 ? 5.406 14.711 16.156 1 93 273 GLY B C 1
ATOM 5551 O O . GLY B 1 273 ? 4.25 14.305 16.266 1 93 273 GLY B O 1
ATOM 5552 N N . GLY B 1 274 ? 6.391 14.266 16.953 1 89.44 274 GLY B N 1
ATOM 5553 C CA . GLY B 1 274 ? 6.168 13.227 17.953 1 89.44 274 GLY B CA 1
ATOM 5554 C C . GLY B 1 274 ? 6.762 11.883 17.547 1 89.44 274 GLY B C 1
ATOM 5555 O O . GLY B 1 274 ? 7.613 11.82 16.656 1 89.44 274 GLY B O 1
ATOM 5556 N N . ILE B 1 275 ? 6.352 10.938 18.281 1 84.12 275 ILE B N 1
ATOM 5557 C CA . ILE B 1 275 ? 6.805 9.578 18.016 1 84.12 275 ILE B CA 1
ATOM 5558 C C . ILE B 1 275 ? 6.035 9.008 16.828 1 84.12 275 ILE B C 1
ATOM 5560 O O . ILE B 1 275 ? 4.805 9.055 16.797 1 84.12 275 ILE B O 1
ATOM 5564 N N . TYR B 1 276 ? 6.77 8.594 15.883 1 86.81 276 TYR B N 1
ATOM 5565 C CA . TYR B 1 276 ? 6.18 7.996 14.695 1 86.81 276 TYR B CA 1
ATOM 5566 C C . TYR B 1 276 ? 6.707 6.582 14.484 1 86.81 276 TYR B C 1
ATOM 5568 O O . TYR B 1 276 ? 7.91 6.379 14.312 1 86.81 276 TYR B O 1
ATOM 5576 N N . ALA B 1 277 ? 5.824 5.582 14.578 1 88.75 277 AL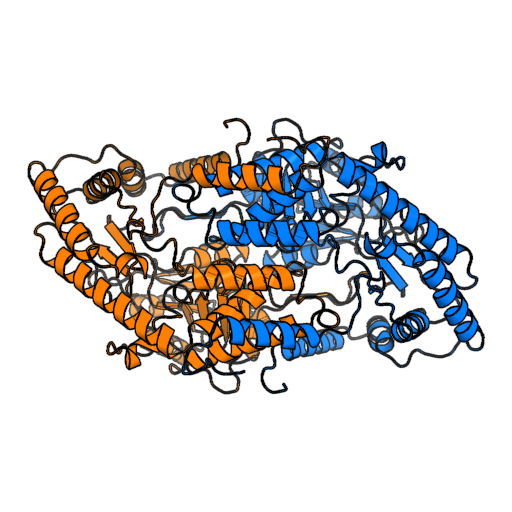A B N 1
ATOM 5577 C CA . ALA B 1 277 ? 6.188 4.18 14.414 1 88.75 277 ALA B CA 1
ATOM 5578 C C . ALA B 1 277 ? 5.156 3.439 13.562 1 88.75 277 ALA B C 1
ATOM 5580 O O . ALA B 1 277 ? 3.949 3.635 13.734 1 88.75 277 ALA B O 1
ATOM 5581 N N . THR B 1 278 ? 5.633 2.68 12.594 1 90.75 278 THR B N 1
ATOM 5582 C CA . THR B 1 278 ? 4.723 1.938 11.727 1 90.75 278 THR B CA 1
ATOM 5583 C C . THR B 1 278 ? 5.238 0.521 11.492 1 90.75 278 THR B C 1
ATOM 5585 O O . THR B 1 278 ? 6.445 0.306 11.367 1 90.75 278 THR B O 1
ATOM 5588 N N . PRO B 1 279 ? 4.301 -0.412 11.406 1 90.12 279 PRO B N 1
ATOM 5589 C CA . PRO B 1 279 ? 4.691 -1.8 11.141 1 90.12 279 PRO B CA 1
ATOM 5590 C C . PRO B 1 279 ? 4.891 -2.084 9.656 1 90.12 279 PRO B C 1
ATOM 5592 O O . PRO B 1 279 ? 5.496 -3.098 9.289 1 90.12 279 PRO B O 1
ATOM 5595 N N . THR B 1 280 ? 4.332 -1.288 8.805 1 93.69 280 THR B N 1
ATOM 5596 C CA . THR B 1 280 ? 4.426 -1.449 7.355 1 93.69 280 THR B CA 1
ATOM 5597 C C . THR B 1 280 ? 4.957 -0.177 6.699 1 93.69 280 THR B C 1
ATOM 5599 O O . THR B 1 280 ? 5.34 0.77 7.391 1 93.69 280 THR B O 1
ATOM 5602 N N . PHE B 1 281 ? 5.051 -0.194 5.355 1 93.62 281 PHE B N 1
ATOM 5603 C CA . PHE B 1 281 ? 5.527 0.994 4.656 1 93.62 281 PHE B CA 1
ATOM 5604 C C . PHE B 1 281 ? 4.594 2.176 4.898 1 93.62 281 PHE B C 1
ATOM 5606 O O . PHE B 1 281 ? 5.051 3.287 5.172 1 93.62 281 PHE B O 1
ATOM 5613 N N . ALA B 1 282 ? 3.355 1.844 4.852 1 91.12 282 ALA B N 1
ATOM 5614 C CA . ALA B 1 282 ? 2.361 2.902 5.012 1 91.12 282 ALA B CA 1
ATOM 5615 C C . ALA B 1 282 ? 2.176 3.264 6.484 1 91.12 282 ALA B C 1
ATOM 5617 O O . ALA B 1 282 ? 2.254 2.395 7.355 1 91.12 282 ALA B O 1
ATOM 5618 N N . GLY B 1 283 ? 1.982 4.543 6.734 1 89.19 283 GLY B N 1
ATOM 5619 C CA . GLY B 1 283 ? 1.486 4.949 8.039 1 89.19 283 GLY B CA 1
ATOM 5620 C C . GLY B 1 283 ? -0.016 4.793 8.18 1 89.19 283 GLY B C 1
ATOM 5621 O O . GLY B 1 283 ? -0.491 3.812 8.766 1 89.19 283 GLY B O 1
ATOM 5622 N N . SER B 1 284 ? -0.692 5.629 7.457 1 87.81 284 SER B N 1
ATOM 5623 C CA . SER B 1 284 ? -2.141 5.469 7.371 1 87.81 284 SER B CA 1
ATOM 5624 C C . SER B 1 284 ? -2.518 4.348 6.41 1 87.81 284 SER B C 1
ATOM 5626 O O . SER B 1 284 ? -1.899 4.188 5.355 1 87.81 284 SER B O 1
ATOM 5628 N N . ARG B 1 285 ? -3.461 3.484 6.855 1 89.94 285 ARG B N 1
ATOM 5629 C CA . ARG B 1 285 ? -3.951 2.371 6.047 1 89.94 285 ARG B CA 1
ATOM 5630 C C . ARG B 1 285 ? -5.477 2.324 6.047 1 89.94 285 ARG B C 1
ATOM 5632 O O . ARG B 1 285 ? -6.117 2.873 6.945 1 89.94 285 ARG B O 1
ATOM 5639 N N . ALA B 1 286 ? -5.992 1.656 5.082 1 91.06 286 ALA B N 1
ATOM 5640 C CA . ALA B 1 286 ? -7.441 1.558 4.945 1 91.06 286 ALA B CA 1
ATOM 5641 C C . ALA B 1 286 ? -8.016 0.507 5.895 1 91.06 286 ALA B C 1
ATOM 5643 O O . ALA B 1 286 ? -7.883 -0.695 5.652 1 91.06 286 ALA B O 1
ATOM 5644 N N . GLY B 1 287 ? -8.688 1 6.938 1 91.56 287 GLY B N 1
ATOM 5645 C CA . GLY B 1 287 ? -9.336 0.067 7.844 1 91.56 287 GLY B CA 1
ATOM 5646 C C . GLY B 1 287 ? -10.438 -0.741 7.184 1 91.56 287 GLY B C 1
ATOM 5647 O O . GLY B 1 287 ? -10.734 -1.859 7.609 1 91.56 287 GLY B O 1
ATOM 5648 N N . SER B 1 288 ? -11.023 -0.19 6.152 1 92.19 288 SER B N 1
ATOM 5649 C CA . SER B 1 288 ? -12.086 -0.881 5.426 1 92.19 288 SER B CA 1
ATOM 5650 C C . SER B 1 288 ? -11.578 -2.188 4.824 1 92.19 288 SER B C 1
ATOM 5652 O O . SER B 1 288 ? -12.312 -3.18 4.777 1 92.19 288 SER B O 1
ATOM 5654 N N . GLU B 1 289 ? -10.359 -2.17 4.363 1 93.31 289 GLU B N 1
ATOM 5655 C CA . GLU B 1 289 ? -9.781 -3.375 3.779 1 93.31 289 GLU B CA 1
ATOM 5656 C C . GLU B 1 289 ? -9.539 -4.441 4.844 1 93.31 289 GLU B C 1
ATOM 5658 O O . GLU B 1 289 ? -9.719 -5.633 4.594 1 93.31 289 GLU B O 1
ATOM 5663 N N . ILE B 1 290 ? -9.117 -4 5.98 1 94.12 290 ILE B N 1
ATOM 5664 C CA . ILE B 1 290 ? -8.898 -4.91 7.098 1 94.12 290 ILE B CA 1
ATOM 5665 C C . ILE B 1 290 ? -10.227 -5.535 7.523 1 94.12 290 ILE B C 1
ATOM 5667 O O . ILE B 1 290 ? -10.32 -6.75 7.695 1 94.12 290 ILE B O 1
ATOM 5671 N N . ALA B 1 291 ? -11.258 -4.711 7.656 1 94.69 291 ALA B N 1
ATOM 5672 C CA . ALA B 1 291 ? -12.578 -5.191 8.047 1 94.69 291 ALA B CA 1
ATOM 5673 C C . ALA B 1 291 ? -13.141 -6.16 7.012 1 94.69 291 ALA B C 1
ATOM 5675 O O . ALA B 1 291 ? -13.742 -7.176 7.363 1 94.69 291 ALA B O 1
ATOM 5676 N N . ALA B 1 292 ? -12.938 -5.816 5.809 1 94.62 292 ALA B N 1
ATOM 5677 C CA . ALA B 1 292 ? -13.438 -6.664 4.73 1 94.62 292 ALA B CA 1
ATOM 5678 C C . ALA B 1 292 ? -12.75 -8.023 4.734 1 94.62 292 ALA B C 1
ATOM 5680 O O . ALA B 1 292 ? -13.391 -9.055 4.512 1 94.62 292 ALA B O 1
ATOM 5681 N N . CYS B 1 293 ? -11.484 -8.031 4.891 1 95.94 293 CYS B N 1
ATOM 5682 C CA . CYS B 1 293 ? -10.734 -9.281 4.973 1 95.94 293 CYS B CA 1
ATOM 5683 C C . CYS B 1 293 ? -11.227 -10.133 6.133 1 95.94 293 CYS B C 1
ATOM 5685 O O . CYS B 1 293 ? -11.484 -11.328 5.965 1 95.94 293 CYS B O 1
ATOM 5687 N N . TRP B 1 294 ? -11.352 -9.484 7.293 1 96.06 294 TRP B N 1
ATOM 5688 C CA . TRP B 1 294 ? -11.844 -10.156 8.492 1 96.06 294 TRP B CA 1
ATOM 5689 C C . TRP B 1 294 ? -13.219 -10.758 8.25 1 96.06 294 TRP B C 1
ATOM 5691 O O . TRP B 1 294 ? -13.453 -11.938 8.547 1 96.06 294 TRP B O 1
ATOM 5701 N N . ALA B 1 295 ? -14.102 -10 7.703 1 95.88 295 ALA B N 1
ATOM 5702 C CA . ALA B 1 295 ? -15.461 -10.438 7.398 1 95.88 295 ALA B CA 1
ATOM 5703 C C . ALA B 1 295 ? -15.453 -11.617 6.434 1 95.88 295 ALA B C 1
ATOM 5705 O O . ALA B 1 295 ? -16.234 -12.57 6.602 1 95.88 295 ALA B O 1
ATOM 5706 N N . THR B 1 296 ? -14.609 -11.594 5.453 1 96.12 296 THR B N 1
ATOM 5707 C CA . THR B 1 296 ? -14.516 -12.648 4.453 1 96.12 296 THR B CA 1
ATOM 5708 C C . THR B 1 296 ? -14.086 -13.969 5.094 1 96.12 296 THR B C 1
ATOM 5710 O O . THR B 1 296 ? -14.664 -15.016 4.809 1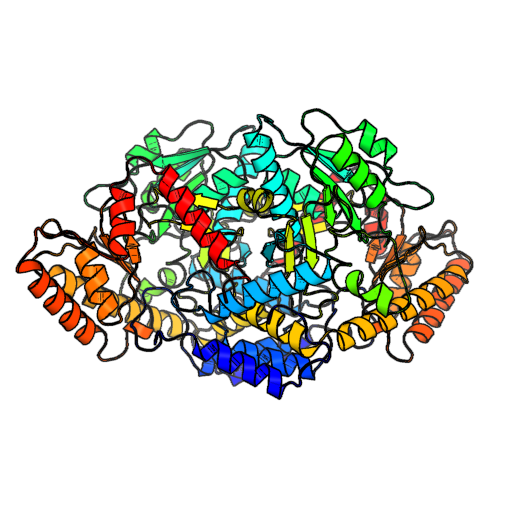 96.12 296 THR B O 1
ATOM 5713 N N . MET B 1 297 ? -13.094 -13.906 5.926 1 96.5 297 MET B N 1
ATOM 5714 C CA . MET B 1 297 ? -12.578 -15.109 6.57 1 96.5 297 MET B CA 1
ATOM 5715 C C . MET B 1 297 ? -13.656 -15.789 7.406 1 96.5 297 MET B C 1
ATOM 5717 O O . MET B 1 297 ? -13.758 -17.016 7.43 1 96.5 297 MET B O 1
ATOM 5721 N N . LEU B 1 298 ? -14.461 -14.945 8.078 1 96.19 298 LEU B N 1
ATOM 5722 C CA . LEU B 1 298 ? -15.539 -15.484 8.898 1 96.19 298 LEU B CA 1
ATOM 5723 C C . LEU B 1 298 ? -16.672 -16.016 8.031 1 96.19 298 LEU B C 1
ATOM 5725 O O . LEU B 1 298 ? -17.281 -17.047 8.359 1 96.19 298 LEU B O 1
ATOM 5729 N N . TYR B 1 299 ? -16.953 -15.359 6.957 1 95.75 299 TYR B N 1
ATOM 5730 C CA . TYR B 1 299 ? -18.031 -15.719 6.051 1 95.75 299 TYR B CA 1
ATOM 5731 C C . TYR B 1 299 ? -17.75 -17.047 5.352 1 95.75 299 TYR B C 1
ATOM 5733 O O . TYR B 1 299 ? -18.625 -17.906 5.254 1 95.75 299 TYR B O 1
ATOM 5741 N N . VAL B 1 300 ? -16.531 -17.234 4.863 1 95.5 300 VAL B N 1
ATOM 5742 C CA . VAL B 1 300 ? -16.156 -18.438 4.121 1 95.5 300 VAL B CA 1
ATOM 5743 C C . VAL B 1 300 ? -16.031 -19.625 5.082 1 95.5 300 VAL B C 1
ATOM 5745 O O . VAL B 1 300 ? -16.625 -20.688 4.855 1 95.5 300 VAL B O 1
ATOM 5748 N N . GLY B 1 301 ? -15.305 -19.359 6.203 1 95.81 301 GLY B N 1
ATOM 5749 C CA . GLY B 1 301 ? -15.125 -20.391 7.195 1 95.81 301 GLY B CA 1
ATOM 5750 C C . GLY B 1 301 ? -14.227 -21.516 6.723 1 95.81 301 GLY B C 1
ATOM 5751 O O . GLY B 1 301 ? -13.891 -21.594 5.539 1 95.81 301 GLY B O 1
ATOM 5752 N N . MET B 1 302 ? -13.898 -22.391 7.641 1 97 302 MET B N 1
ATOM 5753 C CA . MET B 1 302 ? -13.016 -23.516 7.344 1 97 302 MET B CA 1
ATOM 5754 C C . MET B 1 302 ? -13.633 -24.422 6.285 1 97 302 MET B C 1
ATOM 5756 O O . MET B 1 302 ? -12.945 -24.844 5.344 1 97 302 MET B O 1
ATOM 5760 N N . ASP B 1 303 ? -14.812 -24.719 6.438 1 97.62 303 ASP B N 1
ATOM 5761 C CA . ASP B 1 303 ? -15.484 -25.609 5.5 1 97.62 303 ASP B CA 1
ATOM 5762 C C . ASP B 1 303 ? -15.516 -25.016 4.098 1 97.62 303 ASP B C 1
ATOM 5764 O O . ASP B 1 303 ? -15.297 -25.719 3.109 1 97.62 303 ASP B O 1
ATOM 5768 N N . GLY B 1 304 ? -15.812 -23.688 4.02 1 96.56 304 GLY B N 1
ATOM 5769 C CA . GLY B 1 304 ? -15.812 -23.031 2.725 1 96.56 304 GLY B CA 1
ATOM 5770 C C . GLY B 1 304 ? -14.461 -23.047 2.039 1 96.56 304 GLY B C 1
ATOM 5771 O O . GLY B 1 304 ? -14.375 -23.281 0.83 1 96.56 304 GLY B O 1
ATOM 5772 N N . TYR B 1 305 ? -13.43 -22.844 2.805 1 97.38 305 TYR B N 1
ATOM 5773 C CA . TYR B 1 305 ? -12.086 -22.875 2.244 1 97.38 305 TYR B CA 1
ATOM 5774 C C . TYR B 1 305 ? -11.711 -24.281 1.795 1 97.38 305 TYR B C 1
ATOM 5776 O O . TYR B 1 305 ? -11.086 -24.453 0.745 1 97.38 305 TYR B O 1
ATOM 5784 N N . ILE B 1 306 ? -12.039 -25.266 2.57 1 98.12 306 ILE B N 1
ATOM 5785 C CA . ILE B 1 306 ? -11.75 -26.656 2.221 1 98.12 306 ILE B CA 1
ATOM 5786 C C . ILE B 1 306 ? -12.477 -27.016 0.927 1 98.12 306 ILE B C 1
ATOM 5788 O O . ILE B 1 306 ? -11.883 -27.625 0.028 1 98.12 306 ILE B O 1
ATOM 5792 N N . GLU B 1 307 ? -13.719 -26.672 0.846 1 97.44 307 GLU B N 1
ATOM 5793 C CA . GLU B 1 307 ? -14.508 -26.953 -0.35 1 97.44 307 GLU B CA 1
ATOM 5794 C C . GLU B 1 307 ? -13.938 -26.234 -1.569 1 97.44 307 GLU B C 1
ATOM 5796 O O . GLU B 1 307 ? -13.867 -26.812 -2.658 1 97.44 307 GLU B O 1
ATOM 5801 N N . SER B 1 308 ? -13.586 -24.984 -1.388 1 96.25 308 SER B N 1
ATOM 5802 C CA . SER B 1 308 ? -12.969 -24.234 -2.475 1 96.25 308 SER B CA 1
ATOM 5803 C C . SER B 1 308 ? -11.688 -24.891 -2.951 1 96.25 308 SER B C 1
ATOM 5805 O O . SER B 1 308 ? -11.453 -25.016 -4.156 1 96.25 308 SER B O 1
ATOM 5807 N N . ALA B 1 309 ? -10.875 -25.312 -2.012 1 97.5 309 ALA B N 1
ATOM 5808 C CA . ALA B 1 309 ? -9.625 -25.984 -2.355 1 97.5 309 ALA B CA 1
ATOM 5809 C C . ALA B 1 309 ? -9.898 -27.266 -3.135 1 97.5 309 ALA B C 1
ATOM 5811 O O . ALA B 1 309 ? -9.219 -27.562 -4.125 1 97.5 309 ALA B O 1
ATOM 5812 N N . ARG B 1 310 ? -10.844 -28.016 -2.68 1 97.94 310 ARG B N 1
ATOM 5813 C CA . ARG B 1 310 ? -11.195 -29.266 -3.34 1 97.94 310 ARG B CA 1
ATOM 5814 C C . ARG B 1 310 ? -11.602 -29.031 -4.789 1 97.94 310 ARG B C 1
ATOM 5816 O O . ARG B 1 310 ? -11.117 -29.703 -5.699 1 97.94 310 ARG B O 1
ATOM 5823 N N . LYS B 1 311 ? -12.484 -28.094 -4.988 1 97.31 311 LYS B N 1
ATOM 5824 C CA . LYS B 1 311 ? -12.984 -27.797 -6.324 1 97.31 311 LYS B CA 1
ATOM 5825 C C . LYS B 1 311 ? -11.867 -27.281 -7.23 1 97.31 311 LYS B C 1
ATOM 5827 O O . LYS B 1 311 ? -11.766 -27.703 -8.383 1 97.31 311 LYS B O 1
ATOM 5832 N N . ILE B 1 312 ? -11.047 -26.391 -6.707 1 97.5 312 ILE B N 1
ATOM 5833 C CA . ILE B 1 312 ? -9.984 -25.766 -7.488 1 97.5 312 ILE B CA 1
ATOM 5834 C C . ILE B 1 312 ? -8.953 -26.812 -7.895 1 97.5 312 ILE B C 1
ATOM 5836 O O . ILE B 1 312 ? -8.547 -26.891 -9.055 1 97.5 312 ILE B O 1
ATOM 5840 N N . ILE B 1 313 ? -8.57 -27.656 -6.969 1 98.25 313 ILE B N 1
ATOM 5841 C CA . ILE B 1 313 ? -7.535 -28.641 -7.25 1 98.25 313 ILE B CA 1
ATOM 5842 C C . ILE B 1 313 ? -8.094 -29.719 -8.188 1 98.25 313 ILE B C 1
ATOM 5844 O O . ILE B 1 313 ? -7.398 -30.156 -9.109 1 98.25 313 ILE B O 1
ATOM 5848 N N . SER B 1 314 ? -9.328 -30.125 -7.934 1 98.25 314 SER B N 1
ATOM 5849 C CA . SER B 1 314 ? -9.953 -31.094 -8.828 1 98.25 314 SER B CA 1
ATOM 5850 C C . SER B 1 314 ? -10.008 -30.562 -10.258 1 98.25 314 SER B C 1
ATOM 5852 O O . SER B 1 314 ? -9.711 -31.297 -11.211 1 98.25 314 SER B O 1
ATOM 5854 N N . THR B 1 315 ? -10.422 -29.344 -10.43 1 98.19 315 THR B N 1
ATOM 5855 C CA . THR B 1 315 ? -10.484 -28.703 -11.742 1 98.19 315 THR B CA 1
ATOM 5856 C C . THR B 1 315 ? -9.086 -28.594 -12.352 1 98.19 315 THR B C 1
ATOM 5858 O O . THR B 1 315 ? -8.906 -28.812 -13.547 1 98.19 315 THR B O 1
ATOM 5861 N N . THR B 1 316 ? -8.117 -28.234 -11.531 1 98.25 316 THR B N 1
ATOM 5862 C CA . THR B 1 316 ? -6.734 -28.156 -12 1 98.25 316 THR B CA 1
ATOM 5863 C C . THR B 1 316 ? -6.258 -29.5 -12.539 1 98.25 316 THR B C 1
ATOM 5865 O O . THR B 1 316 ? -5.594 -29.562 -13.57 1 98.25 316 THR B O 1
ATOM 5868 N N . ARG B 1 317 ? -6.625 -30.578 -11.852 1 98.19 317 ARG B N 1
ATOM 5869 C CA . ARG B 1 317 ? -6.262 -31.906 -12.297 1 98.19 317 ARG B CA 1
ATOM 5870 C C . ARG B 1 317 ? -6.922 -32.25 -13.633 1 98.19 317 ARG B C 1
ATOM 5872 O O . ARG B 1 317 ? -6.305 -32.875 -14.5 1 98.19 317 ARG B O 1
ATOM 5879 N N . ALA B 1 318 ? -8.109 -31.828 -13.727 1 98.38 318 ALA B N 1
ATOM 5880 C CA . ALA B 1 318 ? -8.812 -32.062 -14.984 1 98.38 318 ALA B CA 1
ATOM 5881 C C . ALA B 1 318 ? -8.125 -31.312 -16.141 1 98.38 318 ALA B C 1
ATOM 5883 O O . ALA B 1 318 ? -7.934 -31.891 -17.219 1 98.38 318 ALA B O 1
ATOM 5884 N N . PHE B 1 319 ? -7.793 -30.047 -15.914 1 98.5 319 PHE B N 1
ATOM 5885 C CA . PHE B 1 319 ? -7.082 -29.266 -16.922 1 98.5 319 PHE B CA 1
ATOM 5886 C C . PHE B 1 319 ? -5.754 -29.938 -17.281 1 98.5 319 PHE B C 1
ATOM 5888 O O . PHE B 1 319 ? -5.391 -30.031 -18.453 1 98.5 319 PHE B O 1
ATOM 5895 N N . THR B 1 320 ? -5.043 -30.375 -16.281 1 98.5 320 THR B N 1
ATOM 5896 C CA . THR B 1 320 ? -3.748 -31.016 -16.469 1 98.5 320 THR B CA 1
ATOM 5897 C C . THR B 1 320 ? -3.887 -32.281 -17.328 1 98.5 320 THR B C 1
ATOM 5899 O O . THR B 1 320 ? -3.084 -32.5 -18.234 1 98.5 320 THR B O 1
ATOM 5902 N N . LYS B 1 321 ? -4.867 -33.031 -17 1 98.25 321 LYS B N 1
ATOM 5903 C CA . LYS B 1 321 ? -5.117 -34.25 -17.75 1 98.25 321 LYS B CA 1
ATOM 5904 C C . LYS B 1 321 ? -5.398 -33.969 -19.219 1 98.25 321 LYS B C 1
ATOM 5906 O O . LYS B 1 321 ? -4.891 -34.656 -20.109 1 98.25 321 LYS B O 1
ATOM 5911 N N . ILE B 1 322 ? -6.207 -33 -19.453 1 98.38 322 ILE B N 1
ATOM 5912 C CA . ILE B 1 322 ? -6.539 -32.594 -20.812 1 98.38 322 ILE B CA 1
ATOM 5913 C C . ILE B 1 322 ? -5.266 -32.188 -21.547 1 98.38 322 ILE B C 1
ATOM 5915 O O . ILE B 1 322 ? -5.016 -32.656 -22.656 1 98.38 322 ILE B O 1
ATOM 5919 N N . LEU B 1 323 ? -4.445 -31.344 -20.938 1 98.56 323 LEU B N 1
ATOM 5920 C CA . LEU B 1 323 ? -3.242 -30.828 -21.562 1 98.56 323 LEU B CA 1
ATOM 5921 C C . LEU B 1 323 ? -2.254 -31.953 -21.875 1 98.56 323 LEU B C 1
ATOM 5923 O O . LEU B 1 323 ? -1.581 -31.922 -22.906 1 98.56 323 LEU B O 1
ATOM 5927 N N . LYS B 1 324 ? -2.191 -32.938 -21 1 97.81 324 LYS B N 1
ATOM 5928 C CA . LYS B 1 324 ? -1.277 -34.062 -21.172 1 97.81 324 LYS B CA 1
ATOM 5929 C C . LYS B 1 324 ? -1.766 -34.969 -22.281 1 97.81 324 LYS B C 1
ATOM 5931 O O . LYS B 1 324 ? -0.971 -35.719 -22.891 1 97.81 324 LYS B O 1
ATOM 5936 N N . SER B 1 325 ? -3.049 -34.969 -22.531 1 97.75 325 SER B N 1
ATOM 5937 C CA . SER B 1 325 ? -3.637 -35.875 -23.484 1 97.75 325 SER B CA 1
ATOM 5938 C C . SER B 1 325 ? -3.555 -35.344 -24.906 1 97.75 325 SER B C 1
ATOM 5940 O O . SER B 1 325 ? -3.742 -36.094 -25.875 1 97.75 325 SER B O 1
ATOM 5942 N N . ILE B 1 326 ? -3.273 -34.125 -25.031 1 97.69 326 ILE B N 1
ATOM 5943 C CA . ILE B 1 326 ? -3.254 -33.5 -26.359 1 97.69 326 ILE B CA 1
ATOM 5944 C C . ILE B 1 326 ? -1.845 -33.562 -26.938 1 97.69 326 ILE B C 1
ATOM 5946 O O . ILE B 1 326 ? -0.899 -33.031 -26.359 1 97.69 326 ILE B O 1
ATOM 5950 N N . ASP B 1 327 ? -1.755 -34.188 -28.094 1 95.56 327 ASP B N 1
ATOM 5951 C CA . ASP B 1 327 ? -0.472 -34.312 -28.781 1 95.56 327 ASP B CA 1
ATOM 5952 C C . ASP B 1 327 ? 0.061 -32.938 -29.172 1 95.56 327 ASP B C 1
ATOM 5954 O O . ASP B 1 327 ? -0.683 -32.094 -29.672 1 95.56 327 ASP B O 1
ATOM 5958 N N . GLY B 1 328 ? 1.322 -32.719 -28.828 1 95.56 328 GLY B N 1
ATOM 5959 C CA . GLY B 1 328 ? 1.939 -31.453 -29.156 1 95.56 328 GLY B CA 1
ATOM 5960 C C . GLY B 1 328 ? 2.092 -30.531 -27.953 1 95.56 328 GLY B C 1
ATOM 5961 O O . GLY B 1 328 ? 2.824 -29.547 -28 1 95.56 328 GLY B O 1
ATOM 5962 N N . LEU B 1 329 ? 1.409 -30.875 -26.922 1 98.06 329 LEU B N 1
ATOM 5963 C CA . LEU B 1 329 ? 1.512 -30.078 -25.703 1 98.06 329 LEU B CA 1
ATOM 5964 C C . LEU B 1 329 ? 2.277 -30.844 -24.625 1 98.06 329 LEU B C 1
ATOM 5966 O O . LEU B 1 329 ? 2.314 -32.062 -24.625 1 98.06 329 LEU B O 1
ATOM 5970 N N . LYS B 1 330 ? 2.914 -30.109 -23.797 1 97.5 330 LYS B N 1
ATOM 5971 C CA . LYS B 1 330 ? 3.596 -30.672 -22.625 1 97.5 330 LYS B CA 1
ATOM 5972 C C . LYS B 1 330 ? 3.393 -29.812 -21.391 1 97.5 330 LYS B C 1
ATOM 5974 O O . LYS B 1 330 ? 3.535 -28.578 -21.469 1 97.5 330 LYS B O 1
ATOM 5979 N N . VAL B 1 331 ? 3.023 -30.422 -20.344 1 98.31 331 VAL B N 1
ATOM 5980 C CA . VAL B 1 331 ? 2.904 -29.734 -19.062 1 98.31 331 VAL B CA 1
ATOM 5981 C C . VAL B 1 331 ? 4.285 -29.609 -18.422 1 98.31 331 VAL B C 1
ATOM 5983 O O . VAL B 1 331 ? 5.102 -30.531 -18.484 1 98.31 331 VAL B O 1
ATOM 5986 N N . ILE B 1 332 ? 4.562 -28.422 -17.891 1 98.06 332 ILE B N 1
ATOM 5987 C CA . ILE B 1 332 ? 5.852 -28.156 -17.266 1 98.06 332 ILE B CA 1
ATOM 5988 C C . ILE B 1 332 ? 5.836 -28.656 -15.82 1 98.06 332 ILE B C 1
ATOM 5990 O O . ILE B 1 332 ? 5.008 -28.234 -15.016 1 98.06 332 ILE B O 1
ATOM 5994 N N . GLY B 1 333 ? 6.758 -29.562 -15.516 1 96.94 333 GLY B N 1
ATOM 5995 C CA . GLY B 1 333 ? 6.867 -30.109 -14.172 1 96.94 333 GLY B CA 1
ATOM 5996 C C . GLY B 1 333 ? 5.637 -30.891 -13.75 1 96.94 333 GLY B C 1
ATOM 5997 O O . GLY B 1 333 ? 4.988 -31.531 -14.57 1 96.94 333 GLY B O 1
ATOM 5998 N N . ASP B 1 334 ? 5.5 -31 -12.5 1 96.62 334 ASP B N 1
ATOM 5999 C CA . ASP B 1 334 ? 4.352 -31.656 -11.883 1 96.62 334 ASP B CA 1
ATOM 6000 C C . ASP B 1 334 ? 3.631 -30.734 -10.914 1 96.62 334 ASP B C 1
ATOM 6002 O O . ASP B 1 334 ? 3.787 -30.859 -9.695 1 96.62 334 ASP B O 1
ATOM 6006 N N . PRO B 1 335 ? 2.875 -29.875 -11.5 1 96.81 335 PRO B N 1
ATOM 6007 C CA . PRO B 1 335 ? 2.176 -28.922 -10.641 1 96.81 335 PRO B CA 1
ATOM 6008 C C . PRO B 1 335 ? 1.173 -29.578 -9.703 1 96.81 335 PRO B C 1
ATOM 6010 O O . PRO B 1 335 ? 0.365 -30.406 -10.141 1 96.81 335 PRO B O 1
ATOM 6013 N N . LYS B 1 336 ? 1.195 -29.203 -8.398 1 96.38 336 LYS B N 1
ATOM 6014 C CA . LYS B 1 336 ? 0.353 -29.859 -7.398 1 96.38 336 LYS B CA 1
ATOM 6015 C C . LYS B 1 336 ? -0.768 -28.922 -6.934 1 96.38 336 LYS B C 1
ATOM 6017 O O . LYS B 1 336 ? -1.734 -29.375 -6.316 1 96.38 336 LYS B O 1
ATOM 6022 N N . LEU B 1 337 ? -0.647 -27.656 -7.285 1 97.19 337 LEU B N 1
ATOM 6023 C CA . LEU B 1 337 ? -1.627 -26.703 -6.797 1 97.19 337 LEU B CA 1
ATOM 6024 C C . LEU B 1 337 ? -2.475 -26.156 -7.941 1 97.19 337 LEU B C 1
ATOM 6026 O O . LEU B 1 337 ? -2.963 -26.922 -8.773 1 97.19 337 LEU B O 1
ATOM 6030 N N . SER B 1 338 ? -2.682 -24.859 -7.996 1 97.44 338 SER B N 1
ATOM 6031 C CA . SER B 1 338 ? -3.762 -24.297 -8.805 1 97.44 338 SER B CA 1
ATOM 6032 C C . SER B 1 338 ? -3.242 -23.781 -10.133 1 97.44 338 SER B C 1
ATOM 6034 O O . SER B 1 338 ? -4.023 -23.344 -10.984 1 97.44 338 SER B O 1
ATOM 6036 N N . VAL B 1 339 ? -1.904 -23.859 -10.391 1 98 339 VAL B N 1
ATOM 6037 C CA . VAL B 1 339 ? -1.315 -23.281 -11.594 1 98 339 VAL B CA 1
ATOM 6038 C C . VAL B 1 339 ? -0.754 -24.391 -12.477 1 98 339 VAL B C 1
ATOM 6040 O O . VAL B 1 339 ? -0.005 -25.25 -12.008 1 98 339 VAL B O 1
ATOM 6043 N N . VAL B 1 340 ? -1.099 -24.359 -13.75 1 98.19 340 VAL B N 1
ATOM 6044 C CA . VAL B 1 340 ? -0.589 -25.328 -14.703 1 98.19 340 VAL B CA 1
ATOM 6045 C C . VAL B 1 340 ? 0.048 -24.609 -15.891 1 98.19 340 VAL B C 1
ATOM 6047 O O . VAL B 1 340 ? -0.635 -23.906 -16.625 1 98.19 340 VAL B O 1
ATOM 6050 N N . ALA B 1 341 ? 1.301 -24.781 -16 1 98.38 341 ALA B N 1
ATOM 6051 C CA . ALA B 1 341 ? 2.025 -24.234 -17.156 1 98.38 341 ALA B CA 1
ATOM 6052 C C . ALA B 1 341 ? 2.264 -25.312 -18.203 1 98.38 341 ALA B C 1
ATOM 6054 O O . ALA B 1 341 ? 2.51 -26.469 -17.875 1 98.38 341 ALA B O 1
ATOM 6055 N N . PHE B 1 342 ? 2.18 -24.906 -19.484 1 98.38 342 PHE B N 1
ATOM 6056 C CA . PHE B 1 342 ? 2.375 -25.859 -20.562 1 98.38 342 PHE B CA 1
ATOM 6057 C C . PHE B 1 342 ? 2.979 -25.172 -21.781 1 98.38 342 PHE B C 1
ATOM 6059 O O . PHE B 1 342 ? 2.848 -23.969 -21.953 1 98.38 342 PHE B O 1
ATOM 6066 N N . GLY B 1 343 ? 3.715 -25.922 -22.516 1 97.19 343 GLY B N 1
ATOM 6067 C CA . GLY B 1 343 ? 4.367 -25.5 -23.75 1 97.19 343 GLY B CA 1
ATOM 6068 C C . GLY B 1 343 ? 4.336 -26.547 -24.844 1 97.19 343 GLY B C 1
ATOM 6069 O O . GLY B 1 343 ? 3.48 -27.438 -24.828 1 97.19 343 GLY B O 1
ATOM 6070 N N . SER B 1 344 ? 5.156 -26.312 -25.859 1 96.88 344 SER B N 1
ATOM 6071 C CA . SER B 1 344 ? 5.25 -27.25 -26.984 1 96.88 344 SER B CA 1
ATOM 6072 C C . SER B 1 344 ? 6.66 -27.281 -27.562 1 96.88 344 SER B C 1
ATOM 6074 O O . SER B 1 344 ? 7.328 -26.25 -27.625 1 96.88 344 SER B O 1
ATOM 6076 N N . ASP B 1 345 ? 7.047 -28.469 -27.953 1 95 345 ASP B N 1
ATOM 6077 C CA . ASP B 1 345 ? 8.289 -28.625 -28.719 1 95 345 ASP B CA 1
ATOM 6078 C C . ASP B 1 345 ? 8.016 -28.672 -30.219 1 95 345 ASP B C 1
ATOM 6080 O O . ASP B 1 345 ? 8.945 -28.75 -31.016 1 95 345 ASP B O 1
ATOM 6084 N N . GLN B 1 346 ? 6.75 -28.531 -30.578 1 95.81 346 GLN B N 1
ATOM 6085 C CA . GLN B 1 346 ? 6.371 -28.75 -31.969 1 95.81 346 GLN B CA 1
ATOM 6086 C C . GLN B 1 346 ? 5.949 -27.453 -32.625 1 95.81 346 GLN B C 1
ATOM 6088 O O . GLN B 1 346 ? 6.035 -27.328 -33.875 1 95.81 346 GLN B O 1
ATOM 6093 N N . PHE B 1 347 ? 5.473 -26.547 -31.953 1 94.69 347 PHE B N 1
ATOM 6094 C CA . PHE B 1 347 ? 5.031 -25.266 -32.5 1 94.69 347 PHE B CA 1
ATOM 6095 C C . PHE B 1 347 ? 5.246 -24.156 -31.469 1 94.69 347 PHE B C 1
ATOM 6097 O O . PHE B 1 347 ? 5.562 -24.422 -30.312 1 94.69 347 PHE B O 1
ATOM 6104 N N . ASP B 1 348 ? 5.176 -22.953 -31.922 1 93.25 348 ASP B N 1
ATOM 6105 C CA . ASP B 1 348 ? 5.27 -21.781 -31.062 1 93.25 348 ASP B CA 1
ATOM 6106 C C . ASP B 1 348 ? 4.043 -21.656 -30.156 1 93.25 348 ASP B C 1
ATOM 6108 O O . ASP B 1 348 ? 2.949 -21.344 -30.625 1 93.25 348 ASP B O 1
ATOM 6112 N N . ILE B 1 349 ? 4.27 -21.797 -28.875 1 95.69 349 ILE B N 1
ATOM 6113 C CA . ILE B 1 349 ? 3.184 -21.906 -27.906 1 95.69 349 ILE B CA 1
ATOM 6114 C C . ILE B 1 349 ? 2.367 -20.609 -27.906 1 95.69 349 ILE B C 1
ATOM 6116 O O . ILE B 1 349 ? 1.191 -20.625 -27.531 1 95.69 349 ILE B O 1
ATOM 6120 N N . TYR B 1 350 ? 2.947 -19.531 -28.344 1 93.69 350 TYR B N 1
ATOM 6121 C CA . TYR B 1 350 ? 2.26 -18.25 -28.312 1 93.69 350 TYR B CA 1
ATOM 6122 C C . TYR B 1 350 ? 1.189 -18.172 -29.391 1 93.69 350 TYR B C 1
ATOM 6124 O O . TYR B 1 350 ? 0.263 -17.359 -29.297 1 93.69 350 TYR B O 1
ATOM 6132 N N . ARG B 1 351 ? 1.291 -19.016 -30.406 1 94.06 351 ARG B N 1
ATOM 6133 C CA . ARG B 1 351 ? 0.205 -19.141 -31.375 1 94.06 351 ARG B CA 1
ATOM 6134 C C . ARG B 1 351 ? -1.063 -19.672 -30.703 1 94.06 351 ARG B C 1
ATOM 6136 O O . ARG B 1 351 ? -2.164 -19.188 -30.984 1 94.06 351 ARG B O 1
ATOM 6143 N N . LEU B 1 352 ? -0.82 -20.641 -29.891 1 95.75 352 LEU B N 1
ATOM 6144 C CA . LEU B 1 352 ? -1.954 -21.172 -29.141 1 95.75 352 LEU B CA 1
ATOM 6145 C C . LEU B 1 352 ? -2.539 -20.109 -28.219 1 95.75 352 LEU B C 1
ATOM 6147 O O . LEU B 1 352 ? -3.76 -20 -28.078 1 95.75 352 LEU B O 1
ATOM 6151 N N . SER B 1 353 ? -1.675 -19.391 -27.516 1 94.19 353 SER B N 1
ATOM 6152 C CA . SER B 1 353 ? -2.131 -18.297 -26.656 1 94.19 353 SER B CA 1
ATOM 6153 C C . SER B 1 353 ? -3.02 -17.328 -27.422 1 94.19 353 SER B C 1
ATOM 6155 O O . SER B 1 353 ? -4.086 -16.953 -26.938 1 94.19 353 SER B O 1
ATOM 6157 N N . ASP B 1 354 ? -2.625 -16.953 -28.578 1 92.19 354 ASP B N 1
ATOM 6158 C CA . ASP B 1 354 ? -3.375 -16.016 -29.406 1 92.19 354 ASP B CA 1
ATOM 6159 C C . ASP B 1 354 ? -4.727 -16.609 -29.812 1 92.19 354 ASP B C 1
ATOM 6161 O O . ASP B 1 354 ? -5.75 -15.922 -29.75 1 92.19 354 ASP B O 1
ATOM 6165 N N . ASP B 1 355 ? -4.688 -17.844 -30.297 1 94.69 355 ASP B N 1
ATOM 6166 C CA . ASP B 1 355 ? -5.914 -18.5 -30.734 1 94.69 355 ASP B CA 1
ATOM 6167 C C . ASP B 1 355 ? -6.922 -18.594 -29.594 1 94.69 355 ASP B C 1
ATOM 6169 O O . ASP B 1 355 ? -8.117 -18.391 -29.797 1 94.69 355 ASP B O 1
ATOM 6173 N N . LEU B 1 356 ? -6.414 -18.938 -28.453 1 95.12 356 LEU B N 1
ATOM 6174 C CA . LEU B 1 356 ? -7.285 -19.047 -27.297 1 95.12 356 LEU B CA 1
ATOM 6175 C C . LEU B 1 356 ? -7.84 -17.688 -26.891 1 95.12 356 LEU B C 1
ATOM 6177 O O . LEU B 1 356 ? -8.992 -17.578 -26.484 1 95.12 356 LEU B O 1
ATOM 6181 N N . THR B 1 357 ? -7.008 -16.672 -27 1 91.44 357 THR B N 1
ATOM 6182 C CA . THR B 1 357 ? -7.457 -15.312 -26.719 1 91.44 357 THR B CA 1
ATOM 6183 C C . THR B 1 357 ? -8.602 -14.914 -27.641 1 91.44 357 THR B C 1
ATOM 6185 O O . THR B 1 357 ? -9.562 -14.273 -27.219 1 91.44 357 THR B O 1
ATOM 6188 N N . GLU B 1 358 ? -8.5 -15.258 -28.859 1 90.94 358 GLU B N 1
ATOM 6189 C CA . GLU B 1 358 ? -9.547 -14.969 -29.828 1 90.94 358 GLU B CA 1
ATOM 6190 C C . GLU B 1 358 ? -10.867 -15.633 -29.438 1 90.94 358 GLU B C 1
ATOM 6192 O O . GLU B 1 358 ? -11.945 -15.133 -29.766 1 90.94 358 GLU B O 1
ATOM 6197 N N . ARG B 1 359 ? -10.727 -16.734 -28.766 1 93.88 359 ARG B N 1
ATOM 6198 C CA . ARG B 1 359 ? -11.922 -17.469 -28.328 1 93.88 359 ARG B CA 1
ATOM 6199 C C . ARG B 1 359 ? -12.438 -16.922 -27 1 93.88 359 ARG B C 1
ATOM 6201 O O . ARG B 1 359 ? -13.477 -17.359 -26.5 1 93.88 359 ARG B O 1
ATOM 6208 N N . GLY B 1 360 ? -11.602 -16.031 -26.359 1 89.88 360 GLY B N 1
ATOM 6209 C CA . GLY B 1 360 ? -12.078 -15.391 -25.141 1 89.88 360 GLY B CA 1
ATOM 6210 C C . GLY B 1 360 ? -11.211 -15.695 -23.938 1 89.88 360 GLY B C 1
ATOM 6211 O O . GLY B 1 360 ? -11.289 -15.008 -22.922 1 89.88 360 GLY B O 1
ATOM 6212 N N . TRP B 1 361 ? -10.328 -16.75 -24.109 1 93.19 361 TRP B N 1
ATOM 6213 C CA . TRP B 1 361 ? -9.477 -17.109 -22.984 1 93.19 361 TRP B CA 1
ATOM 6214 C C . TRP B 1 361 ? -8.391 -16.062 -22.766 1 93.19 361 TRP B C 1
ATOM 6216 O O . TRP B 1 361 ? -7.82 -15.539 -23.719 1 93.19 361 TRP B O 1
ATOM 6226 N N . ILE B 1 362 ? -8.227 -15.695 -21.5 1 90.69 362 ILE B N 1
ATOM 6227 C CA . ILE B 1 362 ? -7.105 -14.836 -21.141 1 90.69 362 ILE B CA 1
ATOM 6228 C C . ILE B 1 362 ? -6.145 -15.594 -20.219 1 90.69 362 ILE B C 1
ATOM 6230 O O . ILE B 1 362 ? -6.324 -15.617 -19 1 90.69 362 ILE B O 1
ATOM 6234 N N . LEU B 1 363 ? -5.098 -16.109 -20.844 1 93.62 363 LEU B N 1
ATOM 6235 C CA . LEU B 1 363 ? -4.094 -16.875 -20.109 1 93.62 363 LEU B CA 1
ATOM 6236 C C . LEU B 1 363 ? -2.822 -16.062 -19.922 1 93.62 363 LEU B C 1
ATOM 6238 O O . LEU B 1 363 ? -2.727 -14.93 -20.406 1 93.62 363 LEU B O 1
ATOM 6242 N N . ASN B 1 364 ? -1.9 -16.609 -19.141 1 92.62 364 ASN B N 1
ATOM 6243 C CA . ASN B 1 364 ? -0.684 -15.875 -18.828 1 92.62 364 ASN B CA 1
ATOM 6244 C C . ASN B 1 364 ? 0.5 -16.344 -19.656 1 92.62 364 ASN B C 1
ATOM 6246 O O . ASN B 1 364 ? 0.923 -17.5 -19.547 1 92.62 364 ASN B O 1
ATOM 6250 N N . PRO B 1 365 ? 1.051 -15.453 -20.469 1 92.06 365 PRO B N 1
ATOM 6251 C CA . PRO B 1 365 ? 2.271 -15.828 -21.188 1 92.06 365 PRO B CA 1
ATOM 6252 C C . PRO B 1 365 ? 3.5 -15.867 -20.281 1 92.06 365 PRO B C 1
ATOM 6254 O O . PRO B 1 365 ? 3.646 -15.023 -19.391 1 92.06 365 PRO B O 1
ATOM 6257 N N . LEU B 1 366 ? 4.277 -16.859 -20.422 1 94.62 366 LEU B N 1
ATOM 6258 C CA . LEU B 1 366 ? 5.516 -17.047 -19.672 1 94.62 366 LEU B CA 1
ATOM 6259 C C . LEU B 1 366 ? 6.719 -17.062 -20.609 1 94.62 366 LEU B C 1
ATOM 6261 O O . LEU B 1 366 ? 6.562 -17.016 -21.828 1 94.62 366 LEU B O 1
ATOM 6265 N N . GLN B 1 367 ? 7.934 -17.047 -19.984 1 91.75 367 GLN B N 1
ATOM 6266 C CA . GLN B 1 367 ? 9.156 -17.109 -20.781 1 91.75 367 GLN B CA 1
ATOM 6267 C C . GLN B 1 367 ? 10.242 -17.906 -20.062 1 91.75 367 GLN B C 1
ATOM 6269 O O . GLN B 1 367 ? 10.172 -18.078 -18.844 1 91.75 367 GLN B O 1
ATOM 6274 N N . PHE B 1 368 ? 11.234 -18.469 -20.781 1 90.69 368 PHE B N 1
ATOM 6275 C CA . PHE B 1 368 ? 12.406 -19.219 -20.328 1 90.69 368 PHE B CA 1
ATOM 6276 C C . PHE B 1 368 ? 11.984 -20.438 -19.516 1 90.69 368 PHE B C 1
ATOM 6278 O O . PHE B 1 368 ? 12.391 -20.578 -18.359 1 90.69 368 PHE B O 1
ATOM 6285 N N . PRO B 1 369 ? 11.172 -21.344 -20.109 1 92.75 369 PRO B N 1
ATOM 6286 C CA . PRO B 1 369 ? 10.953 -21.484 -21.547 1 92.75 369 PRO B CA 1
ATOM 6287 C C . PRO B 1 369 ? 9.648 -20.828 -22.016 1 92.75 369 PRO B C 1
ATOM 6289 O O . PRO B 1 369 ? 8.797 -20.5 -21.188 1 92.75 369 PRO B O 1
ATOM 6292 N N . SER B 1 370 ? 9.508 -20.719 -23.297 1 92.94 370 SER B N 1
ATOM 6293 C CA . SER B 1 370 ? 8.227 -20.266 -23.844 1 92.94 370 SER B CA 1
ATOM 6294 C C . SER B 1 370 ? 7.094 -21.188 -23.406 1 92.94 370 SER B C 1
ATOM 6296 O O . SER B 1 370 ? 7.117 -22.391 -23.672 1 92.94 370 SER B O 1
ATOM 6298 N N . SER B 1 371 ? 6.16 -20.609 -22.734 1 96.12 371 SER B N 1
ATOM 6299 C CA . SER B 1 371 ? 5.016 -21.344 -22.203 1 96.12 371 SER B CA 1
ATOM 6300 C C . SER B 1 371 ? 3.869 -20.406 -21.844 1 96.12 371 SER B C 1
ATOM 6302 O O . SER B 1 371 ? 3.99 -19.188 -22 1 96.12 371 SER B O 1
ATOM 6304 N N . ILE B 1 372 ? 2.752 -20.953 -21.547 1 96.75 372 ILE B N 1
ATOM 6305 C CA . ILE B 1 372 ? 1.606 -20.234 -21 1 96.75 372 ILE B CA 1
ATOM 6306 C C . ILE B 1 372 ? 1.029 -21 -19.812 1 96.75 372 ILE B C 1
ATOM 6308 O O . ILE B 1 372 ? 1.272 -22.203 -19.672 1 96.75 372 ILE B O 1
ATOM 6312 N N . HIS B 1 373 ? 0.457 -20.312 -18.875 1 97 373 HIS B N 1
ATOM 6313 C CA . HIS B 1 373 ? -0.158 -21.078 -17.797 1 97 373 HIS B CA 1
ATOM 6314 C C . HIS B 1 373 ? -1.58 -20.609 -17.516 1 97 373 HIS B C 1
ATOM 6316 O O . HIS B 1 373 ? -1.964 -19.516 -17.938 1 97 373 HIS B O 1
ATOM 6322 N N . ILE B 1 374 ? -2.367 -21.469 -16.969 1 97.12 374 ILE B N 1
ATOM 6323 C CA . ILE B 1 374 ? -3.684 -21.141 -16.422 1 97.12 374 ILE B CA 1
ATOM 6324 C C . ILE B 1 374 ? -3.664 -21.297 -14.898 1 97.12 374 ILE B C 1
ATOM 6326 O O . ILE B 1 374 ? -3.213 -22.312 -14.375 1 97.12 374 ILE B O 1
ATOM 6330 N N . CYS B 1 375 ? -3.998 -20.234 -14.258 1 96.94 375 CYS B N 1
ATOM 6331 C CA . CYS B 1 375 ? -4.227 -20.234 -12.82 1 96.94 375 CYS B CA 1
ATOM 6332 C C . CYS B 1 375 ? -5.703 -20.422 -12.492 1 96.94 375 CYS B C 1
ATOM 6334 O O . CYS B 1 375 ? -6.508 -19.516 -12.695 1 96.94 375 CYS B O 1
ATOM 6336 N N . VAL B 1 376 ? -6.02 -21.562 -11.945 1 97.5 376 VAL B N 1
ATOM 6337 C CA . VAL B 1 376 ? -7.406 -21.984 -11.773 1 97.5 376 VAL B CA 1
ATOM 6338 C C . VAL B 1 376 ? -8.016 -21.281 -10.57 1 97.5 376 VAL B C 1
ATOM 6340 O O . VAL B 1 376 ? -7.43 -21.266 -9.484 1 97.5 376 VAL B O 1
ATOM 6343 N N . VAL B 1 377 ? -9.133 -20.656 -10.789 1 94.75 377 VAL B N 1
ATOM 6344 C CA . VAL B 1 377 ? -9.891 -20 -9.734 1 94.75 377 VAL B CA 1
ATOM 6345 C C . VAL B 1 377 ? -11.297 -20.578 -9.664 1 94.75 377 VAL B C 1
ATOM 6347 O O . VAL B 1 377 ? -11.633 -21.5 -10.422 1 94.75 377 VAL B O 1
ATOM 6350 N N . MET B 1 378 ? -12.078 -20.094 -8.758 1 93.31 378 MET B N 1
ATOM 6351 C CA . MET B 1 378 ? -13.406 -20.641 -8.516 1 93.31 378 MET B CA 1
ATOM 6352 C C . MET B 1 378 ? -14.266 -20.562 -9.773 1 93.31 378 MET B C 1
ATOM 6354 O O . MET B 1 378 ? -15.078 -21.453 -10.031 1 93.31 378 MET B O 1
ATOM 6358 N N . ALA B 1 379 ? -14.062 -19.531 -10.57 1 92.75 379 ALA B N 1
ATOM 6359 C CA . ALA B 1 379 ? -14.852 -19.344 -11.781 1 92.75 379 ALA B CA 1
ATOM 6360 C C . ALA B 1 379 ? -14.648 -20.516 -12.75 1 92.75 379 ALA B C 1
ATOM 6362 O O . ALA B 1 379 ? -15.555 -20.844 -13.523 1 92.75 379 ALA B O 1
ATOM 6363 N N . HIS B 1 380 ? -13.555 -21.172 -12.695 1 96.12 380 HIS B N 1
ATOM 6364 C CA . HIS B 1 380 ? -13.234 -22.281 -13.594 1 96.12 380 HIS B CA 1
ATOM 6365 C C . HIS B 1 380 ? -13.922 -23.562 -13.164 1 96.12 380 HIS B C 1
ATOM 6367 O O . HIS B 1 380 ? -13.984 -24.531 -13.93 1 96.12 380 HIS B O 1
ATOM 6373 N N . THR B 1 381 ? -14.406 -23.594 -11.961 1 95.94 381 THR B N 1
ATOM 6374 C CA . THR B 1 381 ? -14.977 -24.812 -11.406 1 95.94 381 THR B CA 1
ATOM 6375 C C . THR B 1 381 ? -16.438 -24.969 -11.812 1 95.94 381 THR B C 1
ATOM 6377 O O . THR B 1 381 ? -17.078 -25.969 -11.5 1 95.94 381 THR B O 1
ATOM 6380 N N . GLN B 1 382 ? -16.906 -24.031 -12.523 1 93.75 382 GLN B N 1
ATOM 6381 C CA . GLN B 1 382 ? -18.297 -24.047 -12.969 1 93.75 382 GLN B CA 1
ATOM 6382 C C . GLN B 1 382 ? -18.516 -25.125 -14.031 1 93.75 382 GLN B C 1
ATOM 6384 O O . GLN B 1 382 ? -17.594 -25.469 -14.773 1 93.75 382 GLN B O 1
ATOM 6389 N N . PRO B 1 383 ? -19.766 -25.578 -14.039 1 94.75 383 PRO B N 1
ATOM 6390 C CA . PRO B 1 383 ? -20.078 -26.578 -15.055 1 94.75 383 PRO B CA 1
ATOM 6391 C C . PRO B 1 383 ? -19.797 -26.094 -16.469 1 94.75 383 PRO B C 1
ATOM 6393 O O . PRO B 1 383 ? -20.125 -24.953 -16.812 1 94.75 383 PRO B O 1
ATOM 6396 N N . GLY B 1 384 ? -19.188 -26.859 -17.219 1 96.56 384 GLY B N 1
ATOM 6397 C CA . GLY B 1 384 ? -19 -26.562 -18.625 1 96.56 384 GLY B CA 1
ATOM 6398 C C . GLY B 1 384 ? -17.656 -25.953 -18.938 1 96.56 384 GLY B C 1
ATOM 6399 O O . GLY B 1 384 ? -17.234 -25.906 -20.094 1 96.56 384 GLY B O 1
ATOM 6400 N N . VAL B 1 385 ? -17 -25.453 -17.938 1 96.75 385 VAL B N 1
ATOM 6401 C CA . VAL B 1 385 ? -15.758 -24.719 -18.203 1 96.75 385 VAL B CA 1
ATOM 6402 C C . VAL B 1 385 ? -14.664 -25.703 -18.625 1 96.75 385 VAL B C 1
ATOM 6404 O O . VAL B 1 385 ? -13.914 -25.438 -19.562 1 96.75 385 VAL B O 1
ATOM 6407 N N . VAL B 1 386 ? -14.57 -26.844 -17.969 1 98.06 386 VAL B N 1
ATOM 6408 C CA . VAL B 1 386 ? -13.555 -27.844 -18.281 1 98.06 386 VAL B CA 1
ATOM 6409 C C . VAL B 1 386 ? -13.773 -28.359 -19.703 1 98.06 386 VAL B C 1
ATOM 6411 O O . VAL B 1 386 ? -12.812 -28.5 -20.469 1 98.06 386 VAL B O 1
ATOM 6414 N N . GLU B 1 387 ? -15.008 -28.594 -20.016 1 97.88 387 GLU B N 1
ATOM 6415 C CA . GLU B 1 387 ? -15.352 -29.078 -21.344 1 97.88 387 GLU B CA 1
ATOM 6416 C C . GLU B 1 387 ? -15.016 -28.047 -22.422 1 97.88 387 GLU B C 1
ATOM 6418 O O . GLU B 1 387 ? -14.508 -28.391 -23.484 1 97.88 387 GLU B O 1
ATOM 6423 N N . ARG B 1 388 ? -15.367 -26.828 -22.109 1 97.75 388 ARG B N 1
ATOM 6424 C CA . ARG B 1 388 ? -15.055 -25.734 -23.031 1 97.75 388 ARG B CA 1
ATOM 6425 C C . ARG B 1 388 ? -13.547 -25.625 -23.25 1 97.75 388 ARG B C 1
ATOM 6427 O O . ARG B 1 388 ? -13.094 -25.422 -24.375 1 97.75 388 ARG B O 1
ATOM 6434 N N . PHE B 1 389 ? -12.812 -25.781 -22.25 1 97.81 389 PHE B N 1
ATOM 6435 C CA . PHE B 1 389 ? -11.352 -25.734 -22.328 1 97.81 389 PHE B CA 1
ATOM 6436 C C . PHE B 1 389 ? -10.82 -26.859 -23.203 1 97.81 389 PHE B C 1
ATOM 6438 O O . PHE B 1 389 ? -9.992 -26.609 -24.094 1 97.81 389 PHE B O 1
ATOM 6445 N N . GLU B 1 390 ? -11.266 -28.016 -22.891 1 98.31 390 GLU B N 1
ATOM 6446 C CA . GLU B 1 390 ? -10.844 -29.172 -23.688 1 98.31 390 GLU B CA 1
ATOM 6447 C C . GLU B 1 390 ? -11.133 -28.953 -25.172 1 98.31 390 GLU B C 1
ATOM 6449 O O . GLU B 1 390 ? -10.266 -29.188 -26.016 1 98.31 390 GLU B O 1
ATOM 6454 N N . LYS B 1 391 ? -12.32 -28.531 -25.422 1 98.38 391 LYS B N 1
ATOM 6455 C CA . LYS B 1 391 ? -12.734 -28.312 -26.797 1 98.38 391 LYS B CA 1
ATOM 6456 C C . LYS B 1 391 ? -11.867 -27.25 -27.484 1 98.38 391 LYS B C 1
ATOM 6458 O O . LYS B 1 391 ? -11.336 -27.469 -28.562 1 98.38 391 LYS B O 1
ATOM 6463 N N . ASP B 1 392 ? -11.766 -26.094 -26.828 1 98.31 392 ASP B N 1
ATOM 6464 C CA . ASP B 1 392 ? -11.078 -24.953 -27.422 1 98.31 392 ASP B CA 1
ATOM 6465 C C . ASP B 1 392 ? -9.586 -25.25 -27.609 1 98.31 392 ASP B C 1
ATOM 6467 O O . ASP B 1 392 ? -9.023 -24.953 -28.672 1 98.31 392 ASP B O 1
ATOM 6471 N N . VAL B 1 393 ? -8.93 -25.859 -26.641 1 98.5 393 VAL B N 1
ATOM 6472 C CA . VAL B 1 393 ? -7.504 -26.172 -26.75 1 98.5 393 VAL B CA 1
ATOM 6473 C C . VAL B 1 393 ? -7.285 -27.203 -27.844 1 98.5 393 VAL B C 1
ATOM 6475 O O . VAL B 1 393 ? -6.383 -27.062 -28.672 1 98.5 393 VAL B O 1
ATOM 6478 N N . THR B 1 394 ? -8.109 -28.234 -27.828 1 98.19 394 THR B N 1
ATOM 6479 C CA . THR B 1 394 ? -7.977 -29.297 -28.812 1 98.19 394 THR B CA 1
ATOM 6480 C C . THR B 1 394 ? -8.133 -28.75 -30.234 1 98.19 394 THR B C 1
ATOM 6482 O O . THR B 1 394 ? -7.32 -29.047 -31.109 1 98.19 394 THR B O 1
ATOM 6485 N N . GLU B 1 395 ? -9.156 -27.953 -30.422 1 98.19 395 GLU B N 1
ATOM 6486 C CA . GLU B 1 395 ? -9.422 -27.375 -31.75 1 98.19 395 GLU B CA 1
ATOM 6487 C C . GLU B 1 395 ? -8.297 -26.453 -32.188 1 98.19 395 GLU B C 1
ATOM 6489 O O . GLU B 1 395 ? -7.879 -26.453 -33.344 1 98.19 395 GLU B O 1
ATOM 6494 N N . CYS B 1 396 ? -7.836 -25.641 -31.297 1 97.69 396 CYS B N 1
ATOM 6495 C CA . CYS B 1 396 ? -6.766 -24.703 -31.609 1 97.69 396 CYS B CA 1
ATOM 6496 C C . CYS B 1 396 ? -5.477 -25.438 -31.953 1 97.69 396 CYS B C 1
ATOM 6498 O O . CYS B 1 396 ? -4.789 -25.078 -32.906 1 97.69 396 CYS B O 1
ATOM 6500 N N . VAL B 1 397 ? -5.168 -26.469 -31.188 1 97.94 397 VAL B N 1
ATOM 6501 C CA . VAL B 1 397 ? -3.945 -27.219 -31.438 1 97.94 397 VAL B CA 1
ATOM 6502 C C . VAL B 1 397 ? -4.047 -27.953 -32.781 1 97.94 397 VAL B C 1
ATOM 6504 O O . VAL B 1 397 ? -3.078 -28 -33.531 1 97.94 397 VAL B O 1
ATOM 6507 N N . LYS B 1 398 ? -5.184 -28.516 -33.031 1 97.31 398 LYS B N 1
ATOM 6508 C CA . LYS B 1 398 ? -5.391 -29.188 -34.312 1 97.31 398 LYS B CA 1
ATOM 6509 C C . LYS B 1 398 ? -5.137 -28.25 -35.469 1 97.31 398 LYS B C 1
ATOM 6511 O O . LYS B 1 398 ? -4.473 -28.609 -36.438 1 97.31 398 LYS B O 1
ATOM 6516 N N . LYS B 1 399 ? -5.664 -27.094 -35.344 1 96.31 399 LYS B N 1
ATOM 6517 C CA . LYS B 1 399 ? -5.473 -26.078 -36.375 1 96.31 399 LYS B CA 1
ATOM 6518 C C . LYS B 1 399 ? -3.996 -25.719 -36.5 1 96.31 399 LYS B C 1
ATOM 6520 O O . LYS B 1 399 ? -3.482 -25.625 -37.625 1 96.31 399 LYS B O 1
ATOM 6525 N N . ILE B 1 400 ? -3.312 -25.516 -35.438 1 96.25 400 ILE B N 1
ATOM 6526 C CA . ILE B 1 400 ? -1.91 -25.109 -35.438 1 96.25 400 ILE B CA 1
ATOM 6527 C C . ILE B 1 400 ? -1.052 -26.219 -36.031 1 96.25 400 ILE B C 1
ATOM 6529 O O . ILE B 1 400 ? -0.099 -25.938 -36.781 1 96.25 400 ILE B O 1
ATOM 6533 N N . MET B 1 401 ? -1.435 -27.469 -35.781 1 95.5 401 MET B N 1
ATOM 6534 C CA . MET B 1 401 ? -0.634 -28.609 -36.188 1 95.5 401 MET B CA 1
ATOM 6535 C C . MET B 1 401 ? -0.729 -28.844 -37.688 1 95.5 401 MET B C 1
ATOM 6537 O O . MET B 1 401 ? 0.073 -29.578 -38.281 1 95.5 401 MET B O 1
ATOM 6541 N N . GLU B 1 402 ? -1.688 -28.172 -38.312 1 95.31 402 GLU B N 1
ATOM 6542 C CA . GLU B 1 402 ? -1.725 -28.203 -39.781 1 95.31 402 GLU B CA 1
ATOM 6543 C C . GLU B 1 402 ? -0.509 -27.5 -40.375 1 95.31 402 GLU B C 1
ATOM 6545 O O . GLU B 1 402 ? -0.04 -27.859 -41.438 1 95.31 402 GLU B O 1
ATOM 6550 N N . ASN B 1 403 ? -0.02 -26.484 -39.656 1 92.88 403 ASN B N 1
ATOM 6551 C CA . ASN B 1 403 ? 1.193 -25.75 -40 1 92.88 403 ASN B CA 1
ATOM 6552 C C . ASN B 1 403 ? 2.016 -25.406 -38.781 1 92.88 403 ASN B C 1
ATOM 6554 O O . ASN B 1 403 ? 2.191 -24.219 -38.469 1 92.88 403 ASN B O 1
ATOM 6558 N N . PRO B 1 404 ? 2.645 -26.297 -38.25 1 89.62 404 PRO B N 1
ATOM 6559 C CA . PRO B 1 404 ? 3.285 -26.094 -36.938 1 89.62 404 PRO B CA 1
ATOM 6560 C C . PRO B 1 404 ? 4.488 -25.156 -37 1 89.62 404 PRO B C 1
ATOM 6562 O O . PRO B 1 404 ? 4.84 -24.516 -36.031 1 89.62 404 PRO B O 1
ATOM 6565 N N . GLY B 1 405 ? 5.07 -24.953 -38.156 1 87.06 405 GLY B N 1
ATOM 6566 C CA . GLY B 1 405 ? 6.281 -24.156 -38.281 1 87.06 405 GLY B CA 1
ATOM 6567 C C . GLY B 1 405 ? 6.004 -22.672 -38.469 1 87.06 405 GLY B C 1
ATOM 6568 O O . GLY B 1 405 ? 6.926 -21.859 -38.406 1 87.06 405 GLY B O 1
ATOM 6569 N N . GLU B 1 406 ? 4.75 -22.266 -38.562 1 83.75 406 GLU B N 1
ATOM 6570 C CA . GLU B 1 406 ? 4.395 -20.859 -38.719 1 83.75 406 GLU B CA 1
ATOM 6571 C C . GLU B 1 406 ? 4.68 -20.078 -37.438 1 83.75 406 GLU B C 1
ATOM 6573 O O . GLU B 1 406 ? 4.516 -20.594 -36.344 1 83.75 406 GLU B O 1
ATOM 6578 N N . LEU B 1 407 ? 5.109 -18.766 -37.719 1 78.94 407 LEU B N 1
ATOM 6579 C CA . LEU B 1 407 ? 5.457 -17.922 -36.562 1 78.94 407 LEU B CA 1
ATOM 6580 C C . LEU B 1 407 ? 4.234 -17.172 -36.062 1 78.94 407 LEU B C 1
ATOM 6582 O O . LEU B 1 407 ? 3.279 -16.953 -36.812 1 78.94 407 LEU B O 1
ATOM 6586 N N . CYS B 1 408 ? 4.34 -16.766 -34.812 1 75.69 408 CYS B N 1
ATOM 6587 C CA . CYS B 1 408 ? 3.256 -16.047 -34.156 1 75.69 408 CYS B CA 1
ATOM 6588 C C . CYS B 1 408 ? 3.18 -14.602 -34.656 1 75.69 408 CYS B C 1
ATOM 6590 O O . CYS B 1 408 ? 4.211 -13.961 -34.906 1 75.69 408 CYS B O 1
ATOM 6592 N N . SER B 1 409 ? 2.033 -13.906 -34.969 1 63.5 409 SER B N 1
ATOM 6593 C CA . SER B 1 409 ? 1.9 -12.539 -35.469 1 63.5 409 SER B CA 1
ATOM 6594 C C . SER B 1 409 ? 1.195 -11.648 -34.469 1 63.5 409 SER B C 1
ATOM 6596 O O . SER B 1 409 ? 1.239 -10.422 -34.562 1 63.5 409 SER B O 1
ATOM 6598 N N . GLY B 1 410 ? 0.817 -11.938 -33.312 1 58.62 410 GLY B N 1
ATOM 6599 C CA . GLY B 1 410 ? 0.012 -11.188 -32.344 1 58.62 410 GLY B CA 1
ATOM 6600 C C . GLY B 1 410 ? 0.76 -10.844 -31.078 1 58.62 410 GLY B C 1
ATOM 6601 O O . GLY B 1 410 ? 1.972 -10.617 -31.109 1 58.62 410 GLY B O 1
ATOM 6602 N N . ALA B 1 411 ? 0.008 -10.492 -30.062 1 58 411 ALA B N 1
ATOM 6603 C CA . ALA B 1 411 ? 0.542 -10.172 -28.734 1 58 411 ALA B CA 1
ATOM 6604 C C . ALA B 1 411 ? 1.595 -11.188 -28.312 1 58 411 ALA B C 1
ATOM 6606 O O . ALA B 1 411 ? 2.578 -10.836 -27.656 1 58 411 ALA B O 1
ATOM 6607 N N . GLY B 1 412 ? 1.345 -12.242 -28.688 1 59.81 412 GLY B N 1
ATOM 6608 C CA . GLY B 1 412 ? 2.311 -13.305 -28.438 1 59.81 412 GLY B CA 1
ATOM 6609 C C . GLY B 1 412 ? 3.668 -13.031 -29.062 1 59.81 412 GLY B C 1
ATOM 6610 O O . GLY B 1 412 ? 4.695 -13.461 -28.531 1 59.81 412 GLY B O 1
ATOM 6611 N N . ALA B 1 413 ? 3.531 -12.32 -30.094 1 55.56 413 ALA B N 1
ATOM 6612 C CA . ALA B 1 413 ? 4.785 -11.945 -30.734 1 55.56 413 ALA B CA 1
ATOM 6613 C C . ALA B 1 413 ? 5.656 -11.102 -29.812 1 55.56 413 ALA B C 1
ATOM 6615 O O . ALA B 1 413 ? 6.879 -11.242 -29.812 1 55.56 413 ALA B O 1
ATOM 6616 N N . LEU B 1 414 ? 4.914 -10.273 -29.062 1 59.47 414 LEU B N 1
ATOM 6617 C CA . LEU B 1 414 ? 5.66 -9.453 -28.125 1 59.47 414 LEU B CA 1
ATOM 6618 C C . LEU B 1 414 ? 6.348 -10.328 -27.078 1 59.47 414 LEU B C 1
ATOM 6620 O O . LEU B 1 414 ? 7.512 -10.102 -26.734 1 59.47 414 LEU B O 1
ATOM 6624 N N . TYR B 1 415 ? 5.656 -11.227 -26.641 1 61.62 415 TYR B N 1
ATOM 6625 C CA . TYR B 1 415 ? 6.242 -12.148 -25.688 1 61.62 415 TYR B CA 1
ATOM 6626 C C . TYR B 1 415 ? 7.293 -13.039 -26.344 1 61.62 415 TYR B C 1
ATOM 6628 O O . TYR B 1 415 ? 8.344 -13.305 -25.766 1 61.62 415 TYR B O 1
ATOM 6636 N N . GLY B 1 416 ? 6.902 -13.484 -27.391 1 55.47 416 GLY B N 1
ATOM 6637 C CA . GLY B 1 416 ? 7.863 -14.258 -28.172 1 55.47 416 GLY B CA 1
ATOM 6638 C C . GLY B 1 416 ? 9.117 -13.477 -28.516 1 55.47 416 GLY B C 1
ATOM 6639 O O . GLY B 1 416 ? 10.227 -14.008 -28.422 1 55.47 416 GLY B O 1
ATOM 6640 N N . MET B 1 417 ? 8.742 -12.227 -28.797 1 51.72 417 MET B N 1
ATOM 6641 C CA . MET B 1 417 ? 9.875 -11.359 -29.141 1 51.72 417 MET B CA 1
ATOM 6642 C C . MET B 1 417 ? 10.734 -11.102 -27.906 1 51.72 417 MET B C 1
ATOM 6644 O O . MET B 1 417 ? 11.961 -11.047 -28 1 51.72 417 MET B O 1
ATOM 6648 N N . SER B 1 418 ? 10.016 -10.977 -26.828 1 54.53 418 SER B N 1
ATOM 6649 C CA . SER B 1 418 ? 10.758 -10.711 -25.609 1 54.53 418 SER B CA 1
ATOM 6650 C C . SER B 1 418 ? 11.781 -11.805 -25.328 1 54.53 418 SER B C 1
ATOM 6652 O O . SER B 1 418 ? 12.891 -11.523 -24.859 1 54.53 418 SER B O 1
ATOM 6654 N N . GLN B 1 419 ? 11.445 -12.938 -25.719 1 54.81 419 GLN B N 1
ATOM 6655 C CA . GLN B 1 419 ? 12.359 -14.055 -25.5 1 54.81 419 GLN B CA 1
ATOM 6656 C C . GLN B 1 419 ? 13.523 -14.023 -26.469 1 54.81 419 GLN B C 1
ATOM 6658 O O . GLN B 1 419 ? 14.594 -14.578 -26.203 1 54.81 419 GLN B O 1
ATOM 6663 N N . LYS B 1 420 ? 13.242 -13.43 -27.562 1 56.19 420 LYS B N 1
ATOM 6664 C CA . LYS B 1 420 ? 14.211 -13.5 -28.656 1 56.19 420 LYS B CA 1
ATOM 6665 C C . LYS B 1 420 ? 15.07 -12.234 -28.719 1 56.19 420 LYS B C 1
ATOM 6667 O O . LYS B 1 420 ? 16.094 -12.203 -29.406 1 56.19 420 LYS B O 1
ATOM 6672 N N . ILE B 1 421 ? 14.547 -11.195 -28.078 1 51.91 421 ILE B N 1
ATOM 6673 C CA . ILE B 1 421 ? 15.281 -9.945 -28.203 1 51.91 421 ILE B CA 1
ATOM 6674 C C . ILE B 1 421 ? 16.516 -9.977 -27.312 1 51.91 421 ILE B C 1
ATOM 6676 O O . ILE B 1 421 ? 16.406 -10.094 -26.094 1 51.91 421 ILE B O 1
ATOM 6680 N N . PRO B 1 422 ? 17.578 -10.094 -28 1 53.19 422 PRO B N 1
ATOM 6681 C CA . PRO B 1 422 ? 18.828 -10.125 -27.219 1 53.19 422 PRO B CA 1
ATOM 6682 C C . PRO B 1 422 ? 18.984 -8.898 -26.328 1 53.19 422 PRO B C 1
ATOM 6684 O O . PRO B 1 422 ? 19.609 -8.984 -25.266 1 53.19 422 PRO B O 1
ATOM 6687 N N . ASP B 1 423 ? 18.438 -7.684 -26.844 1 54.06 423 ASP B N 1
ATOM 6688 C CA . ASP B 1 423 ? 18.609 -6.457 -26.078 1 54.06 423 ASP B CA 1
ATOM 6689 C C . ASP B 1 423 ? 17.375 -6.16 -25.219 1 54.06 423 ASP B C 1
ATOM 6691 O O . ASP B 1 423 ? 16.469 -5.473 -25.656 1 54.06 423 ASP B O 1
ATOM 6695 N N . ARG B 1 424 ? 17.344 -6.684 -24.094 1 60 424 ARG B N 1
ATOM 6696 C CA . ARG B 1 424 ? 16.25 -6.594 -23.141 1 60 424 ARG B CA 1
ATOM 6697 C C . ARG B 1 424 ? 15.984 -5.145 -22.75 1 60 424 ARG B C 1
ATOM 6699 O O . ARG B 1 424 ? 14.945 -4.84 -22.156 1 60 424 ARG B O 1
ATOM 6706 N N . SER B 1 425 ? 16.891 -4.277 -23.109 1 57.56 425 SER B N 1
ATOM 6707 C CA . SER B 1 425 ? 16.688 -2.857 -22.859 1 57.56 425 SER B CA 1
ATOM 6708 C C . SER B 1 425 ? 15.508 -2.32 -23.656 1 57.56 425 SER B C 1
ATOM 6710 O O . SER B 1 425 ? 14.805 -1.409 -23.219 1 57.56 425 SER B O 1
ATOM 6712 N N . VAL B 1 426 ? 15.234 -2.934 -24.766 1 56.31 426 VAL B N 1
ATOM 6713 C CA . VAL B 1 426 ? 14.125 -2.51 -25.609 1 56.31 426 VAL B CA 1
ATOM 6714 C C . VAL B 1 426 ? 12.797 -2.824 -24.922 1 56.31 426 VAL B C 1
ATOM 6716 O O . VAL B 1 426 ? 11.875 -2.012 -24.938 1 56.31 426 VAL B O 1
ATOM 6719 N N . ILE B 1 427 ? 12.859 -3.861 -24.297 1 58.56 427 ILE B N 1
ATOM 6720 C CA . ILE B 1 427 ? 11.648 -4.277 -23.609 1 58.56 427 ILE B CA 1
ATOM 6721 C C . ILE B 1 427 ? 11.383 -3.359 -22.422 1 58.56 427 ILE B C 1
ATOM 6723 O O . ILE B 1 427 ? 10.234 -3.01 -22.141 1 58.56 427 ILE B O 1
ATOM 6727 N N . GLU B 1 428 ? 12.414 -3.016 -21.859 1 63.16 428 GLU B N 1
ATOM 6728 C CA . GLU B 1 428 ? 12.281 -2.059 -20.766 1 63.16 428 GLU B CA 1
ATOM 6729 C C . GLU B 1 428 ? 11.664 -0.75 -21.25 1 63.16 428 GLU B C 1
ATOM 6731 O O . GLU B 1 428 ? 10.844 -0.15 -20.547 1 63.16 428 GLU B O 1
ATOM 6736 N N . GLU B 1 429 ? 12.031 -0.429 -22.438 1 61.88 429 GLU B N 1
ATOM 6737 C CA . GLU B 1 429 ? 11.477 0.777 -23.047 1 61.88 429 GLU B CA 1
ATOM 6738 C C . GLU B 1 429 ? 9.984 0.61 -23.328 1 61.88 429 GLU B C 1
ATOM 6740 O O . GLU B 1 429 ? 9.195 1.534 -23.109 1 61.88 429 GLU B O 1
ATOM 6745 N N . VAL B 1 430 ? 9.633 -0.581 -23.688 1 56.12 430 VAL B N 1
ATOM 6746 C CA . VAL B 1 430 ? 8.242 -0.863 -24 1 56.12 430 VAL B CA 1
ATOM 6747 C C . VAL B 1 430 ? 7.41 -0.852 -22.703 1 56.12 430 VAL B C 1
ATOM 6749 O O . VAL B 1 430 ? 6.293 -0.331 -22.688 1 56.12 430 VAL B O 1
ATOM 6752 N N . THR B 1 431 ? 8.039 -1.354 -21.781 1 66.19 431 THR B N 1
ATOM 6753 C CA . THR B 1 431 ? 7.383 -1.358 -20.469 1 66.19 431 THR B CA 1
ATOM 6754 C C . THR B 1 431 ? 7.137 0.067 -19.984 1 66.19 431 THR B C 1
ATOM 6756 O O . THR B 1 431 ? 6.074 0.368 -19.438 1 66.19 431 THR B O 1
ATOM 6759 N N . GLU B 1 432 ? 8.086 0.814 -20.297 1 68.06 432 GLU B N 1
ATOM 6760 C CA . GLU B 1 432 ? 7.941 2.227 -19.953 1 68.06 432 GLU B CA 1
ATOM 6761 C C . GLU B 1 432 ? 6.797 2.867 -20.734 1 68.06 432 GLU B C 1
ATOM 6763 O O . GLU B 1 432 ? 6.023 3.648 -20.172 1 68.06 432 GLU B O 1
ATOM 6768 N N . ILE B 1 433 ? 6.719 2.479 -21.859 1 55.88 433 ILE B N 1
ATOM 6769 C CA . ILE B 1 433 ? 5.656 3.012 -22.719 1 55.88 433 ILE B CA 1
ATOM 6770 C C . ILE B 1 433 ? 4.297 2.561 -22.188 1 55.88 433 ILE B C 1
ATOM 6772 O O . ILE B 1 433 ? 3.359 3.357 -22.109 1 55.88 433 ILE B O 1
ATOM 6776 N N . TYR B 1 434 ? 4.387 1.35 -21.797 1 59.72 434 TYR B N 1
ATOM 6777 C CA . TYR B 1 434 ? 3.148 0.792 -21.266 1 59.72 434 TYR B CA 1
ATOM 6778 C C . TYR B 1 434 ? 2.738 1.503 -19.984 1 59.72 434 TYR B C 1
ATOM 6780 O O . TYR B 1 434 ? 1.577 1.888 -19.828 1 59.72 434 TYR B O 1
ATOM 6788 N N . LEU B 1 435 ? 3.654 1.741 -19.25 1 67.94 435 LEU B N 1
ATOM 6789 C CA . LEU B 1 435 ? 3.369 2.389 -17.969 1 67.94 435 LEU B CA 1
ATOM 6790 C C . LEU B 1 435 ? 2.986 3.85 -18.172 1 67.94 435 LEU B C 1
ATOM 6792 O O . LEU B 1 435 ? 2.111 4.371 -17.484 1 67.94 435 LEU B O 1
ATOM 6796 N N . ASN B 1 436 ? 3.629 4.375 -19.141 1 65.31 436 ASN B N 1
ATOM 6797 C CA . ASN B 1 436 ? 3.285 5.754 -19.469 1 65.31 436 ASN B CA 1
ATOM 6798 C C . ASN B 1 436 ? 1.878 5.863 -20.047 1 65.31 436 ASN B C 1
ATOM 6800 O O . ASN B 1 436 ? 1.152 6.816 -19.75 1 65.31 436 ASN B O 1
ATOM 6804 N N . ALA B 1 437 ? 1.611 4.832 -20.766 1 51.22 437 ALA B N 1
ATOM 6805 C CA . ALA B 1 437 ? 0.296 4.816 -21.406 1 51.22 437 ALA B CA 1
ATOM 6806 C C . ALA B 1 437 ? -0.811 4.633 -20.375 1 51.22 437 ALA B C 1
ATOM 6808 O O . ALA B 1 437 ? -1.919 5.148 -20.531 1 51.22 437 ALA B O 1
ATOM 6809 N N . SER B 1 438 ? -0.396 4 -19.438 1 56.31 438 SER B N 1
ATOM 6810 C CA . SER B 1 438 ? -1.377 3.717 -18.391 1 56.31 438 SER B CA 1
ATOM 6811 C C . SER B 1 438 ? -1.78 4.988 -17.641 1 56.31 438 SER B C 1
ATOM 6813 O O . SER B 1 438 ? -2.836 5.035 -17.016 1 56.31 438 SER B O 1
ATOM 6815 N N . TYR B 1 439 ? -1.028 6.004 -17.891 1 62.47 439 TYR B N 1
ATOM 6816 C CA . TYR B 1 439 ? -1.323 7.246 -17.188 1 62.47 439 TYR B CA 1
ATOM 6817 C C . TYR B 1 439 ? -1.539 8.391 -18.156 1 62.47 439 TYR B C 1
ATOM 6819 O O . TYR B 1 439 ? -1.588 9.555 -17.766 1 62.47 439 TYR B O 1
ATOM 6827 N N . ASN B 1 440 ? -1.551 8.062 -19.438 1 52.81 440 ASN B N 1
ATOM 6828 C CA . ASN B 1 440 ? -1.739 9.102 -20.453 1 52.81 440 ASN B CA 1
ATOM 6829 C C . ASN B 1 440 ? -3.188 9.578 -20.5 1 52.81 440 ASN B C 1
ATOM 6831 O O . ASN B 1 440 ? -4.094 8.805 -20.797 1 52.81 440 ASN B O 1
ATOM 6835 N N . THR B 1 441 ? -3.439 10.727 -19.969 1 48.72 441 THR B N 1
ATOM 6836 C CA . THR B 1 441 ? -4.773 11.312 -19.984 1 48.72 441 THR B CA 1
ATOM 6837 C C . THR B 1 441 ? -5.117 11.859 -21.375 1 48.72 441 THR B C 1
ATOM 6839 O O . THR B 1 441 ? -6.25 12.273 -21.625 1 48.72 441 THR B O 1
ATOM 6842 N N . ARG B 1 442 ? -4.117 12.023 -22.281 1 46.38 442 ARG B N 1
ATOM 6843 C CA . ARG B 1 442 ? -4.395 12.68 -23.547 1 46.38 442 ARG B CA 1
ATOM 6844 C C . ARG B 1 442 ? -5.152 11.75 -24.5 1 46.38 442 ARG B C 1
ATOM 6846 O O . ARG B 1 442 ? -5.723 12.203 -25.484 1 46.38 442 ARG B O 1
ATOM 6853 N N . SER B 1 443 ? -4.824 10.578 -24.469 1 38.06 443 SER B N 1
ATOM 6854 C CA . SER B 1 443 ? -5.387 9.758 -25.531 1 38.06 443 SER B CA 1
ATOM 6855 C C . SER B 1 443 ? -6.867 9.477 -25.297 1 38.06 443 SER B C 1
ATOM 6857 O O . SER B 1 443 ? -7.527 8.859 -26.125 1 38.06 443 SER B O 1
ATOM 6859 N N . HIS B 1 444 ? -7.496 9.523 -24.141 1 34.81 444 HIS B N 1
ATOM 6860 C CA . HIS B 1 444 ? -8.883 9.07 -24.203 1 34.81 444 HIS B CA 1
ATOM 6861 C C . HIS B 1 444 ? -9.836 10.242 -24.375 1 34.81 444 HIS B C 1
ATOM 6863 O O . HIS B 1 444 ? -9.633 11.305 -23.797 1 34.81 444 HIS B O 1
#

Foldseek 3Di:
DPDDDPDDDDPVVVVVVVVVVVVVDDAPVLQPQEFQPAFADDPVLVVVLVVLCVVFVPPWVLCCVVCVVLVVLQQVLQVVLCVLQVFPPQKGWGKFQALLQLLLLLLQLLVLVLVVVPQPAAEEEEAPLADCSNVVSCVVVVHHYDHAYADQAQRAGDLVSSLVVDDPRYAEYEWECPRDFAQHGHPQLSSLVSCVVVVHAYEYECQAPSLQQSQCVVLVQHDDRNGVVRPRHFKYKYHCCGNVNFPRGIIIIMGSHVVSQVSSKDWDAPDPVGIQIDSGPDSTDRSSSSSRSSSSCVVCDSVNSNVQSNLQQVLQVLLQVLQVPAPFKDWGHDRRGNKIKMDGPQAQQVQLVVQSVVVSHHWAFDPPPTIIMGGTHPSCSDPPNSVVSSVSSNVSVVVCNVPRYDDDDDPSCVVVVCRVPPPVVVVVVVVVVVVVVVVDPPPD/DPDDDPDDDDPVVVVVVVVVVVVVDDAPVLQPQEFQPAFADDPVLVVVLVVLCVVFVPPWVLCCVVCVVLVVLQQVLQVVLCVLQVFPPQKGWGKFQALLQLLLLLLQLLVLVLVVVPQPAAEEEEAPLADCSNVVSCVVVVHHYDHAYADQAQRAGDLVSSLVPDDPRYAEYEWECPRDFAQHGHPQLSSLVSCVVVVHAYEYECQAPSLQQSQCVVLVQHDDRNGVVRPRHFKYKYHCCGNVNFPRGIIIIMGSHVVSQVSSKDWDAPDPVGIQIDSGPDSTDRSSSSSRSSSSCVVCDSVNSNVQSNLQQVLQVLLQVLQVPAPFKDWGHDRRGQKIKMDGPQAQQVQLVVQSVVVSHHWAFDPPPTIIMGGTHPSCSDPPNSVVSSVSSNVSVVVCNVPRYDDDDDPSVVVVVCRVPPPVVVVVVVVVVVVVVVVDPPPD

Secondary structure (DSSP, 8-state):
--S--SSPPPHHHHHHHHHHHHTT----GGGT-BSSS-----HHHHHHHHHHHHHHTT--TT-TTT-HHHHHHHHHHHHHHHHHTT--TT-EEEEESSHHHHHHHHHHHHHHHHHHTT-SS-EEEEETTS-THHHHHHHHHT-EEEEEPB-TTT--B-HHHHHHH--TTEEEEEEETT-TTT-PPP-HHHHHHHHHHHT--EEEEETTTTTTGGGTTTTT------STTSTTEEEEEE-TTTTT-PPSS-EEEEESSHHHHGGG-EEEEEETTEEEEESSS-SS--HHHHHHHHHHHHHHHHHHHHHHHHHHHHHHHHHHHHHHHSTT-EE-S---SSEEEEE-SSS-HHHHHHHHHHTT-B-EEETTTTEEEEE--GGGGSTTHHHHHHHHHHHHHHHHHTSTTPPP-SHHHHHHHHHH-S-HHHHHHHHHHHHHHTT-SS--/--S--SSPPPHHHHHHHHHHHHTT----GGGT-BSSS-----HHHHHHHHHHHHHHTT--TT-TTT-HHHHHHHHHHHHHHHHHTT--TT-EEEEESSHHHHHHHHHHHHHHHHHHTT-SS-EEEEETTS-THHHHHHHHHT-EEEEE-B-TTT--B-HHHHHHH--TTEEEEEEETT-TTT-PPP-HHHHHHHHHHHT--EEEEETTTTTTGGGHHHHT------STTSTTEEEEEE-TTTTT-PPSS-EEEEESSHHHHGGG-EEEEEETTEEEEESSS-SS--HHHHHHHHHHHHHHHHHHHHHHHHHHHHHHHHHHHHHHHSTT-EE-S---SSEEEEE-SSS-HHHHHHHHHHTT-B-EEETTTTEEEEE--GGGGSTTHHHHHHHHHHHHHHHHHTSTTPPP-SHHHHHHHHHH-S-HHHHHHHHHHHHHHTT-SS--